Protein AF-A0AAN8FCH7-F1 (afdb_monomer)

InterPro domains:
  IPR003886 NIDO domain [PF06119] (170-314)
  IPR003886 NIDO domain [PS51220] (153-316)
  IPR003886 NIDO domain [SM00539] (154-318)
  IPR005533 AMOP domain [PF03782] (613-785)
  IPR005533 AMOP domain [PS50856] (608-789)
  IPR005533 AMOP domain [SM00723] (608-789)
  IPR051495 Epithelial Barrier and Cell Signaling Protein [PTHR13802] (27-871)
  IPR057018 F54D1.6-like, Ig-like domain [PF24462] (329-423)
  IPR057019 F54D1.6-like, second Ig-like domain [PF24464] (426-584)

Mean predicted aligned error: 13.34 Å

Organism: Trichostrongylus colubriformis (NCBI:txid6319)

Nearest PDB structures (foldseek):
  3n50-assembly4_E-2  TM=7.650E-01  e=3.924E-03  Homo sapiens
  3mqi-assembly2_C-2  TM=7.257E-01  e=2.330E-03  Homo sapiens
  5l5g-assembly2_D  TM=2.288E-01  e=1.720E-04  Mus musculus
  2win-assembly2_C  TM=2.061E-01  e=1.689E-02  Homo sapiens
  5fo9-assembly1_D  TM=2.161E-01  e=2.191E-02  Homo sapiens

pLDDT: mean 80.18, std 15.8, range [25.38, 98.06]

Structure (mmCIF, N/CA/C/O backbone):
data_AF-A0AAN8FCH7-F1
#
_entry.id   AF-A0AAN8FCH7-F1
#
loop_
_atom_site.group_PDB
_atom_site.id
_atom_site.type_symbol
_atom_site.label_atom_id
_atom_site.label_alt_id
_atom_site.label_comp_id
_atom_site.label_asym_id
_atom_site.label_entity_id
_atom_site.label_seq_id
_atom_site.pdbx_PDB_ins_code
_atom_site.Cartn_x
_atom_site.Cartn_y
_atom_site.Cartn_z
_atom_site.occupancy
_atom_site.B_iso_or_equiv
_atom_site.auth_seq_id
_atom_site.auth_comp_id
_atom_site.auth_asym_id
_atom_site.auth_atom_id
_atom_site.pdbx_PDB_model_num
ATOM 1 N N . MET A 1 1 ? 18.959 -12.026 -82.179 1.00 34.94 1 MET A N 1
ATOM 2 C CA . MET A 1 1 ? 17.588 -12.352 -81.732 1.00 34.94 1 MET A CA 1
ATOM 3 C C . MET A 1 1 ? 17.529 -12.105 -80.237 1.00 34.94 1 MET A C 1
ATOM 5 O O . MET A 1 1 ? 18.087 -12.875 -79.470 1.00 34.94 1 MET A O 1
ATOM 9 N N . SER A 1 2 ? 16.967 -10.966 -79.850 1.00 32.56 2 SER A N 1
ATOM 10 C CA . SER A 1 2 ? 16.804 -10.538 -78.462 1.00 32.56 2 SER A CA 1
ATOM 11 C C . SER A 1 2 ? 15.634 -11.283 -77.820 1.00 32.56 2 SER A C 1
ATOM 13 O O . SER A 1 2 ? 14.569 -11.350 -78.431 1.00 32.56 2 SER A O 1
ATOM 15 N N . ARG A 1 3 ? 15.780 -11.763 -76.581 1.00 29.09 3 ARG A N 1
ATOM 16 C CA . ARG A 1 3 ? 14.644 -11.897 -75.661 1.00 29.09 3 ARG A CA 1
ATOM 17 C C . ARG A 1 3 ? 15.037 -11.443 -74.261 1.00 29.09 3 ARG A C 1
ATOM 19 O O . ARG A 1 3 ? 16.025 -11.882 -73.689 1.00 29.09 3 ARG A O 1
ATOM 26 N N . VAL A 1 4 ? 14.231 -10.495 -73.812 1.00 31.45 4 VAL A N 1
ATOM 27 C CA . VAL A 1 4 ? 14.229 -9.758 -72.556 1.00 31.45 4 VAL A CA 1
ATOM 28 C C . VAL A 1 4 ? 13.678 -10.662 -71.453 1.00 31.45 4 VAL A C 1
ATOM 30 O O . VAL A 1 4 ? 12.632 -11.275 -71.654 1.00 31.45 4 VAL A O 1
ATOM 33 N N . PHE A 1 5 ? 14.337 -10.706 -70.295 1.00 32.12 5 PHE A N 1
ATOM 34 C CA . PHE A 1 5 ? 13.723 -11.120 -69.032 1.00 32.12 5 PHE A CA 1
ATOM 35 C C . PHE A 1 5 ? 13.667 -9.898 -68.120 1.00 32.12 5 PHE A C 1
ATOM 37 O O . PHE A 1 5 ? 14.697 -9.317 -67.787 1.00 32.12 5 PHE A O 1
ATOM 44 N N . GLY A 1 6 ? 12.452 -9.492 -67.764 1.00 30.41 6 GLY A N 1
ATOM 45 C CA . GLY A 1 6 ? 12.176 -8.412 -66.832 1.00 30.41 6 GLY A CA 1
ATOM 46 C C . GLY A 1 6 ? 10.967 -8.754 -65.966 1.00 30.41 6 GLY A C 1
ATOM 47 O O . GLY A 1 6 ? 9.974 -9.259 -66.480 1.00 30.41 6 GLY A O 1
ATOM 48 N N . ALA A 1 7 ? 11.111 -8.426 -64.680 1.00 37.47 7 ALA A N 1
ATOM 49 C CA . ALA A 1 7 ? 10.083 -8.127 -63.682 1.00 37.47 7 ALA A CA 1
ATOM 50 C C . ALA A 1 7 ? 9.040 -9.214 -63.339 1.00 37.47 7 ALA A C 1
ATOM 52 O O . ALA A 1 7 ? 7.997 -9.307 -63.976 1.00 37.47 7 ALA A O 1
ATOM 53 N N . ASN A 1 8 ? 9.292 -9.950 -62.248 1.00 32.06 8 ASN A N 1
ATOM 54 C CA . ASN A 1 8 ? 8.280 -10.397 -61.275 1.00 32.06 8 ASN A CA 1
ATOM 55 C C . ASN A 1 8 ? 8.986 -11.065 -60.078 1.00 32.06 8 ASN A C 1
ATOM 57 O O . ASN A 1 8 ? 9.220 -12.266 -60.125 1.00 32.06 8 ASN A O 1
ATOM 61 N N . ASP A 1 9 ? 9.353 -10.306 -59.036 1.00 36.69 9 ASP A N 1
ATOM 62 C CA . ASP A 1 9 ? 9.837 -10.917 -57.776 1.00 36.69 9 ASP A CA 1
ATOM 63 C C . ASP A 1 9 ? 9.663 -10.044 -56.513 1.00 36.69 9 ASP A C 1
ATOM 65 O O . ASP A 1 9 ? 10.358 -10.222 -55.522 1.00 36.69 9 ASP A O 1
ATOM 69 N N . SER A 1 10 ? 8.749 -9.065 -56.519 1.00 35.03 10 SER A N 1
ATOM 70 C CA . SER A 1 10 ? 8.488 -8.230 -55.329 1.00 35.03 10 SER A CA 1
ATOM 71 C C . SER A 1 10 ? 7.351 -8.755 -54.445 1.00 35.03 10 SER A C 1
ATOM 73 O O . SER A 1 10 ? 7.328 -8.492 -53.250 1.00 35.03 10 SER A O 1
ATOM 75 N N . ARG A 1 11 ? 6.405 -9.518 -55.011 1.00 32.41 11 ARG A N 1
ATOM 76 C CA . ARG A 1 11 ? 5.183 -9.958 -54.309 1.00 32.41 11 ARG A CA 1
ATOM 77 C C . ARG A 1 11 ? 5.358 -11.266 -53.527 1.00 32.41 11 ARG A C 1
ATOM 79 O O . ARG A 1 11 ? 4.578 -11.543 -52.629 1.00 32.41 11 ARG A O 1
ATOM 86 N N . THR A 1 12 ? 6.358 -12.064 -53.887 1.00 34.91 12 THR A N 1
ATOM 87 C CA . THR A 1 12 ? 6.785 -13.295 -53.202 1.00 34.91 12 THR A CA 1
ATOM 88 C C . THR A 1 12 ? 7.648 -12.982 -51.975 1.00 34.91 12 THR A C 1
ATOM 90 O O . THR A 1 12 ? 7.465 -13.604 -50.938 1.00 34.91 12 THR A O 1
ATOM 93 N N . GLN A 1 13 ? 8.496 -11.948 -52.045 1.00 39.12 13 GLN A N 1
ATOM 94 C CA . GLN A 1 13 ? 9.365 -11.521 -50.938 1.00 39.12 13 GLN A CA 1
ATOM 95 C C . GLN A 1 13 ? 8.617 -10.864 -49.764 1.00 39.12 13 GLN A C 1
ATOM 97 O O . GLN A 1 13 ? 8.957 -11.131 -48.617 1.00 39.12 13 GLN A O 1
ATOM 102 N N . GLU A 1 14 ? 7.579 -10.055 -50.015 1.00 39.97 14 GLU A N 1
ATOM 103 C CA . GLU A 1 14 ? 6.766 -9.456 -48.934 1.00 39.97 14 GLU A CA 1
ATOM 104 C C . GLU A 1 14 ? 5.997 -10.505 -48.110 1.00 39.97 14 GLU A C 1
ATOM 106 O O . GLU A 1 14 ? 5.741 -10.291 -46.926 1.00 39.97 14 GLU A O 1
ATOM 111 N N . VAL A 1 15 ? 5.633 -11.640 -48.723 1.00 39.34 15 VAL A N 1
ATOM 112 C CA . VAL A 1 15 ? 4.892 -12.723 -48.055 1.00 39.34 15 VAL A CA 1
ATOM 113 C C . VAL A 1 15 ? 5.814 -13.549 -47.155 1.00 39.34 15 VAL A C 1
ATOM 115 O O . VAL A 1 15 ? 5.414 -13.857 -46.039 1.00 39.34 15 VAL A O 1
ATOM 118 N N . ASP A 1 16 ? 7.049 -13.835 -47.581 1.00 47.50 16 ASP A N 1
ATOM 119 C CA . ASP A 1 16 ? 8.041 -14.555 -46.763 1.00 47.50 16 ASP A CA 1
ATOM 120 C C . ASP A 1 16 ? 8.568 -13.704 -45.582 1.00 47.50 16 ASP A C 1
ATOM 122 O O . ASP A 1 16 ? 8.853 -14.238 -44.510 1.00 47.50 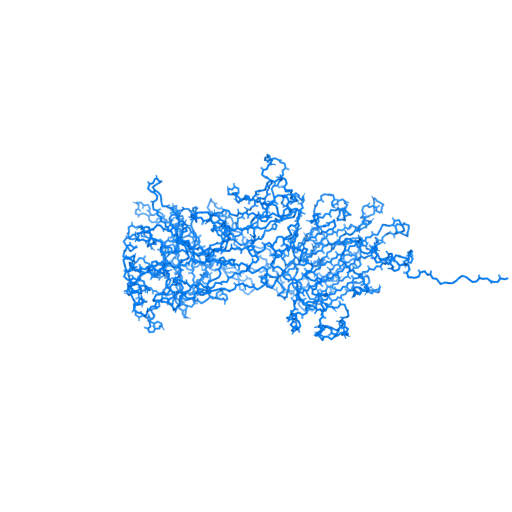16 ASP A O 1
ATOM 126 N N . GLU A 1 17 ? 8.647 -12.376 -45.735 1.00 48.62 17 GLU A N 1
ATOM 127 C CA . GLU A 1 17 ? 9.132 -11.437 -44.706 1.00 48.62 17 GLU A CA 1
ATOM 128 C C . GLU A 1 17 ? 8.105 -11.204 -43.578 1.00 48.62 17 GLU A C 1
ATOM 130 O O . GLU A 1 17 ? 8.461 -11.186 -42.396 1.00 48.62 17 GLU A O 1
ATOM 135 N N . ALA A 1 18 ? 6.815 -11.092 -43.918 1.00 48.56 18 ALA A N 1
ATOM 136 C CA . ALA A 1 18 ? 5.737 -11.048 -42.927 1.00 48.56 18 ALA A CA 1
ATOM 137 C C . ALA A 1 18 ? 5.649 -12.361 -42.127 1.00 48.56 18 ALA A C 1
ATOM 139 O O . ALA A 1 18 ? 5.384 -12.331 -40.925 1.00 48.56 18 ALA A O 1
ATOM 140 N N . ASP A 1 19 ? 5.929 -13.496 -42.775 1.00 44.84 19 ASP A N 1
ATOM 141 C CA . ASP A 1 19 ? 5.983 -14.820 -42.148 1.00 44.84 19 ASP A CA 1
ATOM 142 C C . ASP A 1 19 ? 7.216 -14.982 -41.233 1.00 44.84 19 ASP A C 1
ATOM 144 O O . ASP A 1 19 ? 7.131 -15.645 -40.198 1.00 44.84 19 ASP A O 1
ATOM 148 N N . GLU A 1 20 ? 8.355 -14.351 -41.557 1.00 50.41 20 GLU A 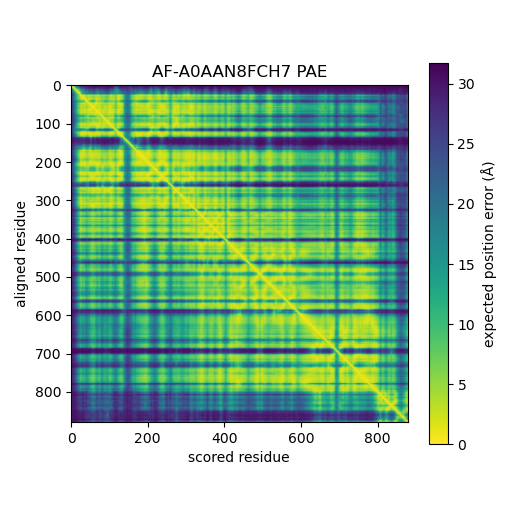N 1
ATOM 149 C CA . GLU A 1 20 ? 9.551 -14.318 -40.700 1.00 50.41 20 GLU A CA 1
ATOM 150 C C . GLU A 1 20 ? 9.326 -13.451 -39.450 1.00 50.41 20 GLU A C 1
ATOM 152 O O . GLU A 1 20 ? 9.590 -13.906 -38.337 1.00 50.41 20 GLU A O 1
ATOM 157 N N . ILE A 1 21 ? 8.759 -12.246 -39.603 1.00 54.09 21 ILE A N 1
ATOM 158 C CA . ILE A 1 21 ? 8.403 -11.354 -38.483 1.00 54.09 21 ILE A CA 1
ATOM 159 C C . ILE A 1 21 ? 7.317 -11.988 -37.598 1.00 54.09 21 ILE A C 1
ATOM 161 O O . ILE A 1 21 ? 7.397 -11.895 -36.373 1.00 54.09 21 ILE A O 1
ATOM 165 N N . ALA A 1 22 ? 6.350 -12.702 -38.185 1.00 49.47 22 ALA A N 1
ATOM 166 C CA . ALA A 1 22 ? 5.318 -13.431 -37.444 1.00 49.47 22 ALA A CA 1
ATOM 167 C C . ALA A 1 22 ? 5.860 -14.629 -36.635 1.00 49.47 22 ALA A C 1
ATOM 169 O O . ALA A 1 22 ? 5.202 -15.079 -35.696 1.00 49.47 22 ALA A O 1
ATOM 170 N N . ARG A 1 23 ? 7.054 -15.146 -36.967 1.00 54.16 23 ARG A N 1
ATOM 171 C CA . ARG A 1 23 ? 7.736 -16.233 -36.234 1.00 54.16 23 ARG A CA 1
ATOM 172 C C . ARG A 1 23 ? 8.682 -15.736 -35.132 1.00 54.16 23 ARG A C 1
ATOM 174 O O . ARG A 1 23 ? 9.183 -16.562 -34.365 1.00 54.16 23 ARG A O 1
ATOM 181 N N . MET A 1 24 ? 8.938 -14.429 -35.038 1.00 66.12 24 MET A N 1
ATOM 182 C CA . MET A 1 24 ? 9.803 -13.835 -34.008 1.00 66.12 24 MET A CA 1
ATOM 183 C C . MET A 1 24 ? 9.066 -13.676 -32.673 1.00 66.12 24 MET A C 1
ATOM 185 O O . MET A 1 24 ? 7.872 -13.397 -32.628 1.00 66.12 24 MET A O 1
ATOM 189 N N . ASN A 1 25 ? 9.790 -13.777 -31.552 1.00 75.19 25 ASN A N 1
ATOM 190 C CA . ASN A 1 25 ? 9.214 -13.624 -30.201 1.00 75.19 25 ASN A CA 1
ATOM 191 C C . ASN A 1 25 ? 8.971 -12.147 -29.798 1.00 75.19 25 ASN A C 1
ATOM 193 O O . ASN A 1 25 ? 9.185 -11.765 -28.644 1.00 75.19 25 ASN A O 1
ATOM 197 N N . LEU A 1 26 ? 8.561 -11.299 -30.744 1.00 89.62 26 LEU A N 1
ATOM 198 C CA . LEU A 1 26 ? 8.424 -9.842 -30.612 1.00 89.62 26 LEU A CA 1
ATOM 199 C C . LEU A 1 26 ? 6.965 -9.421 -30.825 1.00 89.62 26 LEU A C 1
ATOM 201 O O . LEU A 1 26 ? 6.193 -10.161 -31.430 1.00 89.62 26 LEU A O 1
ATOM 205 N N . VAL A 1 27 ? 6.574 -8.226 -30.367 1.00 92.00 27 VAL A N 1
ATOM 206 C CA . VAL A 1 27 ? 5.312 -7.649 -30.860 1.00 92.00 27 VAL A CA 1
ATOM 207 C C . VAL A 1 27 ? 5.482 -7.190 -32.310 1.00 92.00 27 VAL A C 1
ATOM 209 O O . VAL A 1 27 ? 6.580 -6.733 -32.649 1.00 92.00 27 VAL A O 1
ATOM 212 N N . PRO A 1 28 ? 4.421 -7.238 -33.141 1.00 90.62 28 PRO A N 1
ATOM 213 C CA . PRO A 1 28 ? 4.466 -6.731 -34.510 1.00 90.62 28 PRO A CA 1
ATOM 214 C C . PRO A 1 28 ? 4.983 -5.289 -34.558 1.00 90.62 28 PRO A C 1
ATOM 216 O O . PRO A 1 28 ? 4.472 -4.414 -33.846 1.00 90.62 28 PRO A O 1
ATOM 219 N N . PHE A 1 29 ? 5.999 -5.061 -35.385 1.00 90.56 29 PHE A N 1
ATOM 220 C CA . PHE A 1 29 ? 6.732 -3.802 -35.531 1.00 90.56 29 PHE A CA 1
ATOM 221 C C . PHE A 1 29 ? 6.963 -3.505 -37.018 1.00 90.56 29 PHE A C 1
ATOM 223 O O . PHE A 1 29 ? 6.693 -4.361 -37.851 1.00 90.56 29 PHE A O 1
ATOM 230 N N . GLY A 1 30 ? 7.445 -2.309 -37.349 1.00 87.69 30 GLY A N 1
ATOM 231 C CA . GLY A 1 30 ? 7.726 -1.881 -38.725 1.00 87.69 30 GLY A CA 1
ATOM 232 C C . GLY A 1 30 ? 6.704 -0.884 -39.295 1.00 87.69 30 GLY A C 1
ATOM 233 O O . GLY A 1 30 ? 5.676 -0.615 -38.664 1.00 87.69 30 GLY A O 1
ATOM 234 N N . PRO A 1 31 ? 6.977 -0.291 -40.475 1.00 84.31 31 PRO A N 1
ATOM 235 C CA . PRO A 1 31 ? 6.119 0.735 -41.079 1.00 84.31 31 PRO A CA 1
ATOM 236 C C . PRO A 1 31 ? 4.673 0.278 -41.313 1.00 84.31 31 PRO A C 1
ATOM 238 O O . PRO A 1 31 ? 3.738 1.059 -41.142 1.00 84.31 31 PRO A O 1
ATOM 241 N N . GLU A 1 32 ? 4.480 -0.996 -41.652 1.00 84.06 32 GLU A N 1
ATOM 242 C CA . GLU A 1 32 ? 3.177 -1.647 -41.818 1.00 84.06 32 GLU A CA 1
ATOM 243 C C . GLU A 1 32 ? 2.349 -1.672 -40.525 1.00 84.06 32 GLU A C 1
ATOM 245 O O . GLU A 1 32 ? 1.122 -1.634 -40.570 1.00 84.06 32 GLU A O 1
ATOM 250 N N . ASN A 1 33 ? 3.021 -1.655 -39.374 1.00 84.12 33 ASN A N 1
ATOM 251 C CA . ASN A 1 33 ? 2.417 -1.592 -38.050 1.00 84.12 33 ASN A CA 1
ATOM 252 C C . ASN A 1 33 ? 2.398 -0.157 -37.480 1.00 84.12 33 ASN A C 1
ATOM 254 O O . ASN A 1 33 ? 2.095 0.047 -36.304 1.00 84.12 33 ASN A O 1
ATOM 258 N N . GLY A 1 34 ? 2.704 0.846 -38.312 1.00 82.88 34 GLY A N 1
ATOM 259 C CA . GLY A 1 34 ? 2.669 2.259 -37.942 1.00 82.88 34 GLY A CA 1
ATOM 260 C C . GLY A 1 34 ? 3.924 2.797 -37.263 1.00 82.88 34 GLY A C 1
ATOM 261 O O . GLY A 1 34 ? 3.886 3.927 -36.777 1.00 82.88 34 GLY A O 1
ATOM 262 N N . ASP A 1 35 ? 5.012 2.029 -37.230 1.00 89.81 35 ASP A N 1
ATOM 263 C CA . ASP A 1 35 ? 6.254 2.462 -36.598 1.00 89.81 35 ASP A CA 1
ATOM 264 C C . ASP A 1 35 ? 7.025 3.436 -37.494 1.00 89.81 35 ASP A C 1
ATOM 266 O O . ASP A 1 35 ? 7.122 3.262 -38.714 1.00 89.81 35 ASP A O 1
ATOM 270 N N . LEU A 1 36 ? 7.666 4.427 -36.876 1.00 91.12 36 LEU A N 1
ATOM 271 C CA . LEU A 1 36 ? 8.650 5.260 -37.554 1.00 91.12 36 LEU A CA 1
ATOM 272 C C . LEU A 1 36 ? 10.042 4.656 -37.417 1.00 91.12 36 LEU A C 1
ATOM 274 O O . LEU A 1 36 ? 10.416 4.105 -36.382 1.00 91.12 36 LEU A O 1
ATOM 278 N N . LYS A 1 37 ? 10.835 4.790 -38.481 1.00 90.62 37 LYS A N 1
ATOM 279 C CA . LYS A 1 37 ? 12.247 4.413 -38.474 1.00 90.62 37 LYS A CA 1
ATOM 280 C C . LYS A 1 37 ? 13.086 5.588 -37.981 1.00 90.62 37 LYS A C 1
ATOM 282 O O . LYS A 1 37 ? 12.921 6.702 -38.478 1.00 90.62 37 LYS A O 1
ATOM 287 N N . VAL A 1 38 ? 14.015 5.332 -37.060 1.00 88.19 38 VAL A N 1
ATOM 288 C CA . VAL A 1 38 ? 14.958 6.354 -36.587 1.00 88.19 38 VAL A CA 1
ATOM 289 C C . VAL A 1 38 ? 15.746 6.935 -37.762 1.00 88.19 38 VAL A C 1
ATOM 291 O O . VAL A 1 38 ? 16.251 6.191 -38.609 1.00 88.19 38 VAL A O 1
ATOM 294 N N . ASN A 1 39 ? 15.855 8.264 -37.815 1.00 82.38 39 ASN A N 1
ATOM 295 C CA . ASN A 1 39 ? 16.536 8.953 -38.910 1.00 82.38 39 ASN A CA 1
ATOM 296 C C . ASN A 1 39 ? 18.024 8.541 -38.965 1.00 82.38 39 ASN A C 1
ATOM 298 O O . ASN A 1 39 ? 18.713 8.671 -37.949 1.00 82.38 39 ASN A O 1
ATOM 302 N N . PRO A 1 40 ? 18.559 8.115 -40.130 1.00 75.50 40 PRO A N 1
ATOM 303 C CA . PRO A 1 40 ? 19.977 7.794 -40.292 1.00 75.50 40 PRO A CA 1
ATOM 304 C C . PRO A 1 40 ? 20.939 8.873 -39.767 1.00 75.50 40 PRO A C 1
ATOM 306 O O . PRO A 1 40 ? 21.970 8.540 -39.187 1.00 75.50 40 PRO A O 1
ATOM 309 N N . GLY A 1 41 ? 20.589 10.158 -39.909 1.00 72.00 41 GLY A N 1
ATOM 310 C CA . GLY A 1 41 ? 21.399 11.276 -39.404 1.00 72.00 41 GLY A CA 1
ATOM 311 C C . GLY A 1 41 ? 21.417 11.414 -37.876 1.00 72.00 41 GLY A C 1
ATOM 312 O O . GLY A 1 41 ? 22.320 12.042 -37.333 1.00 72.00 41 GLY A O 1
ATOM 313 N N . MET A 1 42 ? 20.456 10.799 -37.184 1.00 76.75 42 MET A N 1
ATOM 314 C CA . MET A 1 42 ? 20.322 10.823 -35.723 1.00 76.75 42 MET A CA 1
ATOM 315 C C . MET A 1 42 ? 20.781 9.519 -35.062 1.00 76.75 42 MET A C 1
ATOM 317 O O . MET A 1 42 ? 20.673 9.383 -33.849 1.00 76.75 42 MET A O 1
ATOM 321 N N . LEU A 1 43 ? 21.331 8.559 -35.817 1.00 72.06 43 LEU A N 1
ATOM 322 C CA . LEU A 1 43 ? 21.786 7.283 -35.249 1.00 72.06 43 LEU A CA 1
ATOM 323 C C . LEU A 1 43 ? 22.891 7.465 -34.204 1.00 72.06 43 LEU A C 1
ATOM 325 O O . LEU A 1 43 ? 22.888 6.766 -33.195 1.00 72.06 43 LEU A O 1
ATOM 329 N N . THR A 1 44 ? 23.799 8.421 -34.420 1.00 68.75 44 THR A N 1
ATOM 330 C CA . THR A 1 44 ? 24.914 8.698 -33.500 1.00 68.75 44 THR A CA 1
ATOM 331 C C . THR A 1 44 ? 24.494 9.580 -32.324 1.00 68.75 44 THR A C 1
ATOM 333 O O . THR A 1 44 ? 24.876 9.303 -31.194 1.00 68.75 44 THR A O 1
ATOM 336 N N . ALA A 1 45 ? 23.707 10.633 -32.574 1.00 72.50 45 ALA A N 1
ATOM 337 C CA . ALA A 1 45 ? 23.276 11.579 -31.536 1.00 72.50 45 ALA A CA 1
ATOM 338 C C . ALA A 1 45 ? 22.098 11.059 -30.686 1.00 72.50 45 ALA A C 1
ATOM 340 O O . ALA A 1 45 ? 21.878 11.542 -29.577 1.00 72.50 45 ALA A O 1
ATOM 341 N N . GLY A 1 46 ? 21.366 10.064 -31.193 1.00 82.50 46 GLY A N 1
ATOM 342 C CA . GLY A 1 46 ? 20.092 9.607 -30.653 1.00 82.50 46 GLY A CA 1
ATOM 343 C C . GLY A 1 46 ? 18.920 10.453 -31.159 1.00 82.50 46 GLY A C 1
ATOM 344 O O . GLY A 1 46 ? 19.053 11.651 -31.408 1.00 82.50 46 GLY A O 1
ATOM 345 N N . GLN A 1 47 ? 17.756 9.826 -31.321 1.00 88.62 47 GLN A N 1
ATOM 346 C CA . GLN A 1 47 ? 16.520 10.518 -31.677 1.00 88.62 47 GLN A CA 1
ATOM 347 C C . GLN A 1 47 ? 15.664 10.730 -30.431 1.00 88.62 47 GLN A C 1
ATOM 349 O O . GLN A 1 47 ? 15.213 9.765 -29.815 1.00 88.62 47 GLN A O 1
ATOM 354 N N . THR A 1 48 ? 15.447 11.992 -30.067 1.00 90.56 48 THR A N 1
ATOM 355 C CA . THR A 1 48 ? 14.565 12.371 -28.958 1.00 90.56 48 THR A CA 1
ATOM 356 C C . THR A 1 48 ? 13.122 12.459 -29.433 1.00 90.56 48 THR A C 1
ATOM 358 O O . THR A 1 48 ? 12.868 13.014 -30.501 1.00 90.56 48 THR A O 1
ATOM 361 N N . ILE A 1 49 ? 12.206 11.902 -28.643 1.00 89.94 49 ILE A N 1
ATOM 362 C CA . ILE A 1 49 ? 10.764 11.915 -28.892 1.00 89.94 49 ILE A CA 1
ATOM 363 C C . ILE A 1 49 ? 10.006 12.334 -27.630 1.00 89.94 49 ILE A C 1
ATOM 365 O O . ILE A 1 49 ? 10.436 12.023 -26.513 1.00 89.94 49 ILE A O 1
ATOM 369 N N . ASP A 1 50 ? 8.860 12.979 -27.822 1.00 89.50 50 ASP A N 1
ATOM 370 C CA . ASP A 1 50 ? 7.914 13.306 -26.759 1.00 89.50 50 ASP A CA 1
ATOM 371 C C . ASP A 1 50 ? 6.964 12.126 -26.491 1.00 89.50 50 ASP A C 1
ATOM 373 O O . ASP A 1 50 ? 6.464 11.474 -27.411 1.00 89.50 50 ASP A O 1
ATOM 377 N N . LEU A 1 51 ? 6.704 11.845 -25.212 1.00 89.12 51 LEU A N 1
ATOM 378 C CA . LEU A 1 51 ? 5.878 10.717 -24.760 1.00 89.12 51 LEU A CA 1
ATOM 379 C C . LEU A 1 51 ? 4.407 11.087 -24.537 1.00 89.12 51 LEU A C 1
ATOM 381 O O . LEU A 1 51 ? 3.582 10.196 -24.358 1.00 89.12 51 LEU A O 1
ATOM 385 N N . HIS A 1 52 ? 4.077 12.384 -24.498 1.00 86.38 52 HIS A N 1
ATOM 386 C CA . HIS A 1 52 ? 2.732 12.948 -24.268 1.00 86.38 52 HIS A CA 1
ATOM 387 C C . HIS A 1 52 ? 1.990 12.477 -22.994 1.00 86.38 52 HIS A C 1
ATOM 389 O O . HIS A 1 52 ? 0.875 12.922 -22.726 1.00 86.38 52 HIS A O 1
ATOM 395 N N . LEU A 1 53 ? 2.625 11.640 -22.177 1.00 86.69 53 LEU A N 1
ATOM 396 C CA . LEU A 1 53 ? 2.225 11.211 -20.845 1.00 86.69 53 LEU A CA 1
ATOM 397 C C . LEU A 1 53 ? 3.494 11.057 -19.996 1.00 86.69 53 LEU A C 1
ATOM 399 O O . LEU A 1 53 ? 4.590 10.881 -20.531 1.00 86.69 53 LEU A O 1
ATOM 403 N N . SER A 1 54 ? 3.355 11.132 -18.675 1.00 89.81 54 SER A N 1
ATOM 404 C CA . SER A 1 54 ? 4.458 10.855 -17.757 1.00 89.81 54 SER A CA 1
ATOM 405 C C . SER A 1 54 ? 4.654 9.350 -17.607 1.00 89.81 54 SER A C 1
ATOM 407 O O . SER A 1 54 ? 3.740 8.644 -17.184 1.00 89.81 54 SER A O 1
ATOM 409 N N . PHE A 1 55 ? 5.860 8.877 -17.898 1.00 93.75 55 PHE A N 1
ATOM 410 C CA . PHE A 1 55 ? 6.293 7.512 -17.645 1.00 93.75 55 PHE A CA 1
ATOM 411 C C . PHE A 1 55 ? 7.204 7.489 -16.407 1.00 93.75 55 PHE A C 1
ATOM 413 O O . PHE A 1 55 ? 8.303 8.057 -16.438 1.00 93.75 55 PHE A O 1
ATOM 420 N N . PRO A 1 56 ? 6.767 6.860 -15.303 1.00 94.25 56 PRO A N 1
ATOM 421 C CA . PRO A 1 56 ? 7.583 6.713 -14.106 1.00 94.25 56 PRO A CA 1
ATOM 422 C C . PRO A 1 56 ? 8.801 5.816 -14.340 1.00 94.25 56 PRO A C 1
ATOM 424 O O . PRO A 1 56 ? 8.678 4.748 -14.948 1.00 94.25 56 PRO A O 1
ATOM 427 N N . PHE A 1 57 ? 9.963 6.223 -13.835 1.00 93.94 57 PHE A N 1
ATOM 428 C CA . PHE A 1 57 ? 11.184 5.416 -13.815 1.00 93.94 57 PHE A CA 1
ATOM 429 C C . PHE A 1 57 ? 12.110 5.857 -12.671 1.00 93.94 57 PHE A C 1
ATOM 431 O O . PHE A 1 57 ? 12.479 7.029 -12.612 1.00 93.94 57 PHE A O 1
ATOM 438 N N . TYR A 1 58 ? 12.492 4.953 -11.756 1.00 88.12 58 TYR A N 1
ATOM 439 C CA . TYR A 1 58 ? 13.340 5.286 -10.590 1.00 88.12 58 TYR A CA 1
ATOM 440 C C . TYR A 1 58 ? 12.813 6.459 -9.737 1.00 88.12 58 TYR A C 1
ATOM 442 O O . TYR A 1 58 ? 13.574 7.281 -9.231 1.00 88.12 58 TYR A O 1
ATOM 450 N N . GLY A 1 59 ? 11.490 6.564 -9.581 1.00 84.88 59 GLY A N 1
ATOM 451 C CA . GLY A 1 59 ? 10.822 7.659 -8.870 1.00 84.88 59 GLY A CA 1
ATOM 452 C C . GLY A 1 59 ? 10.762 8.986 -9.639 1.00 84.88 59 GLY A C 1
ATOM 453 O O . GLY A 1 59 ? 10.088 9.914 -9.194 1.00 84.88 59 GLY A O 1
ATOM 454 N N . GLY A 1 60 ? 11.430 9.088 -10.793 1.00 83.81 60 GLY A N 1
ATOM 455 C CA . GLY A 1 60 ? 11.304 10.206 -11.724 1.00 83.81 60 GLY A CA 1
ATOM 456 C C . GLY A 1 60 ? 10.089 10.050 -12.639 1.00 83.81 60 GLY A C 1
ATOM 457 O O . GLY A 1 60 ? 9.658 8.936 -12.923 1.00 83.81 60 GLY A O 1
ATOM 458 N N . LEU A 1 61 ? 9.544 11.169 -13.121 1.00 87.50 61 LEU A N 1
ATOM 459 C CA . LEU A 1 61 ? 8.461 11.207 -14.107 1.00 87.50 61 LEU A CA 1
ATOM 460 C C . LEU A 1 61 ? 8.998 11.788 -15.415 1.00 87.50 61 LEU A C 1
ATOM 462 O O . LEU A 1 61 ? 9.334 12.972 -15.469 1.00 87.50 61 LEU A O 1
ATOM 466 N N . TYR A 1 62 ? 9.076 10.968 -16.461 1.00 88.75 62 TYR A N 1
ATOM 467 C CA . TYR A 1 62 ? 9.644 11.368 -17.748 1.00 88.75 62 TYR A CA 1
ATOM 468 C C . TYR A 1 62 ? 8.561 11.537 -18.805 1.00 88.75 62 TYR A C 1
ATOM 470 O O . TYR A 1 62 ? 7.716 10.667 -18.986 1.00 88.75 62 TYR A O 1
ATOM 478 N N . ASN A 1 63 ? 8.604 12.652 -19.525 1.00 88.19 63 ASN A N 1
ATOM 479 C CA . ASN A 1 63 ? 7.694 12.971 -20.626 1.00 88.19 63 ASN A CA 1
ATOM 480 C C . ASN A 1 63 ? 8.387 12.950 -22.001 1.00 88.19 63 ASN A C 1
ATOM 482 O O . ASN A 1 63 ? 7.753 13.273 -23.001 1.00 88.19 63 ASN A O 1
ATOM 486 N N . TYR A 1 64 ? 9.664 12.567 -22.052 1.00 92.44 64 TYR A N 1
ATOM 487 C CA . TYR A 1 64 ? 10.455 12.416 -23.272 1.00 92.44 64 TYR A CA 1
ATOM 488 C C . TYR A 1 64 ? 11.433 11.245 -23.130 1.00 92.44 64 TYR A C 1
ATOM 490 O O . TYR A 1 64 ? 11.741 10.806 -22.018 1.00 92.44 64 TYR A O 1
ATOM 498 N N . THR A 1 65 ? 11.963 10.755 -24.248 1.00 93.88 65 THR A N 1
ATOM 499 C CA . THR A 1 65 ? 13.099 9.824 -24.240 1.00 93.88 65 THR A CA 1
ATOM 500 C C . THR A 1 65 ? 13.962 9.968 -25.488 1.00 93.88 65 THR A C 1
ATOM 502 O O . THR A 1 65 ? 13.469 10.335 -26.552 1.00 93.88 65 THR A O 1
ATOM 505 N N . THR A 1 66 ? 15.253 9.661 -25.369 1.00 92.94 66 THR A N 1
ATOM 506 C CA . THR A 1 66 ? 16.199 9.591 -26.486 1.00 92.94 66 THR A CA 1
ATOM 507 C C . THR A 1 66 ? 16.493 8.137 -26.839 1.00 92.94 66 THR A C 1
ATOM 509 O O . THR A 1 66 ? 17.070 7.398 -26.039 1.00 92.94 66 THR A O 1
ATOM 512 N N . ILE A 1 67 ? 16.141 7.742 -28.062 1.00 94.12 67 ILE A N 1
ATOM 513 C CA . ILE A 1 67 ? 16.377 6.410 -28.625 1.00 94.12 67 ILE A CA 1
ATOM 514 C C . ILE A 1 67 ? 17.755 6.382 -29.291 1.00 94.12 67 ILE A C 1
ATOM 516 O O . ILE A 1 67 ? 18.025 7.170 -30.198 1.00 94.12 67 ILE A O 1
ATOM 520 N N . SER A 1 68 ? 18.623 5.457 -28.875 1.00 92.19 68 SER A N 1
ATOM 521 C CA . SER A 1 68 ? 19.993 5.339 -29.394 1.00 92.19 68 SER A CA 1
ATOM 522 C C . SER A 1 68 ? 20.234 4.052 -30.179 1.00 92.19 68 SER A C 1
ATOM 524 O O . SER A 1 68 ? 19.716 2.986 -29.835 1.00 92.19 68 SER A O 1
ATOM 526 N N . VAL A 1 69 ? 21.115 4.117 -31.187 1.00 90.44 69 VAL A N 1
ATOM 527 C CA . VAL A 1 69 ? 21.627 2.923 -31.887 1.00 90.44 69 VAL A CA 1
ATOM 528 C C . VAL A 1 69 ? 22.355 1.968 -30.954 1.00 90.44 69 VAL A C 1
ATOM 530 O O . VAL A 1 69 ? 22.315 0.762 -31.162 1.00 90.44 69 VAL A O 1
ATOM 533 N N . ASN A 1 70 ? 22.930 2.489 -29.872 1.00 89.94 70 ASN A N 1
ATOM 534 C CA . ASN A 1 70 ? 23.692 1.714 -28.902 1.00 89.94 70 ASN A CA 1
ATOM 535 C C . ASN A 1 70 ? 22.813 0.899 -27.927 1.00 89.94 70 ASN A C 1
ATOM 537 O O . ASN A 1 70 ? 23.310 0.414 -26.909 1.00 89.94 70 ASN A O 1
ATOM 541 N N . GLY A 1 71 ? 21.518 0.745 -28.226 1.00 90.94 71 GLY A N 1
ATOM 542 C CA . GLY A 1 71 ? 20.614 -0.168 -27.524 1.00 90.94 71 GLY A CA 1
ATOM 543 C C . GLY A 1 71 ? 20.117 0.330 -26.171 1.00 90.94 71 GLY A C 1
ATOM 544 O O . GLY A 1 71 ? 19.995 -0.464 -25.236 1.00 90.94 71 GLY A O 1
ATOM 545 N N . TYR A 1 72 ? 19.828 1.631 -26.070 1.00 93.50 72 TYR A N 1
ATOM 546 C CA . TYR A 1 72 ? 19.235 2.243 -24.881 1.00 93.50 72 TYR A CA 1
ATOM 547 C C . TYR A 1 72 ? 18.197 3.323 -25.212 1.00 93.50 72 TYR A C 1
ATOM 549 O O . TYR A 1 72 ? 18.220 3.930 -26.287 1.00 93.50 72 TYR A O 1
ATOM 557 N N . LEU A 1 73 ? 17.321 3.558 -24.236 1.00 95.56 73 LEU A N 1
ATOM 558 C CA . LEU A 1 73 ? 16.407 4.686 -24.096 1.00 95.56 73 LEU A CA 1
ATOM 559 C C . LEU A 1 73 ? 16.917 5.541 -22.935 1.00 95.56 73 LEU A C 1
ATOM 561 O O . LEU A 1 73 ? 16.977 5.054 -21.806 1.00 95.56 73 LEU A O 1
ATOM 565 N N . ALA A 1 74 ? 17.331 6.776 -23.198 1.00 91.44 74 ALA A N 1
ATOM 566 C CA . ALA A 1 74 ? 17.886 7.662 -22.175 1.00 91.44 74 ALA A CA 1
ATOM 567 C C . ALA A 1 74 ? 16.954 8.832 -21.862 1.00 91.44 74 ALA A C 1
ATOM 569 O O . ALA A 1 74 ? 16.187 9.281 -22.713 1.00 91.44 74 ALA A O 1
ATOM 570 N N . PHE A 1 75 ? 17.064 9.341 -20.639 1.00 88.56 75 PHE A N 1
ATOM 571 C CA . PHE A 1 75 ? 16.315 10.505 -20.149 1.00 88.56 75 PHE A CA 1
ATOM 572 C C . PHE A 1 75 ? 17.232 11.668 -19.762 1.00 88.56 75 PHE A C 1
ATOM 574 O O . PHE A 1 75 ? 16.853 12.578 -19.029 1.00 88.56 75 PHE A O 1
ATOM 581 N N . ALA A 1 76 ? 18.484 11.576 -20.195 1.00 82.44 76 ALA A N 1
ATOM 582 C CA . ALA A 1 76 ? 19.537 12.550 -20.008 1.00 82.44 76 ALA A CA 1
ATOM 583 C C . ALA A 1 76 ? 20.587 12.340 -21.106 1.00 82.44 76 ALA A C 1
ATOM 585 O O . ALA A 1 76 ? 20.614 11.304 -21.777 1.00 82.44 76 ALA A O 1
ATOM 586 N N . THR A 1 77 ? 21.478 13.312 -21.270 1.00 80.06 77 THR A N 1
ATOM 587 C CA . THR A 1 77 ? 22.602 13.198 -22.200 1.00 80.06 77 THR A CA 1
ATOM 588 C C . THR A 1 77 ? 23.517 12.044 -21.793 1.00 80.06 77 THR A C 1
ATOM 590 O O . THR A 1 77 ? 23.963 11.969 -20.649 1.00 80.06 77 THR A O 1
ATOM 593 N N . VAL A 1 78 ? 23.817 11.148 -22.735 1.00 82.19 78 VAL A N 1
ATOM 594 C CA . VAL A 1 78 ? 24.732 10.022 -22.515 1.00 82.19 78 VAL A CA 1
ATOM 595 C C . VAL A 1 78 ? 26.095 10.351 -23.107 1.00 82.19 78 VAL A C 1
ATOM 597 O O . VAL A 1 78 ? 26.210 10.619 -24.300 1.00 82.19 78 VAL A O 1
ATOM 600 N N . LEU A 1 79 ? 27.136 10.305 -22.275 1.00 78.69 79 LEU A N 1
ATOM 601 C CA . LEU A 1 79 ? 28.518 10.404 -22.735 1.00 78.69 79 LEU A CA 1
ATOM 602 C C . LEU A 1 79 ? 28.954 9.054 -23.299 1.00 78.69 79 LEU A C 1
ATOM 604 O O . LEU A 1 79 ? 29.214 8.105 -22.564 1.00 78.69 79 LEU A O 1
ATOM 608 N N . ASP A 1 80 ? 29.055 8.977 -24.618 1.00 73.62 80 ASP A N 1
ATOM 609 C CA . ASP A 1 80 ? 29.428 7.759 -25.326 1.00 73.62 80 ASP A CA 1
ATOM 610 C C . ASP A 1 80 ? 30.865 7.819 -25.891 1.00 73.62 80 ASP A C 1
ATOM 612 O O . ASP A 1 80 ? 31.260 6.985 -26.711 1.00 73.62 80 ASP A O 1
ATOM 616 N N . GLN A 1 81 ? 31.666 8.788 -25.434 1.00 66.69 81 GLN A N 1
ATOM 617 C CA . GLN A 1 81 ? 33.063 8.970 -25.824 1.00 66.69 81 GLN A CA 1
ATOM 618 C C . GLN A 1 81 ? 33.949 7.917 -25.147 1.00 66.69 81 GLN A C 1
ATOM 620 O O . GLN A 1 81 ? 34.384 8.077 -24.010 1.00 66.69 81 GLN A O 1
ATOM 625 N N . GLY A 1 82 ? 34.213 6.816 -25.849 1.00 70.44 82 GLY A N 1
ATOM 626 C CA . GLY A 1 82 ? 35.094 5.759 -25.366 1.00 70.44 82 GLY A CA 1
ATOM 627 C C . GLY A 1 82 ? 34.777 4.380 -25.948 1.00 70.44 82 GLY A C 1
ATOM 628 O O . GLY A 1 82 ? 33.805 4.211 -26.689 1.00 70.44 82 GLY A O 1
ATOM 629 N N . PRO A 1 83 ? 35.604 3.372 -25.618 1.00 68.50 83 PRO A N 1
ATOM 630 C CA . PRO A 1 83 ? 35.410 1.997 -26.072 1.00 68.50 83 PRO A CA 1
ATOM 631 C C . PRO A 1 83 ? 34.203 1.313 -25.411 1.00 68.50 83 PRO A C 1
ATOM 633 O O . PRO A 1 83 ? 33.695 0.334 -25.951 1.00 68.50 83 PRO A O 1
ATOM 636 N N . THR A 1 84 ? 33.746 1.802 -24.255 1.00 72.81 84 THR A N 1
ATOM 637 C CA . THR A 1 84 ? 32.583 1.309 -23.502 1.00 72.81 84 THR A CA 1
ATOM 638 C C . THR A 1 84 ? 31.712 2.477 -23.054 1.00 72.81 84 THR A C 1
ATOM 640 O O . THR A 1 84 ? 32.223 3.563 -22.792 1.00 72.81 84 THR A O 1
ATOM 643 N N . ILE A 1 85 ? 30.401 2.251 -22.953 1.00 81.19 85 ILE A N 1
ATOM 644 C CA . ILE A 1 85 ? 29.472 3.216 -22.355 1.00 81.19 85 ILE A CA 1
ATOM 645 C C . ILE A 1 85 ? 29.400 2.897 -20.860 1.00 81.19 85 ILE A C 1
ATOM 647 O O . ILE A 1 85 ? 28.940 1.819 -20.483 1.00 81.19 85 ILE A O 1
ATOM 651 N N . ASN A 1 86 ? 29.916 3.801 -20.027 1.00 83.25 86 ASN A N 1
ATOM 652 C CA . ASN A 1 86 ? 29.977 3.619 -18.577 1.00 83.25 86 ASN A CA 1
ATOM 653 C C . ASN A 1 86 ? 28.740 4.242 -17.921 1.00 83.25 86 ASN A C 1
ATOM 655 O O . ASN A 1 86 ? 28.354 5.356 -18.271 1.00 83.25 86 ASN A O 1
ATOM 659 N N . VAL A 1 87 ? 28.123 3.504 -16.998 1.00 86.44 87 VAL A N 1
ATOM 660 C CA . VAL A 1 87 ? 26.877 3.863 -16.310 1.00 86.44 87 VAL A CA 1
ATOM 661 C C . VAL A 1 87 ? 26.882 3.322 -14.882 1.00 86.44 87 VAL A C 1
ATOM 663 O O . VAL A 1 87 ? 27.345 2.203 -14.628 1.00 86.44 87 VAL A O 1
ATOM 666 N N . GLY A 1 88 ? 26.336 4.101 -13.958 1.00 84.06 88 GLY A N 1
ATOM 667 C CA . GLY A 1 88 ? 26.160 3.728 -12.566 1.00 84.06 88 GLY A CA 1
ATOM 668 C C . GLY A 1 88 ? 27.392 3.902 -11.672 1.00 84.06 88 GLY A C 1
ATOM 669 O O . GLY A 1 88 ? 28.517 4.087 -12.146 1.00 84.06 88 GLY A O 1
ATOM 670 N N . PRO A 1 89 ? 27.191 3.749 -10.352 1.00 80.94 89 PRO A N 1
ATOM 671 C CA . PRO A 1 89 ? 28.094 4.245 -9.311 1.00 80.94 89 PRO A CA 1
ATOM 672 C C . PRO A 1 89 ? 29.480 3.593 -9.280 1.00 80.94 89 PRO A C 1
ATOM 674 O O . PRO A 1 89 ? 30.413 4.164 -8.728 1.00 80.94 89 PRO A O 1
ATOM 677 N N . GLU A 1 90 ? 29.631 2.400 -9.857 1.00 81.38 90 GLU A N 1
ATOM 678 C CA . GLU A 1 90 ? 30.921 1.702 -9.921 1.00 81.38 90 GLU A CA 1
ATOM 679 C C . GLU A 1 90 ? 31.793 2.151 -11.101 1.00 81.38 90 GLU A C 1
ATOM 681 O O . GLU A 1 90 ? 32.995 1.891 -11.110 1.00 81.38 90 GLU A O 1
ATOM 686 N N . SER A 1 91 ? 31.198 2.774 -12.126 1.00 81.12 91 SER A N 1
ATOM 687 C CA . SER A 1 91 ? 31.886 3.081 -13.389 1.00 81.12 91 SER A CA 1
ATOM 688 C C . SER A 1 91 ? 31.880 4.560 -13.779 1.00 81.12 91 SER A C 1
ATOM 690 O O . SER A 1 91 ? 32.563 4.932 -14.737 1.00 81.12 91 SER A O 1
ATOM 692 N N . THR A 1 92 ? 31.161 5.396 -13.029 1.00 82.19 92 THR A N 1
ATOM 693 C CA . THR A 1 92 ? 31.126 6.857 -13.167 1.00 82.19 92 THR A CA 1
ATOM 694 C C . THR A 1 92 ? 31.535 7.543 -11.859 1.00 82.19 92 THR A C 1
ATOM 696 O O . THR A 1 92 ? 31.348 6.991 -10.780 1.00 82.19 92 THR A O 1
ATOM 699 N N . ASP A 1 93 ? 32.086 8.756 -11.946 1.00 79.12 93 ASP A N 1
ATOM 700 C CA . ASP A 1 93 ? 32.432 9.606 -10.791 1.00 79.12 93 ASP A CA 1
ATOM 701 C C . ASP A 1 93 ? 31.441 10.780 -10.685 1.00 79.12 93 ASP A C 1
ATOM 703 O O . ASP A 1 93 ? 31.774 11.913 -11.032 1.00 79.12 93 ASP A O 1
ATOM 707 N N . TRP A 1 94 ? 30.183 10.532 -10.302 1.00 70.00 94 TRP A N 1
ATOM 708 C CA . TRP A 1 94 ? 29.190 11.602 -10.132 1.00 70.00 94 TRP A CA 1
ATOM 709 C C . TRP A 1 94 ? 29.525 12.490 -8.917 1.00 70.00 94 TRP A C 1
ATOM 711 O O . TRP A 1 94 ? 29.817 11.963 -7.841 1.00 70.00 94 TRP A O 1
ATOM 721 N N . PRO A 1 95 ? 29.454 13.834 -9.036 1.00 75.94 95 PRO A N 1
ATOM 722 C CA . PRO A 1 95 ? 28.916 14.614 -10.161 1.00 75.94 95 PRO A CA 1
ATOM 723 C C . PRO A 1 95 ? 29.952 15.073 -11.210 1.00 75.94 95 PRO A C 1
ATOM 725 O O . PRO A 1 95 ? 29.608 15.858 -12.092 1.00 75.94 95 PRO A O 1
ATOM 728 N N . ARG A 1 96 ? 31.219 14.639 -11.136 1.00 77.06 96 ARG A N 1
ATOM 729 C CA . ARG A 1 96 ? 32.275 15.030 -12.097 1.00 77.06 96 ARG A CA 1
ATOM 730 C C . ARG A 1 96 ? 32.056 14.425 -13.483 1.00 77.06 96 ARG A C 1
ATOM 732 O O . ARG A 1 96 ? 32.306 15.083 -14.488 1.00 77.06 96 ARG A O 1
ATOM 739 N N . GLN A 1 97 ? 31.587 13.183 -13.525 1.00 75.19 97 GLN A N 1
ATOM 740 C CA . GLN A 1 97 ? 31.132 12.492 -14.721 1.00 75.19 97 GLN A CA 1
ATOM 741 C C . GLN A 1 97 ? 29.618 12.298 -14.638 1.00 75.19 97 GLN A C 1
ATOM 743 O O . GLN A 1 97 ? 29.085 11.911 -13.599 1.00 75.19 97 GLN A O 1
ATOM 748 N N . GLN A 1 98 ? 28.927 12.576 -15.742 1.00 78.19 98 GLN A N 1
ATOM 749 C CA . GLN A 1 98 ? 27.483 12.388 -15.829 1.00 78.19 98 GLN A CA 1
ATOM 750 C C . GLN A 1 98 ? 27.132 10.901 -15.715 1.00 78.19 98 GLN A C 1
ATOM 752 O O . GLN A 1 98 ? 27.751 10.067 -16.374 1.00 78.19 98 GLN A O 1
ATOM 757 N N . ASP A 1 99 ? 26.109 10.601 -14.916 1.00 84.31 99 ASP A N 1
ATOM 758 C CA . ASP A 1 99 ? 25.517 9.272 -14.789 1.00 84.31 99 ASP A CA 1
ATOM 759 C C . ASP A 1 99 ? 24.050 9.341 -15.250 1.00 84.31 99 ASP A C 1
ATOM 761 O O . ASP A 1 99 ? 23.186 9.777 -14.483 1.00 84.31 99 ASP A O 1
ATOM 765 N N . PRO A 1 100 ? 23.759 9.027 -16.523 1.00 88.25 100 PRO A N 1
ATOM 766 C CA . PRO A 1 100 ? 22.443 9.255 -17.111 1.00 88.25 100 PRO A CA 1
ATOM 767 C C . PRO A 1 100 ? 21.434 8.161 -16.750 1.00 88.25 100 PRO A C 1
ATOM 769 O O . PRO A 1 100 ? 21.724 6.967 -16.858 1.00 88.25 100 PRO A O 1
ATOM 772 N N . ALA A 1 101 ? 20.211 8.574 -16.411 1.00 90.75 101 ALA A N 1
ATOM 773 C CA . ALA A 1 101 ? 19.087 7.658 -16.249 1.00 90.75 101 ALA A CA 1
ATOM 774 C C . ALA A 1 101 ? 18.711 7.033 -17.603 1.00 90.75 101 ALA A C 1
ATOM 776 O O . ALA A 1 101 ? 18.527 7.753 -18.593 1.00 90.75 101 ALA A O 1
ATOM 777 N N . MET A 1 102 ? 18.620 5.702 -17.662 1.00 93.44 102 MET A N 1
ATOM 778 C CA . MET A 1 102 ? 18.305 4.988 -18.902 1.00 93.44 102 MET A CA 1
ATOM 779 C C . MET A 1 102 ? 17.724 3.588 -18.687 1.00 93.44 102 MET A C 1
ATOM 781 O O . MET A 1 102 ? 18.057 2.884 -17.730 1.00 93.44 102 MET A O 1
ATOM 785 N N . ILE A 1 103 ? 16.936 3.155 -19.669 1.00 96.81 103 ILE A N 1
ATOM 786 C CA . ILE A 1 103 ? 16.542 1.764 -19.890 1.00 96.81 103 ILE A CA 1
ATOM 787 C C . ILE A 1 103 ? 17.416 1.232 -21.023 1.00 96.81 103 ILE A C 1
ATOM 789 O O . ILE A 1 103 ? 17.326 1.716 -22.149 1.00 96.81 103 ILE A O 1
ATOM 793 N N . ALA A 1 104 ? 18.256 0.238 -20.757 1.00 94.62 104 ALA A N 1
ATOM 794 C CA . ALA A 1 104 ? 19.167 -0.301 -21.755 1.00 94.62 104 ALA A CA 1
ATOM 795 C C . ALA A 1 104 ? 18.913 -1.797 -21.988 1.00 94.62 104 ALA A C 1
ATOM 797 O O . ALA A 1 104 ? 19.532 -2.637 -21.331 1.00 94.62 104 ALA A O 1
ATOM 798 N N . PRO A 1 105 ? 18.022 -2.154 -22.936 1.00 94.50 105 PRO A N 1
ATOM 799 C CA . PRO A 1 105 ? 17.767 -3.547 -23.291 1.00 94.50 105 PRO A CA 1
ATOM 800 C C . PRO A 1 105 ? 19.035 -4.269 -23.742 1.00 94.50 105 PRO A C 1
ATOM 802 O O . PRO A 1 105 ? 19.195 -5.453 -23.462 1.00 94.50 105 PRO A O 1
ATOM 805 N N . TYR A 1 106 ? 19.944 -3.575 -24.429 1.00 91.94 106 TYR A N 1
ATOM 806 C CA . TYR A 1 106 ? 21.225 -4.139 -24.835 1.00 91.94 106 TYR A CA 1
ATOM 807 C C . TYR A 1 106 ? 22.252 -3.024 -25.083 1.00 91.94 106 TYR A C 1
ATOM 809 O O . TYR A 1 106 ? 22.533 -2.648 -26.218 1.00 91.94 106 TYR A O 1
ATOM 817 N N . LEU A 1 107 ? 22.804 -2.471 -24.001 1.00 89.50 107 LEU A N 1
ATOM 818 C CA . LEU A 1 107 ? 23.813 -1.413 -24.011 1.00 89.50 107 LEU A CA 1
ATOM 819 C C . LEU A 1 107 ? 25.103 -1.908 -24.656 1.00 89.50 107 LEU A C 1
ATOM 821 O O . LEU A 1 107 ? 25.888 -2.609 -24.019 1.00 89.50 107 LEU A O 1
ATOM 825 N N . CYS A 1 108 ? 25.345 -1.537 -25.908 1.00 84.75 108 CYS A N 1
ATOM 826 C CA . CYS A 1 108 ? 26.575 -1.883 -26.608 1.00 84.75 108 CYS A CA 1
ATOM 827 C C . CYS A 1 108 ? 26.878 -0.880 -27.717 1.00 84.75 108 CYS A C 1
ATOM 829 O O . CYS A 1 108 ? 25.969 -0.236 -28.231 1.00 84.75 108 CYS A O 1
ATOM 831 N N . LYS A 1 109 ? 28.146 -0.759 -28.128 1.00 85.44 109 LYS A N 1
ATOM 832 C CA . LYS A 1 109 ? 28.489 0.028 -29.319 1.00 85.44 109 LYS A CA 1
ATOM 833 C C . LYS A 1 109 ? 28.043 -0.736 -30.561 1.00 85.44 109 LYS A C 1
ATOM 835 O O . LYS A 1 109 ? 28.614 -1.774 -30.895 1.00 85.44 109 LYS A O 1
ATOM 840 N N . GLN A 1 110 ? 27.007 -0.228 -31.215 1.00 85.75 110 GLN A N 1
ATOM 841 C CA . GLN A 1 110 ? 26.314 -0.905 -32.309 1.00 85.75 110 GLN A CA 1
ATOM 842 C C . GLN A 1 110 ? 26.254 -0.022 -33.554 1.00 85.75 110 GLN A C 1
ATOM 844 O O . GLN A 1 110 ? 26.395 1.197 -33.487 1.00 85.75 110 GLN A O 1
ATOM 849 N N . GLN A 1 111 ? 26.027 -0.656 -34.697 1.00 84.81 111 GLN A N 1
ATOM 850 C CA . GLN A 1 111 ? 25.789 -0.011 -35.979 1.00 84.81 111 GLN A CA 1
ATOM 851 C C . GLN A 1 111 ? 24.594 -0.655 -36.682 1.00 84.81 111 GLN A C 1
ATOM 853 O O . GLN A 1 111 ? 24.275 -1.827 -36.465 1.00 84.81 111 GLN A O 1
ATOM 858 N N . ILE A 1 112 ? 23.952 0.116 -37.557 1.00 86.12 112 ILE A N 1
ATOM 859 C CA . ILE A 1 112 ? 22.950 -0.401 -38.489 1.00 86.12 112 ILE A CA 1
ATOM 860 C C . ILE A 1 112 ? 23.672 -0.710 -39.802 1.00 86.12 112 ILE A C 1
ATOM 862 O O . ILE A 1 112 ? 24.180 0.233 -40.420 1.00 86.12 112 ILE A O 1
ATOM 866 N N . PRO A 1 113 ? 23.735 -1.981 -40.240 1.00 77.38 113 PRO A N 1
ATOM 867 C CA . PRO A 1 113 ? 24.354 -2.349 -41.507 1.00 77.38 113 PRO A CA 1
ATOM 868 C C . PRO A 1 113 ? 23.750 -1.550 -42.670 1.00 77.38 113 PRO A C 1
ATOM 870 O O . PRO A 1 113 ? 22.569 -1.680 -42.975 1.00 77.38 113 PRO A O 1
ATOM 873 N N . GLN A 1 114 ? 24.562 -0.707 -43.315 1.00 69.25 114 GLN A N 1
ATOM 874 C CA . GLN A 1 114 ? 24.159 0.060 -44.507 1.00 69.25 114 GLN A CA 1
ATOM 875 C C . GLN A 1 114 ? 24.516 -0.664 -45.815 1.00 69.25 114 GLN A C 1
ATOM 877 O O . GLN A 1 114 ? 24.007 -0.325 -46.878 1.00 69.25 114 GLN A O 1
ATOM 882 N N . SER A 1 115 ? 25.413 -1.654 -45.749 1.00 56.44 115 SER A N 1
ATOM 883 C CA . SER A 1 115 ? 25.886 -2.420 -46.904 1.00 56.44 115 SER A CA 1
ATOM 884 C C . SER A 1 115 ? 25.868 -3.913 -46.574 1.00 56.44 115 SER A C 1
ATOM 886 O O . SER A 1 115 ? 26.650 -4.382 -45.752 1.00 56.44 115 SER A O 1
ATOM 888 N N . GLY A 1 116 ? 24.933 -4.636 -47.185 1.00 56.16 116 GLY A N 1
ATOM 889 C CA . GLY A 1 116 ? 24.638 -6.053 -46.960 1.00 56.16 116 GLY A CA 1
ATOM 890 C C . GLY A 1 116 ? 23.656 -6.554 -48.022 1.00 56.16 116 GLY A C 1
ATOM 891 O O . GLY A 1 116 ? 23.352 -5.818 -48.963 1.00 56.16 116 GLY A O 1
ATOM 892 N N . ASN A 1 117 ? 23.179 -7.796 -47.908 1.00 56.69 117 ASN A N 1
ATOM 893 C CA . ASN A 1 117 ? 22.147 -8.318 -48.807 1.00 56.69 117 ASN A CA 1
ATOM 894 C C . ASN A 1 117 ? 20.900 -7.399 -48.757 1.00 56.69 117 ASN A C 1
ATOM 896 O O . ASN A 1 117 ? 20.341 -7.244 -47.670 1.00 56.69 117 ASN A O 1
ATOM 900 N N . PRO A 1 118 ? 20.445 -6.789 -49.874 1.00 52.84 118 PRO A N 1
ATOM 901 C CA . PRO A 1 118 ? 19.282 -5.891 -49.887 1.00 52.84 118 PRO A CA 1
ATOM 902 C C . PRO A 1 118 ? 17.974 -6.551 -49.412 1.00 52.84 118 PRO A C 1
ATOM 904 O O . PRO A 1 118 ? 17.008 -5.844 -49.150 1.00 52.84 118 PRO A O 1
ATOM 907 N N . ALA A 1 119 ? 17.960 -7.879 -49.262 1.00 52.56 119 ALA A N 1
ATOM 908 C CA . ALA A 1 119 ? 16.876 -8.646 -48.655 1.00 52.56 119 ALA A CA 1
ATOM 909 C C . ALA A 1 119 ? 16.766 -8.520 -47.117 1.00 52.56 119 ALA A C 1
ATOM 911 O O . ALA A 1 119 ? 15.740 -8.900 -46.571 1.00 52.56 119 ALA A O 1
ATOM 912 N N . MET A 1 120 ? 17.776 -8.012 -46.394 1.00 63.72 120 MET A N 1
ATOM 913 C CA . MET A 1 120 ? 17.700 -7.863 -44.930 1.00 63.72 120 MET A CA 1
ATOM 914 C C . MET A 1 120 ? 17.407 -6.413 -44.534 1.00 63.72 120 MET A C 1
ATOM 916 O O . MET A 1 120 ? 18.297 -5.557 -44.561 1.00 63.72 120 MET A O 1
ATOM 920 N N . ARG A 1 121 ? 16.171 -6.118 -44.108 1.00 73.88 121 ARG A N 1
ATOM 921 C CA . ARG A 1 121 ? 15.852 -4.825 -43.483 1.00 73.88 121 ARG A CA 1
ATOM 922 C C . ARG A 1 121 ? 16.633 -4.689 -42.173 1.00 73.88 121 ARG A C 1
ATOM 924 O O . ARG A 1 121 ? 16.633 -5.588 -41.342 1.00 73.88 121 ARG A O 1
ATOM 931 N N . ALA A 1 122 ? 17.282 -3.547 -41.961 1.00 85.75 122 ALA A N 1
ATOM 932 C CA . ALA A 1 122 ? 17.918 -3.197 -40.690 1.00 85.75 122 ALA A CA 1
ATOM 933 C C . ALA A 1 122 ? 17.490 -1.792 -40.266 1.00 85.75 122 ALA A C 1
ATOM 935 O O . ALA A 1 122 ? 17.345 -0.883 -41.098 1.00 85.75 122 ALA A O 1
ATOM 936 N N . GLY A 1 123 ? 17.233 -1.603 -38.976 1.00 89.62 123 GLY A N 1
ATOM 937 C CA . GLY A 1 123 ? 16.622 -0.370 -38.501 1.00 89.62 123 GLY A CA 1
ATOM 938 C C . GLY A 1 123 ? 16.285 -0.376 -37.023 1.00 89.62 123 GLY A C 1
ATOM 939 O O . GLY A 1 123 ? 16.224 -1.423 -36.386 1.00 89.62 123 GLY A O 1
ATOM 940 N N . ILE A 1 124 ? 16.026 0.820 -36.506 1.00 93.62 124 ILE A N 1
ATOM 941 C CA . ILE A 1 124 ? 15.384 1.005 -35.210 1.00 93.62 124 ILE A CA 1
ATOM 942 C C . ILE A 1 124 ? 14.000 1.557 -35.502 1.00 93.62 124 ILE A C 1
ATOM 944 O O . ILE A 1 124 ? 13.888 2.592 -36.162 1.00 93.62 124 ILE A O 1
ATOM 948 N N . TYR A 1 125 ? 12.979 0.842 -35.054 1.00 94.62 125 TYR A N 1
ATOM 949 C CA . TYR A 1 125 ? 11.578 1.178 -35.269 1.00 94.62 125 TYR A CA 1
ATOM 950 C C . TYR A 1 125 ? 10.942 1.535 -33.937 1.00 94.62 125 TYR A C 1
ATOM 952 O O . TYR A 1 125 ? 11.228 0.881 -32.934 1.00 94.62 125 TYR A O 1
ATOM 960 N N . TYR A 1 126 ? 10.111 2.570 -33.913 1.00 95.50 126 TYR A N 1
ATOM 961 C CA . TYR A 1 126 ? 9.432 2.983 -32.697 1.00 95.50 126 TYR A CA 1
ATOM 962 C C . TYR A 1 126 ? 8.027 3.518 -32.961 1.00 95.50 126 TYR A C 1
ATOM 964 O O . TYR A 1 126 ? 7.753 4.110 -34.008 1.00 95.50 126 TYR A O 1
ATOM 972 N N . ARG A 1 127 ? 7.150 3.341 -31.973 1.00 94.44 127 ARG A N 1
ATOM 973 C CA . ARG A 1 127 ? 5.822 3.960 -31.918 1.00 94.44 127 ARG A CA 1
ATOM 974 C C . ARG A 1 127 ? 5.415 4.243 -30.480 1.00 94.44 127 ARG A C 1
ATOM 976 O O . ARG A 1 127 ? 5.778 3.499 -29.566 1.00 94.44 127 ARG A O 1
ATOM 983 N N . LEU A 1 128 ? 4.619 5.289 -30.304 1.00 93.94 128 LEU A N 1
ATOM 984 C CA . LEU A 1 128 ? 3.944 5.603 -29.053 1.00 93.94 128 LEU A CA 1
ATOM 985 C C . LEU A 1 128 ? 2.468 5.234 -29.193 1.00 93.94 128 LEU A C 1
ATOM 987 O O . LEU A 1 128 ? 1.802 5.624 -30.146 1.00 93.94 128 LEU A O 1
ATOM 991 N N . ILE A 1 129 ? 1.956 4.490 -28.230 1.00 93.44 129 ILE A N 1
ATOM 992 C CA . ILE A 1 129 ? 0.586 3.994 -28.198 1.00 93.44 129 ILE A CA 1
ATOM 993 C C . ILE A 1 129 ? -0.090 4.638 -26.999 1.00 93.44 129 ILE A C 1
ATOM 995 O O . ILE A 1 129 ? 0.414 4.535 -25.885 1.00 93.44 129 ILE A O 1
ATOM 999 N N . LEU A 1 130 ? -1.219 5.295 -27.226 1.00 91.31 130 LEU A N 1
ATOM 1000 C CA . LEU A 1 130 ? -2.021 5.964 -26.209 1.00 91.31 130 LEU A CA 1
ATOM 1001 C C . LEU A 1 130 ? -3.447 5.422 -26.280 1.00 91.31 130 LEU A C 1
ATOM 1003 O O . LEU A 1 130 ? -3.987 5.222 -27.367 1.00 91.31 130 LEU A O 1
ATOM 1007 N N . ARG A 1 131 ? -4.070 5.195 -25.127 1.00 89.44 131 ARG A N 1
ATOM 1008 C CA . ARG A 1 131 ? -5.455 4.729 -25.054 1.00 89.44 131 ARG A CA 1
ATOM 1009 C C . ARG A 1 131 ? -6.437 5.818 -25.481 1.00 89.44 131 ARG A C 1
ATOM 1011 O O . ARG A 1 131 ? -6.278 6.982 -25.110 1.00 89.44 131 ARG A O 1
ATOM 1018 N N . GLN A 1 132 ? -7.504 5.446 -26.190 1.00 84.44 132 GLN A N 1
ATOM 1019 C CA . GLN A 1 132 ? -8.497 6.412 -26.691 1.00 84.44 132 GLN A CA 1
ATOM 1020 C C . GLN A 1 132 ? -9.200 7.197 -25.570 1.00 84.44 132 GLN A C 1
ATOM 1022 O O . GLN A 1 132 ? -9.464 8.394 -25.720 1.00 84.44 132 GLN A O 1
ATOM 1027 N N . SER A 1 133 ? -9.436 6.552 -24.419 1.00 79.69 133 SER A N 1
ATOM 1028 C CA . SER A 1 133 ? -10.108 7.170 -23.267 1.00 79.69 133 SER A CA 1
ATOM 1029 C C . SER A 1 133 ? -9.359 8.368 -22.675 1.00 79.69 133 SER A C 1
ATOM 1031 O O . SER A 1 133 ? -9.974 9.176 -21.984 1.00 79.69 133 SER A O 1
ATOM 1033 N N . LEU A 1 134 ? -8.054 8.517 -22.939 1.00 80.12 134 LEU A N 1
ATOM 1034 C CA . LEU A 1 134 ? -7.265 9.666 -22.474 1.00 80.12 134 LEU A CA 1
ATOM 1035 C C . LEU A 1 134 ? -7.732 10.994 -23.088 1.00 80.12 134 LEU A C 1
ATOM 1037 O O . LEU A 1 134 ? -7.519 12.052 -22.503 1.00 80.12 134 LEU A O 1
ATOM 1041 N N . PHE A 1 135 ? -8.397 10.944 -24.244 1.00 75.19 135 PHE A N 1
ATOM 1042 C CA . PHE A 1 135 ? -8.787 12.124 -25.018 1.00 75.19 135 PHE A CA 1
ATOM 1043 C C . PHE A 1 135 ? -10.288 12.431 -24.943 1.00 75.19 135 PHE A C 1
ATOM 1045 O O . PHE A 1 135 ? -10.828 13.096 -25.828 1.00 75.19 135 PHE A O 1
ATOM 1052 N N . GLY A 1 136 ? -10.987 11.920 -23.921 1.00 57.34 136 GLY A N 1
ATOM 1053 C CA . GLY A 1 136 ? -12.426 12.148 -23.737 1.00 57.34 136 GLY A CA 1
ATOM 1054 C C . GLY A 1 136 ? -13.306 11.513 -24.821 1.00 57.34 136 GLY A C 1
ATOM 1055 O O . GLY A 1 136 ? -14.493 11.816 -24.905 1.00 57.34 136 GLY A O 1
ATOM 1056 N N . ARG A 1 137 ? -12.737 10.639 -25.664 1.00 54.75 137 ARG A N 1
ATOM 1057 C CA . ARG A 1 137 ? -13.497 9.767 -26.559 1.00 54.75 137 ARG A CA 1
ATOM 1058 C C . ARG A 1 137 ? -13.914 8.556 -25.734 1.00 54.75 137 ARG A C 1
ATOM 1060 O O . ARG A 1 137 ? -13.079 7.724 -25.392 1.00 54.75 137 ARG A O 1
ATOM 1067 N N . ASP A 1 138 ? -15.186 8.517 -25.356 1.00 39.84 138 ASP A N 1
ATOM 1068 C CA . ASP A 1 138 ? -15.772 7.429 -24.581 1.00 39.84 138 ASP A CA 1
ATOM 1069 C C . ASP A 1 138 ? -15.456 6.062 -25.214 1.00 39.84 138 ASP A C 1
ATOM 1071 O O . ASP A 1 138 ? -15.954 5.729 -26.290 1.00 39.84 138 ASP A O 1
ATOM 1075 N N . SER A 1 139 ? -14.717 5.214 -24.495 1.00 44.25 139 SER A N 1
ATOM 1076 C CA . SER A 1 139 ? -14.589 3.770 -24.759 1.00 44.25 139 SER A CA 1
ATOM 1077 C C . SER A 1 139 ? -15.900 2.999 -24.478 1.00 44.25 139 SER A C 1
ATOM 1079 O O . SER A 1 139 ? -15.872 1.802 -24.215 1.00 44.25 139 SER A O 1
ATOM 1081 N N . ASN A 1 140 ? -17.055 3.677 -24.519 1.00 37.34 140 ASN A N 1
ATOM 1082 C CA . ASN A 1 140 ? -18.394 3.156 -24.219 1.00 37.34 140 ASN A CA 1
ATOM 1083 C C . ASN A 1 140 ? -19.227 2.883 -25.485 1.00 37.34 140 ASN A C 1
ATOM 1085 O O . ASN A 1 140 ? -20.454 2.980 -25.472 1.00 37.34 140 ASN A O 1
ATOM 1089 N N . SER A 1 141 ? -18.592 2.488 -26.589 1.00 39.06 141 SER A N 1
ATOM 1090 C CA . SER A 1 141 ? -19.325 1.802 -27.656 1.00 39.06 141 SER A CA 1
ATOM 1091 C C . SER A 1 141 ? -19.311 0.300 -27.380 1.00 39.06 141 SER A C 1
ATOM 1093 O O . SER A 1 141 ? -18.387 -0.411 -27.751 1.00 39.06 141 SER A O 1
ATOM 1095 N N . ASN A 1 142 ? -20.344 -0.149 -26.660 1.00 35.81 142 ASN A N 1
ATOM 1096 C CA . ASN A 1 142 ? -20.918 -1.494 -26.702 1.00 35.81 142 ASN A CA 1
ATOM 1097 C C . ASN A 1 142 ? -20.052 -2.563 -27.393 1.00 35.81 142 ASN A C 1
ATOM 1099 O O . ASN A 1 142 ? -20.234 -2.848 -28.580 1.00 35.81 142 ASN A O 1
ATOM 1103 N N . LEU A 1 143 ? -19.227 -3.269 -26.620 1.00 38.66 143 LEU A N 1
ATOM 1104 C CA . LEU A 1 143 ? -18.893 -4.657 -26.936 1.00 38.66 143 LEU A CA 1
ATOM 1105 C C . LEU A 1 143 ? -20.147 -5.510 -26.702 1.00 38.66 143 LEU A C 1
ATOM 1107 O O . LEU A 1 143 ? -20.265 -6.268 -25.744 1.00 38.66 143 LEU A O 1
ATOM 1111 N N . ASN A 1 144 ? -21.111 -5.359 -27.610 1.00 29.59 144 ASN A N 1
ATOM 1112 C CA . ASN A 1 144 ? -22.199 -6.297 -27.822 1.00 29.59 144 ASN A CA 1
ATOM 1113 C C . ASN A 1 144 ? -21.588 -7.544 -28.481 1.00 29.59 144 ASN A C 1
ATOM 1115 O O . ASN A 1 144 ? -21.690 -7.750 -29.691 1.00 29.59 144 ASN A O 1
ATOM 1119 N N . LEU A 1 145 ? -20.894 -8.368 -27.693 1.00 37.22 145 LEU A N 1
ATOM 1120 C CA . LEU A 1 145 ? -20.388 -9.663 -28.143 1.00 37.22 145 LEU A CA 1
ATOM 1121 C C . LEU A 1 145 ? -21.550 -10.669 -28.153 1.00 37.22 145 LEU A C 1
ATOM 1123 O O . LEU A 1 145 ? -21.676 -11.538 -27.297 1.00 37.22 145 LEU A O 1
ATOM 1127 N N . GLY A 1 146 ? -22.450 -10.472 -29.114 1.00 30.89 146 GLY A N 1
ATOM 1128 C CA . GLY A 1 146 ? -23.655 -11.277 -29.313 1.00 30.89 146 GLY A CA 1
ATOM 1129 C C . GLY A 1 146 ? -24.558 -10.815 -30.463 1.00 30.89 146 GLY A C 1
ATOM 1130 O O . GLY A 1 146 ? -25.511 -11.513 -30.795 1.00 30.89 146 GLY A O 1
ATOM 1131 N N . GLY A 1 147 ? -24.273 -9.676 -31.105 1.00 25.38 147 GLY A N 1
ATOM 1132 C CA . GLY A 1 147 ? -25.063 -9.151 -32.220 1.00 25.38 147 GLY A CA 1
ATOM 1133 C C . GLY A 1 147 ? -24.229 -8.987 -33.485 1.00 25.38 147 GLY A C 1
ATOM 1134 O O . GLY A 1 147 ? -23.114 -8.478 -33.447 1.00 25.38 147 GLY A O 1
ATOM 1135 N N . THR A 1 148 ? -24.780 -9.423 -34.613 1.00 26.34 148 THR A N 1
ATOM 1136 C CA . THR A 1 148 ? -24.244 -9.250 -35.969 1.00 26.34 148 THR A CA 1
ATOM 1137 C C . THR A 1 148 ? -23.757 -7.823 -36.241 1.00 26.34 148 THR A C 1
ATOM 1139 O O . THR A 1 148 ? -24.469 -6.868 -35.938 1.00 26.34 148 THR A O 1
ATOM 1142 N N . MET A 1 149 ? -22.578 -7.702 -36.870 1.00 34.00 149 MET A N 1
ATOM 1143 C CA . MET A 1 149 ? -21.997 -6.460 -37.400 1.00 34.00 149 MET A CA 1
ATOM 1144 C C . MET A 1 149 ? -23.047 -5.576 -38.090 1.00 34.00 149 MET A C 1
ATOM 1146 O O . MET A 1 149 ? -23.323 -5.807 -39.262 1.00 34.00 149 MET A O 1
ATOM 1150 N N . GLN A 1 150 ? -23.565 -4.530 -37.443 1.00 28.80 150 GLN A N 1
ATOM 1151 C CA . GLN A 1 150 ? -24.127 -3.377 -38.154 1.00 28.80 150 GLN A CA 1
ATOM 1152 C C . GLN A 1 150 ? -23.920 -2.070 -37.372 1.00 28.80 150 GLN A C 1
ATOM 1154 O O . GLN A 1 150 ? -24.572 -1.803 -36.373 1.00 28.80 150 GLN A O 1
ATOM 1159 N N . GLN A 1 151 ? -23.006 -1.269 -37.931 1.00 36.88 151 GLN A N 1
ATOM 1160 C CA . GLN A 1 151 ? -23.051 0.190 -38.087 1.00 36.88 151 GLN A CA 1
ATOM 1161 C C . GLN A 1 151 ? -23.165 1.095 -36.846 1.00 36.88 151 GLN A C 1
ATOM 1163 O O . GLN A 1 151 ? -24.256 1.419 -36.393 1.00 36.88 151 GLN A O 1
ATOM 1168 N N . SER A 1 152 ? -22.035 1.722 -36.495 1.00 30.08 152 SER A N 1
ATOM 1169 C CA . SER A 1 152 ? -21.998 3.147 -36.124 1.00 30.08 152 SER A CA 1
ATOM 1170 C C . SER A 1 152 ? -20.596 3.755 -36.330 1.00 30.08 152 SER A C 1
ATOM 1172 O O . SER A 1 152 ? -19.676 3.430 -35.590 1.00 30.08 152 SER A O 1
ATOM 1174 N N . SER A 1 153 ? -20.492 4.611 -37.363 1.00 34.97 153 SER A N 1
ATOM 1175 C CA . SER A 1 153 ? -19.605 5.785 -37.568 1.00 34.97 153 SER A CA 1
ATOM 1176 C C . SER A 1 153 ? -18.108 5.654 -37.216 1.00 34.97 153 SER A C 1
ATOM 1178 O O . SER A 1 153 ? -17.761 5.578 -36.053 1.00 34.97 153 SER A O 1
ATOM 1180 N N . PHE A 1 154 ? -17.107 5.766 -38.093 1.00 37.81 154 PHE A N 1
ATOM 1181 C CA . PHE A 1 154 ? -16.987 6.382 -39.416 1.00 37.81 154 PHE A CA 1
ATOM 1182 C C . PHE A 1 154 ? -15.585 5.989 -39.941 1.00 37.81 154 PHE A C 1
ATOM 1184 O O . PHE A 1 154 ? -14.567 6.423 -39.402 1.00 37.81 154 PHE A O 1
ATOM 1191 N N . PHE A 1 155 ? -15.526 5.099 -40.934 1.00 38.97 155 PHE A N 1
ATOM 1192 C CA . PHE A 1 155 ? -14.289 4.595 -41.541 1.00 38.97 155 PHE A CA 1
ATOM 1193 C C . PHE A 1 155 ? -13.456 5.744 -42.149 1.00 38.97 155 PHE A C 1
ATOM 1195 O O . PHE A 1 155 ? -13.954 6.458 -43.016 1.00 38.97 155 PHE A O 1
ATOM 1202 N N . GLY A 1 156 ? -12.182 5.886 -41.749 1.00 44.38 156 GLY A N 1
ATOM 1203 C CA . GLY A 1 156 ? -11.174 6.612 -42.542 1.00 44.38 156 GLY A CA 1
ATOM 1204 C C . GLY A 1 156 ? -10.471 7.833 -41.928 1.00 44.38 156 GLY A C 1
ATOM 1205 O O . GLY A 1 156 ? -9.808 8.551 -42.677 1.00 44.38 156 GLY A O 1
ATOM 1206 N N . GLN A 1 157 ? -10.551 8.107 -40.619 1.00 48.34 157 GLN A N 1
ATOM 1207 C CA . GLN A 1 157 ? -9.632 9.099 -40.031 1.00 48.34 157 GLN A CA 1
ATOM 1208 C C . GLN A 1 157 ? -8.198 8.557 -40.020 1.00 48.34 157 GLN A C 1
ATOM 1210 O O . GLN A 1 157 ? -7.964 7.413 -39.635 1.00 48.34 157 GLN A O 1
ATOM 1215 N N . ARG A 1 158 ? -7.233 9.379 -40.455 1.00 51.62 158 ARG A N 1
ATOM 1216 C CA . ARG A 1 158 ? -5.812 9.022 -40.373 1.00 51.62 158 ARG A CA 1
ATOM 1217 C C . ARG A 1 158 ? -5.409 8.868 -38.899 1.00 51.62 158 ARG A C 1
ATOM 1219 O O . ARG A 1 158 ? -5.877 9.672 -38.091 1.00 51.62 158 ARG A O 1
ATOM 1226 N N . PRO A 1 159 ? -4.533 7.914 -38.541 1.00 49.38 159 PRO A N 1
ATOM 1227 C CA . PRO A 1 159 ? -4.073 7.727 -37.163 1.00 49.38 159 PRO A CA 1
ATOM 1228 C C . PRO A 1 159 ? -3.504 9.005 -36.522 1.00 49.38 159 PRO A C 1
ATOM 1230 O O . PRO A 1 159 ? -3.684 9.215 -35.328 1.00 49.38 159 PRO A O 1
ATOM 1233 N N . GLU A 1 160 ? -2.926 9.912 -37.322 1.00 49.72 160 GLU A N 1
ATOM 1234 C CA . GLU A 1 160 ? -2.416 11.214 -36.857 1.00 49.72 160 GLU A CA 1
ATOM 1235 C C . GLU A 1 160 ? -3.522 12.195 -36.398 1.00 49.72 160 GLU A C 1
ATOM 1237 O O . GLU A 1 160 ? -3.263 13.102 -35.617 1.00 49.72 160 GLU A O 1
ATOM 1242 N N . LEU A 1 161 ? -4.770 12.028 -36.861 1.00 54.31 161 LEU A N 1
ATOM 1243 C CA . LEU A 1 161 ? -5.943 12.822 -36.440 1.00 54.31 161 LEU A CA 1
ATOM 1244 C C . LEU A 1 161 ? -6.693 12.181 -35.260 1.00 54.31 161 LEU A C 1
ATOM 1246 O O . LEU A 1 161 ? -7.607 12.789 -34.689 1.00 54.31 161 LEU A O 1
ATOM 1250 N N . ALA A 1 162 ? -6.349 10.936 -34.915 1.00 56.84 162 ALA A N 1
ATOM 1251 C CA . ALA A 1 162 ? -7.000 10.202 -33.839 1.00 56.84 162 ALA A CA 1
ATOM 1252 C C . ALA A 1 162 ? -6.615 10.747 -32.459 1.00 56.84 162 ALA A C 1
ATOM 1254 O O . ALA A 1 162 ? -7.439 10.652 -31.552 1.00 56.84 162 ALA A O 1
ATOM 1255 N N . CYS A 1 163 ? -5.427 11.358 -32.334 1.00 72.25 163 CYS A N 1
ATOM 1256 C CA . CYS A 1 163 ? -4.862 11.888 -31.091 1.00 72.25 163 CYS A CA 1
ATOM 1257 C C . CYS A 1 163 ? -4.872 13.423 -31.100 1.00 72.25 163 CYS A C 1
ATOM 1259 O O . CYS A 1 163 ? -3.962 14.056 -31.641 1.00 72.25 163 CYS A O 1
ATOM 1261 N N . PRO A 1 164 ? -5.909 14.068 -30.536 1.00 64.62 164 PRO A N 1
ATOM 1262 C CA . PRO A 1 164 ? -5.983 15.520 -30.499 1.00 64.62 164 PRO A CA 1
ATOM 1263 C C . PRO A 1 164 ? -4.809 16.094 -29.696 1.00 64.62 164 PRO A C 1
ATOM 1265 O O . PRO A 1 164 ? -4.631 15.758 -28.529 1.00 64.62 164 PRO A O 1
ATOM 1268 N N . GLY A 1 165 ? -4.022 16.981 -30.311 1.00 63.38 165 GLY A N 1
ATOM 1269 C CA . GLY A 1 165 ? -2.924 17.686 -29.638 1.00 63.38 165 GLY A CA 1
ATOM 1270 C C . GLY A 1 165 ? -1.547 17.019 -29.721 1.00 63.38 165 GLY A C 1
ATOM 1271 O O . GLY A 1 165 ? -0.581 17.622 -29.264 1.00 63.38 165 GLY A O 1
ATOM 1272 N N . THR A 1 166 ? -1.417 15.844 -30.345 1.00 67.62 166 THR A N 1
ATOM 1273 C CA . THR A 1 166 ? -0.111 15.246 -30.669 1.00 67.62 166 THR A CA 1
ATOM 1274 C C . THR A 1 166 ? 0.179 15.479 -32.151 1.00 67.62 166 THR A C 1
ATOM 1276 O O . THR A 1 166 ? -0.451 14.871 -33.012 1.00 67.62 166 THR A O 1
ATOM 1279 N N . ALA A 1 167 ? 1.094 16.392 -32.480 1.00 58.84 167 ALA A N 1
ATOM 1280 C CA . ALA A 1 167 ? 1.406 16.730 -33.875 1.00 58.84 167 ALA A CA 1
ATOM 1281 C C . ALA A 1 167 ? 2.241 15.650 -34.600 1.00 58.84 167 ALA A C 1
ATOM 1283 O O . ALA A 1 167 ? 2.524 15.781 -35.791 1.00 58.84 167 ALA A O 1
ATOM 1284 N N . GLU A 1 168 ? 2.662 14.607 -33.882 1.00 67.81 168 GLU A N 1
ATOM 1285 C CA . GLU A 1 168 ? 3.706 13.677 -34.307 1.00 67.81 168 GLU A CA 1
ATOM 1286 C C . GLU A 1 168 ? 3.133 12.347 -34.817 1.00 67.81 168 GLU A C 1
ATOM 1288 O O . GLU A 1 168 ? 2.287 11.724 -34.179 1.00 67.81 168 GLU A O 1
ATOM 1293 N N . SER A 1 169 ? 3.616 11.876 -35.973 1.00 77.06 169 SER A N 1
ATOM 1294 C CA . SER A 1 169 ? 3.053 10.713 -36.682 1.00 77.06 169 SER A CA 1
ATOM 1295 C C . SER A 1 169 ? 3.364 9.347 -36.054 1.00 77.06 169 SER A C 1
ATOM 1297 O O . SER A 1 169 ? 2.771 8.343 -36.457 1.00 77.06 169 SER A O 1
ATOM 1299 N N . TYR A 1 170 ? 4.263 9.286 -35.063 1.00 85.56 170 TYR A N 1
ATOM 1300 C CA . TYR A 1 170 ? 4.557 8.051 -34.324 1.00 85.56 170 TYR A CA 1
ATOM 1301 C C . TYR A 1 170 ? 3.568 7.767 -33.188 1.00 85.56 170 TYR A C 1
ATOM 1303 O O . TYR A 1 170 ? 3.605 6.668 -32.634 1.00 85.56 170 TYR A O 1
ATOM 1311 N N . ALA A 1 171 ? 2.730 8.735 -32.801 1.00 87.88 171 ALA A N 1
ATOM 1312 C CA . ALA A 1 171 ? 1.724 8.560 -31.759 1.00 87.88 171 ALA A CA 1
ATOM 1313 C C . ALA A 1 171 ? 0.432 7.965 -32.344 1.00 87.88 171 ALA A C 1
ATOM 1315 O O . ALA A 1 171 ? -0.051 8.399 -33.391 1.00 87.88 171 ALA A O 1
ATOM 1316 N N . ARG A 1 172 ? -0.128 6.951 -31.675 1.00 86.62 172 ARG A N 1
ATOM 1317 C CA . ARG A 1 172 ? -1.315 6.208 -32.121 1.00 86.62 172 ARG A CA 1
ATOM 1318 C C . ARG A 1 172 ? -2.318 6.032 -30.992 1.00 86.62 172 ARG A C 1
ATOM 1320 O O . ARG A 1 172 ? -1.973 5.508 -29.936 1.00 86.62 172 ARG A O 1
ATOM 1327 N N . CYS A 1 173 ? -3.576 6.372 -31.244 1.00 85.31 173 CYS A N 1
ATOM 1328 C CA . CYS A 1 173 ? -4.692 6.178 -30.314 1.00 85.31 173 CYS A CA 1
ATOM 1329 C C . CYS A 1 173 ? -5.982 5.818 -31.063 1.00 85.31 173 CYS A C 1
ATOM 1331 O O . CYS A 1 173 ? -7.014 6.492 -30.995 1.00 85.31 173 CYS A O 1
ATOM 1333 N N . ASP A 1 174 ? -5.899 4.744 -31.839 1.00 83.75 174 ASP A N 1
ATOM 1334 C CA . ASP A 1 174 ? -7.040 4.115 -32.496 1.00 83.75 174 ASP A CA 1
ATOM 1335 C C . ASP A 1 174 ? -7.512 2.878 -31.703 1.00 83.75 174 ASP A C 1
ATOM 1337 O O . ASP A 1 174 ? -7.023 2.589 -30.612 1.00 83.75 174 ASP A O 1
ATOM 1341 N N . ALA A 1 175 ? -8.488 2.139 -32.230 1.00 84.38 175 ALA A N 1
ATOM 1342 C CA . ALA A 1 175 ? -8.972 0.920 -31.578 1.00 84.38 175 ALA A CA 1
ATOM 1343 C C . ALA A 1 175 ? -7.903 -0.194 -31.516 1.00 84.38 175 ALA A C 1
ATOM 1345 O O . ALA A 1 175 ? -7.952 -1.056 -30.638 1.00 84.38 175 ALA A O 1
ATOM 1346 N N . GLN A 1 176 ? -6.925 -0.183 -32.430 1.00 86.38 176 GLN A N 1
ATOM 1347 C CA . GLN A 1 176 ? -5.817 -1.138 -32.421 1.00 86.38 176 GLN A CA 1
ATOM 1348 C C . GLN A 1 176 ? -4.838 -0.824 -31.280 1.00 86.38 176 GLN A C 1
ATOM 1350 O O . GLN A 1 176 ? -4.319 -1.756 -30.663 1.00 86.38 176 GLN A O 1
ATOM 1355 N N . SER A 1 177 ? -4.646 0.458 -30.943 1.00 88.62 177 SER A N 1
ATOM 1356 C CA . SER A 1 177 ? -3.928 0.880 -29.733 1.00 88.62 177 SER A CA 1
ATOM 1357 C C . SER A 1 177 ? -4.539 0.283 -28.464 1.00 88.62 177 SER A C 1
ATOM 1359 O O . SER A 1 177 ? -3.813 -0.269 -27.637 1.00 88.62 177 SER A O 1
ATOM 1361 N N . ASP A 1 178 ? -5.864 0.348 -28.317 1.00 89.44 178 ASP A N 1
ATOM 1362 C CA . ASP A 1 178 ? -6.560 -0.179 -27.137 1.00 89.44 178 ASP A CA 1
ATOM 1363 C C . ASP A 1 178 ? -6.391 -1.703 -27.020 1.00 89.44 178 ASP A C 1
ATOM 1365 O O . ASP A 1 178 ? -6.022 -2.195 -25.950 1.00 89.44 178 ASP A O 1
ATOM 1369 N N . TYR A 1 179 ? -6.548 -2.433 -28.133 1.00 90.50 179 TYR A N 1
ATOM 1370 C CA . TYR A 1 179 ? -6.307 -3.880 -28.191 1.00 90.50 179 TYR A CA 1
ATOM 1371 C C . TYR A 1 179 ? -4.860 -4.247 -27.830 1.00 90.50 179 TYR A C 1
ATOM 1373 O O . TYR A 1 179 ? -4.627 -5.181 -27.062 1.00 90.50 179 TYR A O 1
ATOM 1381 N N . PHE A 1 180 ? -3.880 -3.497 -28.345 1.00 92.56 180 PHE A N 1
ATOM 1382 C CA . PHE A 1 180 ? -2.468 -3.718 -28.034 1.00 92.56 180 PHE A CA 1
ATOM 1383 C C . PHE A 1 180 ? -2.185 -3.544 -26.537 1.00 92.56 180 PHE A C 1
ATOM 1385 O O . PHE A 1 180 ? -1.521 -4.380 -25.924 1.00 92.56 180 PHE A O 1
ATOM 1392 N N . LEU A 1 181 ? -2.700 -2.470 -25.929 1.00 93.69 181 LEU A N 1
ATOM 1393 C CA . LEU A 1 181 ? -2.535 -2.217 -24.496 1.00 93.69 181 LEU A CA 1
ATOM 1394 C C . LEU A 1 181 ? -3.195 -3.319 -23.655 1.00 93.69 181 LEU A C 1
ATOM 1396 O O . LEU A 1 181 ? -2.607 -3.766 -22.669 1.00 93.69 181 LEU A O 1
ATOM 1400 N N . ASP A 1 182 ? -4.369 -3.806 -24.065 1.00 90.50 182 ASP A N 1
ATOM 1401 C CA . ASP A 1 182 ? -5.046 -4.935 -23.419 1.00 90.50 182 ASP A CA 1
ATOM 1402 C C . ASP A 1 182 ? -4.235 -6.236 -23.504 1.00 90.50 182 ASP A C 1
ATOM 1404 O O . ASP A 1 182 ? -4.133 -6.973 -22.518 1.00 90.50 182 ASP A O 1
ATOM 1408 N N . GLU A 1 183 ? -3.589 -6.505 -24.639 1.00 91.38 183 GLU A N 1
ATOM 1409 C CA . GLU A 1 183 ? -2.692 -7.652 -24.790 1.00 91.38 183 GLU A CA 1
ATOM 1410 C C . GLU A 1 183 ? -1.458 -7.543 -23.879 1.00 91.38 183 GLU A C 1
ATOM 1412 O O . GLU A 1 183 ? -1.116 -8.505 -23.183 1.00 91.38 183 GLU A O 1
ATOM 1417 N N . MET A 1 184 ? -0.827 -6.366 -23.807 1.00 93.88 184 MET A N 1
ATOM 1418 C CA . MET A 1 184 ? 0.322 -6.139 -22.920 1.00 93.88 184 MET A CA 1
ATOM 1419 C C . MET A 1 184 ? -0.054 -6.295 -21.445 1.00 93.88 184 MET A C 1
ATOM 1421 O O . MET A 1 184 ? 0.710 -6.871 -20.668 1.00 93.88 184 MET A O 1
ATOM 1425 N N . MET A 1 185 ? -1.250 -5.847 -21.054 1.00 91.19 185 MET A N 1
ATOM 1426 C CA . MET A 1 185 ? -1.768 -6.079 -19.706 1.00 91.19 185 MET A CA 1
ATOM 1427 C C . MET A 1 185 ? -1.925 -7.569 -19.406 1.00 91.19 185 MET A C 1
ATOM 1429 O O . MET A 1 185 ? -1.507 -8.013 -18.338 1.00 91.19 185 MET A O 1
ATOM 1433 N N . ARG A 1 186 ? -2.477 -8.359 -20.337 1.00 90.00 186 ARG A N 1
ATOM 1434 C CA . ARG A 1 186 ? -2.586 -9.819 -20.165 1.00 90.00 186 ARG A CA 1
ATOM 1435 C C . ARG A 1 186 ? -1.213 -10.460 -19.985 1.00 90.00 186 ARG A C 1
ATOM 1437 O O . ARG A 1 186 ? -1.051 -11.298 -19.107 1.00 90.00 186 ARG A O 1
ATOM 1444 N N . TRP A 1 187 ? -0.208 -10.036 -20.752 1.00 92.19 187 TRP A N 1
ATOM 1445 C CA . TRP A 1 187 ? 1.157 -10.544 -20.586 1.00 92.19 187 TRP A CA 1
ATOM 1446 C C . TRP A 1 187 ? 1.719 -10.231 -19.199 1.00 92.19 187 TRP A C 1
ATOM 1448 O O . TRP A 1 187 ? 2.264 -11.123 -18.551 1.00 92.19 187 TRP A O 1
ATOM 1458 N N . LEU A 1 188 ? 1.558 -8.993 -18.720 1.00 94.56 188 LEU A N 1
ATOM 1459 C CA . LEU A 1 188 ? 2.000 -8.613 -17.379 1.00 94.56 188 LEU A CA 1
ATOM 1460 C C . LEU A 1 188 ? 1.276 -9.412 -16.289 1.00 94.56 188 LEU A C 1
ATOM 1462 O O . LEU A 1 188 ? 1.912 -9.812 -15.324 1.00 94.56 188 LEU A O 1
ATOM 1466 N N . GLN A 1 189 ? -0.016 -9.701 -16.444 1.00 90.62 189 GLN A N 1
ATOM 1467 C CA . GLN A 1 189 ? -0.791 -10.478 -15.467 1.00 90.62 189 GLN A CA 1
ATOM 1468 C C . GLN A 1 189 ? -0.301 -11.919 -15.305 1.00 90.62 189 GLN A C 1
ATOM 1470 O O . GLN A 1 189 ? -0.364 -12.458 -14.205 1.00 90.62 189 GLN A O 1
ATOM 1475 N N . GLU A 1 190 ? 0.211 -12.532 -16.373 1.00 90.19 190 GLU A N 1
ATOM 1476 C CA . GLU A 1 190 ? 0.784 -13.881 -16.311 1.00 90.19 190 GLU A CA 1
ATOM 1477 C C . GLU A 1 190 ? 2.212 -13.890 -15.740 1.00 90.19 190 GLU A C 1
ATOM 1479 O O . GLU A 1 190 ? 2.668 -14.902 -15.211 1.00 90.19 190 GLU A O 1
ATOM 1484 N N . GLY A 1 191 ? 2.944 -12.776 -15.835 1.00 91.19 191 GLY A N 1
ATOM 1485 C CA . GLY A 1 191 ? 4.349 -12.710 -15.427 1.00 91.19 191 GLY A CA 1
ATOM 1486 C C . GLY A 1 191 ? 4.622 -12.005 -14.103 1.00 91.19 191 GLY A C 1
ATOM 1487 O O . GLY A 1 191 ? 5.628 -12.296 -13.458 1.00 91.19 191 GLY A O 1
ATOM 1488 N N . VAL A 1 192 ? 3.765 -11.076 -13.684 1.00 93.44 192 VAL A N 1
ATOM 1489 C CA . VAL A 1 192 ? 4.064 -10.111 -12.624 1.00 93.44 192 VAL A CA 1
ATOM 1490 C C . VAL A 1 192 ? 3.018 -10.162 -11.513 1.00 93.44 192 VAL A C 1
ATOM 1492 O O . VAL A 1 192 ? 1.840 -9.864 -11.719 1.00 93.44 192 VAL A O 1
ATOM 1495 N N . ALA A 1 193 ? 3.469 -10.465 -10.298 1.00 92.19 193 ALA A N 1
ATOM 1496 C CA . ALA A 1 193 ? 2.670 -10.396 -9.085 1.00 92.19 193 ALA A CA 1
ATOM 1497 C C . ALA A 1 193 ? 2.112 -8.973 -8.910 1.00 92.19 193 ALA A C 1
ATOM 1499 O O . ALA A 1 193 ? 2.856 -7.992 -8.850 1.00 92.19 193 ALA A O 1
ATOM 1500 N N . GLY A 1 194 ? 0.782 -8.862 -8.866 1.00 88.19 194 GLY A N 1
ATOM 1501 C CA . GLY A 1 194 ? 0.070 -7.589 -8.725 1.00 88.19 194 GLY A CA 1
ATOM 1502 C C . GLY A 1 194 ? -0.229 -6.822 -10.011 1.00 88.19 194 GLY A C 1
ATOM 1503 O O . GLY A 1 194 ? -0.944 -5.820 -9.953 1.00 88.19 194 GLY A O 1
ATOM 1504 N N . ALA A 1 195 ? 0.211 -7.294 -11.184 1.00 90.44 195 ALA A N 1
ATOM 1505 C CA . ALA A 1 195 ? -0.146 -6.654 -12.457 1.00 90.44 195 ALA A CA 1
ATOM 1506 C C . ALA A 1 195 ? -1.649 -6.720 -12.782 1.00 90.44 195 ALA A C 1
ATOM 1508 O O . ALA A 1 195 ? -2.124 -6.017 -13.670 1.00 90.44 195 ALA A O 1
ATOM 1509 N N . SER A 1 196 ? -2.433 -7.501 -12.033 1.00 83.50 196 SER A N 1
ATOM 1510 C CA . SER A 1 196 ? -3.894 -7.511 -12.144 1.00 83.50 196 SER A CA 1
ATOM 1511 C C . SER A 1 196 ? -4.553 -6.164 -11.829 1.00 83.50 196 SER A C 1
ATOM 1513 O O . SER A 1 196 ? -5.680 -5.949 -12.280 1.00 83.50 196 SER A O 1
ATOM 1515 N N . MET A 1 197 ? -3.861 -5.278 -11.102 1.00 85.00 197 MET A N 1
ATOM 1516 C CA . MET A 1 197 ? -4.310 -3.918 -10.778 1.00 85.00 197 MET A CA 1
ATOM 1517 C C . MET A 1 197 ? -3.746 -2.851 -11.723 1.00 85.00 197 MET A C 1
ATOM 1519 O O . MET A 1 197 ? -4.132 -1.689 -11.622 1.00 85.00 197 MET A O 1
ATOM 1523 N N . PHE A 1 198 ? -2.832 -3.220 -12.621 1.00 90.06 198 PHE A N 1
ATOM 1524 C CA . PHE A 1 198 ? -2.218 -2.287 -13.555 1.00 90.06 198 PHE A CA 1
ATOM 1525 C C . PHE A 1 198 ? -3.071 -2.149 -14.812 1.00 90.06 198 PHE A C 1
ATOM 1527 O O . PHE A 1 198 ? -3.257 -3.116 -15.552 1.00 90.06 198 PHE A O 1
ATOM 1534 N N . ARG A 1 199 ? -3.550 -0.929 -15.062 1.00 89.88 199 ARG A N 1
ATOM 1535 C CA . ARG A 1 199 ? -4.227 -0.562 -16.301 1.00 89.88 199 ARG A CA 1
ATOM 1536 C C . ARG A 1 199 ? -3.250 0.213 -17.185 1.00 89.88 199 ARG A C 1
ATOM 1538 O O . ARG A 1 199 ? -2.904 1.340 -16.860 1.00 89.88 199 ARG A O 1
ATOM 1545 N N . ALA A 1 200 ? -2.807 -0.388 -18.285 1.00 92.56 200 ALA A N 1
ATOM 1546 C CA . ALA A 1 200 ? -1.947 0.290 -19.248 1.00 92.56 200 ALA A CA 1
ATOM 1547 C C . ALA A 1 200 ? -2.764 1.318 -20.039 1.00 92.56 200 ALA A C 1
ATOM 1549 O O . ALA A 1 200 ? -3.718 0.945 -20.722 1.00 92.56 200 ALA A O 1
ATOM 1550 N N . ASP A 1 201 ? -2.387 2.593 -19.965 1.00 92.50 201 ASP A N 1
ATOM 1551 C CA . ASP A 1 201 ? -3.019 3.670 -20.738 1.00 92.50 201 ASP A CA 1
ATOM 1552 C C . ASP A 1 201 ? -2.072 4.246 -21.801 1.00 92.50 201 ASP A C 1
ATOM 1554 O O . ASP A 1 201 ? -2.529 4.862 -22.765 1.00 92.50 201 ASP A O 1
ATOM 1558 N N . ALA A 1 202 ? -0.767 3.991 -21.678 1.00 94.38 202 ALA A N 1
ATOM 1559 C CA . ALA A 1 202 ? 0.205 4.274 -22.723 1.00 94.38 202 ALA A CA 1
ATOM 1560 C C . ALA A 1 202 ? 1.313 3.218 -22.790 1.00 94.38 202 ALA A C 1
ATOM 1562 O O . ALA A 1 202 ? 1.660 2.591 -21.784 1.00 94.38 202 ALA A O 1
ATOM 1563 N N . ALA A 1 203 ? 1.894 3.061 -23.980 1.00 97.12 203 ALA A N 1
ATOM 1564 C CA . ALA A 1 203 ? 3.068 2.237 -24.220 1.00 97.12 203 ALA A CA 1
ATOM 1565 C C . ALA A 1 203 ? 4.011 2.877 -25.243 1.00 97.12 203 ALA A C 1
ATOM 1567 O O . ALA A 1 203 ? 3.577 3.294 -26.314 1.00 97.12 203 ALA A O 1
ATOM 1568 N N . LEU A 1 204 ? 5.310 2.875 -24.967 1.00 97.12 204 LEU A N 1
ATOM 1569 C CA . LEU A 1 204 ? 6.350 3.100 -25.964 1.00 97.12 204 LEU A CA 1
ATOM 1570 C C . LEU A 1 204 ? 6.912 1.746 -26.401 1.00 97.12 204 LEU A C 1
ATOM 1572 O O . LEU A 1 204 ? 7.403 0.986 -25.568 1.00 97.12 204 LEU A O 1
ATOM 1576 N N . VAL A 1 205 ? 6.883 1.467 -27.702 1.00 97.38 205 VAL A N 1
ATOM 1577 C CA . VAL A 1 205 ? 7.504 0.274 -28.293 1.00 97.38 205 VAL A CA 1
ATOM 1578 C C . VAL A 1 205 ? 8.718 0.710 -29.096 1.00 97.38 205 VAL A C 1
ATOM 1580 O O . VAL A 1 205 ? 8.592 1.571 -29.964 1.00 97.38 205 VAL A O 1
ATOM 1583 N N . VAL A 1 206 ? 9.879 0.110 -28.830 1.00 97.44 206 VAL A N 1
ATOM 1584 C CA . VAL A 1 206 ? 11.113 0.337 -29.594 1.00 97.44 206 VAL A CA 1
ATOM 1585 C C . VAL A 1 206 ? 11.755 -0.997 -29.946 1.00 97.44 206 VAL A C 1
ATOM 1587 O O . VAL A 1 206 ? 12.039 -1.805 -29.064 1.00 97.44 206 VAL A O 1
ATOM 1590 N N . THR A 1 207 ? 12.010 -1.214 -31.233 1.00 96.38 207 THR A N 1
ATOM 1591 C CA . THR A 1 207 ? 12.597 -2.443 -31.773 1.00 96.38 207 THR A CA 1
ATOM 1592 C C . THR A 1 207 ? 13.920 -2.130 -32.456 1.00 96.38 207 THR A C 1
ATOM 1594 O O . THR A 1 207 ? 13.957 -1.358 -33.413 1.00 96.38 207 THR A O 1
ATOM 1597 N N . TRP A 1 208 ? 15.000 -2.763 -32.004 1.00 94.31 208 TRP A N 1
ATOM 1598 C CA . TRP A 1 208 ? 16.288 -2.782 -32.693 1.00 94.31 208 TRP A CA 1
ATOM 1599 C C . TRP A 1 208 ? 16.319 -4.031 -33.561 1.00 94.31 208 TRP A C 1
ATOM 1601 O O . TRP A 1 208 ? 16.369 -5.143 -33.040 1.00 94.31 208 TRP A O 1
ATOM 1611 N N . HIS A 1 209 ? 16.240 -3.853 -34.876 1.00 92.12 209 HIS A N 1
ATOM 1612 C CA . HIS A 1 209 ? 16.145 -4.944 -35.835 1.00 92.12 209 HIS A CA 1
ATOM 1613 C C . HIS A 1 209 ? 17.416 -5.048 -36.676 1.00 92.12 209 HIS A C 1
ATOM 1615 O O . HIS A 1 209 ? 17.838 -4.076 -37.311 1.00 92.12 209 HIS A O 1
ATOM 1621 N N . ASN A 1 210 ? 18.005 -6.245 -36.679 1.00 89.19 210 ASN A N 1
ATOM 1622 C CA . ASN A 1 210 ? 19.245 -6.576 -37.381 1.00 89.19 210 ASN A CA 1
ATOM 1623 C C . ASN A 1 210 ? 20.393 -5.591 -37.104 1.00 89.19 210 ASN A C 1
ATOM 1625 O O . ASN A 1 210 ? 21.106 -5.174 -38.019 1.00 89.19 210 ASN A O 1
ATOM 1629 N N . THR A 1 211 ? 20.584 -5.208 -35.839 1.00 88.56 211 THR A N 1
ATOM 1630 C CA . THR A 1 211 ? 21.744 -4.400 -35.444 1.00 88.56 211 THR A CA 1
ATOM 1631 C C . THR A 1 211 ? 22.998 -5.265 -35.401 1.00 88.56 211 THR A C 1
ATOM 1633 O O . THR A 1 211 ? 22.934 -6.460 -35.120 1.00 88.56 211 THR A O 1
ATOM 1636 N N . ALA A 1 212 ? 24.154 -4.679 -35.690 1.00 85.25 212 ALA A N 1
ATOM 1637 C CA . ALA A 1 212 ? 25.443 -5.358 -35.611 1.00 85.25 212 ALA A CA 1
ATOM 1638 C C . ALA A 1 212 ? 26.363 -4.621 -34.635 1.00 85.25 212 ALA A C 1
ATOM 1640 O O . ALA A 1 212 ? 26.179 -3.435 -34.362 1.00 85.25 212 ALA A O 1
ATOM 1641 N N . SER A 1 213 ? 27.386 -5.302 -34.125 1.00 82.00 213 SER A N 1
ATOM 1642 C CA . SER A 1 213 ? 28.435 -4.638 -33.348 1.00 82.00 213 SER A CA 1
ATOM 1643 C C . SER A 1 213 ? 29.157 -3.587 -34.196 1.00 82.00 213 SER A C 1
ATOM 1645 O O . SER A 1 213 ? 29.386 -3.799 -35.387 1.00 82.00 213 SER A O 1
ATOM 1647 N N . ALA A 1 214 ? 29.566 -2.470 -33.588 1.00 79.25 214 ALA A N 1
ATOM 1648 C CA . ALA A 1 214 ? 30.297 -1.398 -34.272 1.00 79.25 214 ALA A CA 1
ATOM 1649 C C . ALA A 1 214 ? 31.644 -1.850 -34.875 1.00 79.25 214 ALA A C 1
ATOM 1651 O O . ALA A 1 214 ? 32.180 -1.178 -35.751 1.00 79.25 214 ALA A O 1
ATOM 1652 N N . ILE A 1 215 ? 32.189 -2.981 -34.416 1.00 76.12 215 ILE A N 1
ATOM 1653 C CA . ILE A 1 215 ? 33.427 -3.580 -34.941 1.00 76.12 215 ILE A CA 1
ATOM 1654 C C . ILE A 1 215 ? 33.183 -4.762 -35.894 1.00 76.12 215 ILE A C 1
ATOM 1656 O O . ILE A 1 215 ? 34.149 -5.327 -36.402 1.00 76.12 215 ILE A O 1
ATOM 1660 N N . ALA A 1 216 ? 31.923 -5.148 -36.129 1.00 75.69 216 ALA A N 1
ATOM 1661 C CA . ALA A 1 216 ? 31.582 -6.251 -37.024 1.00 75.69 216 ALA A CA 1
ATOM 1662 C C . ALA A 1 216 ? 31.902 -5.894 -38.483 1.00 75.69 216 ALA A C 1
ATOM 1664 O O . ALA A 1 216 ? 31.543 -4.815 -38.967 1.00 75.69 216 ALA A O 1
ATOM 1665 N N . GLY A 1 217 ? 32.569 -6.814 -39.182 1.00 75.88 217 GLY A N 1
ATOM 1666 C CA . GLY A 1 217 ? 32.808 -6.722 -40.619 1.00 75.88 217 GLY A CA 1
ATOM 1667 C C . GLY A 1 217 ? 31.658 -7.312 -41.436 1.00 75.88 217 GLY A C 1
ATOM 1668 O O . GLY A 1 217 ? 30.744 -7.944 -40.909 1.00 75.88 217 GLY A O 1
ATOM 1669 N N . ARG A 1 218 ? 31.724 -7.161 -42.763 1.00 75.25 218 ARG A N 1
ATOM 1670 C CA . ARG A 1 218 ? 30.700 -7.691 -43.681 1.00 75.25 218 ARG A CA 1
ATOM 1671 C C . ARG A 1 218 ? 30.534 -9.212 -43.574 1.00 75.25 218 ARG A C 1
ATOM 1673 O O . ARG A 1 218 ? 29.410 -9.691 -43.576 1.00 75.25 218 ARG A O 1
ATOM 1680 N N . SER A 1 219 ? 31.632 -9.950 -43.403 1.00 76.31 219 SER A N 1
ATOM 1681 C CA . SER A 1 219 ? 31.608 -11.405 -43.200 1.00 76.31 219 SER A CA 1
ATOM 1682 C C . SER A 1 219 ? 30.845 -11.829 -41.945 1.00 76.31 219 SER A C 1
ATOM 1684 O O . SER A 1 219 ? 30.184 -12.860 -41.962 1.00 76.31 219 SER A O 1
ATOM 1686 N N . ASP A 1 220 ? 30.923 -11.042 -40.870 1.00 74.56 220 ASP A N 1
ATOM 1687 C CA . ASP A 1 220 ? 30.259 -11.347 -39.598 1.00 74.56 220 ASP A CA 1
ATOM 1688 C C . ASP A 1 220 ? 28.747 -11.096 -39.708 1.00 74.56 220 ASP A C 1
ATOM 1690 O O . ASP A 1 220 ? 27.931 -11.874 -39.211 1.00 74.56 220 ASP A O 1
ATOM 1694 N N . ILE A 1 221 ? 28.376 -10.030 -40.426 1.00 75.69 221 ILE A N 1
ATOM 1695 C CA . ILE A 1 221 ? 26.986 -9.677 -40.739 1.00 75.69 221 ILE A CA 1
ATOM 1696 C C . ILE A 1 221 ? 26.360 -10.737 -41.657 1.00 75.69 221 ILE A C 1
ATOM 1698 O O . ILE A 1 221 ? 25.273 -11.229 -41.358 1.00 75.69 221 ILE A O 1
ATOM 1702 N N . ASP A 1 222 ? 27.063 -11.145 -42.719 1.00 73.19 222 ASP A N 1
ATOM 1703 C CA . ASP A 1 222 ? 26.611 -12.189 -43.650 1.00 73.19 222 ASP A CA 1
ATOM 1704 C C . ASP A 1 222 ? 26.519 -13.571 -42.965 1.00 73.19 222 ASP A C 1
ATOM 1706 O O . ASP A 1 222 ? 25.685 -14.395 -43.337 1.00 73.19 222 ASP A O 1
ATOM 1710 N N . ALA A 1 223 ? 27.316 -13.814 -41.916 1.00 74.44 223 ALA A N 1
ATOM 1711 C CA . ALA A 1 223 ? 27.229 -15.001 -41.058 1.00 74.44 223 ALA A CA 1
ATOM 1712 C C . ALA A 1 223 ? 26.076 -14.946 -40.031 1.00 74.44 223 ALA A C 1
ATOM 1714 O O . ALA A 1 223 ? 25.941 -15.849 -39.205 1.00 74.44 223 ALA A O 1
ATOM 1715 N N . GLY A 1 224 ? 25.248 -13.896 -40.056 1.00 71.94 224 GLY A N 1
ATOM 1716 C CA . GLY A 1 224 ? 24.075 -13.770 -39.196 1.00 71.94 224 GLY A CA 1
ATOM 1717 C C . GLY A 1 224 ? 24.376 -13.319 -37.765 1.00 71.94 224 GLY A C 1
ATOM 1718 O O . GLY A 1 224 ? 23.514 -13.469 -36.899 1.00 71.94 224 GLY A O 1
ATOM 1719 N N . GLN A 1 225 ? 25.549 -12.731 -37.489 1.00 80.19 225 GLN A N 1
ATOM 1720 C CA . GLN A 1 225 ? 25.891 -12.167 -36.172 1.00 80.19 225 GLN A CA 1
ATOM 1721 C C . GLN A 1 225 ? 25.211 -10.808 -35.926 1.00 80.19 225 GLN A C 1
ATOM 1723 O O . GLN A 1 225 ? 25.853 -9.812 -35.589 1.00 80.19 225 GLN A O 1
ATOM 1728 N N . SER A 1 226 ? 23.891 -10.765 -36.095 1.00 85.81 226 SER A N 1
ATOM 1729 C CA . SER A 1 226 ? 23.054 -9.598 -35.819 1.00 85.81 226 SER A CA 1
ATOM 1730 C C . SER A 1 226 ? 22.211 -9.802 -34.561 1.00 85.81 226 SER A C 1
ATOM 1732 O O . SER A 1 226 ? 21.948 -10.927 -34.131 1.00 85.81 226 SER A O 1
ATOM 1734 N N . ALA A 1 227 ? 21.806 -8.705 -33.935 1.00 88.81 227 ALA A N 1
ATOM 1735 C CA . ALA A 1 227 ? 20.918 -8.694 -32.788 1.00 88.81 227 ALA A CA 1
ATOM 1736 C C . ALA A 1 227 ? 19.539 -8.168 -33.195 1.00 88.81 227 ALA A C 1
ATOM 1738 O O . ALA A 1 227 ? 19.398 -7.283 -34.041 1.00 88.81 227 ALA A O 1
ATOM 1739 N N . THR A 1 228 ? 18.499 -8.759 -32.617 1.00 92.75 228 THR A N 1
ATOM 1740 C CA . THR A 1 228 ? 17.115 -8.320 -32.760 1.00 92.75 228 THR A CA 1
ATOM 1741 C C . THR A 1 228 ? 16.411 -8.448 -31.419 1.00 92.75 228 THR A C 1
ATOM 1743 O O . THR A 1 228 ? 16.292 -9.541 -30.858 1.00 92.75 228 THR A O 1
ATOM 1746 N N . TYR A 1 229 ? 15.990 -7.305 -30.887 1.00 95.19 229 TYR A N 1
ATOM 1747 C CA . TYR A 1 229 ? 15.398 -7.184 -29.561 1.00 95.19 229 TYR A CA 1
ATOM 1748 C C . TYR A 1 229 ? 14.494 -5.953 -29.475 1.00 95.19 229 TYR A C 1
ATOM 1750 O O . TYR A 1 229 ? 14.578 -5.031 -30.289 1.00 95.19 229 TYR A O 1
ATOM 1758 N N . GLN A 1 230 ? 13.622 -5.938 -28.475 1.00 95.94 230 GLN A N 1
ATOM 1759 C CA . GLN A 1 230 ? 12.563 -4.949 -28.333 1.00 95.94 230 GLN A CA 1
ATOM 1760 C C . GLN A 1 230 ? 12.349 -4.569 -26.869 1.00 95.94 230 GLN A C 1
ATOM 1762 O O . GLN A 1 230 ? 12.426 -5.415 -25.977 1.00 95.94 230 GLN A O 1
ATOM 1767 N N . ALA A 1 231 ? 12.046 -3.294 -26.641 1.00 97.69 231 ALA A N 1
ATOM 1768 C CA . ALA A 1 231 ? 11.590 -2.762 -25.367 1.00 97.69 231 ALA A CA 1
ATOM 1769 C C . ALA A 1 231 ? 10.169 -2.227 -25.501 1.00 97.69 231 ALA A C 1
ATOM 1771 O O . ALA A 1 231 ? 9.861 -1.496 -26.441 1.00 97.69 231 ALA A O 1
ATOM 1772 N N . ILE A 1 232 ? 9.324 -2.581 -24.540 1.00 98.06 232 ILE A N 1
ATOM 1773 C CA . ILE A 1 232 ? 7.957 -2.086 -24.412 1.00 98.06 232 ILE A CA 1
ATOM 1774 C C . ILE A 1 232 ? 7.852 -1.467 -23.025 1.00 98.06 232 ILE A C 1
ATOM 1776 O O . ILE A 1 232 ? 7.901 -2.180 -22.024 1.00 98.06 232 ILE A O 1
ATOM 1780 N N . TRP A 1 233 ? 7.754 -0.146 -22.960 1.00 97.88 233 TRP A N 1
ATOM 1781 C CA . TRP A 1 233 ? 7.626 0.600 -21.714 1.00 97.88 233 TRP A CA 1
ATOM 1782 C C . TRP A 1 233 ? 6.181 1.050 -21.554 1.00 97.88 233 TRP A C 1
ATOM 1784 O O . TRP A 1 233 ? 5.653 1.684 -22.456 1.00 97.88 233 TRP A O 1
ATOM 1794 N N . LEU A 1 234 ? 5.532 0.680 -20.454 1.00 97.69 234 LEU A N 1
ATOM 1795 C CA . LEU A 1 234 ? 4.100 0.840 -20.198 1.00 97.69 234 LEU A CA 1
ATOM 1796 C C . LEU A 1 234 ? 3.884 1.724 -18.971 1.00 97.69 234 LEU A C 1
ATOM 1798 O O . LEU A 1 234 ? 4.604 1.572 -17.987 1.00 97.69 234 LEU A O 1
ATOM 1802 N N . THR A 1 235 ? 2.857 2.572 -18.999 1.00 95.75 235 THR A N 1
ATOM 1803 C CA . THR A 1 235 ? 2.457 3.412 -17.858 1.00 95.75 235 THR A CA 1
ATOM 1804 C C . THR A 1 235 ? 0.933 3.516 -17.741 1.00 95.75 235 THR A C 1
ATOM 1806 O O . THR A 1 235 ? 0.203 3.315 -18.721 1.00 95.75 235 THR A O 1
ATOM 1809 N N . ASP A 1 236 ? 0.454 3.812 -16.534 1.00 92.69 236 ASP A N 1
ATOM 1810 C CA . ASP A 1 236 ? -0.945 4.129 -16.245 1.00 92.69 236 ASP A CA 1
ATOM 1811 C C . ASP A 1 236 ? -1.219 5.639 -16.377 1.00 92.69 236 ASP A C 1
ATOM 1813 O O . ASP A 1 236 ? -0.310 6.468 -16.296 1.00 92.69 236 ASP A O 1
ATOM 1817 N N . GLN A 1 237 ? -2.483 6.027 -16.574 1.00 87.94 237 GLN A N 1
ATOM 1818 C CA . GLN A 1 237 ? -2.874 7.437 -16.707 1.00 87.94 237 GLN A CA 1
ATOM 1819 C C . GLN A 1 237 ? -2.409 8.314 -15.523 1.00 87.94 237 GLN A C 1
ATOM 1821 O O . GLN A 1 237 ? -1.955 9.435 -15.769 1.00 87.94 237 GLN A O 1
ATOM 1826 N N . PRO A 1 238 ? -2.498 7.872 -14.250 1.00 85.75 238 PRO A N 1
ATOM 1827 C CA . PRO A 1 238 ? -2.001 8.659 -13.123 1.00 85.75 238 PRO A CA 1
ATOM 1828 C C . PRO A 1 238 ? -0.475 8.818 -13.066 1.00 85.75 238 PRO A C 1
ATOM 1830 O O . PRO A 1 238 ? -0.008 9.625 -12.261 1.00 85.75 238 PRO A O 1
ATOM 1833 N N . GLY A 1 239 ? 0.297 8.048 -13.845 1.00 84.19 239 GLY A N 1
ATOM 1834 C CA . GLY A 1 239 ? 1.757 8.014 -13.761 1.00 84.19 239 GLY A CA 1
ATOM 1835 C C . GLY A 1 239 ? 2.244 7.509 -12.401 1.00 84.19 239 GLY A C 1
ATOM 1836 O O . GLY A 1 239 ? 3.142 8.100 -11.805 1.00 84.19 239 GLY A O 1
ATOM 1837 N N . ARG A 1 240 ? 1.614 6.457 -11.868 1.00 86.56 240 ARG A N 1
ATOM 1838 C CA . ARG A 1 240 ? 1.971 5.827 -10.586 1.00 86.56 240 ARG A CA 1
ATOM 1839 C C . ARG A 1 240 ? 2.676 4.494 -10.772 1.00 86.56 240 ARG A C 1
ATOM 1841 O O . ARG A 1 240 ? 3.562 4.178 -9.985 1.00 86.56 240 ARG A O 1
ATOM 1848 N N . LEU A 1 241 ? 2.265 3.709 -11.763 1.00 91.88 241 LEU A N 1
ATOM 1849 C CA . LEU A 1 241 ? 2.809 2.383 -12.033 1.00 91.88 241 LEU A CA 1
ATOM 1850 C C . LEU A 1 241 ? 3.404 2.338 -13.430 1.00 91.88 241 LEU A C 1
ATOM 1852 O O . LEU A 1 241 ? 2.831 2.851 -14.387 1.00 91.88 241 LEU A O 1
ATOM 1856 N N . SER A 1 242 ? 4.552 1.681 -13.539 1.00 95.44 242 SER A N 1
ATOM 1857 C CA . SER A 1 242 ? 5.310 1.627 -14.779 1.00 95.44 242 SER A CA 1
ATOM 1858 C C . SER A 1 242 ? 5.987 0.277 -14.916 1.00 95.44 242 SER A C 1
ATOM 1860 O O . SER A 1 242 ? 6.607 -0.221 -13.970 1.00 95.44 242 SER A O 1
ATOM 1862 N N . TYR A 1 243 ? 5.872 -0.322 -16.096 1.00 97.31 243 TYR A N 1
ATOM 1863 C CA . TYR A 1 243 ? 6.419 -1.643 -16.382 1.00 97.31 243 TYR A CA 1
ATOM 1864 C C . TYR A 1 243 ? 7.215 -1.638 -17.676 1.00 97.31 243 TYR A C 1
ATOM 1866 O O . TYR A 1 243 ? 6.857 -0.965 -18.637 1.00 97.31 243 TYR A O 1
ATOM 1874 N N . VAL A 1 244 ? 8.281 -2.431 -17.722 1.00 97.62 244 VAL A N 1
ATOM 1875 C CA . VAL A 1 244 ? 9.066 -2.652 -18.938 1.00 97.62 244 VAL A CA 1
ATOM 1876 C C . VAL A 1 244 ? 9.055 -4.132 -19.280 1.00 97.62 244 VAL A C 1
ATOM 1878 O O . VAL A 1 244 ? 9.410 -4.969 -18.449 1.00 97.62 244 VAL A O 1
ATOM 1881 N N . ILE A 1 245 ? 8.675 -4.448 -20.515 1.00 97.25 245 ILE A N 1
ATOM 1882 C CA . ILE A 1 245 ? 8.820 -5.774 -21.113 1.00 97.25 245 ILE A CA 1
ATOM 1883 C C . ILE A 1 245 ? 9.985 -5.711 -22.098 1.00 97.25 245 ILE A C 1
ATOM 1885 O O . ILE A 1 245 ? 9.996 -4.887 -23.012 1.00 97.25 245 ILE A O 1
ATOM 1889 N N . LEU A 1 246 ? 10.966 -6.588 -21.911 1.00 96.62 246 LEU A N 1
ATOM 1890 C CA . LEU A 1 246 ? 12.084 -6.773 -22.828 1.00 96.62 246 LEU A CA 1
ATOM 1891 C C . LEU A 1 246 ? 11.899 -8.100 -23.556 1.00 96.62 246 LEU A C 1
ATOM 1893 O O . LEU A 1 246 ? 11.773 -9.139 -22.907 1.00 96.62 246 LEU A O 1
ATOM 1897 N N . ASN A 1 247 ? 11.890 -8.059 -24.886 1.00 96.06 247 ASN A N 1
ATOM 1898 C CA . ASN A 1 247 ? 11.844 -9.247 -25.731 1.00 96.06 247 ASN A CA 1
ATOM 1899 C C . ASN A 1 247 ? 13.163 -9.376 -26.501 1.00 96.06 247 ASN A C 1
ATOM 1901 O O . ASN A 1 247 ? 13.573 -8.453 -27.203 1.00 96.06 247 ASN A O 1
ATOM 1905 N N . TYR A 1 248 ? 13.806 -10.534 -26.402 1.00 94.06 248 TYR A N 1
ATOM 1906 C CA . TYR A 1 248 ? 15.017 -10.884 -27.135 1.00 94.06 248 TYR A CA 1
ATOM 1907 C C . TYR A 1 248 ? 14.706 -12.031 -28.086 1.00 94.06 248 TYR A C 1
ATOM 1909 O O . TYR A 1 248 ? 14.424 -13.142 -27.644 1.00 94.06 248 TYR A O 1
ATOM 1917 N N . ASP A 1 249 ? 14.776 -11.777 -29.389 1.00 91.62 249 ASP A N 1
ATOM 1918 C CA . ASP A 1 249 ? 14.628 -12.843 -30.378 1.00 91.62 249 ASP A CA 1
ATOM 1919 C C . ASP A 1 249 ? 15.975 -13.522 -30.644 1.00 91.62 249 ASP A C 1
ATOM 1921 O O . ASP A 1 249 ? 16.127 -14.738 -30.496 1.00 91.62 249 ASP A O 1
ATOM 1925 N N . ARG A 1 250 ? 16.989 -12.703 -30.945 1.00 89.06 250 ARG A N 1
ATOM 1926 C CA . ARG A 1 250 ? 18.371 -13.142 -31.127 1.00 89.06 250 ARG A CA 1
ATOM 1927 C C . ARG A 1 250 ? 19.357 -12.075 -30.686 1.00 89.06 250 ARG A C 1
ATOM 1929 O O . ARG A 1 250 ? 19.173 -10.889 -30.937 1.00 89.06 250 ARG A O 1
ATOM 1936 N N . LEU A 1 251 ? 20.450 -12.511 -30.080 1.00 87.62 251 LEU A N 1
ATOM 1937 C CA . LEU A 1 251 ? 21.614 -11.685 -29.790 1.00 87.62 251 LEU A CA 1
ATOM 1938 C C . LEU A 1 251 ? 22.793 -12.379 -30.482 1.00 87.62 251 LEU A C 1
ATOM 1940 O O . LEU A 1 251 ? 23.212 -13.462 -30.083 1.00 87.62 251 LEU A O 1
ATOM 1944 N N . GLY A 1 252 ? 23.238 -11.838 -31.615 1.00 77.00 252 GLY A N 1
ATOM 1945 C CA . GLY A 1 252 ? 24.220 -12.497 -32.486 1.00 77.00 252 GLY A CA 1
ATOM 1946 C C . GLY A 1 252 ? 25.675 -12.258 -32.089 1.00 77.00 252 GLY A C 1
ATOM 1947 O O . GLY A 1 252 ? 26.564 -12.994 -32.514 1.00 77.00 252 GLY A O 1
ATOM 1948 N N . PHE A 1 253 ? 25.940 -11.281 -31.225 1.00 77.06 253 PHE A N 1
ATOM 1949 C CA . PHE A 1 253 ? 27.286 -10.919 -30.792 1.00 77.06 253 PHE A CA 1
ATOM 1950 C C . PHE A 1 253 ? 27.378 -10.663 -29.292 1.00 77.06 253 PHE A C 1
ATOM 1952 O O . PHE A 1 253 ? 26.384 -10.322 -28.678 1.00 77.06 253 PHE A O 1
ATOM 1959 N N . ASP A 1 254 ? 28.570 -10.870 -28.735 1.00 71.56 254 ASP A N 1
ATOM 1960 C CA . ASP A 1 254 ? 28.948 -10.499 -27.375 1.00 71.56 254 ASP A CA 1
ATOM 1961 C C . ASP A 1 254 ? 30.338 -9.869 -27.427 1.00 71.56 254 ASP A C 1
ATOM 1963 O O . ASP A 1 254 ? 31.146 -10.149 -28.314 1.00 71.56 254 ASP A O 1
ATOM 1967 N N . ALA A 1 255 ? 30.648 -9.034 -26.445 1.00 54.34 255 ALA A N 1
ATOM 1968 C CA . ALA A 1 255 ? 31.919 -8.319 -26.384 1.00 54.34 255 ALA A CA 1
ATOM 1969 C C . ALA A 1 255 ? 33.161 -9.218 -26.288 1.00 54.34 255 ALA A C 1
ATOM 1971 O O . ALA A 1 255 ? 34.251 -8.798 -26.670 1.00 54.34 255 ALA A O 1
ATOM 1972 N N . GLN A 1 256 ? 33.016 -10.433 -25.744 1.00 54.88 256 GLN A N 1
ATOM 1973 C CA . GLN A 1 256 ? 34.118 -11.395 -25.635 1.00 54.88 256 GLN A CA 1
ATOM 1974 C C . GLN A 1 256 ? 34.390 -12.146 -26.952 1.00 54.88 256 GLN A C 1
ATOM 1976 O O . GLN A 1 256 ? 35.510 -12.618 -27.147 1.00 54.88 256 GLN A O 1
ATOM 1981 N N . ASP A 1 257 ? 33.421 -12.207 -27.874 1.00 50.62 257 ASP A N 1
ATOM 1982 C CA . ASP A 1 257 ? 33.505 -13.042 -29.083 1.00 50.62 257 ASP A CA 1
ATOM 1983 C C . ASP A 1 257 ? 34.338 -12.411 -30.212 1.00 50.62 257 ASP A C 1
ATOM 1985 O O . ASP A 1 257 ? 34.968 -13.120 -30.996 1.00 50.62 257 ASP A O 1
ATOM 1989 N N . PHE A 1 258 ? 34.422 -11.080 -30.297 1.00 53.03 258 PHE A N 1
ATOM 1990 C CA . PHE A 1 258 ? 35.068 -10.396 -31.427 1.00 53.03 258 PHE A CA 1
ATOM 1991 C C . PHE A 1 258 ? 36.596 -10.250 -31.303 1.00 53.03 258 PHE A C 1
ATOM 1993 O O . PHE A 1 258 ? 37.135 -9.180 -31.565 1.00 53.03 258 PHE A O 1
ATOM 2000 N N . ARG A 1 259 ? 37.311 -11.353 -31.017 1.00 52.66 259 ARG A N 1
ATOM 2001 C CA . ARG A 1 259 ? 38.795 -11.491 -30.964 1.00 52.66 259 ARG A CA 1
ATOM 2002 C C . ARG A 1 259 ? 39.452 -11.389 -29.580 1.00 52.66 259 ARG A C 1
ATOM 2004 O O . ARG A 1 259 ? 40.512 -10.780 -29.483 1.00 52.66 259 ARG A O 1
ATOM 2011 N N . ALA A 1 260 ? 38.881 -11.997 -28.536 1.00 48.81 260 ALA A N 1
ATOM 2012 C CA . ALA A 1 260 ? 39.542 -12.418 -27.277 1.00 48.81 260 ALA A CA 1
ATOM 2013 C C . ALA A 1 260 ? 40.490 -11.432 -26.527 1.00 48.81 260 ALA A C 1
ATOM 2015 O O . ALA A 1 260 ? 41.108 -11.832 -25.548 1.00 48.81 260 ALA A O 1
ATOM 2016 N N . ASN A 1 261 ? 40.637 -10.168 -26.947 1.00 45.50 261 ASN A N 1
ATOM 2017 C CA . ASN A 1 261 ? 41.657 -9.234 -26.450 1.00 45.50 261 ASN A CA 1
ATOM 2018 C C . ASN A 1 261 ? 41.364 -7.742 -26.725 1.00 45.50 261 ASN A C 1
ATOM 2020 O O . ASN A 1 261 ? 42.119 -6.880 -26.273 1.00 45.50 261 ASN A O 1
ATOM 2024 N N . SER A 1 262 ? 40.289 -7.380 -27.430 1.00 47.12 262 SER A N 1
ATOM 2025 C CA . SER A 1 262 ? 39.922 -5.972 -27.632 1.00 47.12 262 SER A CA 1
ATOM 2026 C C . SER A 1 262 ? 39.039 -5.462 -26.490 1.00 47.12 262 SER A C 1
ATOM 2028 O O . SER A 1 262 ? 37.907 -5.899 -26.318 1.00 47.12 262 SER A O 1
ATOM 2030 N N . ARG A 1 263 ? 39.542 -4.478 -25.730 1.00 48.16 263 ARG A N 1
ATOM 2031 C CA . ARG A 1 263 ? 38.846 -3.749 -24.642 1.00 48.16 263 ARG A CA 1
ATOM 2032 C C . ARG A 1 263 ? 37.644 -2.895 -25.111 1.00 48.16 263 ARG A C 1
ATOM 2034 O O . ARG A 1 263 ? 37.202 -2.018 -24.375 1.00 48.16 263 ARG A O 1
ATOM 2041 N N . SER A 1 264 ? 37.133 -3.103 -26.324 1.00 50.78 264 SER A N 1
ATOM 2042 C CA . SER A 1 264 ? 36.024 -2.346 -26.912 1.00 50.78 264 SER A CA 1
ATOM 2043 C C . SER A 1 264 ? 34.686 -3.051 -26.700 1.00 50.78 264 SER A C 1
ATOM 2045 O O . SER A 1 264 ? 34.408 -4.057 -27.344 1.00 50.78 264 SER A O 1
ATOM 2047 N N . GLY A 1 265 ? 33.855 -2.469 -25.832 1.00 56.81 265 GLY A N 1
ATOM 2048 C CA . GLY A 1 265 ? 32.401 -2.615 -25.867 1.00 56.81 265 GLY A CA 1
ATOM 2049 C C . GLY A 1 265 ? 31.823 -3.838 -25.167 1.00 56.81 265 GLY A C 1
ATOM 2050 O O . GLY A 1 265 ? 31.226 -4.664 -25.841 1.00 56.81 265 GLY A O 1
ATOM 2051 N N . ARG A 1 266 ? 31.918 -3.936 -23.828 1.00 69.81 266 ARG A N 1
ATOM 2052 C CA . ARG A 1 266 ? 31.106 -4.890 -23.041 1.00 69.81 266 ARG A CA 1
ATOM 2053 C C . ARG A 1 266 ? 29.614 -4.615 -23.245 1.00 69.81 266 ARG A C 1
ATOM 2055 O O . ARG A 1 266 ? 29.123 -3.615 -22.733 1.00 69.81 266 ARG A O 1
ATOM 2062 N N . CYS A 1 267 ? 28.921 -5.501 -23.963 1.00 80.88 267 CYS A N 1
ATOM 2063 C CA . CYS A 1 267 ? 27.473 -5.429 -24.104 1.00 80.88 267 CYS A CA 1
ATOM 2064 C C . CYS A 1 267 ? 26.798 -5.824 -22.781 1.00 80.88 267 CYS A C 1
ATOM 2066 O O . CYS A 1 267 ? 27.186 -6.823 -22.172 1.00 80.88 267 CYS A O 1
ATOM 2068 N N . ARG A 1 268 ? 25.817 -5.047 -22.313 1.00 85.81 268 ARG A N 1
ATOM 2069 C CA . ARG A 1 268 ? 25.075 -5.315 -21.066 1.00 85.81 268 ARG A CA 1
ATOM 2070 C C . ARG A 1 268 ? 23.612 -4.904 -21.211 1.00 85.81 268 ARG A C 1
ATOM 2072 O O . ARG A 1 268 ? 23.324 -3.852 -21.752 1.00 85.81 268 ARG A O 1
ATOM 2079 N N . ALA A 1 269 ? 22.691 -5.685 -20.680 1.00 90.75 269 ALA A N 1
ATOM 2080 C CA . ALA A 1 269 ? 21.293 -5.332 -20.486 1.00 90.75 269 ALA A CA 1
ATOM 2081 C C . ALA A 1 269 ? 21.046 -4.887 -19.032 1.00 90.75 269 ALA A C 1
ATOM 2083 O O . ALA A 1 269 ? 21.246 -5.659 -18.087 1.00 90.75 269 ALA A O 1
ATOM 2084 N N . LEU A 1 270 ? 20.638 -3.635 -18.834 1.00 92.75 270 LEU A N 1
ATOM 2085 C CA . LEU A 1 270 ? 20.464 -3.055 -17.503 1.00 92.75 270 LEU A CA 1
ATOM 2086 C C . LEU A 1 270 ? 19.481 -1.883 -17.486 1.00 92.75 270 LEU A C 1
ATOM 2088 O O . LEU A 1 270 ? 19.136 -1.303 -18.513 1.00 92.75 270 LEU A O 1
ATOM 2092 N N . PHE A 1 271 ? 19.107 -1.497 -16.277 1.00 94.94 271 PHE A N 1
ATOM 2093 C CA . PHE A 1 271 ? 18.436 -0.253 -15.943 1.00 94.94 271 PHE A CA 1
ATOM 2094 C C . PHE A 1 271 ? 19.373 0.585 -15.076 1.00 94.94 271 PHE A C 1
ATOM 2096 O O . PHE A 1 271 ? 20.011 0.046 -14.170 1.00 94.94 271 PHE A O 1
ATOM 2103 N N . ASN A 1 272 ? 19.457 1.885 -15.340 1.00 93.06 272 ASN A N 1
ATOM 2104 C CA . ASN A 1 272 ? 20.250 2.816 -14.543 1.00 93.06 272 ASN A CA 1
ATOM 2105 C C . ASN A 1 272 ? 19.372 3.974 -14.078 1.00 93.06 272 ASN A C 1
ATOM 2107 O O . ASN A 1 272 ? 18.795 4.658 -14.921 1.00 93.06 272 ASN A O 1
ATOM 2111 N N . GLY A 1 273 ? 19.301 4.217 -12.769 1.00 89.88 273 GLY A N 1
ATOM 2112 C CA . GLY A 1 273 ? 18.524 5.325 -12.203 1.00 89.88 273 GLY A CA 1
ATOM 2113 C C . GLY A 1 273 ? 19.164 6.701 -12.407 1.00 89.88 273 GLY A C 1
ATOM 2114 O O . GLY A 1 273 ? 18.498 7.717 -12.238 1.00 89.88 273 GLY A O 1
ATOM 2115 N N . GLY A 1 274 ? 20.443 6.740 -12.801 1.00 86.81 274 GLY A N 1
ATOM 2116 C CA . GLY A 1 274 ? 21.217 7.968 -12.973 1.00 86.81 274 GLY A CA 1
ATOM 2117 C C . GLY A 1 274 ? 21.587 8.638 -11.648 1.00 86.81 274 GLY A C 1
ATOM 2118 O O . GLY A 1 274 ? 21.056 8.298 -10.593 1.00 86.81 274 GLY A O 1
ATOM 2119 N N . ASN A 1 275 ? 22.516 9.593 -11.682 1.00 83.25 275 ASN A N 1
ATOM 2120 C CA . ASN A 1 275 ? 23.026 10.311 -10.502 1.00 83.25 275 ASN A CA 1
ATOM 2121 C C . ASN A 1 275 ? 23.432 9.396 -9.323 1.00 83.25 275 ASN A C 1
ATOM 2123 O O . ASN A 1 275 ? 23.190 9.730 -8.166 1.00 83.25 275 ASN A O 1
ATOM 2127 N N . HIS A 1 276 ? 24.012 8.225 -9.605 1.00 83.88 276 HIS A N 1
ATOM 2128 C CA . HIS A 1 276 ? 24.368 7.193 -8.623 1.00 83.88 276 HIS A CA 1
ATOM 2129 C C . HIS A 1 276 ? 23.175 6.612 -7.830 1.00 83.88 276 HIS A C 1
ATOM 2131 O O . HIS A 1 276 ? 23.375 5.974 -6.798 1.00 83.88 276 HIS A O 1
ATOM 2137 N N . THR A 1 277 ? 21.941 6.750 -8.332 1.00 82.31 277 THR A N 1
ATOM 2138 C CA . THR A 1 277 ? 20.722 6.187 -7.712 1.00 82.31 277 THR A CA 1
ATOM 2139 C C . THR A 1 277 ? 20.740 4.653 -7.677 1.00 82.31 277 THR A C 1
ATOM 2141 O O . THR A 1 277 ? 20.178 4.041 -6.772 1.00 82.31 277 THR A O 1
ATOM 2144 N N . GLY A 1 278 ? 21.411 4.013 -8.641 1.00 84.50 278 GLY A N 1
ATOM 2145 C CA . GLY A 1 278 ? 21.635 2.567 -8.662 1.00 84.50 278 GLY A CA 1
ATOM 2146 C C . GLY A 1 278 ? 21.442 1.937 -10.040 1.00 84.50 278 GLY A C 1
ATOM 2147 O O . GLY A 1 278 ? 20.850 2.534 -10.937 1.00 84.50 278 GLY A O 1
ATOM 2148 N N . VAL A 1 279 ? 21.937 0.704 -10.186 1.00 87.69 279 VAL A N 1
ATOM 2149 C CA . VAL A 1 279 ? 21.861 -0.094 -11.420 1.00 87.69 279 VAL A CA 1
ATOM 2150 C C . VAL A 1 279 ? 21.213 -1.445 -11.136 1.00 87.69 279 VAL A C 1
ATOM 2152 O O . VAL A 1 279 ? 21.552 -2.109 -10.156 1.00 87.69 279 VAL A O 1
ATOM 2155 N N . VAL A 1 280 ? 20.315 -1.877 -12.021 1.00 89.25 280 VAL A N 1
ATOM 2156 C CA . VAL A 1 280 ? 19.696 -3.208 -11.988 1.00 89.25 280 VAL A CA 1
ATOM 2157 C C . VAL A 1 280 ? 19.974 -3.929 -13.300 1.00 89.25 280 VAL A C 1
ATOM 2159 O O . VAL A 1 280 ? 19.585 -3.466 -14.367 1.00 89.25 280 VAL A O 1
ATOM 2162 N N . GLU A 1 281 ? 20.657 -5.070 -13.237 1.00 87.62 281 GLU A N 1
ATOM 2163 C CA . GLU A 1 281 ? 20.885 -5.911 -14.416 1.00 87.62 281 GLU A CA 1
ATOM 2164 C C . GLU A 1 281 ? 19.629 -6.729 -14.740 1.00 87.62 281 GLU A C 1
ATOM 2166 O O . GLU A 1 281 ? 18.938 -7.210 -13.836 1.00 87.62 281 GLU A O 1
ATOM 2171 N N . VAL A 1 282 ? 19.357 -6.937 -16.033 1.00 88.69 282 VAL A N 1
ATOM 2172 C CA . VAL A 1 282 ? 18.214 -7.752 -16.485 1.00 88.69 282 VAL A CA 1
ATOM 2173 C C . VAL A 1 282 ? 18.309 -9.177 -15.916 1.00 88.69 282 VAL A C 1
ATOM 2175 O O . VAL A 1 282 ? 17.354 -9.698 -15.327 1.00 88.69 282 VAL A O 1
ATOM 2178 N N . ASP A 1 283 ? 19.499 -9.778 -15.987 1.00 83.00 283 ASP A N 1
ATOM 2179 C CA . ASP A 1 283 ? 19.810 -11.087 -15.413 1.00 83.00 283 ASP A CA 1
ATOM 2180 C C . ASP A 1 283 ? 21.186 -11.041 -14.716 1.00 83.00 283 ASP A C 1
ATOM 2182 O O . ASP A 1 283 ? 22.187 -10.955 -15.399 1.00 83.00 283 ASP A O 1
ATOM 2186 N N . PRO A 1 284 ? 21.306 -11.110 -13.379 1.00 71.88 284 PRO A N 1
ATOM 2187 C CA . PRO A 1 284 ? 22.593 -11.053 -12.685 1.00 71.88 284 PRO A CA 1
ATOM 2188 C C . PRO A 1 284 ? 23.326 -12.411 -12.637 1.00 71.88 284 PRO A C 1
ATOM 2190 O O . PRO A 1 284 ? 24.332 -12.540 -11.929 1.00 71.88 284 PRO A O 1
ATOM 2193 N N . THR A 1 285 ? 22.825 -13.459 -13.309 1.00 73.19 285 THR A N 1
ATOM 2194 C CA . THR A 1 285 ? 23.445 -14.792 -13.264 1.00 73.19 285 THR A CA 1
ATOM 2195 C C . THR A 1 285 ? 24.848 -14.797 -13.874 1.00 73.19 285 THR A C 1
ATOM 2197 O O . THR A 1 285 ? 25.174 -14.033 -14.780 1.00 73.19 285 THR A O 1
ATOM 2200 N N . GLN A 1 286 ? 25.704 -15.707 -13.395 1.00 64.81 286 GLN A N 1
ATOM 2201 C CA . GLN A 1 286 ? 27.086 -15.823 -13.884 1.00 64.81 286 GLN A CA 1
ATOM 2202 C C . GLN A 1 286 ? 27.156 -16.074 -15.397 1.00 64.81 286 GLN A C 1
ATOM 2204 O O . GLN A 1 286 ? 27.998 -15.491 -16.070 1.00 64.81 286 GLN A O 1
ATOM 2209 N N . ALA A 1 287 ? 26.232 -16.876 -15.939 1.00 61.97 287 ALA A N 1
ATOM 2210 C CA . ALA A 1 287 ? 26.151 -17.143 -17.376 1.00 61.97 287 ALA A CA 1
ATOM 2211 C C . ALA A 1 287 ? 25.895 -15.869 -18.200 1.00 61.97 287 ALA A C 1
ATOM 2213 O O . ALA A 1 287 ? 26.479 -15.699 -19.265 1.00 61.97 287 ALA A O 1
ATOM 2214 N N . TYR A 1 288 ? 25.065 -14.951 -17.700 1.00 72.31 288 TYR A N 1
ATOM 2215 C CA . TYR A 1 288 ? 24.874 -13.652 -18.338 1.00 72.31 288 TYR A CA 1
ATOM 2216 C C . TYR A 1 288 ? 26.130 -12.772 -18.238 1.00 72.31 288 TYR A C 1
ATOM 2218 O O . TYR A 1 288 ? 26.504 -12.127 -19.215 1.00 72.31 288 TYR A O 1
ATOM 2226 N N . LYS A 1 289 ? 26.829 -12.780 -17.092 1.00 70.12 289 LYS A N 1
ATOM 2227 C CA . LYS A 1 289 ? 28.065 -11.993 -16.907 1.00 70.12 289 LYS A CA 1
ATOM 2228 C C . LYS A 1 289 ? 29.160 -12.364 -17.911 1.00 70.12 289 LYS A C 1
ATOM 2230 O O . LYS A 1 289 ? 29.970 -11.509 -18.271 1.00 70.12 289 LYS A O 1
ATOM 2235 N N . THR A 1 290 ? 29.196 -13.625 -18.341 1.00 70.00 290 THR A N 1
ATOM 2236 C CA . THR A 1 290 ? 30.121 -14.122 -19.367 1.00 70.00 290 THR A CA 1
ATOM 2237 C C . THR A 1 290 ? 29.578 -13.939 -20.783 1.00 70.00 290 THR A C 1
ATOM 2239 O O . THR A 1 290 ? 30.333 -13.568 -21.677 1.00 70.00 290 THR A O 1
ATOM 2242 N N . THR A 1 291 ? 28.281 -14.184 -20.990 1.00 78.62 291 THR A N 1
ATOM 2243 C CA . THR A 1 291 ? 27.662 -14.303 -22.319 1.00 78.62 291 THR A CA 1
ATOM 2244 C C . THR A 1 291 ? 26.244 -13.710 -22.308 1.00 78.62 291 THR A C 1
ATOM 2246 O O . THR A 1 291 ? 25.256 -14.438 -22.140 1.00 78.62 291 THR A O 1
ATOM 2249 N N . PRO A 1 292 ? 26.106 -12.382 -22.485 1.00 79.38 292 PRO A N 1
ATOM 2250 C CA . PRO A 1 292 ? 24.812 -11.702 -22.537 1.00 79.38 292 PRO A CA 1
ATOM 2251 C C . PRO A 1 292 ? 23.814 -12.268 -23.561 1.00 79.38 292 PRO A C 1
ATOM 2253 O O . PRO A 1 292 ? 22.607 -12.122 -23.362 1.00 79.38 292 PRO A O 1
ATOM 2256 N N . LYS A 1 293 ? 24.263 -12.985 -24.605 1.00 82.06 293 LYS A N 1
ATOM 2257 C CA . LYS A 1 293 ? 23.370 -13.673 -25.564 1.00 82.06 293 LYS A CA 1
ATOM 2258 C C . LYS A 1 293 ? 22.384 -14.653 -24.938 1.00 82.06 293 LYS A C 1
ATOM 2260 O O . LYS A 1 293 ? 21.347 -14.939 -25.539 1.00 82.06 293 LYS A O 1
ATOM 2265 N N . VAL A 1 294 ? 22.680 -15.169 -23.741 1.00 85.06 294 VAL A N 1
ATOM 2266 C CA . VAL A 1 294 ? 21.814 -16.130 -23.040 1.00 85.06 294 VAL A CA 1
ATOM 2267 C C . VAL A 1 294 ? 20.404 -15.576 -22.786 1.00 85.06 294 VAL A C 1
ATOM 2269 O O . VAL A 1 294 ? 19.462 -16.355 -22.640 1.00 85.06 294 VAL A O 1
ATOM 2272 N N . LEU A 1 295 ? 20.238 -14.246 -22.805 1.00 88.44 295 LEU A N 1
ATOM 2273 C CA . LEU A 1 295 ? 18.942 -13.581 -22.683 1.00 88.44 295 LEU A CA 1
ATOM 2274 C C . LEU A 1 295 ? 17.949 -13.992 -23.780 1.00 88.44 295 LEU A C 1
ATOM 2276 O O . LEU A 1 295 ? 16.765 -14.078 -23.502 1.00 88.44 295 LEU A O 1
ATOM 2280 N N . ALA A 1 296 ? 18.395 -14.318 -24.997 1.00 89.00 296 ALA A N 1
ATOM 2281 C CA . ALA A 1 296 ? 17.495 -14.807 -26.053 1.00 89.00 296 ALA A CA 1
ATOM 2282 C C . ALA A 1 296 ? 17.084 -16.285 -25.863 1.00 89.00 296 ALA A C 1
ATOM 2284 O O . ALA A 1 296 ? 16.097 -16.754 -26.428 1.00 89.00 296 ALA A O 1
ATOM 2285 N N . GLN A 1 297 ? 17.848 -17.042 -25.069 1.00 86.44 297 GLN A N 1
ATOM 2286 C CA . GLN A 1 297 ? 17.633 -18.477 -24.841 1.00 86.44 297 GLN A CA 1
ATOM 2287 C C . GLN A 1 297 ? 16.810 -18.760 -23.579 1.00 86.44 297 GLN A C 1
ATOM 2289 O O . GLN A 1 297 ? 16.180 -19.811 -23.475 1.00 86.44 297 GLN A O 1
ATOM 2294 N N . ARG A 1 298 ? 16.823 -17.837 -22.613 1.00 87.06 298 ARG A N 1
ATOM 2295 C CA . ARG A 1 298 ? 16.115 -17.931 -21.329 1.00 87.06 298 ARG A CA 1
ATOM 2296 C C . ARG A 1 298 ? 14.935 -16.968 -21.287 1.00 87.06 298 ARG A C 1
ATOM 2298 O O . ARG A 1 298 ? 14.744 -16.170 -22.192 1.00 87.06 298 ARG A O 1
ATOM 2305 N N . SER A 1 299 ? 14.113 -17.057 -20.249 1.00 88.94 299 SER A N 1
ATOM 2306 C CA . SER A 1 299 ? 13.011 -16.122 -20.030 1.00 88.94 299 SER A CA 1
ATOM 2307 C C . SER A 1 299 ? 12.660 -16.031 -18.552 1.00 88.94 299 SER A C 1
ATOM 2309 O O . SER A 1 299 ? 12.820 -17.008 -17.821 1.00 88.94 299 SER A O 1
ATOM 2311 N N . GLY A 1 300 ? 12.146 -14.872 -18.135 1.00 89.44 300 GLY A N 1
ATOM 2312 C CA . GLY A 1 300 ? 11.453 -14.717 -16.857 1.00 89.44 300 GLY A CA 1
ATOM 2313 C C . GLY A 1 300 ? 10.017 -15.259 -16.866 1.00 89.44 300 GLY A C 1
ATOM 2314 O O . GLY A 1 300 ? 9.409 -15.419 -15.817 1.00 89.44 300 GLY A O 1
ATOM 2315 N N . VAL A 1 301 ? 9.453 -15.573 -18.030 1.00 91.25 301 VAL A N 1
ATOM 2316 C CA . VAL A 1 301 ? 8.100 -16.131 -18.193 1.00 91.25 301 VAL A CA 1
ATOM 2317 C C . VAL A 1 301 ? 8.128 -17.347 -19.128 1.00 91.25 301 VAL A C 1
ATOM 2319 O O . VAL A 1 301 ? 7.490 -17.346 -20.181 1.00 91.25 301 VAL A O 1
ATOM 2322 N N . PRO A 1 302 ? 8.844 -18.426 -18.756 1.00 89.56 302 PRO A N 1
ATOM 2323 C CA . PRO A 1 302 ? 9.096 -19.565 -19.645 1.00 89.56 302 PRO A CA 1
ATOM 2324 C C . PRO A 1 302 ? 7.828 -20.319 -20.073 1.00 89.56 302 PRO A C 1
ATOM 2326 O O . PRO A 1 302 ? 7.844 -21.022 -21.076 1.00 89.56 302 PRO A O 1
ATOM 2329 N N . HIS A 1 303 ? 6.727 -20.163 -19.333 1.00 86.88 303 HIS A N 1
ATOM 2330 C CA . HIS A 1 303 ? 5.421 -20.726 -19.678 1.00 86.88 303 HIS A CA 1
ATOM 2331 C C . HIS A 1 303 ? 4.696 -19.950 -20.796 1.00 86.88 303 HIS A C 1
ATOM 2333 O O . HIS A 1 303 ? 3.717 -20.454 -21.339 1.00 86.88 303 HIS A O 1
ATOM 2339 N N . VAL A 1 304 ? 5.154 -18.735 -21.124 1.00 86.38 304 VAL A N 1
ATOM 2340 C CA . VAL A 1 304 ? 4.617 -17.904 -22.212 1.00 86.38 304 VAL A CA 1
ATOM 2341 C C . VAL A 1 304 ? 5.504 -18.021 -23.443 1.00 86.38 304 VAL A C 1
ATOM 2343 O O . VAL A 1 304 ? 5.038 -18.428 -24.503 1.00 86.38 304 VAL A O 1
ATOM 2346 N N . VAL A 1 305 ? 6.777 -17.634 -23.318 1.00 89.44 305 VAL A N 1
ATOM 2347 C CA . VAL A 1 305 ? 7.711 -17.559 -24.448 1.00 89.44 305 VAL A CA 1
ATOM 2348 C C . VAL A 1 305 ? 9.160 -17.496 -23.959 1.00 89.44 305 VAL A C 1
ATOM 2350 O O . VAL A 1 305 ? 9.421 -17.068 -22.837 1.00 89.44 305 VAL A O 1
ATOM 2353 N N . ARG A 1 306 ? 10.125 -17.879 -24.803 1.00 90.56 306 ARG A N 1
ATOM 2354 C CA . ARG A 1 306 ? 11.553 -17.611 -24.556 1.00 90.56 306 ARG A CA 1
ATOM 2355 C C . ARG A 1 306 ? 11.894 -16.134 -24.803 1.00 90.56 306 ARG A C 1
ATOM 2357 O O . ARG A 1 306 ? 11.182 -15.441 -25.519 1.00 90.56 306 ARG A O 1
ATOM 2364 N N . GLY A 1 307 ? 12.996 -15.650 -24.244 1.00 91.00 307 GLY A N 1
ATOM 2365 C CA . GLY A 1 307 ? 13.522 -14.315 -24.523 1.00 91.00 307 GLY A CA 1
ATOM 2366 C C . GLY A 1 307 ? 12.770 -13.155 -23.873 1.00 91.00 307 GLY A C 1
ATOM 2367 O O . GLY A 1 307 ? 13.138 -12.007 -24.097 1.00 91.00 307 GLY A O 1
ATOM 2368 N N . ARG A 1 308 ? 11.723 -13.411 -23.079 1.00 93.25 308 ARG A N 1
ATOM 2369 C CA . ARG A 1 308 ? 10.901 -12.357 -22.465 1.00 93.25 308 ARG A CA 1
ATOM 2370 C C . ARG A 1 308 ? 11.240 -12.133 -20.999 1.00 93.25 308 ARG A C 1
ATOM 2372 O O . ARG A 1 308 ? 11.276 -13.088 -20.222 1.00 93.25 308 ARG A O 1
ATOM 2379 N N . TYR A 1 309 ? 11.423 -10.874 -20.622 1.00 94.12 309 TYR A N 1
ATOM 2380 C CA . TYR A 1 309 ? 11.673 -10.432 -19.251 1.00 94.12 309 TYR A CA 1
ATOM 2381 C C . TYR A 1 309 ? 10.765 -9.254 -18.915 1.00 94.12 309 TYR A C 1
ATOM 2383 O O . TYR A 1 309 ? 10.486 -8.422 -19.776 1.00 94.12 309 TYR A O 1
ATOM 2391 N N . MET A 1 310 ? 10.296 -9.186 -17.673 1.00 94.75 310 MET A N 1
ATOM 2392 C CA . MET A 1 310 ? 9.363 -8.159 -17.213 1.00 94.75 310 MET A CA 1
ATOM 2393 C C . MET A 1 310 ? 9.914 -7.493 -15.959 1.00 94.75 310 MET A C 1
ATOM 2395 O O . MET A 1 310 ? 10.500 -8.157 -15.106 1.00 94.75 310 MET A O 1
ATOM 2399 N N . PHE A 1 311 ? 9.721 -6.185 -15.845 1.00 94.44 311 PHE A N 1
ATOM 2400 C CA . PHE A 1 311 ? 10.223 -5.385 -14.734 1.00 94.44 311 PHE A CA 1
ATOM 2401 C C . PHE A 1 311 ? 9.170 -4.374 -14.312 1.00 94.44 311 PHE A C 1
ATOM 2403 O O . PHE A 1 311 ? 8.542 -3.750 -15.166 1.00 94.44 311 PHE A O 1
ATOM 2410 N N . ARG A 1 312 ? 9.013 -4.183 -13.002 1.00 94.25 312 ARG A N 1
ATOM 2411 C CA . ARG A 1 312 ? 8.363 -2.992 -12.450 1.00 94.25 312 ARG A CA 1
ATOM 2412 C C . ARG A 1 312 ? 9.427 -1.911 -12.291 1.00 94.25 312 ARG A C 1
ATOM 2414 O O . ARG A 1 312 ? 10.485 -2.208 -11.738 1.00 94.25 312 ARG A O 1
ATOM 2421 N N . VAL A 1 313 ? 9.184 -0.706 -12.801 1.00 94.81 313 VAL A N 1
ATOM 2422 C CA . VAL A 1 313 ? 10.230 0.324 -12.927 1.00 94.81 313 VAL A CA 1
ATOM 2423 C C . VAL A 1 313 ? 9.875 1.684 -12.321 1.00 94.81 313 VAL A C 1
ATOM 2425 O O . VAL A 1 313 ? 10.720 2.571 -12.351 1.00 94.81 313 VAL A O 1
ATOM 2428 N N . ASP A 1 314 ? 8.672 1.868 -11.766 1.00 92.31 314 ASP A N 1
ATOM 2429 C CA . ASP A 1 314 ? 8.220 3.151 -11.200 1.00 92.31 314 ASP A CA 1
ATOM 2430 C C . ASP A 1 314 ? 9.060 3.652 -10.017 1.00 92.31 314 ASP A C 1
ATOM 2432 O O . ASP A 1 314 ? 9.267 4.858 -9.894 1.00 92.31 314 ASP A O 1
ATOM 2436 N N . ASP A 1 315 ? 9.585 2.751 -9.188 1.00 87.50 315 ASP A N 1
ATOM 2437 C CA . ASP A 1 315 ? 10.496 3.034 -8.079 1.00 87.50 315 ASP A CA 1
ATOM 2438 C C . ASP A 1 315 ? 11.869 2.374 -8.323 1.00 87.50 315 ASP A C 1
ATOM 2440 O O . ASP A 1 315 ? 12.403 2.427 -9.430 1.00 87.50 315 ASP A O 1
ATOM 2444 N N . VAL A 1 316 ? 12.489 1.759 -7.311 1.00 85.69 316 VAL A N 1
ATOM 2445 C CA . VAL A 1 316 ? 13.670 0.917 -7.547 1.00 85.69 316 VAL A CA 1
ATOM 2446 C C . VAL A 1 316 ? 13.267 -0.248 -8.443 1.00 85.69 316 VAL A C 1
ATOM 2448 O O . VAL A 1 316 ? 12.425 -1.044 -8.045 1.00 85.69 316 VAL A O 1
ATOM 2451 N N . VAL A 1 317 ? 13.904 -0.389 -9.610 1.00 89.81 317 VAL A N 1
ATOM 2452 C CA . VAL A 1 317 ? 13.554 -1.430 -10.586 1.00 89.81 317 VAL A CA 1
ATOM 2453 C C . VAL A 1 317 ? 13.539 -2.818 -9.947 1.00 89.81 317 VAL A C 1
ATOM 2455 O O . VAL A 1 317 ? 14.548 -3.299 -9.425 1.00 89.81 317 VAL A O 1
ATOM 2458 N N . ARG A 1 318 ? 12.386 -3.484 -10.030 1.00 88.69 318 ARG A N 1
ATOM 2459 C CA . ARG A 1 318 ? 12.168 -4.821 -9.475 1.00 88.69 318 ARG A CA 1
ATOM 2460 C C . ARG A 1 318 ? 11.987 -5.823 -10.610 1.00 88.69 318 ARG A C 1
ATOM 2462 O O . ARG A 1 318 ? 11.034 -5.690 -11.388 1.00 88.69 318 ARG A O 1
ATOM 2469 N N . PRO A 1 319 ? 12.874 -6.826 -10.725 1.00 89.31 319 PRO A N 1
ATOM 2470 C CA . PRO A 1 319 ? 12.672 -7.928 -11.651 1.00 89.31 319 PRO A CA 1
ATOM 2471 C C . PRO A 1 319 ? 11.371 -8.663 -11.329 1.00 89.31 319 PRO A C 1
ATOM 2473 O O . PRO A 1 319 ? 11.121 -9.008 -10.176 1.00 89.31 319 PRO A O 1
ATOM 2476 N N . ALA A 1 320 ? 10.567 -8.909 -12.355 1.00 89.94 320 ALA A N 1
ATOM 2477 C CA . ALA A 1 320 ? 9.376 -9.740 -12.285 1.00 89.94 320 ALA A CA 1
ATOM 2478 C C . ALA A 1 320 ? 9.549 -10.990 -13.162 1.00 89.94 320 ALA A C 1
ATOM 2480 O O . ALA A 1 320 ? 10.583 -11.182 -13.812 1.00 89.94 320 ALA A O 1
ATOM 2481 N N . GLY A 1 321 ? 8.543 -11.862 -13.167 1.00 89.25 321 GLY A N 1
ATOM 2482 C CA . GLY A 1 321 ? 8.703 -13.221 -13.669 1.00 89.25 321 GLY A CA 1
ATOM 2483 C C . GLY A 1 321 ? 9.482 -14.096 -12.687 1.00 89.25 321 GLY A C 1
ATOM 2484 O O . GLY A 1 321 ? 9.799 -13.686 -11.571 1.00 89.25 321 GLY A O 1
ATOM 2485 N N . CYS A 1 322 ? 9.813 -15.310 -13.099 1.00 87.31 322 CYS A N 1
ATOM 2486 C CA . CYS A 1 322 ? 10.691 -16.165 -12.327 1.00 87.31 322 CYS A CA 1
ATOM 2487 C C . CYS A 1 322 ? 12.162 -15.989 -12.679 1.00 87.31 322 CYS A C 1
ATOM 2489 O O . CYS A 1 322 ? 12.535 -15.667 -13.809 1.00 87.31 322 CYS A O 1
ATOM 2491 N N . SER A 1 323 ? 13.034 -16.276 -11.717 1.00 78.50 323 SER A N 1
ATOM 2492 C CA . SER A 1 323 ? 14.451 -16.408 -12.007 1.00 78.50 323 SER A CA 1
ATOM 2493 C C . SER A 1 323 ? 15.169 -17.287 -10.995 1.00 78.50 323 SER A C 1
ATOM 2495 O O . SER A 1 323 ? 15.066 -17.063 -9.794 1.00 78.50 323 SER A O 1
ATOM 2497 N N . ASN A 1 324 ? 16.000 -18.215 -11.470 1.00 70.06 324 ASN A N 1
ATOM 2498 C CA . ASN A 1 324 ? 16.862 -19.045 -10.615 1.00 70.06 324 ASN A CA 1
ATOM 2499 C C . ASN A 1 324 ? 18.116 -18.276 -10.139 1.00 70.06 324 ASN A C 1
ATOM 2501 O O . ASN A 1 324 ? 19.213 -18.830 -10.064 1.00 70.06 324 ASN A O 1
ATOM 2505 N N . LYS A 1 325 ? 17.974 -16.970 -9.875 1.00 66.44 325 LYS A N 1
ATOM 2506 C CA . LYS A 1 325 ? 19.026 -16.113 -9.310 1.00 66.44 325 LYS A CA 1
ATOM 2507 C C . LYS A 1 325 ? 19.414 -16.657 -7.933 1.00 66.44 325 LYS A C 1
ATOM 2509 O O . LYS A 1 325 ? 18.592 -17.239 -7.233 1.00 66.44 325 LYS A O 1
ATOM 2514 N N . THR A 1 326 ? 20.657 -16.440 -7.512 1.00 56.38 326 THR A N 1
ATOM 2515 C CA . THR A 1 326 ? 21.046 -16.702 -6.121 1.00 56.38 326 THR A CA 1
ATOM 2516 C C . THR A 1 326 ? 20.190 -15.836 -5.197 1.00 56.38 326 THR A C 1
ATOM 2518 O O . THR A 1 326 ? 20.213 -14.611 -5.339 1.00 56.38 326 THR A O 1
ATOM 2521 N N . GLY A 1 327 ? 19.448 -16.455 -4.272 1.00 55.94 327 GLY A N 1
ATOM 2522 C CA . GLY A 1 327 ? 18.650 -15.739 -3.274 1.00 55.94 327 GLY A CA 1
ATOM 2523 C C . GLY A 1 327 ? 19.468 -14.629 -2.602 1.00 55.94 327 GLY A C 1
ATOM 2524 O O . GLY A 1 327 ? 20.604 -14.865 -2.177 1.00 55.94 327 GLY A O 1
ATOM 2525 N N . GLY A 1 328 ? 18.918 -13.410 -2.574 1.00 57.16 328 GLY A N 1
ATOM 2526 C CA . GLY A 1 328 ? 19.508 -12.244 -1.903 1.00 57.16 328 GLY A CA 1
ATOM 2527 C C . GLY A 1 328 ? 20.041 -11.116 -2.799 1.00 57.16 328 GLY A C 1
ATOM 2528 O O . GLY A 1 328 ? 20.403 -10.076 -2.262 1.00 57.16 328 GLY A O 1
ATOM 2529 N N . THR A 1 329 ? 20.088 -11.257 -4.134 1.00 65.62 329 THR A N 1
ATOM 2530 C CA . THR A 1 329 ? 20.513 -10.135 -5.010 1.00 65.62 329 THR A CA 1
ATOM 2531 C C . THR A 1 329 ? 19.450 -9.038 -5.121 1.00 65.62 329 THR A C 1
ATOM 2533 O O . THR A 1 329 ? 19.780 -7.859 -5.075 1.00 65.62 329 THR A O 1
ATOM 2536 N N . TYR A 1 330 ? 18.180 -9.427 -5.255 1.00 74.50 330 TYR A N 1
ATOM 2537 C CA . TYR A 1 330 ? 17.031 -8.522 -5.285 1.00 74.50 330 TYR A CA 1
ATOM 2538 C C . TYR A 1 330 ? 15.923 -9.103 -4.401 1.00 74.50 330 TYR A C 1
ATOM 2540 O O . TYR A 1 330 ? 15.780 -10.332 -4.371 1.00 74.50 330 TYR A O 1
ATOM 2548 N N . PRO A 1 331 ? 15.150 -8.265 -3.687 1.00 81.75 331 PRO A N 1
ATOM 2549 C CA . PRO A 1 331 ? 13.993 -8.745 -2.948 1.00 81.75 331 PRO A CA 1
ATOM 2550 C C . PRO A 1 331 ? 12.961 -9.330 -3.919 1.00 81.75 331 PRO A C 1
ATOM 2552 O O . PRO A 1 331 ? 12.790 -8.827 -5.032 1.00 81.75 331 PRO A O 1
ATOM 2555 N N . MET A 1 332 ? 12.275 -10.391 -3.498 1.00 86.69 332 MET A N 1
ATOM 2556 C CA . MET A 1 332 ? 11.156 -10.944 -4.261 1.00 86.69 332 MET A CA 1
ATOM 2557 C C . MET A 1 332 ? 10.029 -9.909 -4.400 1.00 86.69 332 MET A C 1
ATOM 2559 O O . MET A 1 332 ? 9.833 -9.053 -3.532 1.00 86.69 332 MET A O 1
ATOM 2563 N N . MET A 1 333 ? 9.261 -10.011 -5.481 1.00 89.50 333 MET A N 1
ATOM 2564 C CA . MET A 1 333 ? 8.065 -9.194 -5.681 1.00 89.50 333 MET A CA 1
ATOM 2565 C C . MET A 1 333 ? 6.874 -9.865 -5.004 1.00 89.50 333 MET A C 1
ATOM 2567 O O . MET A 1 333 ? 6.590 -11.026 -5.288 1.00 89.50 333 MET A O 1
ATOM 2571 N N . ILE A 1 334 ? 6.187 -9.126 -4.130 1.00 92.38 334 ILE A N 1
ATOM 2572 C CA . ILE A 1 334 ? 5.018 -9.598 -3.379 1.00 92.38 334 ILE A CA 1
ATOM 2573 C C . ILE A 1 334 ? 3.873 -8.617 -3.582 1.00 92.38 334 ILE A C 1
ATOM 2575 O O . ILE A 1 334 ? 4.071 -7.401 -3.496 1.00 92.38 334 ILE A O 1
ATOM 2579 N N . TYR A 1 335 ? 2.677 -9.144 -3.827 1.00 91.56 335 TYR A N 1
ATOM 2580 C CA . TYR A 1 335 ? 1.474 -8.341 -3.958 1.00 91.56 335 TYR A CA 1
ATOM 2581 C C . TYR A 1 335 ? 0.234 -9.014 -3.341 1.00 91.56 335 TYR A C 1
ATOM 2583 O O . TYR A 1 335 ? -0.041 -10.160 -3.677 1.00 91.56 335 TYR A O 1
ATOM 2591 N N . PRO A 1 336 ? -0.577 -8.308 -2.536 1.00 91.75 336 PRO A N 1
ATOM 2592 C CA . PRO A 1 336 ? -0.290 -6.997 -1.962 1.00 91.75 336 PRO A CA 1
ATOM 2593 C C . PRO A 1 336 ? 0.901 -7.067 -0.994 1.00 91.75 336 PRO A C 1
ATOM 2595 O O . PRO A 1 336 ? 1.132 -8.073 -0.332 1.00 91.75 336 PRO A O 1
ATOM 2598 N N . ASN A 1 337 ? 1.679 -5.987 -0.924 1.00 89.38 337 ASN A N 1
ATOM 2599 C CA . ASN A 1 337 ? 2.807 -5.856 0.006 1.00 89.38 337 ASN A CA 1
ATOM 2600 C C . ASN A 1 337 ? 2.412 -5.191 1.338 1.00 89.38 337 ASN A C 1
ATOM 2602 O O . ASN A 1 337 ? 3.240 -5.118 2.244 1.00 89.38 337 ASN A O 1
ATOM 2606 N N . ILE A 1 338 ? 1.174 -4.700 1.447 1.00 92.00 338 ILE A N 1
ATOM 2607 C CA . ILE A 1 338 ? 0.548 -4.226 2.685 1.00 92.00 338 ILE A CA 1
ATOM 2608 C C . ILE A 1 338 ? -0.647 -5.134 2.953 1.00 92.00 338 ILE A C 1
ATOM 2610 O O . ILE A 1 338 ? -1.513 -5.275 2.090 1.00 92.00 338 ILE A O 1
ATOM 2614 N N . VAL A 1 339 ? -0.663 -5.762 4.122 1.00 92.00 339 VAL A N 1
ATOM 2615 C CA . VAL A 1 339 ? -1.587 -6.841 4.474 1.00 92.00 339 VAL A CA 1
ATOM 2616 C C . VAL A 1 339 ? -2.169 -6.595 5.859 1.00 92.00 339 VAL A C 1
ATOM 2618 O O . VAL A 1 339 ? -1.489 -6.109 6.756 1.00 92.00 339 VAL A O 1
ATOM 2621 N N . ASN A 1 340 ? -3.426 -6.967 6.065 1.00 91.31 340 ASN A N 1
ATOM 2622 C CA . ASN A 1 340 ? -4.035 -6.958 7.387 1.00 91.31 340 ASN A CA 1
ATOM 2623 C C . ASN A 1 340 ? -3.371 -7.976 8.330 1.00 91.31 340 ASN A C 1
ATOM 2625 O O . ASN A 1 340 ? -3.210 -9.143 7.975 1.00 91.31 340 ASN A O 1
ATOM 2629 N N . MET A 1 341 ? -3.063 -7.573 9.562 1.00 90.25 341 MET A N 1
ATOM 2630 C CA . MET A 1 341 ? -2.498 -8.449 10.600 1.00 90.25 341 MET A CA 1
ATOM 2631 C C . MET A 1 341 ? -3.431 -9.595 11.027 1.00 90.25 341 MET A C 1
ATOM 2633 O O . MET A 1 341 ? -2.959 -10.622 11.520 1.00 90.25 341 MET A O 1
ATOM 2637 N N . LEU A 1 342 ? -4.739 -9.479 10.758 1.00 88.25 342 LEU A N 1
ATOM 2638 C CA . LEU A 1 342 ? -5.687 -10.590 10.889 1.00 88.25 342 LEU A CA 1
ATOM 2639 C C . LEU A 1 342 ? -5.443 -11.724 9.889 1.00 88.25 342 LEU A C 1
ATOM 2641 O O . LEU A 1 342 ? -6.045 -12.783 10.044 1.00 88.25 342 LEU A O 1
ATOM 2645 N N . GLY A 1 343 ? -4.568 -11.531 8.898 1.00 82.62 343 GLY A N 1
ATOM 2646 C CA . GLY A 1 343 ? -4.241 -12.546 7.909 1.00 82.62 343 GLY A CA 1
ATOM 2647 C C . GLY A 1 343 ? -5.472 -13.004 7.138 1.00 82.62 343 GLY A C 1
ATOM 2648 O O . GLY A 1 343 ? -6.339 -12.199 6.800 1.00 82.62 343 GLY A O 1
ATOM 2649 N N . GLU A 1 344 ? -5.528 -14.305 6.839 1.00 83.00 344 GLU A N 1
ATOM 2650 C CA . GLU A 1 344 ? -6.617 -14.922 6.073 1.00 83.00 344 GLU A CA 1
ATOM 2651 C C . GLU A 1 344 ? -6.869 -14.198 4.742 1.00 83.00 344 GLU A C 1
ATOM 2653 O O . GLU A 1 344 ? -7.999 -14.045 4.283 1.00 83.00 344 GLU A O 1
ATOM 2658 N N . MET A 1 345 ? -5.787 -13.773 4.100 1.00 87.50 345 MET A N 1
ATOM 2659 C CA . MET A 1 345 ? -5.783 -13.216 2.755 1.00 87.50 345 MET A CA 1
ATOM 2660 C C . MET A 1 345 ? -4.682 -13.866 1.927 1.00 87.50 345 MET A C 1
ATOM 2662 O O . MET A 1 345 ? -3.803 -14.549 2.459 1.00 87.50 345 MET A O 1
ATOM 2666 N N . THR A 1 346 ? -4.745 -13.682 0.616 1.00 90.12 346 THR A N 1
ATOM 2667 C CA . THR A 1 346 ? -3.786 -14.276 -0.313 1.00 90.12 346 THR A CA 1
ATOM 2668 C C . THR A 1 346 ? -2.793 -13.239 -0.811 1.00 90.12 346 THR A C 1
ATOM 2670 O O . THR A 1 346 ? -3.198 -12.129 -1.152 1.00 90.12 346 THR A O 1
ATOM 2673 N N . VAL A 1 347 ? -1.523 -13.622 -0.926 1.00 92.88 347 VAL A N 1
ATOM 2674 C CA . VAL A 1 347 ? -0.483 -12.822 -1.588 1.00 92.88 347 VAL A CA 1
ATOM 2675 C C . VAL A 1 347 ? 0.117 -13.584 -2.761 1.00 92.88 347 VAL A C 1
ATOM 2677 O O . VAL A 1 347 ? 0.370 -14.783 -2.667 1.00 92.88 347 VAL A O 1
ATOM 2680 N N . ASP A 1 348 ? 0.364 -12.878 -3.854 1.00 92.94 348 ASP A N 1
ATOM 2681 C CA . ASP A 1 348 ? 1.055 -13.370 -5.039 1.00 92.94 348 ASP A CA 1
ATOM 2682 C C . ASP A 1 348 ? 2.541 -13.029 -4.956 1.00 92.94 348 ASP A C 1
ATOM 2684 O O . ASP A 1 348 ? 2.913 -11.919 -4.570 1.00 92.94 348 ASP A O 1
ATOM 2688 N N . VAL A 1 349 ? 3.389 -13.983 -5.338 1.00 93.31 349 VAL A N 1
ATOM 2689 C CA . VAL A 1 349 ? 4.846 -13.888 -5.222 1.00 93.31 349 VAL A CA 1
ATOM 2690 C C . VAL A 1 349 ? 5.510 -14.240 -6.553 1.00 93.31 349 VAL A C 1
ATOM 2692 O O . VAL A 1 349 ? 5.223 -15.289 -7.132 1.00 93.31 349 VAL A O 1
ATOM 2695 N N . ASN A 1 350 ? 6.445 -13.399 -7.008 1.00 91.88 350 ASN A N 1
ATOM 2696 C CA . ASN A 1 350 ? 7.448 -13.774 -8.010 1.00 91.88 350 ASN A CA 1
ATOM 2697 C C . ASN A 1 350 ? 8.795 -14.045 -7.331 1.00 91.88 350 ASN A C 1
ATOM 2699 O O . ASN A 1 350 ? 9.336 -13.167 -6.652 1.00 91.88 350 ASN A O 1
ATOM 2703 N N . ALA A 1 351 ? 9.363 -15.228 -7.559 1.00 88.06 351 ALA A N 1
ATOM 2704 C CA . ALA A 1 351 ? 10.646 -15.637 -6.988 1.00 88.06 351 ALA A CA 1
ATOM 2705 C C . ALA A 1 351 ? 11.424 -16.546 -7.965 1.00 88.06 351 ALA A C 1
ATOM 2707 O O . ALA A 1 351 ? 11.756 -16.126 -9.077 1.00 88.06 351 ALA A O 1
ATOM 2708 N N . LEU A 1 352 ? 11.726 -17.786 -7.567 1.00 87.12 352 LEU A N 1
ATOM 2709 C CA . LEU A 1 352 ? 12.311 -18.795 -8.451 1.00 87.12 352 LEU A CA 1
ATOM 2710 C C . LEU A 1 352 ? 11.323 -19.295 -9.507 1.00 87.12 352 LEU A C 1
ATOM 2712 O O . LEU A 1 352 ? 10.123 -19.036 -9.421 1.00 87.12 352 LEU A O 1
ATOM 2716 N N . CYS A 1 353 ? 11.828 -20.023 -10.505 1.00 87.75 353 CYS A N 1
ATOM 2717 C CA . CYS A 1 353 ? 10.954 -20.683 -11.470 1.00 87.75 353 CYS A CA 1
ATOM 2718 C C . CYS A 1 353 ? 10.267 -21.878 -10.817 1.00 87.75 353 CYS A C 1
ATOM 2720 O O . CYS A 1 353 ? 10.924 -22.759 -10.265 1.00 87.75 353 CYS A O 1
ATOM 2722 N N . LEU A 1 3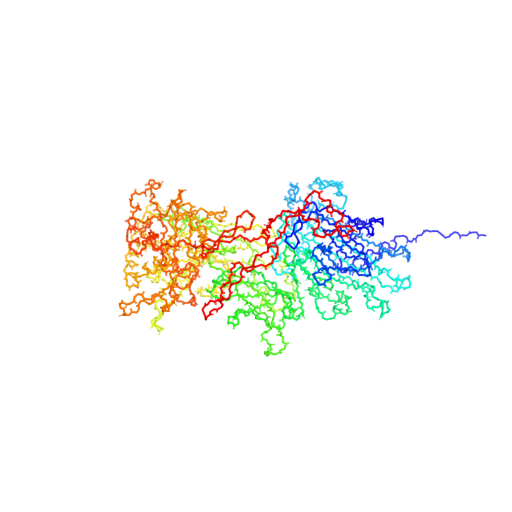54 ? 8.936 -21.852 -10.854 1.00 89.38 354 LEU A N 1
ATOM 2723 C CA . LEU A 1 354 ? 8.073 -22.751 -10.103 1.00 89.38 354 LEU A CA 1
ATOM 2724 C C . LEU A 1 354 ? 7.733 -23.996 -10.913 1.00 89.38 354 LEU A C 1
ATOM 2726 O O . LEU A 1 354 ? 7.477 -23.919 -12.117 1.00 89.38 354 LEU A O 1
ATOM 2730 N N . ASP A 1 355 ? 7.653 -25.124 -10.219 1.00 86.69 355 ASP A N 1
ATOM 2731 C CA . ASP A 1 355 ? 7.169 -26.388 -10.757 1.00 86.69 355 ASP A CA 1
ATOM 2732 C C . ASP A 1 355 ? 5.893 -26.813 -10.022 1.00 86.69 355 ASP A C 1
ATOM 2734 O O . ASP A 1 355 ? 5.857 -26.867 -8.796 1.00 86.69 355 ASP A O 1
ATOM 2738 N N . ARG A 1 356 ? 4.842 -27.160 -10.772 1.00 85.00 356 ARG A N 1
ATOM 2739 C CA . ARG A 1 356 ? 3.571 -27.646 -10.211 1.00 85.00 356 ARG A CA 1
ATOM 2740 C C . ARG A 1 356 ? 3.712 -28.992 -9.490 1.00 85.00 356 ARG A C 1
ATOM 2742 O O . ARG A 1 356 ? 2.831 -29.338 -8.712 1.00 85.00 356 ARG A O 1
ATOM 2749 N N . SER A 1 357 ? 4.784 -29.749 -9.743 1.00 84.94 357 SER A N 1
ATOM 2750 C CA . SER A 1 357 ? 5.060 -31.008 -9.039 1.00 84.94 357 SER A CA 1
ATOM 2751 C C . SER A 1 357 ? 5.565 -30.813 -7.600 1.00 84.94 357 SER A C 1
ATOM 2753 O O . SER A 1 357 ? 5.539 -31.757 -6.810 1.00 84.94 357 SER A O 1
ATOM 2755 N N . GLN A 1 358 ? 6.013 -29.601 -7.250 1.00 84.88 358 GLN A N 1
ATOM 2756 C CA . GLN A 1 358 ? 6.592 -29.272 -5.949 1.00 84.88 358 GLN A CA 1
ATOM 2757 C C . GLN A 1 358 ? 5.647 -28.399 -5.122 1.00 84.88 358 GLN A C 1
ATOM 2759 O O . GLN A 1 358 ? 4.893 -27.581 -5.650 1.00 84.88 358 GLN A O 1
ATOM 2764 N N . THR A 1 359 ? 5.717 -28.541 -3.799 1.00 87.25 359 THR A N 1
ATOM 2765 C CA . THR A 1 359 ? 5.024 -27.651 -2.865 1.00 87.25 359 THR A CA 1
ATOM 2766 C C . THR A 1 359 ? 5.962 -26.549 -2.392 1.00 87.25 359 THR A C 1
ATOM 2768 O O . THR A 1 359 ? 7.152 -26.776 -2.162 1.00 87.25 359 THR A O 1
ATOM 2771 N N . TYR A 1 360 ? 5.419 -25.344 -2.231 1.00 89.62 360 TYR A N 1
ATOM 2772 C CA . TYR A 1 360 ? 6.165 -24.162 -1.811 1.00 89.62 360 TYR A CA 1
ATOM 2773 C C . TYR A 1 360 ? 5.560 -23.576 -0.544 1.00 89.62 360 TYR A C 1
ATOM 2775 O O . TYR A 1 360 ? 4.349 -23.658 -0.316 1.00 89.62 360 TYR A O 1
ATOM 2783 N N . ILE A 1 361 ? 6.417 -22.966 0.266 1.00 91.94 361 ILE A N 1
ATOM 2784 C CA . ILE A 1 361 ? 6.029 -22.307 1.506 1.00 91.94 361 ILE A CA 1
ATOM 2785 C C . ILE A 1 361 ? 6.601 -20.894 1.566 1.00 91.94 361 ILE A C 1
ATOM 2787 O O . ILE A 1 361 ? 7.688 -20.621 1.049 1.00 91.94 361 ILE A O 1
ATOM 2791 N N . LEU A 1 362 ? 5.866 -20.010 2.234 1.00 92.19 362 LEU A N 1
ATOM 2792 C CA . LEU A 1 362 ? 6.314 -18.669 2.585 1.00 92.19 362 LEU A CA 1
ATOM 2793 C C . LEU A 1 362 ? 6.445 -18.587 4.106 1.00 92.19 362 LEU A C 1
ATOM 2795 O O . LEU A 1 362 ? 5.444 -18.600 4.817 1.00 92.19 362 LEU A O 1
ATOM 2799 N N . MET A 1 363 ? 7.674 -18.526 4.606 1.00 90.94 363 MET A N 1
ATOM 2800 C CA . MET A 1 363 ? 7.955 -18.402 6.037 1.00 90.94 363 MET A CA 1
ATOM 2801 C C . MET A 1 363 ? 8.033 -16.928 6.425 1.00 90.94 363 MET A C 1
ATOM 2803 O O . MET A 1 363 ? 8.729 -16.158 5.769 1.00 90.94 363 MET A O 1
ATOM 2807 N N . ILE A 1 364 ? 7.359 -16.535 7.498 1.00 90.12 364 ILE A N 1
ATOM 2808 C CA . ILE A 1 364 ? 7.292 -15.159 8.001 1.00 90.12 364 ILE A CA 1
ATOM 2809 C C . ILE A 1 364 ? 8.109 -15.098 9.292 1.00 90.12 364 ILE A C 1
ATOM 2811 O O . ILE A 1 364 ? 7.824 -15.838 10.234 1.00 90.12 364 ILE A O 1
ATOM 2815 N N . GLU A 1 365 ? 9.158 -14.267 9.314 1.00 85.00 365 GLU A N 1
ATOM 2816 C CA . GLU A 1 365 ? 10.127 -14.164 10.425 1.00 85.00 365 GLU A CA 1
ATOM 2817 C C . GLU A 1 365 ? 10.667 -15.523 10.928 1.00 85.00 365 GLU A C 1
ATOM 2819 O O . GLU A 1 365 ? 10.977 -15.672 12.107 1.00 85.00 365 GLU A O 1
ATOM 2824 N N . GLU A 1 366 ? 10.761 -16.531 10.050 1.00 76.88 366 GLU A N 1
ATOM 2825 C CA . GLU A 1 366 ? 11.198 -17.903 10.391 1.00 76.88 366 GLU A CA 1
ATOM 2826 C C . GLU A 1 366 ? 10.314 -18.612 11.441 1.00 76.88 366 GLU A C 1
ATOM 2828 O O . GLU A 1 366 ? 10.728 -19.608 12.033 1.00 76.88 366 GLU A O 1
ATOM 2833 N N . ARG A 1 367 ? 9.087 -18.122 11.675 1.00 76.94 367 ARG A N 1
ATOM 2834 C CA . ARG A 1 367 ? 8.149 -18.668 12.670 1.00 76.94 367 ARG A CA 1
ATOM 2835 C C . ARG A 1 367 ? 6.892 -19.234 12.033 1.00 76.94 367 ARG A C 1
ATOM 2837 O O . ARG A 1 367 ? 6.636 -20.430 12.130 1.00 76.94 367 ARG A O 1
ATOM 2844 N N . GLU A 1 368 ? 6.120 -18.368 11.388 1.00 85.00 368 GLU A N 1
ATOM 2845 C CA . GLU A 1 368 ? 4.828 -18.724 10.805 1.00 85.00 368 GLU A CA 1
ATOM 2846 C C . GLU A 1 368 ? 5.001 -19.151 9.352 1.00 85.00 368 GLU A C 1
ATOM 2848 O O . GLU A 1 368 ? 5.832 -18.598 8.628 1.00 85.00 368 GLU A O 1
ATOM 2853 N N . VAL A 1 369 ? 4.215 -20.132 8.907 1.00 90.00 369 VAL A N 1
ATOM 2854 C CA . VAL A 1 369 ? 4.338 -20.698 7.558 1.00 90.00 369 VAL A CA 1
ATOM 2855 C C . VAL A 1 369 ? 3.023 -20.567 6.803 1.00 90.00 369 VAL A C 1
ATOM 2857 O O . VAL A 1 369 ? 1.995 -21.110 7.200 1.00 90.00 369 VAL A O 1
ATOM 2860 N N . ALA A 1 370 ? 3.077 -19.874 5.671 1.00 91.69 370 ALA A N 1
ATOM 2861 C CA . ALA A 1 370 ? 1.995 -19.773 4.707 1.00 91.69 370 ALA A CA 1
ATOM 2862 C C . ALA A 1 370 ? 2.124 -20.886 3.656 1.00 91.69 370 ALA A C 1
ATOM 2864 O O . ALA A 1 370 ? 3.196 -21.089 3.076 1.00 91.69 370 ALA A O 1
ATOM 2865 N N . SER A 1 371 ? 1.021 -21.584 3.380 1.00 90.25 371 SER A N 1
ATOM 2866 C CA . SER A 1 371 ? 0.957 -22.563 2.288 1.00 90.25 371 SER A CA 1
ATOM 2867 C C . SER A 1 371 ? 0.783 -21.850 0.948 1.00 90.25 371 SER A C 1
ATOM 2869 O O . SER A 1 371 ? -0.030 -20.928 0.841 1.00 90.25 371 SER A O 1
ATOM 2871 N N . CYS A 1 372 ? 1.537 -22.271 -0.071 1.00 91.00 372 CYS A N 1
ATOM 2872 C CA . CYS A 1 372 ? 1.487 -21.669 -1.400 1.00 91.00 372 CYS A CA 1
ATOM 2873 C C . CYS A 1 372 ? 1.110 -22.686 -2.479 1.00 91.00 372 CYS A C 1
ATOM 2875 O O . CYS A 1 372 ? 1.556 -23.833 -2.454 1.00 91.00 372 CYS A O 1
ATOM 2877 N N . TYR A 1 373 ? 0.334 -22.241 -3.464 1.00 86.88 373 TYR A N 1
ATOM 2878 C CA . TYR A 1 373 ? 0.009 -22.997 -4.669 1.00 86.88 373 TYR A CA 1
ATOM 2879 C C . TYR A 1 373 ? 0.545 -22.290 -5.914 1.00 86.88 373 TYR A C 1
ATOM 2881 O O . TYR A 1 373 ? 0.593 -21.062 -5.995 1.00 86.88 373 TYR A O 1
ATOM 2889 N N . VAL A 1 374 ? 0.985 -23.083 -6.889 1.00 88.94 374 VAL A N 1
ATOM 2890 C CA . VAL A 1 374 ? 1.617 -22.593 -8.118 1.00 88.94 374 VAL A CA 1
ATOM 2891 C C . VAL A 1 374 ? 0.537 -22.250 -9.142 1.00 88.94 374 VAL A C 1
ATOM 2893 O O . VAL A 1 374 ? -0.156 -23.143 -9.628 1.00 88.94 374 VAL A O 1
ATOM 2896 N N . LEU A 1 375 ? 0.414 -20.971 -9.509 1.00 86.00 375 LEU A N 1
ATOM 2897 C CA . LEU A 1 375 ? -0.502 -20.541 -10.571 1.00 86.00 375 LEU A CA 1
ATOM 2898 C C . LEU A 1 375 ? 0.096 -20.881 -11.942 1.00 86.00 375 LEU A C 1
ATOM 2900 O O . LEU A 1 375 ? -0.500 -21.583 -12.762 1.00 86.00 375 LEU A O 1
ATOM 2904 N N . ASN A 1 376 ? 1.331 -20.442 -12.166 1.00 88.25 376 ASN A N 1
ATOM 2905 C CA . ASN A 1 376 ? 2.119 -20.715 -13.363 1.00 88.25 376 ASN A CA 1
ATOM 2906 C C . ASN A 1 376 ? 3.615 -20.764 -12.996 1.00 88.25 376 ASN A C 1
ATOM 2908 O O . ASN A 1 376 ? 3.973 -20.655 -11.827 1.00 88.25 376 ASN A O 1
ATOM 2912 N N . ALA A 1 377 ? 4.506 -20.920 -13.978 1.00 89.44 377 ALA A N 1
ATOM 2913 C CA . ALA A 1 377 ? 5.943 -21.032 -13.706 1.00 89.44 377 ALA A CA 1
ATOM 2914 C C . ALA A 1 377 ? 6.575 -19.767 -13.075 1.00 89.44 377 ALA A C 1
ATOM 2916 O O . ALA A 1 377 ? 7.711 -19.832 -12.611 1.00 89.44 377 ALA A O 1
ATOM 2917 N N . ALA A 1 378 ? 5.875 -18.624 -13.084 1.00 90.50 378 ALA A N 1
ATOM 2918 C CA . ALA A 1 378 ? 6.354 -17.335 -12.587 1.00 90.50 378 ALA A CA 1
ATOM 2919 C C . ALA A 1 378 ? 5.711 -16.872 -11.270 1.00 90.50 378 ALA A C 1
ATOM 2921 O O . ALA A 1 378 ? 6.354 -16.122 -10.532 1.00 90.50 378 ALA A O 1
ATOM 2922 N N . ILE A 1 379 ? 4.466 -17.271 -10.989 1.00 91.69 379 ILE A N 1
ATOM 2923 C CA . ILE A 1 379 ? 3.665 -16.753 -9.874 1.00 91.69 379 ILE A CA 1
ATOM 2924 C C . ILE A 1 379 ? 3.175 -17.901 -8.984 1.00 91.69 379 ILE A C 1
ATOM 2926 O O . ILE A 1 379 ? 2.512 -18.835 -9.448 1.00 91.69 379 ILE A O 1
ATOM 2930 N N . ALA A 1 380 ? 3.456 -17.786 -7.686 1.00 91.88 380 ALA A N 1
ATOM 2931 C CA . ALA A 1 380 ? 2.839 -18.585 -6.632 1.00 91.88 380 ALA A CA 1
ATOM 2932 C C . ALA A 1 380 ? 1.888 -17.708 -5.818 1.00 91.88 380 ALA A C 1
ATOM 2934 O O . ALA A 1 380 ? 2.194 -16.544 -5.563 1.00 91.88 380 ALA A O 1
ATOM 2935 N N . ARG A 1 381 ? 0.771 -18.279 -5.368 1.00 91.19 381 ARG A N 1
ATOM 2936 C CA . ARG A 1 381 ? -0.159 -17.629 -4.446 1.00 91.19 381 ARG A CA 1
ATOM 2937 C C . ARG A 1 381 ? -0.089 -18.290 -3.082 1.00 91.19 381 ARG A C 1
ATOM 2939 O O . ARG A 1 381 ? -0.273 -19.499 -2.975 1.00 91.19 381 ARG A O 1
ATOM 2946 N N . CYS A 1 382 ? 0.163 -17.499 -2.051 1.00 92.50 382 CYS A N 1
ATOM 2947 C CA . CYS A 1 382 ? 0.333 -17.945 -0.677 1.00 92.50 382 CYS A CA 1
ATOM 2948 C C . CYS A 1 382 ? -0.831 -17.475 0.197 1.00 92.50 382 CYS A C 1
ATOM 2950 O O . CYS A 1 382 ? -1.187 -16.297 0.183 1.00 92.50 382 CYS A O 1
ATOM 2952 N N . ASN A 1 383 ? -1.405 -18.390 0.977 1.00 91.06 383 ASN A N 1
ATOM 2953 C CA . ASN A 1 383 ? -2.482 -18.096 1.920 1.00 91.06 383 ASN A CA 1
ATOM 2954 C C . ASN A 1 383 ? -1.872 -17.738 3.276 1.00 91.06 383 ASN A C 1
ATOM 2956 O O . ASN A 1 383 ? -1.309 -18.606 3.947 1.00 91.06 383 ASN A O 1
ATOM 2960 N N . LEU A 1 384 ? -1.966 -16.467 3.670 1.00 91.75 384 LEU A N 1
ATOM 2961 C CA . LEU A 1 384 ? -1.358 -15.979 4.904 1.00 91.75 384 LEU A CA 1
ATOM 2962 C C . LEU A 1 384 ? -2.163 -16.422 6.139 1.00 91.75 384 LEU A C 1
ATOM 2964 O O . LEU A 1 384 ? -3.385 -16.228 6.162 1.00 91.75 384 LEU A O 1
ATOM 2968 N N . PRO A 1 385 ? -1.505 -16.978 7.174 1.00 89.31 385 PRO A N 1
ATOM 2969 C CA . PRO A 1 385 ? -2.147 -17.252 8.455 1.00 89.31 385 PRO A CA 1
ATOM 2970 C C . PRO A 1 385 ? -2.397 -15.947 9.225 1.00 89.31 385 PRO A C 1
ATOM 2972 O O . PRO A 1 385 ? -1.960 -14.870 8.813 1.00 89.31 385 PRO A O 1
ATOM 2975 N N . LYS A 1 386 ? -3.097 -16.036 10.360 1.00 85.69 386 LYS A N 1
ATOM 2976 C CA . LYS A 1 386 ? -3.218 -14.903 11.288 1.00 85.69 386 LYS A CA 1
ATOM 2977 C C . LYS A 1 386 ? -1.866 -14.655 11.942 1.00 85.69 386 LYS A C 1
ATOM 2979 O O . LYS A 1 386 ? -1.296 -15.582 12.506 1.00 85.69 386 LYS A O 1
ATOM 2984 N N . ILE A 1 387 ? -1.376 -13.422 11.868 1.00 83.88 387 ILE A N 1
ATOM 2985 C CA . ILE A 1 387 ? -0.067 -13.048 12.417 1.00 83.88 387 ILE A CA 1
ATOM 2986 C C . ILE A 1 387 ? -0.222 -12.242 13.708 1.00 83.88 387 ILE A C 1
ATOM 2988 O O . ILE A 1 387 ? 0.604 -12.378 14.603 1.00 83.88 387 ILE A O 1
ATOM 2992 N N . TYR A 1 388 ? -1.273 -11.421 13.819 1.00 86.31 388 TYR A N 1
ATOM 2993 C CA . TYR A 1 388 ? -1.552 -10.479 14.919 1.00 86.31 388 TYR A CA 1
ATOM 2994 C C . TYR A 1 388 ? -0.473 -9.418 15.197 1.00 86.31 388 TYR A C 1
ATOM 2996 O O . TYR A 1 388 ? -0.747 -8.428 15.864 1.00 86.31 388 TYR A O 1
ATOM 3004 N N . ASP A 1 389 ? 0.729 -9.591 14.664 1.00 85.88 389 ASP A N 1
ATOM 3005 C CA . ASP A 1 389 ? 1.835 -8.646 14.706 1.00 85.88 389 ASP A CA 1
ATOM 3006 C C . ASP A 1 389 ? 1.701 -7.586 13.597 1.00 85.88 389 ASP A C 1
ATOM 3008 O O . ASP A 1 389 ? 1.120 -7.833 12.535 1.00 85.88 389 ASP A O 1
ATOM 3012 N N . TRP A 1 390 ? 2.258 -6.401 13.830 1.00 87.94 390 TRP A N 1
ATOM 3013 C CA . TRP A 1 390 ? 2.233 -5.275 12.900 1.00 87.94 390 TRP A CA 1
ATOM 3014 C C . TRP A 1 390 ? 3.650 -4.835 12.515 1.00 87.94 390 TRP A C 1
ATOM 3016 O O . TRP A 1 390 ? 4.642 -5.149 13.169 1.00 87.94 390 TRP A O 1
ATOM 3026 N N . GLY A 1 391 ? 3.757 -4.078 11.426 1.00 88.62 391 GLY A N 1
ATOM 3027 C CA . GLY A 1 391 ? 5.026 -3.576 10.912 1.00 88.62 391 GLY A CA 1
ATOM 3028 C C . GLY A 1 391 ? 5.611 -4.431 9.788 1.00 88.62 391 GLY A C 1
ATOM 3029 O O . GLY A 1 391 ? 4.975 -5.341 9.255 1.00 88.62 391 GLY A O 1
ATOM 3030 N N . THR A 1 392 ? 6.833 -4.095 9.376 1.00 91.12 392 THR A N 1
ATOM 3031 C CA . THR A 1 392 ? 7.519 -4.782 8.275 1.00 91.12 392 THR A CA 1
ATOM 3032 C C . THR A 1 392 ? 8.067 -6.120 8.747 1.00 91.12 392 THR A C 1
ATOM 3034 O O . THR A 1 392 ? 8.892 -6.165 9.657 1.00 91.12 392 THR A O 1
ATOM 3037 N N . LYS A 1 393 ? 7.660 -7.198 8.082 1.00 90.00 393 LYS A N 1
ATOM 3038 C CA . LYS A 1 393 ? 8.100 -8.566 8.343 1.00 90.00 393 LYS A CA 1
ATOM 3039 C C . LYS A 1 393 ? 8.896 -9.093 7.162 1.00 90.00 393 LYS A C 1
ATOM 3041 O O . LYS A 1 393 ? 8.475 -8.967 6.009 1.00 90.00 393 LYS A O 1
ATOM 3046 N N . THR A 1 394 ? 10.050 -9.682 7.456 1.00 91.12 394 THR A N 1
ATOM 3047 C CA . THR A 1 394 ? 10.861 -10.382 6.457 1.00 91.12 394 THR A CA 1
ATOM 3048 C C . THR A 1 394 ? 10.234 -11.739 6.175 1.00 91.12 394 THR A C 1
ATOM 3050 O O . THR A 1 394 ? 9.887 -12.472 7.104 1.00 91.12 394 THR A O 1
ATOM 3053 N N . VAL A 1 395 ? 10.097 -12.076 4.896 1.00 91.25 395 VAL A N 1
ATOM 3054 C CA . VAL A 1 395 ? 9.547 -13.356 4.456 1.00 91.25 395 VAL A CA 1
ATOM 3055 C C . VAL A 1 395 ? 10.529 -14.122 3.585 1.00 91.25 395 VAL A C 1
ATOM 3057 O O . VAL A 1 395 ? 11.296 -13.531 2.822 1.00 91.25 395 VAL A O 1
ATOM 3060 N N . TYR A 1 396 ? 10.473 -15.445 3.693 1.00 90.06 396 TYR A N 1
ATOM 3061 C CA . TYR A 1 396 ? 11.359 -16.380 3.019 1.00 90.06 396 TYR A CA 1
ATOM 3062 C C . TYR A 1 396 ? 10.542 -17.365 2.195 1.00 90.06 396 TYR A C 1
ATOM 3064 O O . TYR A 1 396 ? 9.718 -18.099 2.736 1.00 90.06 396 TYR A O 1
ATOM 3072 N N . PHE A 1 397 ? 10.767 -17.387 0.887 1.00 89.62 397 PHE A N 1
ATOM 3073 C CA . PHE A 1 397 ? 10.055 -18.269 -0.033 1.00 89.62 397 PHE A CA 1
ATOM 3074 C C . PHE A 1 397 ? 10.978 -19.388 -0.505 1.00 89.62 397 PHE A C 1
ATOM 3076 O O . PHE A 1 397 ? 12.076 -19.118 -1.006 1.00 89.62 397 PHE A O 1
ATOM 3083 N N . GLN A 1 398 ? 10.533 -20.635 -0.336 1.00 86.81 398 GLN A N 1
ATOM 3084 C CA . GLN A 1 398 ? 11.314 -21.824 -0.678 1.00 86.81 398 GLN A CA 1
ATOM 3085 C C . GLN A 1 398 ? 10.428 -23.053 -0.959 1.00 86.81 398 GLN A C 1
ATOM 3087 O O . GLN A 1 398 ? 9.284 -23.108 -0.490 1.00 86.81 398 GLN A O 1
ATOM 3092 N N . PRO A 1 399 ? 10.940 -24.061 -1.691 1.00 87.56 399 PRO A N 1
ATOM 3093 C CA . PRO A 1 399 ? 10.299 -25.371 -1.778 1.00 87.56 399 PRO A CA 1
ATOM 3094 C C . PRO A 1 399 ? 10.203 -26.034 -0.397 1.00 87.56 399 PRO A C 1
ATOM 3096 O O . PRO A 1 399 ? 11.123 -25.947 0.414 1.00 87.56 399 PRO A O 1
ATOM 3099 N N . GLN A 1 400 ? 9.106 -26.741 -0.130 1.00 83.12 400 GLN A N 1
ATOM 3100 C CA . GLN A 1 400 ? 8.909 -27.477 1.124 1.00 83.12 400 GLN A CA 1
ATOM 3101 C C . GLN A 1 400 ? 9.770 -28.749 1.179 1.00 83.12 400 GLN A C 1
ATOM 3103 O O . GLN A 1 400 ? 10.230 -29.161 2.242 1.00 83.12 400 GLN A O 1
ATOM 3108 N N . SER A 1 401 ? 9.983 -29.390 0.026 1.00 71.75 401 SER A N 1
ATOM 3109 C CA . SER A 1 401 ? 10.745 -30.629 -0.100 1.00 71.75 401 SER A CA 1
ATOM 3110 C C . SER A 1 401 ? 12.190 -30.345 -0.510 1.00 71.75 401 SER A C 1
ATOM 3112 O O . SER A 1 401 ? 12.498 -30.396 -1.700 1.00 71.75 401 SER A O 1
ATOM 3114 N N . LYS A 1 402 ? 13.069 -30.052 0.457 1.00 53.19 402 LYS A N 1
ATOM 3115 C CA . LYS A 1 402 ? 14.514 -30.381 0.455 1.00 53.19 402 LYS A CA 1
ATOM 3116 C C . LYS A 1 402 ? 15.185 -29.830 1.715 1.00 53.19 402 LYS A C 1
ATOM 3118 O O . LYS A 1 402 ? 14.844 -28.758 2.197 1.00 53.19 402 LYS A O 1
ATOM 3123 N N . GLY A 1 403 ? 16.111 -30.620 2.262 1.00 47.22 403 GLY A N 1
ATOM 3124 C CA . GLY A 1 403 ? 16.842 -30.314 3.490 1.00 47.22 403 GLY A CA 1
ATOM 3125 C C . GLY A 1 403 ? 17.620 -28.999 3.417 1.00 47.22 403 GLY A C 1
ATOM 3126 O O . GLY A 1 403 ? 17.976 -28.530 2.340 1.00 47.22 403 GLY A O 1
ATOM 3127 N N . ALA A 1 404 ? 17.891 -28.453 4.598 1.00 44.34 404 ALA A N 1
ATOM 3128 C CA . ALA A 1 404 ? 18.357 -27.103 4.916 1.00 44.34 404 ALA A CA 1
ATOM 3129 C C . ALA A 1 404 ? 19.653 -26.576 4.244 1.00 44.34 404 ALA A C 1
ATOM 3131 O O . ALA A 1 404 ? 20.157 -25.552 4.692 1.00 44.34 404 ALA A O 1
ATOM 3132 N N . ASN A 1 405 ? 20.212 -27.219 3.209 1.00 47.94 405 ASN A N 1
ATOM 3133 C CA . ASN A 1 405 ? 21.585 -26.948 2.766 1.00 47.94 405 ASN A CA 1
ATOM 3134 C C . ASN A 1 405 ? 21.829 -26.574 1.290 1.00 47.94 405 ASN A C 1
ATOM 3136 O O . ASN A 1 405 ? 22.966 -26.207 1.017 1.00 47.94 405 ASN A O 1
ATOM 3140 N N . ASP A 1 406 ? 20.861 -26.577 0.359 1.00 51.66 406 ASP A N 1
ATOM 3141 C CA . ASP A 1 406 ? 21.211 -26.361 -1.071 1.00 51.66 406 ASP A CA 1
ATOM 3142 C C . ASP A 1 406 ? 20.502 -25.215 -1.822 1.00 51.66 406 ASP A C 1
ATOM 3144 O O . ASP A 1 406 ? 21.020 -24.764 -2.844 1.00 51.66 406 ASP A O 1
ATOM 3148 N N . GLU A 1 407 ? 19.398 -24.646 -1.327 1.00 56.31 407 GLU A N 1
ATOM 3149 C CA . GLU A 1 407 ? 18.756 -23.489 -1.974 1.00 56.31 407 GLU A CA 1
ATOM 3150 C C . GLU A 1 407 ? 18.618 -22.328 -0.984 1.00 56.31 407 GLU A C 1
ATOM 3152 O O . GLU A 1 407 ? 17.894 -22.409 0.005 1.00 56.31 407 GLU A O 1
ATOM 3157 N N . LYS A 1 408 ? 19.339 -21.224 -1.233 1.00 63.09 408 LYS A N 1
ATOM 3158 C CA . LYS A 1 408 ? 19.155 -19.980 -0.472 1.00 63.09 408 LYS A CA 1
ATOM 3159 C C . LYS A 1 408 ? 17.719 -19.503 -0.679 1.00 63.09 408 LYS A C 1
ATOM 3161 O O . LYS A 1 408 ? 17.356 -19.188 -1.813 1.00 63.09 408 LYS A O 1
ATOM 3166 N N . ALA A 1 409 ? 16.940 -19.422 0.398 1.00 73.31 409 ALA A N 1
ATOM 3167 C CA . ALA A 1 409 ? 15.583 -18.896 0.346 1.00 73.31 409 ALA A CA 1
ATOM 3168 C C . ALA A 1 409 ? 15.564 -17.501 -0.298 1.00 73.31 409 ALA A C 1
ATOM 3170 O O . ALA A 1 409 ? 16.449 -16.668 -0.066 1.00 73.31 409 ALA A O 1
ATOM 3171 N N . PHE A 1 410 ? 14.549 -17.241 -1.120 1.00 85.06 410 PHE A N 1
ATOM 3172 C CA . PHE A 1 410 ? 14.316 -15.896 -1.635 1.00 85.06 410 PHE A CA 1
ATOM 3173 C C . PHE A 1 410 ? 13.783 -15.042 -0.491 1.00 85.06 410 PHE A C 1
ATOM 3175 O O . PHE A 1 410 ? 12.972 -15.525 0.294 1.00 85.06 410 PHE A O 1
ATOM 3182 N N . VAL A 1 411 ? 14.225 -13.788 -0.401 1.00 88.19 411 VAL A N 1
ATOM 3183 C CA . VAL A 1 411 ? 13.876 -12.877 0.699 1.00 88.19 411 VAL A CA 1
ATOM 3184 C C . VAL A 1 411 ? 12.978 -11.761 0.180 1.00 88.19 411 VAL A C 1
ATOM 3186 O O . VAL A 1 411 ? 13.214 -11.225 -0.903 1.00 88.19 411 VAL A O 1
ATOM 3189 N N . GLY A 1 412 ? 11.948 -11.411 0.943 1.00 89.38 412 GLY A N 1
ATOM 3190 C CA . GLY A 1 412 ? 11.012 -10.329 0.653 1.00 89.38 412 GLY A CA 1
ATOM 3191 C C . GLY A 1 412 ? 10.521 -9.658 1.923 1.00 89.38 412 GLY A C 1
ATOM 3192 O O . GLY A 1 412 ? 10.884 -10.062 3.027 1.00 89.38 412 GLY A O 1
ATOM 3193 N N . TYR A 1 413 ? 9.672 -8.645 1.761 1.00 91.25 413 TYR A N 1
ATOM 3194 C CA . TYR A 1 413 ? 9.129 -7.871 2.874 1.00 91.25 413 TYR A CA 1
ATOM 3195 C C . TYR A 1 413 ? 7.627 -7.657 2.694 1.00 91.25 413 TYR A C 1
ATOM 3197 O O . TYR A 1 413 ? 7.185 -7.249 1.619 1.00 91.25 413 TYR A O 1
ATOM 3205 N N . ILE A 1 414 ? 6.860 -7.903 3.755 1.00 92.69 414 ILE A N 1
ATOM 3206 C CA . ILE A 1 414 ? 5.421 -7.620 3.830 1.00 92.69 414 ILE A CA 1
ATOM 3207 C C . ILE A 1 414 ? 5.188 -6.674 5.004 1.00 92.69 414 ILE A C 1
ATOM 3209 O O . ILE A 1 414 ? 5.743 -6.877 6.080 1.00 92.69 414 ILE A O 1
ATOM 3213 N N . TYR A 1 415 ? 4.380 -5.637 4.807 1.00 93.25 415 TYR A N 1
ATOM 3214 C CA . TYR A 1 415 ? 3.990 -4.713 5.866 1.00 93.25 415 TYR A CA 1
ATOM 3215 C C . TYR A 1 415 ? 2.622 -5.103 6.427 1.00 93.25 415 TYR A C 1
ATOM 3217 O O . TYR A 1 415 ? 1.610 -4.977 5.736 1.00 93.25 415 TYR A O 1
ATOM 3225 N N . PHE A 1 416 ? 2.584 -5.583 7.668 1.00 91.94 416 PHE A N 1
ATOM 3226 C CA . PHE A 1 416 ? 1.340 -5.936 8.343 1.00 91.94 416 PHE A CA 1
ATOM 3227 C C . PHE A 1 416 ? 0.751 -4.719 9.059 1.00 91.94 416 PHE A C 1
ATOM 3229 O O . PHE A 1 416 ? 1.450 -4.019 9.793 1.00 91.94 416 PHE A O 1
ATOM 3236 N N . VAL A 1 417 ? -0.540 -4.462 8.857 1.00 91.94 417 VAL A N 1
ATOM 3237 C CA . VAL A 1 417 ? -1.252 -3.320 9.443 1.00 91.94 417 VAL A CA 1
ATOM 3238 C C . VAL A 1 417 ? -2.485 -3.761 10.226 1.00 91.94 417 VAL A C 1
ATOM 3240 O O . VAL A 1 417 ? -3.117 -4.758 9.871 1.00 91.94 417 VAL A O 1
ATOM 3243 N N . PRO A 1 418 ? -2.880 -3.024 11.278 1.00 90.75 418 PRO A N 1
ATOM 3244 C CA . PRO A 1 418 ? -4.162 -3.251 11.931 1.00 90.75 418 PRO A CA 1
ATOM 3245 C C . PRO A 1 418 ? -5.340 -3.044 10.959 1.00 90.75 418 PRO A C 1
ATOM 3247 O O . PRO A 1 418 ? -5.234 -2.226 10.040 1.00 90.75 418 PRO A O 1
ATOM 3250 N N . PRO A 1 419 ? -6.507 -3.670 11.203 1.00 89.00 419 PRO A N 1
ATOM 3251 C CA . PRO A 1 419 ? -7.692 -3.528 10.350 1.00 89.00 419 PRO A CA 1
ATOM 3252 C C . PRO A 1 419 ? -8.180 -2.091 10.147 1.00 89.00 419 PRO A C 1
ATOM 3254 O O . PRO A 1 419 ? -8.856 -1.782 9.169 1.00 89.00 419 PRO A O 1
ATOM 3257 N N . THR A 1 420 ? -7.836 -1.188 11.062 1.00 82.81 420 THR A N 1
ATOM 3258 C CA . THR A 1 420 ? -8.166 0.236 10.966 1.00 82.81 420 THR A CA 1
ATOM 3259 C C . THR A 1 420 ? -7.379 0.967 9.874 1.00 82.81 420 THR A C 1
ATOM 3261 O O . THR A 1 420 ? -7.884 1.952 9.332 1.00 82.81 420 THR A O 1
ATOM 3264 N N . LEU A 1 421 ? -6.179 0.486 9.527 1.00 86.44 421 LEU A N 1
ATOM 3265 C CA . LEU A 1 421 ? -5.253 1.109 8.571 1.00 86.44 421 LEU A CA 1
ATOM 3266 C C . LEU A 1 421 ? -5.089 0.324 7.267 1.00 86.44 421 LEU A C 1
ATOM 3268 O O . LEU A 1 421 ? -4.319 0.737 6.405 1.00 86.44 421 LEU A O 1
ATOM 3272 N N . ASP A 1 422 ? -5.794 -0.794 7.120 1.00 88.62 422 ASP A N 1
ATOM 3273 C CA . ASP A 1 422 ? -5.727 -1.636 5.932 1.00 88.62 422 ASP A CA 1
ATOM 3274 C C . ASP A 1 422 ? -6.273 -0.901 4.687 1.00 88.62 422 ASP A C 1
ATOM 3276 O O . ASP A 1 422 ? -7.466 -0.576 4.646 1.00 88.62 422 ASP A O 1
ATOM 3280 N N . PRO A 1 423 ? -5.434 -0.623 3.665 1.00 85.81 423 PRO A N 1
ATOM 3281 C CA . PRO A 1 423 ? -5.870 0.029 2.431 1.00 85.81 423 PRO A CA 1
ATOM 3282 C C . PRO A 1 423 ? -6.618 -0.921 1.485 1.00 85.81 423 PRO A C 1
ATOM 3284 O O . PRO A 1 423 ? -7.279 -0.456 0.560 1.00 85.81 423 PRO A O 1
ATOM 3287 N N . GLN A 1 424 ? -6.501 -2.238 1.688 1.00 85.31 424 GLN A N 1
ATOM 3288 C CA . GLN A 1 424 ? -7.169 -3.289 0.911 1.00 85.31 424 GLN A CA 1
ATOM 3289 C C . GLN A 1 424 ? -8.463 -3.766 1.593 1.00 85.31 424 GLN A C 1
ATOM 3291 O O . GLN A 1 424 ? -9.069 -4.742 1.150 1.00 85.31 424 GLN A O 1
ATOM 3296 N N . ARG A 1 425 ? -8.895 -3.095 2.670 1.00 90.69 425 ARG A N 1
ATOM 3297 C CA . ARG A 1 425 ? -10.088 -3.470 3.433 1.00 90.69 425 ARG A CA 1
ATOM 3298 C C . ARG A 1 425 ? -11.353 -3.470 2.581 1.00 90.69 425 ARG A C 1
ATOM 3300 O O . ARG A 1 425 ? -11.482 -2.724 1.612 1.00 90.69 425 ARG A O 1
ATOM 3307 N N . LEU A 1 426 ? -12.328 -4.251 3.027 1.00 93.81 426 LEU A N 1
ATOM 3308 C CA . LEU A 1 426 ? -13.696 -4.154 2.541 1.00 93.81 426 LEU A CA 1
ATOM 3309 C C . LEU A 1 426 ? -14.278 -2.791 2.939 1.00 93.81 426 LEU A C 1
ATOM 3311 O O . LEU A 1 426 ? -14.281 -2.442 4.124 1.00 93.81 426 LEU A O 1
ATOM 3315 N N . ASP A 1 427 ? -14.745 -2.020 1.960 1.00 92.75 427 ASP A N 1
ATOM 3316 C CA . ASP A 1 427 ? -15.305 -0.695 2.205 1.00 92.75 427 ASP A CA 1
ATOM 3317 C C . ASP A 1 427 ? -16.799 -0.797 2.534 1.00 92.75 427 ASP A C 1
ATOM 3319 O O . ASP A 1 427 ? -17.551 -1.538 1.902 1.00 92.75 427 ASP A O 1
ATOM 3323 N N . ILE A 1 428 ? -17.203 -0.067 3.570 1.00 91.88 428 ILE A N 1
ATOM 3324 C CA . ILE A 1 428 ? -18.542 -0.077 4.178 1.00 91.88 428 ILE A CA 1
ATOM 3325 C C . ILE A 1 428 ? -19.109 1.341 4.321 1.00 91.88 428 ILE A C 1
ATOM 3327 O O . ILE A 1 428 ? -19.959 1.608 5.178 1.00 91.88 428 ILE A O 1
ATOM 3331 N N . GLY A 1 429 ? -18.575 2.277 3.531 1.00 88.62 429 GLY A N 1
ATOM 3332 C CA . GLY A 1 429 ? -18.903 3.690 3.610 1.00 88.62 429 GLY A CA 1
ATOM 3333 C C . GLY A 1 429 ? -18.388 4.332 4.899 1.00 88.62 429 GLY A C 1
ATOM 3334 O O . GLY A 1 429 ? -17.290 4.053 5.386 1.00 88.62 429 GLY A O 1
ATOM 3335 N N . SER A 1 430 ? -19.184 5.237 5.469 1.00 86.00 430 SER A N 1
ATOM 3336 C CA . SER A 1 430 ? -18.789 5.974 6.668 1.00 86.00 430 SER A CA 1
ATOM 3337 C C . SER A 1 430 ? -18.787 5.071 7.901 1.00 86.00 430 SER A C 1
ATOM 3339 O O . SER A 1 430 ? -19.836 4.761 8.467 1.00 86.00 430 SER A O 1
ATOM 3341 N N . ILE A 1 431 ? -17.592 4.721 8.389 1.00 85.62 431 ILE A N 1
ATOM 3342 C CA . ILE A 1 431 ? -17.422 3.936 9.622 1.00 85.62 431 ILE A CA 1
ATOM 3343 C C . ILE A 1 431 ? -18.159 4.554 10.820 1.00 85.62 431 ILE A C 1
ATOM 3345 O O . ILE A 1 431 ? -18.625 3.834 11.692 1.00 85.62 431 ILE A O 1
ATOM 3349 N N . TYR A 1 432 ? -18.317 5.880 10.860 1.00 83.31 432 TYR A N 1
ATOM 3350 C CA . TYR A 1 432 ? -18.987 6.579 11.957 1.00 83.31 432 TYR A CA 1
ATOM 3351 C C . TYR A 1 432 ? -20.474 6.218 12.085 1.00 83.31 432 TYR A C 1
ATOM 3353 O O . TYR A 1 432 ? -21.008 6.204 13.193 1.00 83.31 432 TYR A O 1
ATOM 3361 N N . GLU A 1 433 ? -21.150 5.898 10.979 1.00 87.44 433 GLU A N 1
ATOM 3362 C CA . GLU A 1 433 ? -22.567 5.518 11.005 1.00 87.44 433 GLU A CA 1
ATOM 3363 C C . GLU A 1 433 ? -22.798 4.205 11.757 1.00 87.44 433 GLU A C 1
ATOM 3365 O O . GLU A 1 433 ? -23.791 4.082 12.470 1.00 87.44 433 GLU A O 1
ATOM 3370 N N . TRP A 1 434 ? -21.819 3.297 11.721 1.00 90.19 434 TRP A N 1
ATOM 3371 C CA . TRP A 1 434 ? -21.821 2.028 12.456 1.00 90.19 434 TRP A CA 1
ATOM 3372 C C . TRP A 1 434 ? -21.687 2.188 13.978 1.00 90.19 434 TRP A C 1
ATOM 3374 O O . TRP A 1 434 ? -21.770 1.203 14.708 1.00 90.19 434 TRP A O 1
ATOM 3384 N N . TYR A 1 435 ? -21.469 3.409 14.473 1.00 89.19 435 TYR A N 1
ATOM 3385 C CA . TYR A 1 435 ? -21.332 3.735 15.896 1.00 89.19 435 TYR A CA 1
ATOM 3386 C C . TYR A 1 435 ? -22.395 4.732 16.390 1.00 89.19 435 TYR A C 1
ATOM 3388 O O . TYR A 1 435 ? -22.250 5.297 17.476 1.00 89.19 435 TYR A O 1
ATOM 3396 N N . LYS A 1 436 ? -23.458 4.981 15.614 1.00 87.19 436 LYS A N 1
ATOM 3397 C CA . LYS A 1 436 ? -24.591 5.825 16.026 1.00 87.19 436 LYS A CA 1
ATOM 3398 C C . LYS A 1 436 ? -25.736 4.984 16.582 1.00 87.19 436 LYS A C 1
ATOM 3400 O O . LYS A 1 436 ? -26.076 3.963 16.004 1.00 87.19 436 LYS A O 1
ATOM 3405 N N . ASN A 1 437 ? -26.376 5.476 17.640 1.00 85.81 437 ASN A N 1
ATOM 3406 C CA . ASN A 1 437 ? -27.633 4.940 18.156 1.00 85.81 437 ASN A CA 1
ATOM 3407 C C . ASN A 1 437 ? -28.635 6.100 18.357 1.00 85.81 437 ASN A C 1
ATOM 3409 O O . ASN A 1 437 ? -28.280 7.041 19.071 1.00 85.81 437 ASN A O 1
ATOM 3413 N N . PRO A 1 438 ? -29.839 6.072 17.751 1.00 84.06 438 PRO A N 1
ATOM 3414 C CA . PRO A 1 438 ? -30.283 5.103 16.745 1.00 84.06 438 PRO A CA 1
ATOM 3415 C C . PRO A 1 438 ? -29.430 5.173 15.470 1.00 84.06 438 PRO A C 1
ATOM 3417 O O . PRO A 1 438 ? -28.855 6.218 15.146 1.00 84.06 438 PRO A O 1
ATOM 3420 N N . MET A 1 439 ? -29.335 4.059 14.739 1.00 83.00 439 MET A N 1
ATOM 3421 C CA . MET A 1 439 ? -28.641 4.060 13.450 1.00 83.00 439 MET A CA 1
ATOM 3422 C C . MET A 1 439 ? -29.395 4.943 12.443 1.00 83.00 439 MET A C 1
ATOM 3424 O O . MET A 1 439 ? -30.621 4.847 12.348 1.00 83.00 439 MET A O 1
ATOM 3428 N N . PRO A 1 440 ? -28.693 5.792 11.667 1.00 80.19 440 PRO A N 1
ATOM 3429 C CA . PRO A 1 440 ? -29.334 6.694 10.710 1.00 80.19 440 PRO A CA 1
ATOM 3430 C C . PRO A 1 440 ? -29.980 5.937 9.544 1.00 80.19 440 PRO A C 1
ATOM 3432 O O . PRO A 1 440 ? -30.997 6.374 9.008 1.00 80.19 440 PRO A O 1
ATOM 3435 N N . ASN A 1 441 ? -29.393 4.805 9.155 1.00 82.56 441 ASN A N 1
ATOM 3436 C CA . ASN A 1 441 ? -29.878 3.936 8.098 1.00 82.56 441 ASN A CA 1
ATOM 3437 C C . ASN A 1 441 ? -29.548 2.473 8.439 1.00 82.56 441 ASN A C 1
ATOM 3439 O O . ASN A 1 441 ? -28.556 2.196 9.106 1.00 82.56 441 ASN A O 1
ATOM 3443 N N . TYR A 1 442 ? -30.383 1.545 7.971 1.00 83.31 442 TYR A N 1
ATOM 3444 C CA . TYR A 1 442 ? -30.148 0.095 8.051 1.00 83.31 442 TYR A CA 1
ATOM 3445 C C . TYR A 1 442 ? -29.738 -0.500 6.697 1.00 83.31 442 TYR A C 1
ATOM 3447 O O . TYR A 1 442 ? -29.403 -1.680 6.618 1.00 83.31 442 TYR A O 1
ATOM 3455 N N . LEU A 1 443 ? -29.784 0.314 5.640 1.00 89.44 443 LEU A N 1
ATOM 3456 C CA . LEU A 1 443 ? -29.263 0.013 4.316 1.00 89.44 443 LEU A CA 1
ATOM 3457 C C . LEU A 1 443 ? -27.850 0.584 4.214 1.00 89.44 443 LEU A C 1
ATOM 3459 O O . LEU A 1 443 ? -27.678 1.780 3.982 1.00 89.44 443 LEU A O 1
ATOM 3463 N N . MET A 1 444 ? -26.853 -0.269 4.421 1.00 91.06 444 MET A N 1
ATOM 3464 C CA . MET A 1 444 ? -25.450 0.140 4.432 1.00 91.06 444 MET A CA 1
ATOM 3465 C C . MET A 1 444 ? -24.786 -0.200 3.096 1.00 91.06 444 MET A C 1
ATOM 3467 O O . MET A 1 444 ? -24.948 -1.328 2.621 1.00 91.06 444 MET A O 1
ATOM 3471 N N . PRO A 1 445 ? -24.045 0.734 2.475 1.00 93.75 445 PRO A N 1
ATOM 3472 C CA . PRO A 1 445 ? -23.293 0.436 1.266 1.00 93.75 445 PRO A CA 1
ATOM 3473 C C . PRO A 1 445 ? -22.106 -0.475 1.588 1.00 93.75 445 PRO A C 1
ATOM 3475 O O . PRO A 1 445 ? -21.498 -0.377 2.654 1.00 93.75 445 PRO A O 1
ATOM 3478 N N . ILE A 1 446 ? -21.762 -1.340 0.643 1.00 94.81 446 ILE A N 1
ATOM 3479 C CA . ILE A 1 446 ? -20.561 -2.170 0.667 1.00 94.81 446 ILE A CA 1
ATOM 3480 C C . ILE A 1 446 ? -19.926 -2.145 -0.717 1.00 94.81 446 ILE A C 1
ATOM 3482 O O . ILE A 1 446 ? -20.620 -2.287 -1.726 1.00 94.81 446 ILE A O 1
ATOM 3486 N N . THR A 1 447 ? -18.609 -1.959 -0.777 1.00 94.94 447 THR A N 1
ATOM 3487 C CA . THR A 1 447 ? -17.889 -1.909 -2.050 1.00 94.94 447 THR A CA 1
ATOM 3488 C C . THR A 1 447 ? -16.614 -2.746 -2.000 1.00 94.94 447 THR A C 1
ATOM 3490 O O . THR A 1 447 ? -15.907 -2.810 -0.990 1.00 94.94 447 THR A O 1
ATOM 3493 N N . TRP A 1 448 ? -16.334 -3.451 -3.095 1.00 93.75 448 TRP A N 1
ATOM 3494 C CA . TRP A 1 448 ? -15.105 -4.225 -3.266 1.00 93.75 448 TRP A CA 1
ATOM 3495 C C . TRP A 1 448 ? -14.713 -4.292 -4.736 1.00 93.75 448 TRP A C 1
ATOM 3497 O O . TRP A 1 448 ? -15.520 -4.040 -5.624 1.00 93.75 448 TRP A O 1
ATOM 3507 N N . TYR A 1 449 ? -13.472 -4.684 -5.013 1.00 91.75 449 TYR A N 1
ATOM 3508 C CA . TYR A 1 449 ? -13.039 -4.981 -6.374 1.00 91.75 449 TYR A CA 1
ATOM 3509 C C . TYR A 1 449 ? -13.131 -6.485 -6.653 1.00 91.75 449 TYR A C 1
ATOM 3511 O O . TYR A 1 449 ? -12.409 -7.256 -6.014 1.00 91.75 449 TYR A O 1
ATOM 3519 N N . PRO A 1 450 ? -13.949 -6.924 -7.627 1.00 90.81 450 PRO A N 1
ATOM 3520 C CA . PRO A 1 450 ? -14.090 -8.334 -7.991 1.00 90.81 450 PRO A CA 1
ATOM 3521 C C . PRO A 1 450 ? -12.787 -9.086 -8.265 1.00 90.81 450 PRO A C 1
ATOM 3523 O O . PRO A 1 450 ? -12.679 -10.260 -7.917 1.00 90.81 450 PRO A O 1
ATOM 3526 N N . ARG A 1 451 ? -11.764 -8.407 -8.799 1.00 86.31 451 ARG A N 1
ATOM 3527 C CA . ARG A 1 451 ? -10.433 -8.989 -9.060 1.00 86.31 451 ARG A CA 1
ATOM 3528 C C . ARG A 1 451 ? -9.714 -9.537 -7.816 1.00 86.31 451 ARG A C 1
ATOM 3530 O O . ARG A 1 451 ? -8.774 -10.311 -7.967 1.00 86.31 451 ARG A O 1
ATOM 3537 N N . ASN A 1 452 ? -10.124 -9.136 -6.609 1.00 88.81 452 ASN A N 1
ATOM 3538 C CA . ASN A 1 452 ? -9.516 -9.596 -5.356 1.00 88.81 452 ASN A CA 1
ATOM 3539 C C . ASN A 1 452 ? -9.967 -11.014 -4.961 1.00 88.81 452 ASN A C 1
ATOM 3541 O O . ASN A 1 452 ? -9.407 -11.592 -4.033 1.00 88.81 452 ASN A O 1
ATOM 3545 N N . PHE A 1 453 ? -10.951 -11.587 -5.660 1.00 89.00 453 PHE A N 1
ATOM 3546 C CA . PHE A 1 453 ? -11.490 -12.912 -5.374 1.00 89.00 453 PHE A CA 1
ATOM 3547 C C . PHE A 1 453 ? -11.340 -13.825 -6.585 1.00 89.00 453 PHE A C 1
ATOM 3549 O O . PHE A 1 453 ? -11.864 -13.542 -7.658 1.00 89.00 453 PHE A O 1
ATOM 3556 N N . THR A 1 454 ? -10.659 -14.952 -6.403 1.00 84.88 454 THR A N 1
ATOM 3557 C CA . THR A 1 454 ? -10.520 -15.985 -7.437 1.00 84.88 454 THR A CA 1
ATOM 3558 C C . THR A 1 454 ? -11.141 -17.291 -6.985 1.00 84.88 454 THR A C 1
ATOM 3560 O O . THR A 1 454 ? -11.090 -17.614 -5.798 1.00 84.88 454 THR A O 1
ATOM 3563 N N . ASN A 1 455 ? -11.679 -18.062 -7.926 1.00 82.75 455 ASN A N 1
ATOM 3564 C CA . ASN A 1 455 ? -12.302 -19.342 -7.627 1.00 82.75 455 ASN A CA 1
ATOM 3565 C C . ASN A 1 455 ? -11.237 -20.374 -7.200 1.00 82.75 455 ASN A C 1
ATOM 3567 O O . ASN A 1 455 ? -10.407 -20.759 -8.027 1.00 82.75 455 ASN A O 1
ATOM 3571 N N . PRO A 1 456 ? -11.248 -20.850 -5.940 1.00 72.06 456 PRO A N 1
ATOM 3572 C CA . PRO A 1 456 ? -10.259 -21.813 -5.464 1.00 72.06 456 PRO A CA 1
ATOM 3573 C C . PRO A 1 456 ? -10.393 -23.192 -6.133 1.00 72.06 456 PRO A C 1
ATOM 3575 O O . PRO A 1 456 ? -9.403 -23.911 -6.250 1.00 72.06 456 PRO A O 1
ATOM 3578 N N . GLU A 1 457 ? -11.582 -23.572 -6.613 1.00 72.50 457 GLU A N 1
ATOM 3579 C CA . GLU A 1 457 ? -11.810 -24.881 -7.242 1.00 72.50 457 GLU A CA 1
ATOM 3580 C C . GLU A 1 457 ? -11.107 -25.008 -8.599 1.00 72.50 457 GLU A C 1
ATOM 3582 O O . GLU A 1 457 ? -10.644 -26.091 -8.961 1.00 72.50 457 GLU A O 1
ATOM 3587 N N . LEU A 1 458 ? -10.953 -23.893 -9.321 1.00 72.94 458 LEU A N 1
ATOM 3588 C CA . LEU A 1 458 ? -10.258 -23.865 -10.611 1.00 72.94 458 LEU A CA 1
ATOM 3589 C C . LEU A 1 458 ? -8.757 -24.156 -10.485 1.00 72.94 458 LEU A C 1
ATOM 3591 O O . LEU A 1 458 ? -8.145 -24.597 -11.455 1.00 72.94 458 LEU A O 1
ATOM 3595 N N . PHE A 1 459 ? -8.171 -23.958 -9.302 1.00 64.56 459 PHE A N 1
ATOM 3596 C CA . PHE A 1 459 ? -6.759 -24.247 -9.044 1.00 64.56 459 PHE A CA 1
ATOM 3597 C C . PHE A 1 459 ? -6.513 -25.657 -8.501 1.00 64.56 459 PHE A C 1
ATOM 3599 O O . PHE A 1 459 ? -5.423 -26.196 -8.678 1.00 64.56 459 PHE A O 1
ATOM 3606 N N . ASN A 1 460 ? -7.519 -26.277 -7.876 1.00 57.69 460 ASN A N 1
ATOM 3607 C CA . ASN A 1 460 ? -7.405 -27.622 -7.302 1.00 57.69 460 ASN A CA 1
ATOM 3608 C C . ASN A 1 460 ? -7.510 -28.738 -8.352 1.00 57.69 460 ASN A C 1
ATOM 3610 O O . ASN A 1 460 ? -7.056 -29.860 -8.119 1.00 57.69 460 ASN A O 1
ATOM 3614 N N . ASN A 1 461 ? -8.075 -28.446 -9.525 1.00 57.50 461 ASN A N 1
ATOM 3615 C CA . ASN A 1 461 ? -8.132 -29.394 -10.631 1.00 57.50 461 ASN A CA 1
ATOM 3616 C C . ASN A 1 461 ? -6.769 -29.479 -11.337 1.00 57.50 461 ASN A C 1
ATOM 3618 O O . ASN A 1 461 ? -6.549 -28.874 -12.385 1.00 57.50 461 ASN A O 1
ATOM 3622 N N . LEU A 1 462 ? -5.880 -30.303 -10.768 1.00 47.03 462 LEU A N 1
ATOM 3623 C CA . LEU A 1 462 ? -4.515 -30.635 -11.222 1.00 47.03 462 LEU A CA 1
ATOM 3624 C C . LEU A 1 462 ? -4.365 -30.953 -12.727 1.00 47.03 462 LEU A C 1
ATOM 3626 O O . LEU A 1 462 ? -3.257 -30.897 -13.253 1.00 47.03 462 LEU A O 1
ATOM 3630 N N . ASN A 1 463 ? -5.462 -31.253 -13.428 1.00 46.22 463 ASN A N 1
ATOM 3631 C CA . ASN A 1 463 ? -5.464 -31.694 -14.823 1.00 46.22 463 ASN A CA 1
ATOM 3632 C C . ASN A 1 463 ? -5.909 -30.627 -15.840 1.00 46.22 463 ASN A C 1
ATOM 3634 O O . ASN A 1 463 ? -5.853 -30.893 -17.040 1.00 46.22 463 ASN A O 1
ATOM 3638 N N . GLN A 1 464 ? -6.335 -29.427 -15.420 1.00 51.16 464 GLN A N 1
ATOM 3639 C CA . GLN A 1 464 ? -6.633 -28.349 -16.370 1.00 51.16 464 GLN A CA 1
ATOM 3640 C C . GLN A 1 464 ? -5.381 -27.514 -16.660 1.00 51.16 464 GLN A C 1
ATOM 3642 O O . GLN A 1 464 ? -5.088 -26.484 -16.055 1.00 51.16 464 GLN A O 1
ATOM 3647 N N . VAL A 1 465 ? -4.628 -27.983 -17.651 1.00 48.03 465 VAL A N 1
ATOM 3648 C CA . VAL A 1 465 ? -3.728 -27.150 -18.451 1.00 48.03 465 VAL A CA 1
ATOM 3649 C C . VAL A 1 465 ? -4.614 -26.167 -19.225 1.00 48.03 465 VAL A C 1
ATOM 3651 O O . VAL A 1 465 ? -5.112 -26.508 -20.292 1.00 48.03 465 VAL A O 1
ATOM 3654 N N . GLY A 1 466 ? -4.905 -24.983 -18.678 1.00 52.78 466 GLY A N 1
ATOM 3655 C CA . GLY A 1 466 ? -5.714 -24.019 -19.433 1.00 52.78 466 GLY A CA 1
ATOM 3656 C C . GLY A 1 466 ? -6.141 -22.738 -18.732 1.00 52.78 466 GLY A C 1
ATOM 3657 O O . GLY A 1 466 ? -6.263 -21.735 -19.422 1.00 52.78 466 GLY A O 1
ATOM 3658 N N . THR A 1 467 ? -6.340 -22.729 -17.412 1.00 61.94 467 THR A N 1
ATOM 3659 C CA . THR A 1 467 ? -6.839 -21.533 -16.714 1.00 61.94 467 THR A CA 1
ATOM 3660 C C . THR A 1 467 ? -5.728 -20.500 -16.556 1.00 61.94 467 THR A C 1
ATOM 3662 O O . THR A 1 467 ? -4.792 -20.692 -15.775 1.00 61.94 467 THR A O 1
ATOM 3665 N N . ARG A 1 468 ? -5.812 -19.419 -17.331 1.00 74.69 468 ARG A N 1
ATOM 3666 C CA . ARG A 1 468 ? -4.898 -18.276 -17.265 1.00 74.69 468 ARG A CA 1
ATOM 3667 C C . ARG A 1 468 ? -5.363 -17.307 -16.180 1.00 74.69 468 ARG A C 1
ATOM 3669 O O . ARG A 1 468 ? -6.557 -17.194 -15.912 1.00 74.69 468 ARG A O 1
ATOM 3676 N N . ILE A 1 469 ? -4.436 -16.578 -15.560 1.00 79.50 469 ILE A N 1
ATOM 3677 C CA . ILE A 1 469 ? -4.780 -15.524 -14.582 1.00 79.50 469 ILE A CA 1
ATOM 3678 C C . ILE A 1 469 ? -5.580 -14.408 -15.270 1.00 79.50 469 ILE A C 1
ATOM 3680 O O . ILE A 1 469 ? -6.411 -13.742 -14.658 1.00 79.50 469 ILE A O 1
ATOM 3684 N N . SER A 1 470 ? -5.335 -14.225 -16.564 1.00 77.81 470 SER A N 1
ATOM 3685 C CA . SER A 1 470 ? -6.049 -13.296 -17.432 1.00 77.81 470 SER A CA 1
ATOM 3686 C C . SER A 1 470 ? -7.481 -13.714 -17.807 1.00 77.81 470 SER A C 1
ATOM 3688 O O . SER A 1 470 ? -8.184 -12.884 -18.383 1.00 77.81 470 SER A O 1
ATOM 3690 N N . ASP A 1 471 ? -7.934 -14.933 -17.485 1.00 82.69 471 ASP A N 1
ATOM 3691 C CA . ASP A 1 471 ? -9.273 -15.410 -17.855 1.00 82.69 471 ASP A CA 1
ATOM 3692 C C . ASP A 1 471 ? -10.364 -14.903 -16.896 1.00 82.69 471 ASP A C 1
ATOM 3694 O O . ASP A 1 471 ? -10.340 -15.161 -15.692 1.00 82.69 471 ASP A O 1
ATOM 3698 N N . ASP A 1 472 ? -11.403 -14.274 -17.445 1.00 81.25 472 ASP A N 1
ATOM 3699 C CA . ASP A 1 472 ? -12.5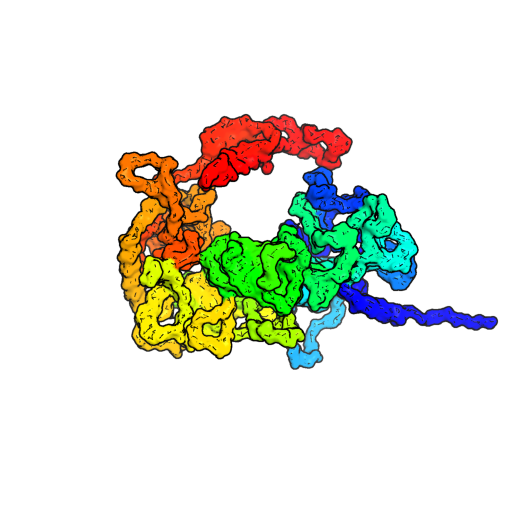35 -13.719 -16.684 1.00 81.25 472 ASP A CA 1
ATOM 3700 C C . ASP A 1 472 ? -13.308 -14.782 -15.874 1.00 81.25 472 ASP A C 1
ATOM 3702 O O . ASP A 1 472 ? -13.857 -14.503 -14.806 1.00 81.25 472 ASP A O 1
ATOM 3706 N N . ALA A 1 473 ? -13.333 -16.039 -16.332 1.00 82.75 473 ALA A N 1
ATOM 3707 C CA . ALA A 1 473 ? -13.979 -17.142 -15.614 1.00 82.75 473 ALA A CA 1
ATOM 3708 C C . ALA A 1 473 ? -13.372 -17.376 -14.218 1.00 82.75 473 ALA A C 1
ATOM 3710 O O . ALA A 1 473 ? -14.079 -17.806 -13.305 1.00 82.75 473 ALA A O 1
ATOM 3711 N N . LEU A 1 474 ? -12.091 -17.036 -14.029 1.00 83.81 474 LEU A N 1
ATOM 3712 C CA . LEU A 1 474 ? -11.390 -17.198 -12.760 1.00 83.81 474 LEU A CA 1
ATOM 3713 C C . LEU A 1 474 ? -12.003 -16.364 -11.628 1.00 83.81 474 LEU A C 1
ATOM 3715 O O . LEU A 1 474 ? -11.965 -16.764 -10.463 1.00 83.81 474 LEU A O 1
ATOM 3719 N N . TYR A 1 475 ? -12.577 -15.215 -11.976 1.00 87.00 475 TYR A N 1
ATOM 3720 C CA . TYR A 1 475 ? -13.144 -14.256 -11.033 1.00 87.00 475 TYR A CA 1
ATOM 3721 C C . TYR A 1 475 ? -14.639 -14.493 -10.768 1.00 87.00 475 TYR A C 1
ATOM 3723 O O . TYR A 1 475 ? -15.230 -13.816 -9.927 1.00 87.00 475 TYR A O 1
ATOM 3731 N N . GLY A 1 476 ? -15.261 -15.470 -11.439 1.00 88.31 476 GLY A N 1
ATOM 3732 C CA . GLY A 1 476 ? -16.639 -15.890 -11.181 1.00 88.31 476 GLY A CA 1
ATOM 3733 C C . GLY A 1 476 ? -16.740 -16.709 -9.893 1.00 88.31 476 GLY A C 1
ATOM 3734 O O . GLY A 1 476 ? -16.528 -17.921 -9.906 1.00 88.31 476 GLY A O 1
ATOM 3735 N N . VAL A 1 477 ? -17.054 -16.049 -8.774 1.00 89.94 477 VAL A N 1
ATOM 3736 C CA . VAL A 1 477 ? -17.099 -16.656 -7.431 1.00 89.94 477 VAL A CA 1
ATOM 3737 C C . VAL A 1 477 ? -18.357 -16.218 -6.681 1.00 89.94 477 VAL A C 1
ATOM 3739 O O . VAL A 1 477 ? -18.780 -15.066 -6.787 1.00 89.94 477 VAL A O 1
ATOM 3742 N N . GLN A 1 478 ? -18.948 -17.123 -5.895 1.00 92.19 478 GLN A N 1
ATOM 3743 C CA . GLN A 1 478 ? -19.967 -16.764 -4.906 1.00 92.19 478 GLN A CA 1
ATOM 3744 C C . GLN A 1 478 ? -19.309 -16.351 -3.589 1.00 92.19 478 GLN A C 1
ATOM 3746 O O . GLN A 1 478 ? -18.491 -17.085 -3.032 1.00 92.19 478 GLN A O 1
ATOM 3751 N N . LEU A 1 479 ? -19.680 -15.177 -3.091 1.00 93.81 479 LEU A N 1
ATOM 3752 C CA . LEU A 1 479 ? -19.109 -14.557 -1.903 1.00 93.81 479 LEU A CA 1
ATOM 3753 C C . LEU A 1 479 ? -20.146 -14.506 -0.783 1.00 93.81 479 LEU A C 1
ATOM 3755 O O . LEU A 1 479 ? -21.296 -14.137 -1.010 1.00 93.81 479 LEU A O 1
ATOM 3759 N N . GLY A 1 480 ? -19.734 -14.845 0.433 1.00 93.62 480 GLY A N 1
ATOM 3760 C CA . GLY A 1 480 ? -20.525 -14.709 1.648 1.00 93.62 480 GLY A CA 1
ATOM 3761 C C . GLY A 1 480 ? -20.025 -13.527 2.462 1.00 93.62 480 GLY A C 1
ATOM 3762 O O . GLY A 1 480 ? -18.816 -13.355 2.628 1.00 93.62 480 GLY A O 1
ATOM 3763 N N . LEU A 1 481 ? -20.953 -12.717 2.968 1.00 95.38 481 LEU A N 1
ATOM 3764 C CA . LEU A 1 481 ? -20.650 -11.640 3.903 1.00 95.38 481 LEU A CA 1
ATOM 3765 C C . LEU A 1 481 ? -20.917 -12.107 5.335 1.00 95.38 481 LEU A C 1
ATOM 3767 O O . LEU A 1 481 ? -22.070 -12.278 5.738 1.00 95.38 481 LEU A O 1
ATOM 3771 N N . TYR A 1 482 ? -19.850 -12.294 6.099 1.00 94.69 482 TYR A N 1
ATOM 3772 C CA . TYR A 1 482 ? -19.870 -12.848 7.447 1.00 94.69 482 TYR A CA 1
ATOM 3773 C C . TYR A 1 482 ? -19.644 -11.760 8.497 1.00 94.69 482 TYR A C 1
ATOM 3775 O O . TYR A 1 482 ? -18.831 -10.860 8.296 1.00 94.69 482 TYR A O 1
ATOM 3783 N N . VAL A 1 483 ? -20.323 -11.871 9.637 1.00 95.19 483 VAL A N 1
ATOM 3784 C CA . VAL A 1 483 ? -20.064 -11.066 10.836 1.00 95.19 483 VAL A CA 1
ATOM 3785 C C . VAL A 1 483 ? -19.157 -11.856 11.764 1.00 95.19 483 VAL A C 1
ATOM 3787 O O . VAL A 1 483 ? -19.523 -12.949 12.201 1.00 95.19 483 VAL A O 1
ATOM 3790 N N . ILE A 1 484 ? -18.000 -11.291 12.100 1.00 94.50 484 ILE A N 1
ATOM 3791 C CA . ILE A 1 484 ? -17.046 -11.888 13.031 1.00 94.50 484 ILE A CA 1
ATOM 3792 C C . ILE A 1 484 ? -17.027 -11.054 14.310 1.00 94.50 484 ILE A C 1
ATOM 3794 O O . ILE A 1 484 ? -16.681 -9.874 14.289 1.00 94.50 484 ILE A O 1
ATOM 3798 N N . GLY A 1 485 ? -17.414 -11.668 15.426 1.00 94.62 485 GLY A N 1
ATOM 3799 C CA . GLY A 1 485 ? -17.342 -11.074 16.756 1.00 94.62 485 GLY A CA 1
ATOM 3800 C C . GLY A 1 485 ? -15.943 -11.191 17.345 1.00 94.62 485 GLY A C 1
ATOM 3801 O O . GLY A 1 485 ? -15.295 -12.228 17.196 1.00 94.62 485 GLY A O 1
ATOM 3802 N N . TYR A 1 486 ? -15.498 -10.135 18.029 1.00 94.31 486 TYR A N 1
ATOM 3803 C CA . TYR A 1 486 ? -14.248 -10.108 18.784 1.00 94.31 486 TYR A CA 1
ATOM 3804 C C . TYR A 1 486 ? -14.507 -9.885 20.276 1.00 94.31 486 TYR A C 1
ATOM 3806 O O . TYR A 1 486 ? -15.267 -8.990 20.662 1.00 94.31 486 TYR A O 1
ATOM 3814 N N . ARG A 1 487 ? -13.852 -10.682 21.122 1.00 91.62 487 ARG A N 1
ATOM 3815 C CA . ARG A 1 487 ? -13.809 -10.476 22.576 1.00 91.62 487 ARG A CA 1
ATOM 3816 C C . ARG A 1 487 ? -12.498 -10.993 23.161 1.00 91.62 487 ARG A C 1
ATOM 3818 O O . ARG A 1 487 ? -11.860 -11.859 22.571 1.00 91.62 487 ARG A O 1
ATOM 3825 N N . GLU A 1 488 ? -12.137 -10.500 24.338 1.00 90.38 488 GLU A N 1
ATOM 3826 C CA . GLU A 1 488 ? -11.022 -11.018 25.135 1.00 90.38 488 GLU A CA 1
ATOM 3827 C C . GLU A 1 488 ? -11.599 -11.696 26.378 1.00 90.38 488 GLU A C 1
ATOM 3829 O O . GLU A 1 488 ? -12.260 -11.051 27.189 1.00 90.38 488 GLU A O 1
ATOM 3834 N N . TYR A 1 489 ? -11.393 -13.006 26.519 1.00 82.88 489 TYR A N 1
ATOM 3835 C CA . TYR A 1 489 ? -11.966 -13.781 27.622 1.00 82.88 489 TYR A CA 1
ATOM 3836 C C . TYR A 1 489 ? -10.896 -14.581 28.360 1.00 82.88 489 TYR A C 1
ATOM 3838 O O . TYR A 1 489 ? -9.887 -14.982 27.778 1.00 82.88 489 TYR A O 1
ATOM 3846 N N . LYS A 1 490 ? -11.117 -14.800 29.659 1.00 81.88 490 LYS A N 1
ATOM 3847 C CA . LYS A 1 490 ? -10.241 -15.604 30.506 1.00 81.88 490 LYS A CA 1
ATOM 3848 C C . LYS A 1 490 ? -10.443 -17.083 30.195 1.00 81.88 490 LYS A C 1
ATOM 3850 O O . LYS A 1 490 ? -11.435 -17.677 30.587 1.00 81.88 490 LYS A O 1
ATOM 3855 N N . ASP A 1 491 ? -9.455 -17.687 29.562 1.00 79.38 491 ASP A N 1
ATOM 3856 C CA . ASP A 1 491 ? -9.383 -19.130 29.417 1.00 79.38 491 ASP A CA 1
ATOM 3857 C C . ASP A 1 491 ? -9.066 -19.750 30.788 1.00 79.38 491 ASP A C 1
ATOM 3859 O O . ASP A 1 491 ? -7.979 -19.539 31.338 1.00 79.38 491 ASP A O 1
ATOM 3863 N N . ASP A 1 492 ? -10.029 -20.458 31.381 1.00 80.31 492 ASP A N 1
ATOM 3864 C CA . ASP A 1 492 ? -9.878 -21.066 32.707 1.00 80.31 492 ASP A CA 1
ATOM 3865 C C . ASP A 1 492 ? -8.910 -22.259 32.716 1.00 80.31 492 ASP A C 1
ATOM 3867 O O . ASP A 1 492 ? -8.314 -22.541 33.760 1.00 80.31 492 ASP A O 1
ATOM 3871 N N . GLU A 1 493 ? -8.688 -22.911 31.571 1.00 83.69 493 GLU A N 1
ATOM 3872 C CA . GLU A 1 493 ? -7.743 -24.024 31.452 1.00 83.69 493 GLU A CA 1
ATOM 3873 C C . GLU A 1 493 ? -6.300 -23.514 31.499 1.00 83.69 493 GLU A C 1
ATOM 3875 O O . GLU A 1 493 ? -5.473 -24.024 32.260 1.00 83.69 493 GLU A O 1
ATOM 3880 N N . ILE A 1 494 ? -5.997 -22.455 30.740 1.00 77.00 494 ILE A N 1
ATOM 3881 C CA . ILE A 1 494 ? -4.655 -21.848 30.719 1.00 77.00 494 ILE A CA 1
ATOM 3882 C C . ILE A 1 494 ? -4.489 -20.749 31.784 1.00 77.00 494 ILE A C 1
ATOM 3884 O O . ILE A 1 494 ? -3.371 -20.293 32.044 1.00 77.00 494 ILE A O 1
ATOM 3888 N N . LYS A 1 495 ? -5.576 -20.341 32.450 1.00 76.62 495 LYS A N 1
ATOM 3889 C CA . LYS A 1 495 ? -5.633 -19.210 33.395 1.00 76.62 495 LYS A CA 1
ATOM 3890 C C . LYS A 1 495 ? -5.084 -17.911 32.793 1.00 76.62 495 LYS A C 1
ATOM 3892 O O . LYS A 1 495 ? -4.479 -17.104 33.499 1.00 76.62 495 LYS A O 1
ATOM 3897 N N . LYS A 1 496 ? -5.275 -17.712 31.487 1.00 79.56 496 LYS A N 1
ATOM 3898 C CA . LYS A 1 496 ? -4.835 -16.521 30.746 1.00 79.56 496 LYS A CA 1
ATOM 3899 C C . LYS A 1 496 ? -5.968 -15.993 29.885 1.00 79.56 496 LYS A C 1
ATOM 3901 O O . LYS A 1 496 ? -6.777 -16.759 29.381 1.00 79.56 496 LYS A O 1
ATOM 3906 N N . PHE A 1 497 ? -5.998 -14.684 29.692 1.00 82.31 497 PHE A N 1
ATOM 3907 C CA . PHE A 1 497 ? -6.894 -14.079 28.719 1.00 82.31 497 PHE A CA 1
ATOM 3908 C C . PHE A 1 497 ? -6.419 -14.366 27.299 1.00 82.31 497 PHE A C 1
ATOM 3910 O O . PHE A 1 497 ? -5.214 -14.342 27.035 1.00 82.31 497 PHE A O 1
ATOM 3917 N N . ARG A 1 498 ? -7.367 -14.640 26.404 1.00 84.44 498 ARG A N 1
ATOM 3918 C CA . ARG A 1 498 ? -7.108 -14.902 24.991 1.00 84.44 498 ARG A CA 1
ATOM 3919 C C . ARG A 1 498 ? -8.081 -14.119 24.108 1.00 84.44 498 ARG A C 1
ATOM 3921 O O . ARG A 1 498 ? -9.263 -14.026 24.458 1.00 84.44 498 ARG A O 1
ATOM 3928 N N . PRO A 1 499 ? -7.608 -13.579 22.975 1.00 88.81 499 PRO A N 1
ATOM 3929 C CA . PRO A 1 499 ? -8.478 -13.021 21.956 1.00 88.81 499 PRO A CA 1
ATOM 3930 C C . PRO A 1 499 ? -9.263 -14.141 21.269 1.00 88.81 499 PRO A C 1
ATOM 3932 O O . PRO A 1 499 ? -8.703 -15.155 20.853 1.00 88.81 499 PRO A O 1
ATOM 3935 N N . GLU A 1 500 ? -10.570 -13.949 21.133 1.00 88.88 500 GLU A N 1
ATOM 3936 C CA . GLU A 1 500 ? -11.472 -14.878 20.464 1.00 88.88 500 GLU A CA 1
ATOM 3937 C C . GLU A 1 500 ? -12.131 -14.191 19.267 1.00 88.88 500 GLU A C 1
ATOM 3939 O O . GLU A 1 500 ? -12.734 -13.122 19.395 1.00 88.88 500 GLU A O 1
ATOM 3944 N N . HIS A 1 501 ? -12.041 -14.840 18.106 1.00 90.62 501 HIS A N 1
ATOM 3945 C CA . HIS A 1 501 ? -12.710 -14.433 16.876 1.00 90.62 501 HIS A CA 1
ATOM 3946 C C . HIS A 1 501 ? -13.736 -15.496 16.508 1.00 90.62 501 HIS A C 1
ATOM 3948 O O . HIS A 1 501 ? -13.358 -16.635 16.231 1.00 90.62 501 HIS A O 1
ATOM 3954 N N . ARG A 1 502 ? -15.019 -15.134 16.481 1.00 91.44 502 ARG A N 1
ATOM 3955 C CA . ARG A 1 502 ? -16.099 -16.086 16.206 1.00 91.44 502 ARG A CA 1
ATOM 3956 C C . ARG A 1 502 ? -17.013 -15.588 15.099 1.00 91.44 502 ARG A C 1
ATOM 3958 O O . ARG A 1 502 ? -17.525 -14.474 15.174 1.00 91.44 502 ARG A O 1
ATOM 3965 N N . THR A 1 503 ? -17.268 -16.428 14.102 1.00 93.12 503 THR A N 1
ATOM 3966 C CA . THR A 1 503 ? -18.303 -16.177 13.093 1.00 93.12 503 THR A CA 1
ATOM 3967 C C . THR A 1 503 ? -19.679 -16.248 13.756 1.00 93.12 503 THR A C 1
ATOM 3969 O O . THR A 1 503 ? -20.064 -17.289 14.284 1.00 93.12 503 THR A O 1
ATOM 3972 N N . LEU A 1 504 ? -20.416 -15.137 13.760 1.00 92.62 504 LEU A N 1
ATOM 3973 C CA . LEU A 1 504 ? -21.722 -15.033 14.421 1.00 92.62 504 LEU A CA 1
ATOM 3974 C C . LEU A 1 504 ? -22.870 -15.324 13.444 1.00 92.62 504 LEU A C 1
ATOM 3976 O O . LEU A 1 504 ? -23.822 -16.035 13.774 1.00 92.62 504 LEU A O 1
ATOM 3980 N N . ALA A 1 505 ? -22.779 -14.771 12.233 1.00 91.81 505 ALA A N 1
ATOM 3981 C CA . ALA A 1 505 ? -23.826 -14.841 11.218 1.00 91.81 505 ALA A CA 1
ATOM 3982 C C . ALA A 1 505 ? -23.278 -14.581 9.805 1.00 91.81 505 ALA A C 1
ATOM 3984 O O . ALA A 1 505 ? -22.244 -13.931 9.649 1.00 91.81 505 ALA A O 1
ATOM 3985 N N . ARG A 1 506 ? -24.010 -15.027 8.777 1.00 92.88 506 ARG A N 1
ATOM 3986 C CA . ARG A 1 506 ? -23.876 -14.582 7.383 1.00 92.88 506 ARG A CA 1
ATOM 3987 C C . ARG A 1 506 ? -25.054 -13.673 7.038 1.00 92.88 506 ARG A C 1
ATOM 3989 O O . ARG A 1 506 ? -26.208 -14.081 7.166 1.00 92.88 506 ARG A O 1
ATOM 3996 N N . LEU A 1 507 ? -24.761 -12.450 6.604 1.00 92.56 507 LEU A N 1
ATOM 3997 C CA . LEU A 1 507 ? -25.772 -11.439 6.283 1.00 92.56 507 LEU A CA 1
ATOM 3998 C C . LEU A 1 507 ? -26.370 -11.652 4.898 1.00 92.56 507 LEU A C 1
ATOM 4000 O O . LEU A 1 507 ? -27.586 -11.659 4.748 1.00 92.56 507 LEU A O 1
ATOM 4004 N N . ALA A 1 508 ? -25.514 -11.854 3.899 1.00 92.31 508 ALA A N 1
ATOM 4005 C CA . ALA A 1 508 ? -25.917 -11.981 2.508 1.00 92.31 508 ALA A CA 1
ATOM 4006 C C . ALA A 1 508 ? -24.918 -12.829 1.713 1.00 92.31 508 ALA A C 1
ATOM 4008 O O . ALA A 1 508 ? -23.774 -13.041 2.128 1.00 92.31 508 ALA A O 1
ATOM 4009 N N . THR A 1 509 ? -25.374 -13.292 0.550 1.00 93.50 509 THR A N 1
ATOM 4010 C CA . THR A 1 509 ? -24.552 -13.942 -0.472 1.00 93.50 509 THR A CA 1
ATOM 4011 C C . THR A 1 509 ? -24.578 -13.092 -1.735 1.00 93.50 509 THR A C 1
ATOM 4013 O O . THR A 1 509 ? -25.650 -12.687 -2.180 1.00 93.50 509 THR A O 1
ATOM 4016 N N . TYR A 1 510 ? -23.411 -12.855 -2.323 1.00 94.19 510 TYR A N 1
ATOM 4017 C CA . TYR A 1 510 ? -23.232 -12.073 -3.539 1.00 94.19 510 TYR A CA 1
ATOM 4018 C C . TYR A 1 510 ? -22.588 -12.921 -4.631 1.00 94.19 510 TYR A C 1
ATOM 4020 O O . TYR A 1 510 ? -21.827 -13.848 -4.358 1.00 94.19 510 TYR A O 1
ATOM 4028 N N . THR A 1 511 ? -22.878 -12.586 -5.886 1.00 92.81 511 THR A N 1
ATOM 4029 C CA . THR A 1 511 ? -22.160 -13.144 -7.036 1.00 92.81 511 THR A CA 1
ATOM 4030 C C . THR A 1 511 ? -21.183 -12.099 -7.544 1.00 92.81 511 THR A C 1
ATOM 4032 O O . THR A 1 511 ? -21.570 -10.956 -7.803 1.00 92.81 511 THR A O 1
ATOM 4035 N N . ASN A 1 512 ? -19.917 -12.487 -7.656 1.00 90.62 512 ASN A N 1
ATOM 4036 C CA . ASN A 1 512 ? -18.867 -11.605 -8.134 1.00 90.62 512 ASN A CA 1
ATOM 4037 C C . ASN A 1 512 ? -19.068 -11.315 -9.629 1.00 90.62 512 ASN A C 1
ATOM 4039 O O . ASN A 1 512 ? -19.190 -12.246 -10.431 1.00 90.62 512 ASN A O 1
ATOM 4043 N N . ARG A 1 513 ? -19.111 -10.035 -10.013 1.00 89.31 513 ARG A N 1
ATOM 4044 C CA . ARG A 1 513 ? -19.228 -9.641 -11.424 1.00 89.31 513 ARG A CA 1
ATOM 4045 C C . ARG A 1 513 ? -17.876 -9.814 -12.102 1.00 89.31 513 ARG A C 1
ATOM 4047 O O . ARG A 1 513 ? -16.937 -9.075 -11.827 1.00 89.31 513 ARG A O 1
ATOM 4054 N N . ASN A 1 514 ? -17.781 -10.802 -12.983 1.00 83.62 514 ASN A N 1
ATOM 4055 C CA . ASN A 1 514 ? -16.519 -11.228 -13.578 1.00 83.62 514 ASN A CA 1
ATOM 4056 C C . ASN A 1 514 ? -16.246 -10.649 -14.975 1.00 83.62 514 ASN A C 1
ATOM 4058 O O . ASN A 1 514 ? -15.292 -11.062 -15.621 1.00 83.62 514 ASN A O 1
ATOM 4062 N N . SER A 1 515 ? -17.060 -9.707 -15.460 1.00 83.38 515 SER A N 1
ATOM 4063 C CA . SER A 1 515 ? -16.803 -9.042 -16.738 1.00 83.38 515 SER A CA 1
ATOM 4064 C C . SER A 1 515 ? -15.628 -8.065 -16.641 1.00 83.38 515 SER A C 1
ATOM 4066 O O . SER A 1 515 ? -15.432 -7.419 -15.609 1.00 83.38 515 SER A O 1
ATOM 4068 N N . TYR A 1 516 ? -14.916 -7.874 -17.754 1.00 76.38 516 TYR A N 1
ATOM 4069 C CA . TYR A 1 516 ? -13.742 -6.997 -17.862 1.00 76.38 516 TYR A CA 1
ATOM 4070 C C . TYR A 1 516 ? -13.896 -5.605 -17.216 1.00 76.38 516 TYR A C 1
ATOM 4072 O O . TYR A 1 516 ? -12.971 -5.113 -16.575 1.00 76.38 516 TYR A O 1
ATOM 4080 N N . GLU A 1 517 ? -15.064 -4.966 -17.324 1.00 79.62 517 GLU A N 1
ATOM 4081 C CA . GLU A 1 517 ? -15.317 -3.645 -16.728 1.00 79.62 517 GLU A CA 1
ATOM 4082 C C . GLU A 1 517 ? -15.142 -3.623 -15.194 1.00 79.62 517 GLU A C 1
ATOM 4084 O O . GLU A 1 517 ? -14.498 -2.723 -14.645 1.00 79.62 517 GLU A O 1
ATOM 4089 N N . TYR A 1 518 ? -15.648 -4.647 -14.501 1.00 82.12 518 TYR A N 1
ATOM 4090 C CA . TYR A 1 518 ? -15.591 -4.773 -13.038 1.00 82.12 518 TYR A CA 1
ATOM 4091 C C . TYR A 1 518 ? -14.218 -5.223 -12.525 1.00 82.12 518 TYR A C 1
ATOM 4093 O O . TYR A 1 518 ? -13.980 -5.326 -11.322 1.00 82.12 518 TYR A O 1
ATOM 4101 N N . ARG A 1 519 ? -13.256 -5.424 -13.428 1.00 79.75 519 ARG A N 1
ATOM 4102 C CA . ARG A 1 519 ? -11.848 -5.500 -13.051 1.00 79.75 519 ARG A CA 1
ATOM 4103 C C . ARG A 1 519 ? -11.329 -4.156 -12.556 1.00 79.75 519 ARG A C 1
ATOM 4105 O O . ARG A 1 519 ? -10.503 -4.121 -11.645 1.00 79.75 519 ARG A O 1
ATOM 4112 N N . TRP A 1 520 ? -11.800 -3.068 -13.159 1.00 81.75 520 TRP A N 1
ATOM 4113 C CA . TRP A 1 520 ? -11.310 -1.709 -12.918 1.00 81.75 520 TRP A CA 1
ATOM 4114 C C . TRP A 1 520 ? -12.294 -0.871 -12.112 1.00 81.75 520 TRP A C 1
ATOM 4116 O O . TRP A 1 520 ? -11.874 0.041 -11.405 1.00 81.75 520 TRP A O 1
ATOM 4126 N N . LYS A 1 521 ? -13.587 -1.197 -12.188 1.00 87.19 521 LYS A N 1
ATOM 4127 C CA . LYS A 1 521 ? -14.629 -0.576 -11.373 1.00 87.19 521 LYS A CA 1
ATOM 4128 C C . LYS A 1 521 ? -14.933 -1.427 -10.139 1.00 87.19 521 LYS A C 1
ATOM 4130 O O . LYS A 1 521 ? -14.999 -2.651 -10.262 1.00 87.19 521 LYS A O 1
ATOM 4135 N N . PRO A 1 522 ? -15.121 -0.812 -8.962 1.00 91.56 522 PRO A N 1
ATOM 4136 C CA . PRO A 1 522 ? -15.614 -1.544 -7.808 1.00 91.56 522 PRO A CA 1
ATOM 4137 C C . PRO A 1 522 ? -17.043 -2.040 -8.074 1.00 91.56 522 PRO A C 1
ATOM 4139 O O . PRO A 1 522 ? -17.826 -1.401 -8.778 1.00 91.56 522 PRO A O 1
ATOM 4142 N N . GLN A 1 523 ? -17.372 -3.202 -7.521 1.00 93.50 523 GLN A N 1
ATOM 4143 C CA . GLN A 1 523 ? -18.745 -3.656 -7.379 1.00 93.50 523 GLN A CA 1
ATOM 4144 C C . GLN A 1 523 ? -19.316 -3.024 -6.109 1.00 93.50 523 GLN A C 1
ATOM 4146 O O . GLN A 1 523 ? -18.730 -3.145 -5.033 1.00 93.50 523 GLN A O 1
ATOM 4151 N N . GLU A 1 524 ? -20.448 -2.346 -6.260 1.00 94.19 524 GLU A N 1
ATOM 4152 C CA . GLU A 1 524 ? -21.162 -1.678 -5.177 1.00 94.19 524 GLU A CA 1
ATOM 4153 C C . GLU A 1 524 ? -22.475 -2.419 -4.933 1.00 94.19 524 GLU A C 1
ATOM 4155 O O . GLU A 1 524 ? -23.253 -2.644 -5.862 1.00 94.19 524 GLU A O 1
ATOM 4160 N N . GLU A 1 525 ? -22.712 -2.811 -3.688 1.00 94.12 525 GLU A N 1
ATOM 4161 C CA . GLU A 1 525 ? -23.953 -3.442 -3.253 1.00 94.12 525 GLU A CA 1
ATOM 4162 C C . GLU A 1 525 ? -24.455 -2.757 -1.973 1.00 94.12 525 GLU A C 1
ATOM 4164 O O . GLU A 1 525 ? -23.758 -1.957 -1.343 1.00 94.12 525 GLU A O 1
ATOM 4169 N N . VAL A 1 526 ? -25.688 -3.065 -1.576 1.00 92.50 526 VAL A N 1
ATOM 4170 C CA . VAL A 1 526 ? -26.294 -2.553 -0.342 1.00 92.50 526 VAL A CA 1
ATOM 4171 C C . VAL A 1 526 ? -26.693 -3.727 0.542 1.00 92.50 526 VAL A C 1
ATOM 4173 O O . VAL A 1 526 ? -27.307 -4.690 0.082 1.00 92.50 526 VAL A O 1
ATOM 4176 N N . ILE A 1 527 ? -26.343 -3.650 1.823 1.00 90.81 527 ILE A N 1
ATOM 4177 C CA . ILE A 1 527 ? -26.680 -4.650 2.836 1.00 90.81 527 ILE A CA 1
ATOM 4178 C C . ILE A 1 527 ? -27.851 -4.131 3.658 1.00 90.81 527 ILE A C 1
ATOM 4180 O O . ILE A 1 527 ? -27.807 -3.014 4.170 1.00 90.81 527 ILE A O 1
ATOM 4184 N N . ASN A 1 528 ? -28.871 -4.966 3.842 1.00 89.25 528 ASN A N 1
ATOM 4185 C CA . ASN A 1 528 ? -29.937 -4.703 4.800 1.00 89.25 528 ASN A CA 1
ATOM 4186 C C . ASN A 1 528 ? -29.596 -5.342 6.153 1.00 89.25 528 ASN A C 1
ATOM 4188 O O . ASN A 1 528 ? -29.696 -6.557 6.310 1.00 89.25 528 ASN A O 1
ATOM 4192 N N . LEU A 1 529 ? -29.235 -4.524 7.143 1.00 86.38 529 LEU A N 1
ATOM 4193 C CA . LEU A 1 529 ? -28.851 -4.982 8.486 1.00 86.38 529 LEU A CA 1
ATOM 4194 C C . LEU A 1 529 ? -30.005 -5.594 9.297 1.00 86.38 529 LEU A C 1
ATOM 4196 O O . LEU A 1 529 ? -29.774 -6.187 10.349 1.00 86.38 529 LEU A O 1
ATOM 4200 N N . ASN A 1 530 ? -31.245 -5.475 8.819 1.00 82.06 530 ASN A N 1
ATOM 4201 C CA . ASN A 1 530 ? -32.412 -6.095 9.451 1.00 82.06 530 ASN A CA 1
ATOM 4202 C C . ASN A 1 530 ? -32.605 -7.557 9.033 1.00 82.06 530 ASN A C 1
ATOM 4204 O O . ASN A 1 530 ? -33.479 -8.241 9.565 1.00 82.06 530 ASN A O 1
ATOM 4208 N N . GLN A 1 531 ? -31.794 -8.040 8.091 1.00 83.81 531 GLN A N 1
ATOM 4209 C CA . GLN A 1 531 ? -31.876 -9.389 7.563 1.00 83.81 531 GLN A CA 1
ATOM 4210 C C . GLN A 1 531 ? -30.598 -10.159 7.859 1.00 83.81 531 GLN A C 1
ATOM 4212 O O . GLN A 1 531 ? -29.490 -9.707 7.575 1.00 83.81 531 GLN A O 1
ATOM 4217 N N . VAL A 1 532 ? -30.771 -11.358 8.404 1.00 88.12 532 VAL A N 1
ATOM 4218 C CA . VAL A 1 532 ? -29.682 -12.315 8.575 1.00 88.12 532 VAL A CA 1
ATOM 4219 C C . VAL A 1 532 ? -30.024 -13.561 7.779 1.00 88.12 532 VAL A C 1
ATOM 4221 O O . VAL A 1 532 ? -30.993 -14.252 8.087 1.00 88.12 532 VAL A O 1
ATOM 4224 N N . GLN A 1 533 ? -29.224 -13.849 6.754 1.00 88.69 533 GLN A N 1
ATOM 4225 C CA . GLN A 1 533 ? -29.425 -15.017 5.902 1.00 88.69 533 GLN A CA 1
ATOM 4226 C C . GLN A 1 533 ? -29.212 -16.327 6.673 1.00 88.69 533 GLN A C 1
ATOM 4228 O O . GLN A 1 533 ? -29.962 -17.280 6.480 1.00 88.69 533 GLN A O 1
ATOM 4233 N N . GLN A 1 534 ? -28.182 -16.393 7.520 1.00 88.94 534 GLN A N 1
ATOM 4234 C CA . GLN A 1 534 ? -27.866 -17.587 8.304 1.00 88.94 534 GLN A CA 1
ATOM 4235 C C . GLN A 1 534 ? -27.203 -17.211 9.630 1.00 88.94 534 GLN A C 1
ATOM 4237 O O . GLN A 1 534 ? -26.254 -16.431 9.660 1.00 88.94 534 GLN A O 1
ATOM 4242 N N . TRP A 1 535 ? -27.676 -17.802 10.726 1.00 88.56 535 TRP A N 1
ATOM 4243 C CA . TRP A 1 535 ? -27.038 -17.707 12.038 1.00 88.56 535 TRP A CA 1
ATOM 4244 C C . TRP A 1 535 ? -26.112 -18.901 12.269 1.00 88.56 535 TRP A C 1
ATOM 4246 O O . TRP A 1 535 ? -26.476 -20.029 11.943 1.00 88.56 535 TRP A O 1
ATOM 4256 N N . TYR A 1 536 ? -24.942 -18.651 12.861 1.00 90.19 536 TYR A N 1
ATOM 4257 C CA . TYR A 1 536 ? -24.011 -19.693 13.324 1.00 90.19 536 TYR A CA 1
ATOM 4258 C C . TYR A 1 536 ? -24.003 -19.838 14.854 1.00 90.19 536 TYR A C 1
ATOM 4260 O O . TYR A 1 536 ? -23.310 -20.690 15.407 1.00 90.19 536 TYR A O 1
ATOM 4268 N N . LEU A 1 537 ? -24.779 -19.001 15.545 1.00 87.44 537 LEU A N 1
ATOM 4269 C CA . LEU A 1 537 ? -25.060 -19.118 16.970 1.00 87.44 537 LEU A CA 1
ATOM 4270 C C . LEU A 1 537 ? -26.341 -19.922 17.183 1.00 87.44 537 LEU A C 1
ATOM 4272 O O . LEU A 1 537 ? -27.336 -19.711 16.485 1.00 87.44 537 LEU A O 1
ATOM 4276 N N . THR A 1 538 ? -26.334 -20.788 18.192 1.00 88.31 538 THR A N 1
ATOM 4277 C CA . THR A 1 538 ? -27.562 -21.420 18.691 1.00 88.31 538 THR A CA 1
ATOM 4278 C C . THR A 1 538 ? -28.495 -20.379 19.315 1.00 88.31 538 THR A C 1
ATOM 4280 O O . THR A 1 538 ? -28.060 -19.295 19.705 1.00 88.31 538 THR A O 1
ATOM 4283 N N . ASP A 1 539 ? -29.781 -20.701 19.468 1.00 83.94 539 ASP A N 1
ATOM 4284 C CA . ASP A 1 539 ? -30.752 -19.790 20.090 1.00 83.94 539 ASP A CA 1
ATOM 4285 C C . ASP A 1 539 ? -30.291 -19.316 21.470 1.00 83.94 539 ASP A C 1
ATOM 4287 O O . ASP A 1 539 ? -30.293 -18.120 21.745 1.00 83.94 539 ASP A O 1
ATOM 4291 N N . TRP A 1 540 ? -29.797 -20.229 22.308 1.00 86.44 540 TRP A N 1
ATOM 4292 C CA . TRP A 1 540 ? -29.284 -19.888 23.634 1.00 86.44 540 TRP A CA 1
ATOM 4293 C C . TRP A 1 540 ? -28.075 -18.941 23.581 1.00 86.44 540 TRP A C 1
ATOM 4295 O O . TRP A 1 540 ? -27.995 -17.996 24.368 1.00 86.44 540 TRP A O 1
ATOM 4305 N N . GLU A 1 541 ? -27.149 -19.156 22.644 1.00 88.56 541 GLU A N 1
ATOM 4306 C CA . GLU A 1 541 ? -25.978 -18.289 22.474 1.00 88.56 541 GLU A CA 1
ATOM 4307 C C . GLU A 1 541 ? -26.360 -16.905 21.951 1.00 88.56 541 GLU A C 1
ATOM 4309 O O . GLU A 1 541 ? -25.742 -15.915 22.340 1.00 88.56 541 GLU A O 1
ATOM 4314 N N . ARG A 1 542 ? -27.401 -16.802 21.118 1.00 85.56 542 ARG A N 1
ATOM 4315 C CA . ARG A 1 542 ? -27.945 -15.501 20.706 1.00 85.56 542 ARG A CA 1
ATOM 4316 C C . ARG A 1 542 ? -28.475 -14.715 21.906 1.00 85.56 542 ARG A C 1
ATOM 4318 O O . ARG A 1 542 ? -28.239 -13.514 21.981 1.00 85.56 542 ARG A O 1
ATOM 4325 N N . TRP A 1 543 ? -29.094 -15.392 22.873 1.00 79.50 543 TRP A N 1
ATOM 4326 C CA . TRP A 1 543 ? -29.630 -14.758 24.083 1.00 79.50 543 TRP A CA 1
ATOM 4327 C C . TRP A 1 543 ? -28.578 -14.398 25.134 1.00 79.50 543 TRP A C 1
ATOM 4329 O O . TRP A 1 543 ? -28.745 -13.412 25.845 1.00 79.50 543 TRP A O 1
ATOM 4339 N N . ASN A 1 544 ? -27.503 -15.175 25.260 1.00 83.56 544 ASN A N 1
ATOM 4340 C CA . ASN A 1 544 ? -26.570 -15.025 26.386 1.00 83.56 544 ASN A CA 1
ATOM 4341 C C . ASN A 1 544 ? -25.161 -14.615 25.954 1.00 83.56 544 ASN A C 1
ATOM 4343 O O . ASN A 1 544 ? -24.484 -13.861 26.646 1.00 83.56 544 ASN A O 1
ATOM 4347 N N . THR A 1 545 ? -24.702 -15.105 24.806 1.00 85.81 545 THR A N 1
ATOM 4348 C CA . THR A 1 545 ? -23.313 -14.952 24.362 1.00 85.81 545 THR A CA 1
ATOM 4349 C C . THR A 1 545 ? -23.140 -13.787 23.394 1.00 85.81 545 THR A C 1
ATOM 4351 O O . THR A 1 545 ? -22.120 -13.104 23.462 1.00 85.81 545 THR A O 1
ATOM 4354 N N . LEU A 1 546 ? -24.121 -13.503 22.530 1.00 87.94 546 LEU A N 1
ATOM 4355 C CA . LEU A 1 546 ? -24.036 -12.437 21.520 1.00 87.94 546 LEU A CA 1
ATOM 4356 C C . LEU A 1 546 ? -23.663 -11.078 22.128 1.00 87.94 546 LEU A C 1
ATOM 4358 O O . LEU A 1 546 ? -22.790 -10.386 21.613 1.00 87.94 546 LEU A O 1
ATOM 4362 N N . TYR A 1 547 ? -24.263 -10.735 23.268 1.00 85.69 547 TYR A N 1
ATOM 4363 C CA . TYR A 1 547 ? -24.030 -9.471 23.970 1.00 85.69 547 TYR A CA 1
ATOM 4364 C C . TYR A 1 547 ? -22.615 -9.339 24.560 1.00 85.69 547 TYR A C 1
ATOM 4366 O O . TYR A 1 547 ? -22.189 -8.235 24.891 1.00 85.69 547 TYR A O 1
ATOM 4374 N N . THR A 1 548 ? -21.856 -10.436 24.657 1.00 87.44 548 THR A N 1
ATOM 4375 C CA . THR A 1 548 ? -20.440 -10.386 25.065 1.00 87.44 548 THR A CA 1
ATOM 4376 C C . THR A 1 548 ? -19.532 -9.871 23.943 1.00 87.44 548 THR A C 1
ATOM 4378 O O . THR A 1 548 ? -18.466 -9.319 24.216 1.00 87.44 548 THR A O 1
ATOM 4381 N N . TYR A 1 549 ? -19.964 -9.972 22.680 1.00 91.38 549 TYR A N 1
ATOM 4382 C CA . TYR A 1 549 ? -19.254 -9.415 21.531 1.00 91.38 549 TYR A CA 1
ATOM 4383 C C . TYR A 1 549 ? -19.699 -7.966 21.300 1.00 91.38 549 TYR A C 1
ATOM 4385 O O . TYR A 1 549 ? -20.649 -7.679 20.574 1.00 91.38 549 TYR A O 1
ATOM 4393 N N . ARG A 1 550 ? -19.001 -7.028 21.949 1.00 90.81 550 ARG A N 1
ATOM 4394 C CA . ARG A 1 550 ? -19.298 -5.585 21.855 1.00 90.81 550 ARG A CA 1
ATOM 4395 C C . ARG A 1 550 ? -18.829 -4.979 20.520 1.00 90.81 550 ARG A C 1
ATOM 4397 O O . ARG A 1 550 ? -19.439 -4.040 20.006 1.00 90.81 550 ARG A O 1
ATOM 4404 N N . VAL A 1 551 ? -17.756 -5.535 19.957 1.00 94.00 551 VAL A N 1
ATOM 4405 C CA . VAL A 1 551 ? -17.122 -5.113 18.702 1.00 94.00 551 VAL A CA 1
ATOM 4406 C C . VAL A 1 551 ? -16.872 -6.330 17.810 1.00 94.00 551 VAL A C 1
ATOM 4408 O O . VAL A 1 551 ? -16.716 -7.454 18.289 1.00 94.00 551 VAL A O 1
ATOM 4411 N N . GLY A 1 552 ? -16.841 -6.108 16.504 1.00 95.00 552 GLY A N 1
ATOM 4412 C CA . GLY A 1 552 ? -16.523 -7.120 15.508 1.00 95.00 552 GLY A CA 1
ATOM 4413 C C . GLY A 1 552 ? -16.075 -6.483 14.203 1.00 95.00 552 GLY A C 1
ATOM 4414 O O . GLY A 1 552 ? -15.760 -5.299 14.155 1.00 95.00 552 GLY A O 1
ATOM 4415 N N . TYR A 1 553 ? -16.049 -7.263 13.137 1.00 95.12 553 TYR A N 1
ATOM 4416 C CA . TYR A 1 553 ? -15.790 -6.791 11.778 1.00 95.12 553 TYR A CA 1
ATOM 4417 C C . TYR A 1 553 ? -16.539 -7.676 10.785 1.00 95.12 553 TYR A C 1
ATOM 4419 O O . TYR A 1 553 ? -16.949 -8.793 11.118 1.00 95.12 553 TYR A O 1
ATOM 4427 N N . LEU A 1 554 ? -16.748 -7.176 9.569 1.00 95.44 554 LEU A N 1
ATOM 4428 C CA . LEU A 1 554 ? -17.292 -7.992 8.491 1.00 95.44 554 LEU A CA 1
ATOM 4429 C C . LEU A 1 554 ? -16.152 -8.636 7.708 1.00 95.44 554 LEU A C 1
ATOM 4431 O O . LEU A 1 554 ? -15.084 -8.041 7.549 1.00 95.44 554 LEU A O 1
ATOM 4435 N N . LYS A 1 555 ? -16.395 -9.839 7.196 1.00 94.75 555 LYS A N 1
ATOM 4436 C CA . LYS A 1 555 ? -15.501 -10.547 6.280 1.00 94.75 555 LYS A CA 1
ATOM 4437 C C . LYS A 1 555 ? -16.273 -10.951 5.033 1.00 94.75 555 LYS A C 1
ATOM 4439 O O . LYS A 1 555 ? -17.272 -11.658 5.136 1.00 94.75 555 LYS A O 1
ATOM 4444 N N . LEU A 1 556 ? -15.803 -10.523 3.866 1.00 94.81 556 LEU A N 1
ATOM 4445 C CA . LEU A 1 556 ? -16.292 -10.990 2.572 1.00 94.81 556 LEU A CA 1
ATOM 4446 C C . LEU A 1 556 ? -15.338 -12.067 2.061 1.00 94.81 556 LEU A C 1
ATOM 4448 O O . LEU A 1 556 ? -14.157 -11.788 1.850 1.00 94.81 556 LEU A O 1
ATOM 4452 N N . ALA A 1 557 ? -15.830 -13.291 1.888 1.00 93.25 557 ALA A N 1
ATOM 4453 C CA . ALA A 1 557 ? -15.008 -14.430 1.483 1.00 93.25 557 ALA A CA 1
ATOM 4454 C C . ALA A 1 557 ? -15.766 -15.384 0.547 1.00 93.25 557 ALA A C 1
ATOM 4456 O O . ALA A 1 557 ? -16.996 -15.446 0.618 1.00 93.25 557 ALA A O 1
ATOM 4457 N N . PRO A 1 558 ? -15.066 -16.153 -0.309 1.00 91.62 558 PRO A N 1
ATOM 4458 C CA . PRO A 1 558 ? -15.683 -17.208 -1.107 1.00 91.62 558 PRO A CA 1
ATOM 4459 C C . PRO A 1 558 ? -16.416 -18.243 -0.243 1.00 91.62 558 PRO A C 1
ATOM 4461 O O . PRO A 1 558 ? -15.903 -18.667 0.795 1.00 91.62 558 PRO A O 1
ATOM 4464 N N . ILE A 1 559 ? -17.600 -18.669 -0.688 1.00 88.88 559 ILE A N 1
ATOM 4465 C CA . ILE A 1 559 ? -18.408 -19.686 -0.001 1.00 88.88 559 ILE A CA 1
ATOM 4466 C C . ILE A 1 559 ? -17.924 -21.078 -0.408 1.00 88.88 559 ILE A C 1
ATOM 4468 O O . ILE A 1 559 ? -17.784 -21.374 -1.594 1.00 88.88 559 ILE A O 1
ATOM 4472 N N . ARG A 1 560 ? -17.708 -21.960 0.574 1.00 82.12 560 ARG A N 1
ATOM 4473 C CA . ARG A 1 560 ? -17.504 -23.391 0.308 1.00 82.12 560 ARG A CA 1
ATOM 4474 C C . ARG A 1 560 ? -18.867 -24.067 0.085 1.00 82.12 560 ARG A C 1
ATOM 4476 O O . ARG A 1 560 ? -19.789 -23.778 0.848 1.00 82.12 560 ARG A O 1
ATOM 4483 N N . PRO A 1 561 ? -18.994 -25.032 -0.846 1.00 68.38 561 PRO A N 1
ATOM 4484 C CA . PRO A 1 561 ? -20.255 -25.743 -1.097 1.00 68.38 561 PRO A CA 1
ATOM 4485 C C . PRO A 1 561 ? -20.904 -26.384 0.150 1.00 68.38 561 PRO A C 1
ATOM 4487 O O . PRO A 1 561 ? -22.118 -26.547 0.181 1.00 68.38 561 PRO A O 1
ATOM 4490 N N . ASN A 1 562 ? -20.114 -26.693 1.192 1.00 66.44 562 ASN A N 1
ATOM 4491 C CA . ASN A 1 562 ? -20.553 -27.326 2.447 1.00 66.44 562 ASN A CA 1
ATOM 4492 C C . ASN A 1 562 ? -20.312 -26.457 3.703 1.00 66.44 562 ASN A C 1
ATOM 4494 O O . ASN A 1 562 ? -20.041 -26.990 4.780 1.00 66.44 562 ASN A O 1
ATOM 4498 N N . ASP A 1 563 ? -20.366 -25.127 3.593 1.00 66.88 563 ASP A N 1
ATOM 4499 C CA . ASP A 1 563 ? -20.156 -24.215 4.732 1.00 66.88 563 ASP A CA 1
ATOM 4500 C C . ASP A 1 563 ? -21.355 -24.174 5.708 1.00 66.88 563 ASP A C 1
ATOM 4502 O O . ASP A 1 563 ? -22.097 -23.192 5.797 1.00 66.88 563 ASP A O 1
ATOM 4506 N N . LEU A 1 564 ? -21.582 -25.278 6.428 1.00 63.88 564 LEU A N 1
ATOM 4507 C CA . LEU A 1 564 ? -22.667 -25.404 7.409 1.00 63.88 564 LEU A CA 1
ATOM 4508 C C . LEU A 1 564 ? -22.315 -24.776 8.765 1.00 63.88 564 LEU A C 1
ATOM 4510 O O . LEU A 1 564 ? -23.193 -24.214 9.415 1.00 63.88 564 LEU A O 1
ATOM 4514 N N . ASN A 1 565 ? -21.040 -24.831 9.169 1.00 67.19 565 ASN A N 1
ATOM 4515 C CA . ASN A 1 565 ? -20.618 -24.470 10.527 1.00 67.19 565 ASN A CA 1
ATOM 4516 C C . ASN A 1 565 ? -19.913 -23.105 10.628 1.00 67.19 565 ASN A C 1
ATOM 4518 O O . ASN A 1 565 ? -19.764 -22.606 11.739 1.00 67.19 565 ASN A O 1
ATOM 4522 N N . GLY A 1 566 ? -19.472 -22.491 9.518 1.00 67.75 566 GLY A N 1
ATOM 4523 C CA . GLY A 1 566 ? -18.870 -21.148 9.526 1.00 67.75 566 GLY A CA 1
ATOM 4524 C C . GLY A 1 566 ? -17.554 -21.022 10.309 1.00 67.75 566 GLY A C 1
ATOM 4525 O O . GLY A 1 566 ? -17.131 -19.906 10.613 1.00 67.75 566 GLY A O 1
ATOM 4526 N N . THR A 1 567 ? -16.915 -22.141 10.670 1.00 71.31 567 THR A N 1
ATOM 4527 C CA . THR A 1 567 ? -15.732 -22.175 11.549 1.00 71.31 567 THR A CA 1
ATOM 4528 C C . THR A 1 567 ? -14.424 -21.876 10.821 1.00 71.31 567 THR A C 1
ATOM 4530 O O . THR A 1 567 ? -13.525 -21.292 11.413 1.00 71.31 567 THR A O 1
ATOM 4533 N N . GLU A 1 568 ? -14.313 -22.242 9.541 1.00 78.00 568 GLU A N 1
ATOM 4534 C CA . GLU A 1 568 ? -13.121 -22.009 8.716 1.00 78.00 568 GLU A CA 1
ATOM 4535 C C . GLU A 1 568 ? -13.494 -21.300 7.415 1.00 78.00 568 GLU A C 1
ATOM 4537 O O . GLU A 1 568 ? -13.757 -21.918 6.378 1.00 78.00 568 GLU A O 1
ATOM 4542 N N . LEU A 1 569 ? -13.516 -19.972 7.482 1.00 87.19 569 LEU A N 1
ATOM 4543 C CA . LEU A 1 569 ? -13.786 -19.128 6.328 1.00 87.19 569 LEU A CA 1
ATOM 4544 C C . LEU A 1 569 ? -12.561 -19.072 5.409 1.00 87.19 569 LEU A C 1
ATOM 4546 O O . LEU A 1 569 ? -11.429 -18.937 5.874 1.00 87.19 569 LEU A O 1
ATOM 4550 N N . LEU A 1 570 ? -12.793 -19.113 4.095 1.00 88.81 570 LEU A N 1
ATOM 4551 C CA . LEU A 1 570 ? -11.735 -18.929 3.100 1.00 88.81 570 LEU A CA 1
ATOM 4552 C C . LEU A 1 570 ? -11.103 -17.535 3.188 1.00 88.81 570 LEU A C 1
ATOM 4554 O O . LEU A 1 570 ? -11.614 -16.629 3.857 1.00 88.81 570 LEU A O 1
ATOM 4558 N N . SER A 1 571 ? -9.969 -17.374 2.508 1.00 89.44 571 SER A N 1
ATOM 4559 C CA . SER A 1 571 ? -9.291 -16.089 2.429 1.00 89.44 571 SER A CA 1
ATOM 4560 C C . SER A 1 571 ? -10.186 -15.023 1.795 1.00 89.44 571 SER A C 1
ATOM 4562 O O . SER A 1 571 ? -10.907 -15.303 0.836 1.00 89.44 571 SER A O 1
ATOM 4564 N N . GLY A 1 572 ? -10.151 -13.805 2.329 1.00 90.88 572 GLY A N 1
ATOM 4565 C CA . GLY A 1 572 ? -11.048 -12.740 1.894 1.00 90.88 572 GLY A CA 1
ATOM 4566 C C . GLY A 1 572 ? -10.655 -11.360 2.401 1.00 90.88 572 GLY A C 1
ATOM 4567 O O . GLY A 1 572 ? -9.566 -11.167 2.936 1.00 90.88 572 GLY A O 1
ATOM 4568 N N . LEU A 1 573 ? -11.559 -10.400 2.219 1.00 92.94 573 LEU A N 1
ATOM 4569 C CA . LEU A 1 573 ? -11.373 -9.018 2.662 1.00 92.94 573 LEU A CA 1
ATOM 4570 C C . LEU A 1 573 ? -12.126 -8.788 3.969 1.00 92.94 573 LEU A C 1
ATOM 4572 O O . LEU A 1 573 ? -13.250 -9.266 4.135 1.00 92.94 573 LEU A O 1
ATOM 4576 N N . VAL A 1 574 ? -11.525 -8.029 4.880 1.00 93.38 574 VAL A N 1
ATOM 4577 C CA . VAL A 1 574 ? -12.120 -7.674 6.175 1.00 93.38 574 VAL A CA 1
ATOM 4578 C C . VAL A 1 574 ? -12.335 -6.170 6.276 1.00 93.38 574 VAL A C 1
ATOM 4580 O O . VAL A 1 574 ? -11.640 -5.397 5.621 1.00 93.38 574 VAL A O 1
ATOM 4583 N N . THR A 1 575 ? -13.302 -5.743 7.082 1.00 93.31 575 THR A N 1
ATOM 4584 C CA . THR A 1 575 ? -13.545 -4.321 7.358 1.00 93.31 575 THR A CA 1
ATOM 4585 C C . THR A 1 575 ? -12.688 -3.822 8.517 1.00 93.31 575 THR A C 1
ATOM 4587 O O . THR A 1 575 ? -12.134 -4.598 9.297 1.00 93.31 575 THR A O 1
ATOM 4590 N N . ALA A 1 576 ? -12.667 -2.502 8.706 1.00 90.94 576 ALA A N 1
ATOM 4591 C CA . ALA A 1 576 ? -12.300 -1.935 9.999 1.00 90.94 576 ALA A CA 1
ATOM 4592 C C . ALA A 1 576 ? -13.275 -2.411 11.107 1.00 90.94 576 ALA A C 1
ATOM 4594 O O . ALA A 1 576 ? -14.399 -2.826 10.791 1.00 90.94 576 ALA A O 1
ATOM 4595 N N . PRO A 1 577 ? -12.886 -2.348 12.395 1.00 92.88 577 PRO A N 1
ATOM 4596 C CA . PRO A 1 577 ? -13.746 -2.784 13.488 1.00 92.88 577 PRO A CA 1
ATOM 4597 C C . PRO A 1 577 ? -15.017 -1.930 13.583 1.00 92.88 577 PRO A C 1
ATOM 4599 O O . PRO A 1 577 ? -14.961 -0.696 13.572 1.00 92.88 577 PRO A O 1
ATOM 4602 N N . ILE A 1 578 ? -16.164 -2.586 13.720 1.00 93.56 578 ILE A N 1
ATOM 4603 C CA . ILE A 1 578 ? -17.492 -1.981 13.845 1.00 93.56 578 ILE A CA 1
ATOM 4604 C C . ILE A 1 578 ? -18.163 -2.400 15.151 1.00 93.56 578 ILE A C 1
ATOM 4606 O O . ILE A 1 578 ? -17.923 -3.486 15.687 1.00 93.56 578 ILE A O 1
ATOM 4610 N N . SER A 1 579 ? -19.052 -1.547 15.652 1.00 93.56 579 SER A N 1
ATOM 4611 C CA . SER A 1 579 ? -19.922 -1.917 16.762 1.00 93.56 579 SER A CA 1
ATOM 4612 C C . SER A 1 579 ? -20.935 -2.971 16.315 1.00 93.56 579 SER A C 1
ATOM 4614 O O . SER A 1 579 ? -21.480 -2.894 15.214 1.00 93.56 579 SER A O 1
ATOM 4616 N N . LEU A 1 580 ? -21.224 -3.934 17.191 1.00 93.25 580 LEU A N 1
ATOM 4617 C CA . LEU A 1 580 ? -22.234 -4.968 16.943 1.00 93.25 580 LEU A CA 1
ATOM 4618 C C . LEU A 1 580 ? -23.594 -4.644 17.579 1.00 93.25 580 LEU A C 1
ATOM 4620 O O . LEU A 1 580 ? -24.465 -5.508 17.635 1.00 93.25 580 LEU A O 1
ATOM 4624 N N . HIS A 1 581 ? -23.807 -3.404 18.033 1.00 90.81 581 HIS A N 1
ATOM 4625 C CA . HIS A 1 581 ? -25.041 -3.011 18.722 1.00 90.81 581 HIS A CA 1
ATOM 4626 C C . HIS A 1 581 ? -26.311 -3.162 17.874 1.00 90.81 581 HIS A C 1
ATOM 4628 O O . HIS A 1 581 ? -27.392 -3.395 18.403 1.00 90.81 581 HIS A O 1
ATOM 4634 N N . TRP A 1 582 ? -26.185 -3.091 16.551 1.00 88.69 582 TRP A N 1
ATOM 4635 C CA . TRP A 1 582 ? -27.286 -3.316 15.616 1.00 88.69 582 TRP A CA 1
ATOM 4636 C C . TRP A 1 582 ? -27.765 -4.777 15.573 1.00 88.69 582 TRP A C 1
ATOM 4638 O O . TRP A 1 582 ? -28.870 -5.029 15.098 1.00 88.69 582 TRP A O 1
ATOM 4648 N N . LEU A 1 583 ? -26.986 -5.733 16.097 1.00 87.94 583 LEU A N 1
ATOM 4649 C CA . LEU A 1 583 ? -27.421 -7.118 16.311 1.00 87.94 583 LEU A CA 1
ATOM 4650 C C . LEU A 1 583 ? -28.148 -7.315 17.646 1.00 87.94 583 LEU A C 1
ATOM 4652 O O . LEU A 1 583 ? -28.742 -8.368 17.863 1.00 87.94 583 LEU A O 1
ATOM 4656 N N . TRP A 1 584 ? -28.112 -6.337 18.553 1.00 85.31 584 TRP A N 1
ATOM 4657 C CA . TRP A 1 584 ? -28.799 -6.437 19.836 1.00 85.31 584 TRP A CA 1
ATOM 4658 C C . TRP A 1 584 ? -30.291 -6.180 19.630 1.00 85.31 584 TRP A C 1
ATOM 4660 O O . TRP A 1 584 ? -30.712 -5.064 19.322 1.00 85.31 584 TRP A O 1
ATOM 4670 N N . SER A 1 585 ? -31.097 -7.224 19.793 1.00 74.88 585 SER A N 1
ATOM 4671 C CA . SER A 1 585 ? -32.553 -7.154 19.675 1.00 74.88 585 SER A CA 1
ATOM 4672 C C . SER A 1 585 ? -33.248 -7.613 20.963 1.00 74.88 585 SER A C 1
ATOM 4674 O O . SER A 1 585 ? -32.666 -8.395 21.724 1.00 74.88 585 SER A O 1
ATOM 4676 N N . PRO A 1 586 ? -34.478 -7.126 21.220 1.00 73.88 586 PRO A N 1
ATOM 4677 C CA . PRO A 1 586 ? -35.367 -7.677 22.240 1.00 73.88 586 PRO A CA 1
ATOM 4678 C C . PRO A 1 586 ? -35.910 -9.064 21.840 1.00 73.88 586 PRO A C 1
ATOM 4680 O O . PRO A 1 586 ? -35.672 -9.539 20.728 1.00 73.88 586 PRO A O 1
ATOM 4683 N N . GLU A 1 587 ? -36.635 -9.707 22.763 1.00 61.19 587 GLU A N 1
ATOM 4684 C CA . GLU A 1 587 ? -36.990 -11.138 22.731 1.00 61.19 587 GLU A CA 1
ATOM 4685 C C . GLU A 1 587 ? -37.749 -11.635 21.482 1.00 61.19 587 GLU A C 1
ATOM 4687 O O . GLU A 1 587 ? -37.682 -12.819 21.156 1.00 61.19 587 GLU A O 1
ATOM 4692 N N . ASP A 1 588 ? -38.410 -10.738 20.748 1.00 56.88 588 ASP A N 1
ATOM 4693 C CA . ASP A 1 588 ? -39.393 -11.099 19.717 1.00 56.88 588 ASP A CA 1
ATOM 4694 C C . ASP A 1 588 ? -38.973 -10.755 18.275 1.00 56.88 588 ASP A C 1
ATOM 4696 O O . ASP A 1 588 ? -39.704 -11.028 17.318 1.00 56.88 588 ASP A O 1
ATOM 4700 N N . ASP A 1 589 ? -37.784 -10.173 18.082 1.00 56.59 589 ASP A N 1
ATOM 4701 C CA . ASP A 1 589 ? -37.417 -9.610 16.783 1.00 56.59 589 ASP A CA 1
ATOM 4702 C C . ASP A 1 589 ? -36.729 -10.642 15.880 1.00 56.59 589 ASP A C 1
ATOM 4704 O O . ASP A 1 589 ? -35.527 -10.924 15.953 1.00 56.59 589 ASP A O 1
ATOM 4708 N N . ARG A 1 590 ? -37.521 -11.255 14.998 1.00 59.22 590 ARG A N 1
ATOM 4709 C CA . ARG A 1 590 ? -36.996 -12.128 13.947 1.00 59.22 590 ARG A CA 1
ATOM 4710 C C . ARG A 1 590 ? -36.331 -11.233 12.899 1.00 59.22 590 ARG A C 1
ATOM 4712 O O . ARG A 1 590 ? -37.033 -10.498 12.211 1.00 59.22 590 ARG A O 1
ATOM 4719 N N . PHE A 1 591 ? -35.014 -11.362 12.705 1.00 61.19 591 PHE A N 1
ATOM 4720 C CA . PHE A 1 591 ? -34.222 -10.790 11.590 1.00 61.19 591 PHE A CA 1
ATOM 4721 C C . PHE A 1 591 ? -34.650 -11.306 10.185 1.00 61.19 591 PHE A C 1
ATOM 4723 O O . PHE A 1 591 ? -33.825 -11.611 9.326 1.00 61.19 591 PHE A O 1
ATOM 4730 N N . GLY A 1 592 ? -35.955 -11.467 9.957 1.00 53.50 592 GLY A N 1
ATOM 4731 C CA . GLY A 1 592 ? -36.602 -11.904 8.723 1.00 53.50 592 GLY A CA 1
ATOM 4732 C C . GLY A 1 592 ? -37.643 -10.910 8.194 1.00 53.50 592 GLY A C 1
ATOM 4733 O O . GLY A 1 592 ? -38.270 -11.199 7.179 1.00 53.50 592 GLY A O 1
ATOM 4734 N N . GLN A 1 593 ? -37.837 -9.752 8.841 1.00 57.59 593 GLN A N 1
ATOM 4735 C CA . GLN A 1 593 ? -38.703 -8.680 8.338 1.00 57.59 593 GLN A CA 1
ATOM 4736 C C . GLN A 1 593 ? -37.888 -7.632 7.559 1.00 57.59 593 GLN A C 1
ATOM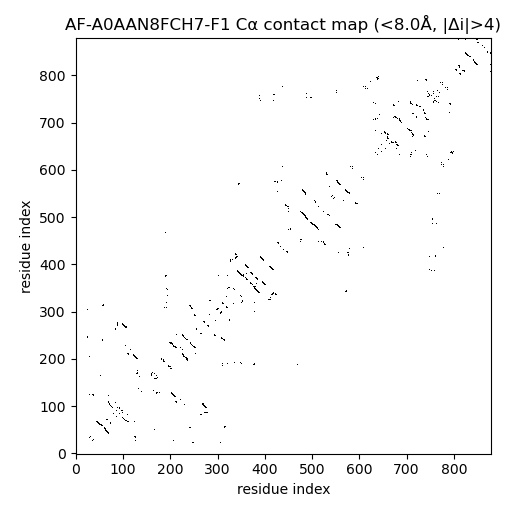 4738 O O . GLN A 1 593 ? -36.799 -7.236 7.963 1.00 57.59 593 GLN A O 1
ATOM 4743 N N . THR A 1 594 ? -38.403 -7.172 6.414 1.00 56.88 594 THR A N 1
ATOM 4744 C CA . THR A 1 594 ? -37.738 -6.172 5.552 1.00 56.88 594 THR A CA 1
ATOM 4745 C C . THR A 1 594 ? -37.820 -4.749 6.104 1.00 56.88 594 THR A C 1
ATOM 4747 O O . THR A 1 594 ? -36.994 -3.907 5.752 1.00 56.88 594 THR A O 1
ATOM 4750 N N . THR A 1 595 ? -38.819 -4.466 6.944 1.00 62.28 595 THR A N 1
ATOM 4751 C CA . THR A 1 595 ? -39.170 -3.119 7.407 1.00 62.28 595 THR A CA 1
ATOM 4752 C C . THR A 1 595 ? -39.712 -3.159 8.829 1.00 62.28 595 THR A C 1
ATOM 4754 O O . THR A 1 595 ? -40.786 -3.706 9.046 1.00 62.28 595 THR A O 1
ATOM 4757 N N . PHE A 1 596 ? -39.010 -2.512 9.760 1.00 67.38 596 PHE A N 1
ATOM 4758 C CA . PHE A 1 596 ? -39.514 -2.254 11.110 1.00 67.38 596 PHE A CA 1
ATOM 4759 C C . PHE A 1 596 ? -40.440 -1.037 11.132 1.00 67.38 596 PHE A C 1
ATOM 4761 O O . PHE A 1 596 ? -40.106 0.006 10.543 1.00 67.38 596 PHE A O 1
ATOM 4768 N N . SER A 1 597 ? -41.563 -1.164 11.838 1.00 74.81 597 SER A N 1
ATOM 4769 C CA . SER A 1 597 ? -42.443 -0.059 12.224 1.00 74.81 597 SER A CA 1
ATOM 4770 C C . SER A 1 597 ? -41.691 0.959 13.092 1.00 74.81 597 SER A C 1
ATOM 4772 O O . SER A 1 597 ? -40.657 0.657 13.688 1.00 74.81 597 SER A O 1
ATOM 4774 N N . GLN A 1 598 ? -42.189 2.196 13.168 1.00 78.12 598 GLN A N 1
ATOM 4775 C CA . GLN A 1 598 ? -41.555 3.235 13.990 1.00 78.12 598 GLN A CA 1
ATOM 4776 C C . GLN A 1 598 ? -41.485 2.825 15.472 1.00 78.12 598 GLN A C 1
ATOM 4778 O O . GLN A 1 598 ? -40.457 3.012 16.110 1.00 78.12 598 GLN A O 1
ATOM 4783 N N . GLN A 1 599 ? -42.531 2.163 15.972 1.00 80.56 599 GLN A N 1
ATOM 4784 C CA . GLN A 1 599 ? -42.602 1.684 17.349 1.00 80.56 599 GLN A CA 1
ATOM 4785 C C . GLN A 1 599 ? -41.551 0.602 17.658 1.00 80.56 599 GLN A C 1
ATOM 4787 O O . GLN A 1 599 ? -40.925 0.649 18.712 1.00 80.56 599 GLN A O 1
ATOM 4792 N N . GLU A 1 600 ? -41.304 -0.338 16.740 1.00 78.19 600 GLU A N 1
ATOM 4793 C CA . GLU A 1 600 ? -40.247 -1.354 16.899 1.00 78.19 600 GLU A CA 1
ATOM 4794 C C . GLU A 1 600 ? -38.848 -0.724 16.890 1.00 78.19 600 GLU A C 1
ATOM 4796 O O . GLU A 1 600 ? -37.977 -1.119 17.664 1.00 78.19 600 GLU A O 1
ATOM 4801 N N . ARG A 1 601 ? -38.622 0.303 16.059 1.00 78.31 601 ARG A N 1
ATOM 4802 C CA . ARG A 1 601 ? -37.345 1.040 16.048 1.00 78.31 601 ARG A CA 1
ATOM 4803 C C . ARG A 1 601 ? -37.096 1.756 17.370 1.00 78.31 601 ARG A C 1
ATOM 4805 O O . ARG A 1 601 ? -35.978 1.698 17.886 1.00 78.31 601 ARG A O 1
ATOM 4812 N N . ASP A 1 602 ? -38.125 2.388 17.924 1.00 83.06 602 ASP A N 1
ATOM 4813 C CA . ASP A 1 602 ? -38.037 3.076 19.212 1.00 83.06 602 ASP A CA 1
ATOM 4814 C C . ASP A 1 602 ? -37.756 2.071 20.343 1.00 83.06 602 ASP A C 1
ATOM 4816 O O . ASP A 1 602 ? -36.837 2.278 21.136 1.00 83.06 602 ASP A O 1
ATOM 4820 N N . GLN A 1 603 ? -38.439 0.919 20.345 1.00 84.88 603 GLN A N 1
ATOM 4821 C CA . GLN A 1 603 ? -38.187 -0.172 21.296 1.00 84.88 603 GLN A CA 1
ATOM 4822 C C . GLN A 1 603 ? -36.760 -0.723 21.204 1.00 84.88 603 GLN A C 1
ATOM 4824 O O . GLN A 1 603 ? -36.115 -0.944 22.229 1.00 84.88 603 GLN A O 1
ATOM 4829 N N . ARG A 1 604 ? -36.230 -0.932 19.992 1.00 83.06 604 ARG A N 1
ATOM 4830 C CA . ARG A 1 604 ? -34.834 -1.361 19.806 1.00 83.06 604 ARG A CA 1
ATOM 4831 C C . ARG A 1 604 ? -33.853 -0.310 20.309 1.00 83.06 604 ARG A C 1
ATOM 4833 O O . ARG A 1 604 ? -32.877 -0.661 20.964 1.00 83.06 604 ARG A O 1
ATOM 4840 N N . THR A 1 605 ? -34.120 0.963 20.038 1.00 86.06 605 THR A N 1
ATOM 4841 C CA . THR A 1 605 ? -33.272 2.076 20.490 1.00 86.06 605 THR A CA 1
ATOM 4842 C C . THR A 1 605 ? -33.221 2.135 22.017 1.00 86.06 605 THR A C 1
ATOM 4844 O O . THR A 1 605 ? -32.134 2.201 22.597 1.00 86.06 605 THR A O 1
ATOM 4847 N N . GLU A 1 606 ? -34.376 2.027 22.677 1.00 88.50 606 GLU A N 1
ATOM 4848 C CA . GLU A 1 606 ? -34.478 1.973 24.137 1.00 88.50 606 GLU A CA 1
ATOM 4849 C C . GLU A 1 606 ? -33.793 0.721 24.707 1.00 88.50 606 GLU A C 1
ATOM 4851 O O . GLU A 1 606 ? -33.054 0.798 25.692 1.00 88.50 606 GLU A O 1
ATOM 4856 N N . PHE A 1 607 ? -33.961 -0.432 24.053 1.00 88.62 607 PHE A N 1
ATOM 4857 C CA . PHE A 1 607 ? -33.302 -1.678 24.440 1.00 88.62 607 PHE A CA 1
ATOM 4858 C C . PHE A 1 607 ? -31.775 -1.565 24.375 1.00 88.62 607 PHE A C 1
ATOM 4860 O O . PHE A 1 607 ? -31.098 -1.936 25.337 1.00 88.62 607 PHE A O 1
ATOM 4867 N N . VAL A 1 608 ? -31.230 -1.020 23.281 1.00 89.44 608 VAL A N 1
ATOM 4868 C CA . VAL A 1 608 ? -29.790 -0.768 23.126 1.00 89.44 608 VAL A CA 1
ATOM 4869 C C . VAL A 1 608 ? -29.303 0.207 24.195 1.00 89.44 608 VAL A C 1
ATOM 4871 O O . VAL A 1 608 ? -28.272 -0.060 24.806 1.00 89.44 608 VAL A O 1
ATOM 4874 N N . SER A 1 609 ? -30.045 1.283 24.481 1.00 90.19 609 SER A N 1
ATOM 4875 C CA . SER A 1 609 ? -29.687 2.246 25.535 1.00 90.19 609 SER A CA 1
ATOM 4876 C C . SER A 1 609 ? -29.615 1.580 26.915 1.00 90.19 609 SER A C 1
ATOM 4878 O O . SER A 1 609 ? -28.605 1.686 27.621 1.00 90.19 609 SER A O 1
ATOM 4880 N N . ARG A 1 610 ? -30.627 0.779 27.276 1.00 90.44 610 ARG A N 1
ATOM 4881 C CA . ARG A 1 610 ? -30.644 0.022 28.537 1.00 90.44 610 ARG A CA 1
ATOM 4882 C C . ARG A 1 610 ? -29.503 -0.992 28.620 1.00 90.44 610 ARG A C 1
ATOM 4884 O O . ARG A 1 610 ? -28.819 -1.052 29.641 1.00 90.44 610 ARG A O 1
ATOM 4891 N N . LYS A 1 611 ? -29.269 -1.769 27.561 1.00 89.81 611 LYS A N 1
ATOM 4892 C CA . LYS A 1 611 ? -28.186 -2.763 27.526 1.00 89.81 611 LYS A CA 1
ATOM 4893 C C . LYS A 1 611 ? -26.807 -2.117 27.566 1.00 89.81 611 LYS A C 1
ATOM 4895 O O . LYS A 1 611 ? -25.940 -2.584 28.296 1.00 89.81 611 LYS A O 1
ATOM 4900 N N . ALA A 1 612 ? -26.615 -1.007 26.860 1.00 91.88 612 ALA A N 1
ATOM 4901 C CA . ALA A 1 612 ? -25.374 -0.250 26.912 1.00 91.88 612 ALA A CA 1
ATOM 4902 C C . ALA A 1 612 ? -25.101 0.309 28.314 1.00 91.88 612 ALA A C 1
ATOM 4904 O O . ALA A 1 612 ? -23.951 0.335 28.749 1.00 91.88 612 ALA A O 1
ATOM 4905 N N . LYS A 1 613 ? -26.148 0.709 29.045 1.00 91.06 613 LYS A N 1
ATOM 4906 C CA . LYS A 1 613 ? -26.039 1.144 30.441 1.00 91.06 613 LYS A CA 1
ATOM 4907 C C . LYS A 1 613 ? -25.564 0.016 31.358 1.00 91.06 613 LYS A C 1
ATOM 4909 O O . LYS A 1 613 ? -24.681 0.265 32.172 1.00 91.06 613 LYS A O 1
ATOM 4914 N N . GLU A 1 614 ? -26.121 -1.187 31.216 1.00 91.25 614 GLU A N 1
ATOM 4915 C CA . GLU A 1 614 ? -25.669 -2.391 31.937 1.00 91.25 614 GLU A CA 1
ATOM 4916 C C . GLU A 1 614 ? -24.180 -2.660 31.635 1.00 91.25 614 GLU A C 1
ATOM 4918 O O . GLU A 1 614 ? -23.355 -2.641 32.542 1.00 91.25 614 GLU A O 1
ATOM 4923 N N . MET A 1 615 ? -23.803 -2.735 30.355 1.00 91.56 615 MET A N 1
ATOM 4924 C CA . MET A 1 615 ? -22.414 -2.995 29.943 1.00 91.56 615 MET A CA 1
ATOM 4925 C C . MET A 1 615 ? -21.419 -1.901 30.359 1.00 91.56 615 MET A C 1
ATOM 4927 O O . MET A 1 615 ? -20.255 -2.195 30.617 1.00 91.56 615 MET A O 1
ATOM 4931 N N . CYS A 1 616 ? -21.844 -0.634 30.394 1.00 92.31 616 CYS A N 1
ATOM 4932 C CA . CYS A 1 616 ? -21.017 0.474 30.874 1.00 92.31 616 CYS A CA 1
ATOM 4933 C C . CYS A 1 616 ? -20.717 0.337 32.374 1.00 92.31 616 CYS A C 1
ATOM 4935 O O . CYS A 1 616 ? -19.600 0.626 32.801 1.00 92.31 616 CYS A O 1
ATOM 4937 N N . HIS A 1 617 ? -21.702 -0.103 33.166 1.00 92.06 617 HIS A N 1
ATOM 4938 C CA . HIS A 1 617 ? -21.500 -0.391 34.584 1.00 92.06 617 HIS A CA 1
ATOM 4939 C C . HIS A 1 617 ? -20.534 -1.560 34.778 1.00 92.06 617 HIS A C 1
ATOM 4941 O O . HIS A 1 617 ? -19.554 -1.398 35.501 1.00 92.06 617 HIS A O 1
ATOM 4947 N N . ASP A 1 618 ? -20.744 -2.666 34.061 1.00 91.56 618 ASP A N 1
ATOM 4948 C CA . ASP A 1 618 ? -19.863 -3.835 34.136 1.00 91.56 618 ASP A CA 1
ATOM 4949 C C . ASP A 1 618 ? -18.418 -3.466 33.769 1.00 91.56 618 ASP A C 1
ATOM 4951 O O . ASP A 1 618 ? -17.489 -3.764 34.515 1.00 91.56 618 ASP A O 1
ATOM 4955 N N . TRP A 1 619 ? -18.217 -2.720 32.674 1.00 92.50 619 TRP A N 1
ATOM 4956 C CA . TRP A 1 619 ? -16.889 -2.233 32.285 1.00 92.50 619 TRP A CA 1
ATOM 4957 C C . TRP A 1 619 ? -16.255 -1.323 33.347 1.00 92.50 619 TRP A C 1
ATOM 4959 O O . TRP A 1 619 ? -15.054 -1.409 33.592 1.00 92.50 619 TRP A O 1
ATOM 4969 N N . TYR A 1 620 ? -17.031 -0.435 33.975 1.00 92.75 620 TYR A N 1
ATOM 4970 C CA . TYR A 1 620 ? -16.510 0.481 34.993 1.00 92.75 620 TYR A CA 1
ATOM 4971 C C . TYR A 1 620 ? -15.986 -0.264 36.232 1.00 92.75 620 TYR A C 1
ATOM 4973 O O . TYR A 1 620 ? -14.997 0.170 36.844 1.00 92.75 620 TYR A O 1
ATOM 4981 N N . ASP A 1 621 ? -16.643 -1.368 36.592 1.00 92.50 621 ASP A N 1
ATOM 4982 C CA . ASP A 1 621 ? -16.249 -2.243 37.694 1.00 92.50 621 ASP A CA 1
ATOM 4983 C C . ASP A 1 621 ? -15.056 -3.130 37.295 1.00 92.50 621 ASP A C 1
ATOM 4985 O O . ASP A 1 621 ? -14.073 -3.199 38.038 1.00 92.50 621 ASP A O 1
ATOM 4989 N N . GLU A 1 622 ? -15.082 -3.716 36.092 1.00 89.56 622 GLU A N 1
ATOM 4990 C CA . GLU A 1 622 ? -13.980 -4.496 35.507 1.00 89.56 622 GLU A CA 1
ATOM 4991 C C . GLU A 1 622 ? -12.684 -3.674 35.422 1.00 89.56 622 GLU A C 1
ATOM 4993 O O . GLU A 1 622 ? -11.648 -4.082 35.949 1.00 89.56 622 GLU A O 1
ATOM 4998 N N . ASP A 1 623 ? -12.732 -2.484 34.814 1.00 91.56 623 ASP A N 1
ATOM 4999 C CA . ASP A 1 623 ? -11.570 -1.599 34.664 1.00 91.56 623 ASP A CA 1
ATOM 5000 C C . ASP A 1 623 ? -11.058 -1.095 36.020 1.00 91.56 623 ASP A C 1
ATOM 5002 O O . ASP A 1 623 ? -9.860 -0.866 36.200 1.00 91.56 623 ASP A O 1
ATOM 5006 N N . GLY A 1 624 ? -11.962 -0.965 36.994 1.00 90.81 624 GLY A N 1
ATOM 5007 C CA . GLY A 1 624 ? -11.650 -0.573 38.361 1.00 90.81 624 GLY A CA 1
ATOM 5008 C C . GLY A 1 624 ? -10.924 -1.618 39.191 1.00 90.81 624 GLY A C 1
ATOM 5009 O O . GLY A 1 624 ? -10.223 -1.246 40.132 1.00 90.81 624 GLY A O 1
ATOM 5010 N N . ALA A 1 625 ? -11.081 -2.896 38.852 1.00 90.25 625 ALA A N 1
ATOM 5011 C CA . ALA A 1 625 ? -10.355 -3.991 39.485 1.00 90.25 625 ALA A CA 1
ATOM 5012 C C . ALA A 1 625 ? -8.905 -4.109 38.974 1.00 90.25 625 ALA A C 1
ATOM 5014 O O . ALA A 1 625 ? -8.074 -4.761 39.610 1.00 90.25 625 ALA A O 1
ATOM 5015 N N . LEU A 1 626 ? -8.589 -3.485 37.835 1.00 89.31 626 LEU A N 1
ATOM 5016 C CA . LEU A 1 626 ? -7.256 -3.486 37.237 1.00 89.31 626 LEU A CA 1
ATOM 5017 C C . LEU A 1 626 ? -6.354 -2.401 37.840 1.00 89.31 626 LEU A C 1
ATOM 5019 O O . LEU A 1 626 ? -6.798 -1.456 38.491 1.00 89.31 626 LEU A O 1
ATOM 5023 N N . PHE A 1 627 ? -5.048 -2.509 37.582 1.00 86.62 627 PHE A N 1
ATOM 5024 C CA . PHE A 1 627 ? -4.086 -1.500 38.017 1.00 86.62 627 PHE A CA 1
ATOM 5025 C C . PHE A 1 627 ? -4.401 -0.124 37.408 1.00 86.62 627 PHE A C 1
ATOM 5027 O O . PHE A 1 627 ? -4.745 -0.009 36.222 1.00 86.62 627 PHE A O 1
ATOM 5034 N N . ASN A 1 628 ? -4.254 0.924 38.224 1.00 87.31 628 ASN A N 1
ATOM 5035 C CA . ASN A 1 628 ? -4.434 2.300 37.785 1.00 87.31 628 ASN A CA 1
ATOM 5036 C C . ASN A 1 628 ? -3.242 2.747 36.927 1.00 87.31 628 ASN A C 1
ATOM 5038 O O . ASN A 1 628 ? -2.179 3.088 37.441 1.00 87.31 628 ASN A O 1
ATOM 5042 N N . PHE A 1 629 ? -3.459 2.775 35.617 1.00 90.81 629 PHE A N 1
ATOM 5043 C CA . PHE A 1 629 ? -2.444 3.100 34.621 1.00 90.81 629 PHE A CA 1
ATOM 5044 C C . PHE A 1 629 ? -2.280 4.599 34.345 1.00 90.81 629 PHE A C 1
ATOM 5046 O O . PHE A 1 629 ? -1.298 5.004 33.727 1.00 90.81 629 PHE A O 1
ATOM 5053 N N . ILE A 1 630 ? -3.203 5.430 34.843 1.00 90.62 630 ILE A N 1
ATOM 5054 C CA . ILE A 1 630 ? -3.214 6.876 34.587 1.00 90.62 630 ILE A CA 1
ATOM 5055 C C . ILE A 1 630 ? -1.943 7.545 35.110 1.00 90.62 630 ILE A C 1
ATOM 5057 O O . ILE A 1 630 ? -1.396 8.447 34.474 1.00 90.62 630 ILE A O 1
ATOM 5061 N N . ARG A 1 631 ? -1.433 7.067 36.252 1.00 85.81 631 ARG A N 1
ATOM 5062 C CA . ARG A 1 631 ? -0.172 7.554 36.817 1.00 85.81 631 ARG A CA 1
ATOM 5063 C C . ARG A 1 631 ? 0.974 7.370 35.827 1.00 85.81 631 ARG A C 1
ATOM 5065 O O . ARG A 1 631 ? 1.732 8.307 35.608 1.00 85.81 631 ARG A O 1
ATOM 5072 N N . ASP A 1 632 ? 1.090 6.190 35.229 1.00 87.31 632 ASP A N 1
ATOM 5073 C CA . ASP A 1 632 ? 2.191 5.876 34.320 1.00 87.31 632 ASP A CA 1
ATOM 5074 C C . ASP A 1 632 ? 2.031 6.648 32.999 1.00 87.31 632 ASP A C 1
ATOM 5076 O O . ASP A 1 632 ? 3.012 7.166 32.469 1.00 87.31 632 ASP A O 1
ATOM 5080 N N . THR A 1 633 ? 0.797 6.813 32.501 1.00 91.19 633 THR A N 1
ATOM 5081 C CA . THR A 1 633 ? 0.543 7.605 31.287 1.00 91.19 633 THR A CA 1
ATOM 5082 C C . THR A 1 633 ? 0.841 9.088 31.465 1.00 91.19 633 THR A C 1
ATOM 5084 O O . THR A 1 633 ? 1.384 9.698 30.550 1.00 91.19 633 THR A O 1
ATOM 5087 N N . GLU A 1 634 ? 0.514 9.674 32.621 1.00 90.38 634 GLU A N 1
ATOM 5088 C CA . GLU A 1 634 ? 0.767 11.097 32.867 1.00 90.38 634 GLU A CA 1
ATOM 5089 C C . GLU A 1 634 ? 2.240 11.353 33.187 1.00 90.38 634 GLU A C 1
ATOM 5091 O O . GLU A 1 634 ? 2.835 12.250 32.612 1.00 90.38 634 GLU A O 1
ATOM 5096 N N . THR A 1 635 ? 2.866 10.542 34.041 1.00 85.44 635 THR A N 1
ATOM 5097 C CA . THR A 1 635 ? 4.266 10.771 34.447 1.00 85.44 635 THR A CA 1
ATOM 5098 C C . THR A 1 635 ? 5.274 10.477 33.338 1.00 85.44 635 THR A C 1
ATOM 5100 O O . THR A 1 635 ? 6.254 11.203 33.198 1.00 85.44 635 THR A O 1
ATOM 5103 N N . ASN A 1 636 ? 5.046 9.438 32.525 1.00 86.19 636 ASN A N 1
ATOM 5104 C CA . ASN A 1 636 ? 6.022 9.013 31.516 1.00 86.19 636 ASN A CA 1
ATOM 5105 C C . ASN A 1 636 ? 5.686 9.489 30.095 1.00 86.19 636 ASN A C 1
ATOM 5107 O O . ASN A 1 636 ? 6.560 9.460 29.228 1.00 86.19 636 ASN A O 1
ATOM 5111 N N . SER A 1 637 ? 4.444 9.909 29.834 1.00 90.56 637 SER A N 1
ATOM 5112 C CA . SER A 1 637 ? 3.994 10.369 28.515 1.00 90.56 637 SER A CA 1
ATOM 5113 C C . SER A 1 637 ? 2.904 11.448 28.617 1.00 90.56 637 SER A C 1
ATOM 5115 O O . SER A 1 637 ? 1.896 11.378 27.908 1.00 90.56 637 SER A O 1
ATOM 5117 N N . SER A 1 638 ? 3.094 12.443 29.495 1.00 93.88 638 SER A N 1
ATOM 5118 C CA . SER A 1 638 ? 2.203 13.612 29.595 1.00 93.88 638 SER A CA 1
ATOM 5119 C C . SER A 1 638 ? 2.031 14.285 28.233 1.00 93.88 638 SER A C 1
ATOM 5121 O O . SER A 1 638 ? 2.998 14.448 27.483 1.00 93.88 638 SER A O 1
ATOM 5123 N N . CYS A 1 639 ? 0.803 14.675 27.900 1.00 95.69 639 CYS A N 1
ATOM 5124 C CA . CYS A 1 639 ? 0.524 15.339 26.637 1.00 95.69 639 CYS A CA 1
ATOM 5125 C C . CYS A 1 639 ? 1.208 16.708 26.562 1.00 95.69 639 CYS A C 1
ATOM 5127 O O . CYS A 1 639 ? 1.151 17.461 27.532 1.00 95.69 639 CYS A O 1
ATOM 5129 N N . PRO A 1 640 ? 1.755 17.102 25.401 1.00 95.88 640 PRO A N 1
ATOM 5130 C CA . PRO A 1 640 ? 2.203 18.471 25.181 1.00 95.88 640 PRO A CA 1
ATOM 5131 C C . PRO A 1 640 ? 1.061 19.467 25.422 1.00 95.88 640 PRO A C 1
ATOM 5133 O O . PRO A 1 640 ? -0.078 19.209 25.026 1.00 95.88 640 PRO A O 1
ATOM 5136 N N . CYS A 1 641 ? 1.344 20.610 26.048 1.00 94.81 641 CYS A N 1
ATOM 5137 C CA . CYS A 1 641 ? 0.303 21.581 26.409 1.00 94.81 641 CYS A CA 1
ATOM 5138 C C . CYS A 1 641 ? -0.323 22.272 25.185 1.00 94.81 641 CYS A C 1
ATOM 5140 O O . CYS A 1 641 ? -1.493 22.658 25.224 1.00 94.81 641 CYS A O 1
ATOM 5142 N N . VAL A 1 642 ? 0.447 22.435 24.102 1.00 95.06 642 VAL A N 1
ATOM 5143 C CA . VAL A 1 642 ? -0.013 23.047 22.845 1.00 95.06 642 VAL A CA 1
ATOM 5144 C C . VAL A 1 642 ? 0.354 22.201 21.628 1.00 95.06 642 VAL A C 1
ATOM 5146 O O . VAL A 1 642 ? 1.362 21.493 21.620 1.00 95.06 642 VAL A O 1
ATOM 5149 N N . GLU A 1 643 ? -0.437 22.314 20.565 1.00 93.38 643 GLU A N 1
ATOM 5150 C CA . GLU A 1 643 ? -0.300 21.505 19.348 1.00 93.38 643 GLU A CA 1
ATOM 5151 C C . GLU A 1 643 ? 1.083 21.653 18.690 1.00 93.38 643 GLU A C 1
ATOM 5153 O O . GLU A 1 643 ? 1.662 20.689 18.189 1.00 93.38 643 GLU A O 1
ATOM 5158 N N . THR A 1 644 ? 1.656 22.859 18.719 1.00 92.50 644 THR A N 1
ATOM 5159 C CA . THR A 1 644 ? 2.983 23.128 18.147 1.00 92.50 644 THR A CA 1
ATOM 5160 C C . THR A 1 644 ? 4.088 22.341 18.844 1.00 92.50 644 THR A C 1
ATOM 5162 O O . THR A 1 644 ? 5.037 21.928 18.182 1.00 92.50 644 THR A O 1
ATOM 5165 N N . GLN A 1 645 ? 3.955 22.078 20.148 1.00 93.06 645 GLN A N 1
ATOM 5166 C CA . GLN A 1 645 ? 4.885 21.221 20.883 1.00 93.06 645 GLN A CA 1
ATOM 5167 C C . GLN A 1 645 ? 4.745 19.765 20.431 1.00 93.06 645 GLN A C 1
ATOM 5169 O O . GLN A 1 645 ? 5.753 19.135 20.133 1.00 93.06 645 GLN A O 1
ATOM 5174 N N . ALA A 1 646 ? 3.514 19.260 20.294 1.00 92.19 646 ALA A N 1
ATOM 5175 C CA . ALA A 1 646 ? 3.265 17.902 19.803 1.00 92.19 646 ALA A CA 1
ATOM 5176 C C . ALA A 1 646 ? 3.804 17.680 18.384 1.00 92.19 646 ALA A C 1
ATOM 5178 O O . ALA A 1 646 ? 4.369 16.632 18.086 1.00 92.19 646 ALA A O 1
ATOM 5179 N N . ARG A 1 647 ? 3.689 18.694 17.520 1.00 90.62 647 ARG A N 1
ATOM 5180 C CA . ARG A 1 647 ? 4.227 18.656 16.156 1.00 90.62 647 ARG A CA 1
ATOM 5181 C C . ARG A 1 647 ? 5.758 18.597 16.111 1.00 90.62 647 ARG A C 1
ATOM 5183 O O . ARG A 1 647 ? 6.304 18.052 15.155 1.00 90.62 647 ARG A O 1
ATOM 5190 N N . LEU A 1 648 ? 6.441 19.192 17.091 1.00 89.06 648 LEU A N 1
ATOM 5191 C CA . LEU A 1 648 ? 7.905 19.186 17.184 1.00 89.06 648 LEU A CA 1
ATOM 5192 C C . LEU A 1 648 ? 8.443 17.939 17.900 1.00 89.06 648 LEU A C 1
ATOM 5194 O O . LEU A 1 648 ? 9.551 17.503 17.599 1.00 89.06 648 LEU A O 1
ATOM 5198 N N . ASP A 1 649 ? 7.666 17.347 18.807 1.00 89.94 649 ASP A N 1
ATOM 5199 C CA . ASP A 1 649 ? 8.034 16.166 19.599 1.00 89.94 649 ASP A CA 1
ATOM 5200 C C . ASP A 1 649 ? 7.769 14.838 18.864 1.00 89.94 649 ASP A C 1
ATOM 5202 O O . ASP A 1 649 ? 7.084 13.924 19.343 1.00 89.94 649 ASP A O 1
ATOM 5206 N N . LEU A 1 650 ? 8.311 14.751 17.648 1.00 82.38 650 LEU A N 1
ATOM 5207 C CA . LEU A 1 650 ? 8.225 13.562 16.808 1.00 82.38 650 LEU A CA 1
ATOM 5208 C C . LEU A 1 650 ? 9.069 12.429 17.402 1.00 82.38 650 LEU A C 1
ATOM 5210 O O . LEU A 1 650 ? 10.234 12.609 17.750 1.00 82.38 650 LEU A O 1
ATOM 5214 N N . GLY A 1 651 ? 8.480 11.238 17.486 1.00 84.38 651 GLY A N 1
ATOM 5215 C CA . GLY A 1 651 ? 9.132 10.032 18.006 1.00 84.38 651 GLY A CA 1
ATOM 5216 C C . GLY A 1 651 ? 8.673 9.650 19.412 1.00 84.38 651 GLY A C 1
ATOM 5217 O O . GLY A 1 651 ? 8.601 8.460 19.706 1.00 84.38 651 GLY A O 1
ATOM 5218 N N . ARG A 1 652 ? 8.273 10.616 20.253 1.00 89.62 652 ARG A N 1
ATOM 5219 C CA . ARG A 1 652 ? 7.444 10.335 21.444 1.00 89.62 652 ARG A CA 1
ATOM 5220 C C . ARG A 1 652 ? 5.967 10.376 21.095 1.00 89.62 652 ARG A C 1
ATOM 5222 O O . ARG A 1 652 ? 5.222 9.487 21.506 1.00 89.62 652 ARG A O 1
ATOM 5229 N N . PHE A 1 653 ? 5.579 11.354 20.282 1.00 93.69 653 PHE A N 1
ATOM 5230 C CA . PHE A 1 653 ? 4.238 11.480 19.740 1.00 93.69 653 PHE A CA 1
ATOM 5231 C C . PHE A 1 653 ? 4.247 11.336 18.220 1.00 93.69 653 PHE A C 1
ATOM 5233 O O . PHE A 1 653 ? 5.236 11.614 17.537 1.00 93.69 653 PHE A O 1
ATOM 5240 N N . MET A 1 654 ? 3.120 10.881 17.689 1.00 93.56 654 MET A N 1
ATOM 5241 C CA . MET A 1 654 ? 2.846 10.813 16.260 1.00 93.56 654 MET A CA 1
ATOM 5242 C C . MET A 1 654 ? 1.425 11.313 15.975 1.00 93.56 654 MET A C 1
ATOM 5244 O O . MET A 1 654 ? 0.558 11.200 16.847 1.00 93.56 654 MET A O 1
ATOM 5248 N N . PRO A 1 655 ? 1.159 11.853 14.774 1.00 92.56 655 PRO A N 1
ATOM 5249 C CA . PRO A 1 655 ? -0.192 12.194 14.338 1.00 92.56 655 PRO A CA 1
ATOM 5250 C C . PRO A 1 655 ? -1.164 11.021 14.519 1.00 92.56 655 PRO A C 1
ATOM 5252 O O . PRO A 1 655 ? -0.881 9.904 14.086 1.00 92.56 655 PRO A O 1
ATOM 5255 N N . HIS A 1 656 ? -2.319 11.259 15.144 1.00 90.62 656 HIS A N 1
ATOM 5256 C CA . HIS A 1 656 ? -3.307 10.207 15.366 1.00 90.62 656 HIS A CA 1
ATOM 5257 C C . HIS A 1 656 ? -3.945 9.793 14.026 1.00 90.62 656 HIS A C 1
ATOM 5259 O O . HIS A 1 656 ? -4.511 10.647 13.332 1.00 90.62 656 HIS A O 1
ATOM 5265 N N . PRO A 1 657 ? -3.955 8.496 13.664 1.00 84.25 657 PRO A N 1
ATOM 5266 C CA . PRO A 1 657 ? -4.328 8.058 12.320 1.00 84.25 657 PRO A CA 1
ATOM 5267 C C . PRO A 1 657 ? -5.805 8.269 11.973 1.00 84.25 657 PRO A C 1
ATOM 5269 O O . PRO A 1 657 ? -6.166 8.171 10.813 1.00 84.25 657 PRO A O 1
ATOM 5272 N N . ARG A 1 658 ? -6.677 8.539 12.953 1.00 81.50 658 ARG A N 1
ATOM 5273 C CA . ARG A 1 658 ? -8.118 8.810 12.736 1.00 81.50 658 ARG A CA 1
ATOM 5274 C C . ARG A 1 658 ? -8.545 10.250 13.021 1.00 81.50 658 ARG A C 1
ATOM 5276 O O . ARG A 1 658 ? -9.723 10.568 12.915 1.00 81.50 658 ARG A O 1
ATOM 5283 N N . CYS A 1 659 ? -7.618 11.109 13.431 1.00 86.44 659 CYS A N 1
ATOM 5284 C CA . CYS A 1 659 ? -7.927 12.502 13.735 1.00 86.44 659 CYS A CA 1
ATOM 5285 C C . CYS A 1 659 ? -6.646 13.331 13.660 1.00 86.44 659 CYS A C 1
ATOM 5287 O O . CYS A 1 659 ? -6.087 13.738 14.675 1.00 86.44 659 CYS A O 1
ATOM 5289 N N . SER A 1 660 ? -6.147 13.535 12.441 1.00 87.94 660 SER A N 1
ATOM 5290 C CA . SER A 1 660 ? -5.043 14.456 12.217 1.00 87.94 660 SER A CA 1
ATOM 5291 C C . SER A 1 660 ? -5.040 15.049 10.817 1.00 87.94 660 SER A C 1
ATOM 5293 O O . SER A 1 660 ? -5.242 14.340 9.836 1.00 87.94 660 SER A O 1
ATOM 5295 N N . GLN A 1 661 ? -4.729 16.344 10.734 1.00 83.12 661 GLN A N 1
ATOM 5296 C CA . GLN A 1 661 ? -4.624 17.083 9.472 1.00 83.12 661 GLN A CA 1
ATOM 5297 C C . GLN A 1 661 ? -3.392 16.701 8.644 1.00 83.12 661 GLN A C 1
ATOM 5299 O O . GLN A 1 661 ? -3.307 17.051 7.468 1.00 83.12 661 GLN A O 1
ATOM 5304 N N . THR A 1 662 ? -2.426 15.988 9.234 1.00 81.56 662 THR A N 1
ATOM 5305 C CA . THR A 1 662 ? -1.286 15.438 8.488 1.00 81.56 662 THR A CA 1
ATOM 5306 C C . THR A 1 662 ? -1.747 14.435 7.426 1.00 81.56 662 THR A C 1
ATOM 5308 O O . THR A 1 662 ? -1.098 14.295 6.389 1.00 81.56 662 THR A O 1
ATOM 5311 N N . PHE A 1 663 ? -2.890 13.783 7.643 1.00 77.81 663 PHE A N 1
ATOM 5312 C CA . PHE A 1 663 ? -3.510 12.877 6.686 1.00 77.81 663 PHE A CA 1
ATOM 5313 C C . PHE A 1 663 ? -4.611 13.629 5.913 1.00 77.81 663 PHE A C 1
ATOM 5315 O O . PHE A 1 663 ? -5.542 14.159 6.515 1.00 77.81 663 PHE A O 1
ATOM 5322 N N . ARG A 1 664 ? -4.491 13.704 4.575 1.00 50.91 664 ARG A N 1
ATOM 5323 C CA . ARG A 1 664 ? -5.284 14.604 3.701 1.00 50.91 664 ARG A CA 1
ATOM 5324 C C . ARG A 1 664 ? -6.811 14.408 3.741 1.00 50.91 664 ARG A C 1
ATOM 5326 O O . ARG A 1 664 ? -7.513 15.351 3.394 1.00 50.91 664 ARG A O 1
ATOM 5333 N N . ASP A 1 665 ? -7.309 13.263 4.215 1.00 54.09 665 ASP A N 1
ATOM 5334 C CA . ASP A 1 665 ? -8.726 12.870 4.100 1.00 54.09 665 ASP A CA 1
ATOM 5335 C C . ASP A 1 665 ? -9.408 12.560 5.448 1.00 54.09 665 ASP A C 1
ATOM 5337 O O . ASP A 1 665 ? -10.385 11.813 5.505 1.00 54.09 665 ASP A O 1
ATOM 5341 N N . ILE A 1 666 ? -8.893 13.087 6.567 1.00 63.94 666 ILE A N 1
ATOM 5342 C CA . ILE A 1 666 ? -9.340 12.667 7.903 1.00 63.94 666 ILE A CA 1
ATOM 5343 C C . ILE A 1 666 ? -9.975 13.815 8.682 1.00 63.94 666 ILE A C 1
ATOM 5345 O O . ILE A 1 666 ? -9.304 14.692 9.221 1.00 63.94 666 ILE A O 1
ATOM 5349 N N . THR A 1 667 ? -11.299 13.763 8.808 1.00 66.56 667 THR A N 1
ATOM 5350 C CA . THR A 1 667 ? -12.056 14.593 9.751 1.00 66.56 667 THR A CA 1
ATOM 5351 C C . THR A 1 667 ? -12.151 13.901 11.108 1.00 66.56 667 THR A C 1
ATOM 5353 O O . THR A 1 667 ? -12.488 12.719 11.173 1.00 66.56 667 THR A O 1
ATOM 5356 N N . CYS A 1 668 ? -11.924 14.644 12.192 1.00 75.06 668 CYS A N 1
ATOM 5357 C CA . CYS A 1 668 ? -12.016 14.192 13.585 1.00 75.06 668 CYS A CA 1
ATOM 5358 C C . CYS A 1 668 ? -13.457 13.886 14.044 1.00 75.06 668 CYS A C 1
ATOM 5360 O O . CYS A 1 668 ? -13.968 14.475 14.993 1.00 75.06 668 CYS A O 1
ATOM 5362 N N . THR A 1 669 ? -14.143 12.964 13.373 1.00 70.06 669 THR A N 1
ATOM 5363 C CA . THR A 1 669 ? -15.573 12.678 13.587 1.00 70.06 669 THR A CA 1
ATOM 5364 C C . THR A 1 669 ? -15.870 12.098 14.967 1.00 70.06 669 THR A C 1
ATOM 5366 O O . THR A 1 669 ? -16.918 12.380 15.545 1.00 70.06 669 THR A O 1
ATOM 5369 N N . THR A 1 670 ? -14.949 11.309 15.526 1.00 70.44 670 THR A N 1
ATOM 5370 C CA . THR A 1 670 ? -15.110 10.700 16.855 1.00 70.44 670 THR A CA 1
ATOM 5371 C C . THR A 1 670 ? -14.646 11.611 17.989 1.00 70.44 670 THR A C 1
ATOM 5373 O O . THR A 1 670 ? -15.123 11.472 19.115 1.00 70.44 670 THR A O 1
ATOM 5376 N N . VAL A 1 671 ? -13.741 12.552 17.709 1.00 81.00 671 VAL A N 1
ATOM 5377 C CA . VAL A 1 671 ? -13.164 13.484 18.687 1.00 81.00 671 VAL A CA 1
ATOM 5378 C C . VAL A 1 671 ? -13.756 14.876 18.452 1.00 81.00 671 VAL A C 1
ATOM 5380 O O . VAL A 1 671 ? -13.173 15.762 17.832 1.00 81.00 671 VAL A O 1
ATOM 5383 N N . ILE A 1 672 ? -14.998 15.042 18.898 1.00 82.50 672 ILE A N 1
ATOM 5384 C CA . ILE A 1 672 ? -15.783 16.251 18.645 1.00 82.50 672 ILE A CA 1
ATOM 5385 C C . ILE A 1 672 ? -15.102 17.465 19.292 1.00 82.50 672 ILE A C 1
ATOM 5387 O O . ILE A 1 672 ? -14.840 17.466 20.491 1.00 82.50 672 ILE A O 1
ATOM 5391 N N . GLY A 1 673 ? -14.878 18.521 18.509 1.00 82.81 673 GLY A N 1
ATOM 5392 C CA . GLY A 1 673 ? -14.250 19.763 18.970 1.00 82.81 673 GLY A CA 1
ATOM 5393 C C . GLY A 1 673 ? -12.729 19.804 18.818 1.00 82.81 673 GLY A C 1
ATOM 5394 O O . GLY A 1 673 ? -12.155 20.875 18.981 1.00 82.81 673 GLY A O 1
ATOM 5395 N N . SER A 1 674 ? -12.083 18.687 18.463 1.00 88.44 674 SER A N 1
ATOM 5396 C CA . SER A 1 674 ? -10.656 18.694 18.136 1.00 88.44 674 SER A CA 1
ATOM 5397 C C . SER A 1 674 ? -10.414 19.070 16.681 1.00 88.44 674 SER A C 1
ATOM 5399 O O . SER A 1 674 ? -11.134 18.617 15.786 1.00 88.44 674 SER A O 1
ATOM 5401 N N . LYS A 1 675 ? -9.353 19.837 16.450 1.00 87.50 675 LYS A N 1
ATOM 5402 C CA . LYS A 1 675 ? -8.822 20.130 15.119 1.00 87.50 675 LYS A CA 1
ATOM 5403 C C . LYS A 1 675 ? -7.745 19.129 14.709 1.00 87.50 675 LYS A C 1
ATOM 5405 O O . LYS A 1 675 ? -7.666 18.759 13.538 1.00 87.50 675 LYS A O 1
ATOM 5410 N N . ASN A 1 676 ? -6.920 18.709 15.667 1.00 91.25 676 ASN A N 1
ATOM 5411 C CA . ASN A 1 676 ? -5.811 17.792 15.444 1.00 91.25 676 ASN A CA 1
ATOM 5412 C C . ASN A 1 676 ? -5.534 16.973 16.714 1.00 91.25 676 ASN A C 1
ATOM 5414 O O . ASN A 1 676 ? -5.565 17.516 17.820 1.00 91.25 676 ASN A O 1
ATOM 5418 N N . CYS A 1 677 ? -5.234 15.685 16.561 1.00 93.25 677 CYS A N 1
ATOM 5419 C CA . CYS A 1 677 ? -4.809 14.815 17.650 1.00 93.25 677 CYS A CA 1
ATOM 5420 C C . CYS A 1 677 ? -3.481 14.132 17.334 1.00 93.25 677 CYS A C 1
ATOM 5422 O O . CYS A 1 677 ? -3.151 13.813 16.191 1.00 93.25 677 CYS A O 1
ATOM 5424 N N . TYR A 1 678 ? -2.758 13.841 18.402 1.00 94.50 678 TYR A N 1
ATOM 5425 C CA . TYR A 1 678 ? -1.519 13.091 18.426 1.00 94.50 678 TYR A CA 1
ATOM 5426 C C . TYR A 1 678 ? -1.673 11.951 19.424 1.00 94.50 678 TYR A C 1
ATOM 5428 O O . TYR A 1 678 ? -2.503 12.005 20.329 1.00 94.50 678 TYR A O 1
ATOM 5436 N N . MET A 1 679 ? -0.883 10.906 19.267 1.00 93.69 679 MET A N 1
ATOM 5437 C CA . MET A 1 679 ? -0.838 9.800 20.211 1.00 93.69 679 MET A CA 1
ATOM 5438 C C . MET A 1 679 ? 0.594 9.366 20.468 1.00 93.69 679 MET A C 1
ATOM 5440 O O . MET A 1 679 ? 1.488 9.719 19.699 1.00 93.69 679 MET A O 1
ATOM 5444 N N . SER A 1 680 ? 0.820 8.608 21.538 1.00 94.50 680 SER A N 1
ATOM 5445 C CA . SER A 1 680 ? 2.139 8.045 21.814 1.00 94.50 680 SER A CA 1
ATOM 5446 C C . SER A 1 680 ? 2.607 7.186 20.630 1.00 94.50 680 SER A C 1
ATOM 5448 O O . SER A 1 680 ? 1.863 6.360 20.100 1.00 94.50 680 SER A O 1
ATOM 5450 N N . ALA A 1 681 ? 3.845 7.386 20.183 1.00 92.44 681 ALA A N 1
ATOM 5451 C CA . ALA A 1 681 ? 4.414 6.676 19.033 1.00 92.44 681 ALA A CA 1
ATOM 5452 C C . ALA A 1 681 ? 4.788 5.215 19.347 1.00 92.44 681 ALA A C 1
ATOM 5454 O O . ALA A 1 681 ? 5.078 4.434 18.447 1.00 92.44 681 ALA A O 1
ATOM 5455 N N . GLN A 1 682 ? 4.778 4.856 20.630 1.00 90.62 682 GLN A N 1
ATOM 5456 C CA . GLN A 1 682 ? 5.018 3.515 21.140 1.00 90.62 682 GLN A CA 1
ATOM 5457 C C . GLN A 1 682 ? 4.224 3.300 22.433 1.00 90.62 682 GLN A C 1
ATOM 5459 O O . GLN A 1 682 ? 3.675 4.248 23.010 1.00 90.62 682 GLN A O 1
ATOM 5464 N N . ASN A 1 683 ? 4.213 2.055 22.904 1.00 92.50 683 ASN A N 1
ATOM 5465 C CA . ASN A 1 683 ? 3.787 1.701 24.250 1.00 92.50 683 ASN A CA 1
ATOM 5466 C C . ASN A 1 683 ? 4.497 2.559 25.300 1.00 92.50 683 ASN A C 1
ATOM 5468 O O . ASN A 1 683 ? 5.716 2.750 25.260 1.00 92.50 683 ASN A O 1
ATOM 5472 N N . ILE A 1 684 ? 3.738 3.044 26.277 1.00 92.00 684 ILE A N 1
ATOM 5473 C CA . ILE A 1 684 ? 4.305 3.815 27.381 1.00 92.00 684 ILE A CA 1
ATOM 5474 C C . ILE A 1 684 ? 5.129 2.868 28.254 1.00 92.00 684 ILE A C 1
ATOM 5476 O O . ILE A 1 684 ? 4.707 1.756 28.576 1.00 92.00 684 ILE A O 1
ATOM 5480 N N . TYR A 1 685 ? 6.327 3.292 28.640 1.00 86.12 685 TYR A N 1
ATOM 5481 C CA . TYR A 1 685 ? 7.164 2.518 29.548 1.00 86.12 685 TYR A CA 1
ATOM 5482 C C . TYR A 1 685 ? 6.789 2.845 30.988 1.00 86.12 685 TYR A C 1
ATOM 5484 O O . TYR A 1 685 ? 6.682 4.013 31.339 1.00 86.12 685 TYR A O 1
ATOM 5492 N N . GLY A 1 686 ? 6.606 1.824 31.818 1.00 80.75 686 GLY A N 1
ATOM 5493 C CA . GLY A 1 686 ? 6.442 1.950 33.261 1.00 80.75 686 GLY A CA 1
ATOM 5494 C C . GLY A 1 686 ? 7.795 1.879 33.966 1.00 80.75 686 GLY A C 1
ATOM 5495 O O . GLY A 1 686 ? 8.751 1.301 33.442 1.00 80.75 686 GLY A O 1
ATOM 5496 N N . SER A 1 687 ? 7.883 2.445 35.166 1.00 67.56 687 SER A N 1
ATOM 5497 C CA . SER A 1 687 ? 9.045 2.341 36.055 1.00 67.56 687 SER A CA 1
ATOM 5498 C C . SER A 1 687 ? 8.614 1.736 37.393 1.00 67.56 687 SER A C 1
ATOM 5500 O O . SER A 1 687 ? 7.601 2.122 37.978 1.00 67.56 687 SER A O 1
ATOM 5502 N N . TYR A 1 688 ? 9.367 0.748 37.888 1.00 57.66 688 TYR A N 1
ATOM 5503 C CA . TYR A 1 688 ? 9.144 0.219 39.234 1.00 57.66 688 TYR A CA 1
ATOM 5504 C C . TYR A 1 688 ? 9.647 1.238 40.259 1.00 57.66 688 TYR A C 1
ATOM 5506 O O . TYR A 1 688 ? 10.852 1.400 40.433 1.00 57.66 688 TYR A O 1
ATOM 5514 N N . ALA A 1 689 ? 8.734 1.874 40.990 1.00 49.44 689 ALA A N 1
ATOM 5515 C CA . ALA A 1 689 ? 9.078 2.448 42.283 1.00 49.44 689 ALA A CA 1
ATOM 5516 C C . ALA A 1 689 ? 9.284 1.275 43.257 1.00 49.44 689 ALA A C 1
ATOM 5518 O O . ALA A 1 689 ? 8.328 0.592 43.631 1.00 49.44 689 ALA A O 1
ATOM 5519 N N . GLY A 1 690 ? 10.534 0.964 43.607 1.00 44.31 690 GLY A N 1
ATOM 5520 C CA . GLY A 1 690 ? 10.824 -0.010 44.662 1.00 44.31 690 GLY A CA 1
ATOM 5521 C C . GLY A 1 690 ? 10.164 0.389 45.992 1.00 44.31 690 GLY A C 1
ATOM 5522 O O . GLY A 1 690 ? 9.768 1.533 46.186 1.00 44.31 690 GLY A O 1
ATOM 5523 N N . LYS A 1 691 ? 10.076 -0.539 46.955 1.00 42.38 691 LYS A N 1
ATOM 5524 C CA . LYS A 1 691 ? 9.541 -0.296 48.317 1.00 42.38 691 LYS A CA 1
ATOM 5525 C C . LYS A 1 691 ? 10.412 0.645 49.190 1.00 42.38 691 LYS A C 1
ATOM 5527 O O . LYS A 1 691 ? 10.308 0.602 50.412 1.00 42.38 691 LYS A O 1
ATOM 5532 N N . GLY A 1 692 ? 11.304 1.440 48.599 1.00 45.72 692 GLY A N 1
ATOM 5533 C CA . GLY A 1 692 ? 12.238 2.322 49.301 1.00 45.72 692 GLY A CA 1
ATOM 5534 C C . GLY A 1 692 ? 11.898 3.794 49.086 1.00 45.72 692 GLY A C 1
ATOM 5535 O O . GLY A 1 692 ? 11.569 4.199 47.979 1.00 45.72 692 GLY A O 1
ATOM 5536 N N . ASN A 1 693 ? 12.023 4.602 50.140 1.00 45.97 693 ASN A N 1
ATOM 5537 C CA . ASN A 1 693 ? 11.764 6.050 50.147 1.00 45.97 693 ASN A CA 1
ATOM 5538 C C . ASN A 1 693 ? 12.829 6.892 49.399 1.00 45.97 693 ASN A C 1
ATOM 5540 O O . ASN A 1 693 ? 12.971 8.082 49.671 1.00 45.97 693 ASN A O 1
ATOM 5544 N N . THR A 1 694 ? 13.604 6.302 48.489 1.00 47.06 694 THR A N 1
ATOM 5545 C CA . THR A 1 694 ? 14.677 6.979 47.744 1.00 47.06 694 THR A CA 1
ATOM 5546 C C . THR A 1 694 ? 14.301 7.072 46.267 1.00 47.06 694 THR A C 1
ATOM 5548 O O . THR A 1 694 ? 14.309 6.072 45.552 1.00 47.06 694 THR A O 1
ATOM 5551 N N . PHE A 1 695 ? 13.948 8.282 45.827 1.00 44.91 695 PHE A N 1
ATOM 5552 C CA . PHE A 1 695 ? 13.573 8.646 44.454 1.00 44.91 695 PHE A CA 1
ATOM 5553 C C . PHE A 1 695 ? 14.800 8.798 43.532 1.00 44.91 695 PHE A C 1
ATOM 5555 O O . PHE A 1 695 ? 14.937 9.801 42.837 1.00 44.91 695 PHE A O 1
ATOM 5562 N N . ASP A 1 696 ? 15.700 7.815 43.488 1.00 45.16 696 ASP A N 1
ATOM 5563 C CA . ASP A 1 696 ? 16.772 7.824 42.484 1.00 45.16 696 ASP A CA 1
ATOM 5564 C C . ASP A 1 696 ? 16.288 7.119 41.210 1.00 45.16 696 ASP A C 1
ATOM 5566 O O . ASP A 1 696 ? 16.399 5.909 41.020 1.00 45.16 696 ASP A O 1
ATOM 5570 N N . ASN A 1 697 ? 15.697 7.925 40.322 1.00 46.94 697 ASN A N 1
ATOM 5571 C CA . ASN A 1 697 ? 15.074 7.528 39.053 1.00 46.94 697 ASN A CA 1
ATOM 5572 C C . ASN A 1 697 ? 16.044 6.904 38.024 1.00 46.94 697 ASN A C 1
ATOM 5574 O O . ASN A 1 697 ? 15.594 6.432 36.979 1.00 46.94 697 ASN A O 1
ATOM 5578 N N . MET A 1 698 ? 17.358 6.909 38.282 1.00 46.47 698 MET A N 1
ATOM 5579 C CA . MET A 1 698 ? 18.370 6.481 37.307 1.00 46.47 698 MET A CA 1
ATOM 5580 C C . MET A 1 698 ? 18.579 4.958 37.235 1.00 46.47 698 MET A C 1
ATOM 5582 O O . MET A 1 698 ? 19.001 4.478 36.188 1.00 46.47 698 MET A O 1
ATOM 5586 N N . ASP A 1 699 ? 18.215 4.197 38.278 1.00 46.59 699 ASP A N 1
ATOM 5587 C CA . ASP A 1 699 ? 18.457 2.739 38.359 1.00 46.59 699 ASP A CA 1
ATOM 5588 C C . ASP A 1 699 ? 17.184 1.870 38.281 1.00 46.59 699 ASP A C 1
ATOM 5590 O O . ASP A 1 699 ? 17.233 0.645 38.424 1.00 46.59 699 ASP A O 1
ATOM 5594 N N . THR A 1 700 ? 16.013 2.462 38.018 1.00 56.22 700 THR A N 1
ATOM 5595 C CA . THR A 1 700 ? 14.772 1.679 37.896 1.00 56.22 700 THR A CA 1
ATOM 5596 C C . THR A 1 700 ? 14.664 1.036 36.513 1.00 56.22 700 THR A C 1
ATOM 5598 O O . THR A 1 700 ? 14.692 1.695 35.471 1.00 56.22 700 THR A O 1
ATOM 5601 N N . SER A 1 701 ? 14.528 -0.292 36.470 1.00 59.50 701 SER A N 1
ATOM 5602 C CA . SER A 1 701 ? 14.304 -1.005 35.214 1.00 59.50 701 SER A CA 1
ATOM 5603 C C . SER A 1 701 ? 12.956 -0.589 34.620 1.00 59.50 701 SER A C 1
ATOM 5605 O O . SER A 1 701 ? 11.903 -0.984 35.124 1.00 59.50 701 SER A O 1
ATOM 5607 N N . ARG A 1 702 ? 12.992 0.192 33.536 1.00 72.38 702 ARG A N 1
ATOM 5608 C CA . ARG A 1 702 ? 11.805 0.468 32.722 1.00 72.38 702 ARG A CA 1
ATOM 5609 C C . ARG A 1 702 ? 11.306 -0.818 32.068 1.00 72.38 702 ARG A C 1
ATOM 5611 O O . ARG A 1 702 ? 12.121 -1.592 31.559 1.00 72.38 702 ARG A O 1
ATOM 5618 N N . PHE A 1 703 ? 9.994 -1.022 32.068 1.00 80.00 703 PHE A N 1
ATOM 5619 C CA . PHE A 1 703 ? 9.326 -2.130 31.386 1.00 80.00 703 PHE A CA 1
ATOM 5620 C C . PHE A 1 703 ? 8.239 -1.589 30.458 1.00 80.00 703 PHE A C 1
ATOM 5622 O O . PHE A 1 703 ? 7.658 -0.537 30.714 1.00 80.00 703 PHE A O 1
ATOM 5629 N N . MET A 1 704 ? 7.994 -2.285 29.354 1.00 84.38 704 MET A N 1
ATOM 5630 C CA . MET A 1 704 ? 6.952 -1.908 28.404 1.00 84.38 704 MET A CA 1
ATOM 5631 C C . MET A 1 704 ? 5.578 -2.228 29.003 1.00 84.38 704 MET A C 1
ATOM 5633 O O . MET A 1 704 ? 5.370 -3.335 29.496 1.00 84.38 704 MET A O 1
ATOM 5637 N N . THR A 1 705 ? 4.659 -1.264 28.983 1.00 91.38 705 THR A N 1
ATOM 5638 C CA . THR A 1 705 ? 3.257 -1.478 29.380 1.00 91.38 705 THR A CA 1
ATOM 5639 C C . THR A 1 705 ? 2.379 -1.692 28.149 1.00 91.38 705 THR A C 1
ATOM 5641 O O . THR A 1 705 ? 2.852 -1.587 27.019 1.00 91.38 705 THR A O 1
ATOM 5644 N N . HIS A 1 706 ? 1.083 -1.928 28.348 1.00 93.19 706 HIS A N 1
ATOM 5645 C CA . HIS A 1 706 ? 0.101 -1.962 27.260 1.00 93.19 706 HIS A CA 1
ATOM 5646 C C . HIS A 1 706 ? -0.490 -0.584 26.937 1.00 93.19 706 HIS A C 1
ATOM 5648 O O . HIS A 1 706 ? -1.325 -0.475 26.049 1.00 93.19 706 HIS A O 1
ATOM 5654 N N . TYR A 1 707 ? -0.083 0.466 27.653 1.00 94.75 707 TYR A N 1
ATOM 5655 C CA . TYR A 1 707 ? -0.786 1.742 27.653 1.00 94.75 707 TYR A CA 1
ATOM 5656 C C . TYR A 1 707 ? -0.389 2.630 26.472 1.00 94.75 707 TYR A 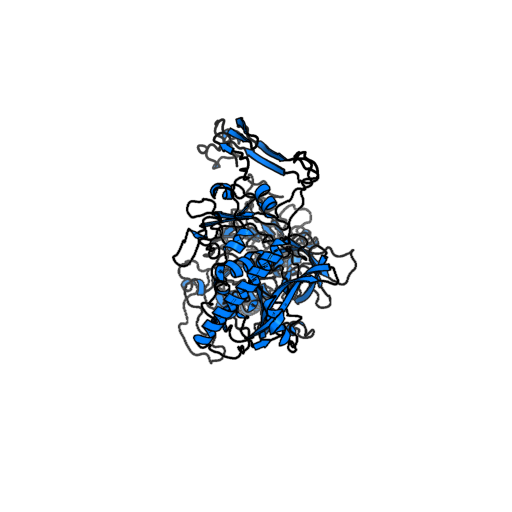C 1
ATOM 5658 O O . TYR A 1 707 ? 0.766 2.646 26.036 1.00 94.75 707 TYR A O 1
ATOM 5666 N N . GLY A 1 708 ? -1.350 3.426 26.011 1.00 95.00 708 GLY A N 1
ATOM 5667 C CA . GLY A 1 708 ? -1.157 4.511 25.055 1.00 95.00 708 GLY A CA 1
ATOM 5668 C C . GLY A 1 708 ? -1.625 5.849 25.619 1.00 95.00 708 GLY A C 1
ATOM 5669 O O . GLY A 1 708 ? -2.393 5.900 26.578 1.00 95.00 708 GLY A O 1
ATOM 5670 N N . GLN A 1 709 ? -1.187 6.943 25.003 1.00 94.69 709 GLN A N 1
ATOM 5671 C CA . GLN A 1 709 ? -1.685 8.287 25.303 1.00 94.69 709 GLN A CA 1
ATOM 5672 C C . GLN A 1 709 ? -2.271 8.909 24.040 1.00 94.69 709 GLN A C 1
ATOM 5674 O O . GLN A 1 709 ? -1.669 8.775 22.977 1.00 94.69 709 GLN A O 1
ATOM 5679 N N . VAL A 1 710 ? -3.397 9.618 24.155 1.00 95.31 710 VAL A N 1
ATOM 5680 C CA . VAL A 1 710 ? -3.977 10.410 23.060 1.00 95.31 710 VAL A CA 1
ATOM 5681 C C . VAL A 1 710 ? -4.167 11.854 23.512 1.00 95.31 710 VAL A C 1
ATOM 5683 O O . VAL A 1 710 ? -4.859 12.135 24.487 1.00 95.31 710 VAL A O 1
ATOM 5686 N N . CYS A 1 711 ? -3.574 12.773 22.760 1.00 95.12 711 CYS A N 1
ATOM 5687 C CA . CYS A 1 711 ? -3.538 14.206 23.014 1.00 95.12 711 CYS A CA 1
ATOM 5688 C C . CYS A 1 711 ? -4.281 14.926 21.894 1.00 95.12 711 CYS A C 1
ATOM 5690 O O . CYS A 1 711 ? -3.864 14.866 20.740 1.00 95.12 711 CYS A O 1
ATOM 5692 N N . CYS A 1 712 ? -5.375 15.606 22.218 1.00 94.38 712 CYS A N 1
ATOM 5693 C CA . CYS A 1 712 ? -6.203 16.289 21.229 1.00 94.38 712 CYS A CA 1
ATOM 5694 C C . CYS A 1 712 ? -6.273 17.778 21.510 1.00 94.38 712 CYS A C 1
ATOM 5696 O O . CYS A 1 712 ? -6.433 18.185 22.661 1.00 94.38 712 CYS A O 1
ATOM 5698 N N . TYR A 1 713 ? -6.170 18.565 20.446 1.00 93.69 713 TYR A N 1
ATOM 5699 C CA . TYR A 1 713 ? -6.079 20.013 20.506 1.00 93.69 713 TYR A CA 1
ATOM 5700 C C . TYR A 1 713 ? -7.287 20.653 19.830 1.00 93.69 713 TYR A C 1
ATOM 5702 O O . TYR A 1 713 ? -7.767 20.167 18.798 1.00 93.69 713 TYR A O 1
ATOM 5710 N N . ASP A 1 714 ? -7.782 21.732 20.429 1.00 90.56 714 ASP A N 1
ATOM 5711 C CA . ASP A 1 714 ? -8.879 22.526 19.881 1.00 90.56 714 ASP A CA 1
ATOM 5712 C C . ASP A 1 714 ? -8.436 23.354 18.657 1.00 90.56 714 ASP A C 1
ATOM 5714 O O . ASP A 1 714 ? -7.311 23.246 18.165 1.00 90.56 714 ASP A O 1
ATOM 5718 N N . GLU A 1 715 ? -9.333 24.187 18.125 1.00 87.94 715 GLU A N 1
ATOM 5719 C CA . GLU A 1 715 ? -9.029 25.032 16.965 1.00 87.94 715 GLU A CA 1
ATOM 5720 C C . GLU A 1 715 ? -7.885 26.030 17.210 1.00 87.94 715 GLU A C 1
ATOM 5722 O O . GLU A 1 715 ? -7.137 26.346 16.276 1.00 87.94 715 GLU A O 1
ATOM 5727 N N . ALA A 1 716 ? -7.734 26.486 18.457 1.00 92.06 716 ALA A N 1
ATOM 5728 C CA . ALA A 1 716 ? -6.689 27.403 18.894 1.00 92.06 716 ALA A CA 1
ATOM 5729 C C . ALA A 1 716 ? -5.361 26.688 19.219 1.00 92.06 716 ALA A C 1
ATOM 5731 O O . ALA A 1 716 ? -4.351 27.352 19.454 1.00 92.06 716 ALA A O 1
ATOM 5732 N N . GLY A 1 717 ? -5.338 25.353 19.182 1.00 93.00 717 GLY A N 1
ATOM 5733 C CA . GLY A 1 717 ? -4.153 24.539 19.425 1.00 93.00 717 GLY A CA 1
ATOM 5734 C C . GLY A 1 717 ? -3.886 24.255 20.905 1.00 93.00 717 GLY A C 1
ATOM 5735 O O . GLY A 1 717 ? -2.766 23.865 21.241 1.00 93.00 717 GLY A O 1
ATOM 5736 N N . TYR A 1 718 ? -4.870 24.436 21.791 1.00 93.62 718 TYR A N 1
ATOM 5737 C CA . TYR A 1 718 ? -4.752 24.119 23.217 1.00 93.62 718 TYR A CA 1
ATOM 5738 C C . TYR A 1 718 ? -5.230 22.705 23.528 1.00 93.62 718 TYR A C 1
ATOM 5740 O O . TYR A 1 718 ? -6.183 22.207 22.924 1.00 93.62 718 TYR A O 1
ATOM 5748 N N . LEU A 1 719 ? -4.559 22.053 24.482 1.00 94.06 719 LEU A N 1
ATOM 5749 C CA . LEU A 1 719 ? -4.907 20.703 24.914 1.00 94.06 719 LEU A CA 1
ATOM 5750 C C . LEU A 1 719 ? -6.327 20.668 25.495 1.00 94.06 719 LEU A C 1
ATOM 5752 O O . LEU A 1 719 ? -6.646 21.344 26.476 1.00 94.06 719 LEU A O 1
ATOM 5756 N N . MET A 1 720 ? -7.175 19.836 24.901 1.00 91.56 720 MET A N 1
ATOM 5757 C CA . MET A 1 720 ? -8.548 19.634 25.343 1.00 91.56 720 MET A CA 1
ATOM 5758 C C . MET A 1 720 ? -8.569 18.760 26.597 1.00 91.56 720 MET A C 1
ATOM 5760 O O . MET A 1 720 ? -7.937 17.705 26.627 1.00 91.56 720 MET A O 1
ATOM 5764 N N . GLN A 1 721 ? -9.344 19.153 27.610 1.00 89.25 721 GLN A N 1
ATOM 5765 C CA . GLN A 1 721 ? -9.403 18.422 28.881 1.00 89.25 721 GLN A CA 1
ATOM 5766 C C . GLN A 1 721 ? -10.769 17.804 29.160 1.00 89.25 721 GLN A C 1
ATOM 5768 O O . GLN A 1 721 ? -11.762 18.246 28.619 1.00 89.25 721 GLN A O 1
ATOM 5773 N N . THR A 1 722 ? -10.860 16.794 30.014 1.00 86.19 722 THR A N 1
ATOM 5774 C CA . THR A 1 722 ? -12.117 16.135 30.425 1.00 86.19 722 THR A CA 1
ATOM 5775 C C . THR A 1 722 ? -13.035 16.958 31.336 1.00 86.19 722 THR A C 1
ATOM 5777 O O . THR A 1 722 ? -14.250 16.834 31.168 1.00 86.19 722 THR A O 1
ATOM 5780 N N . PRO A 1 723 ? -12.553 17.844 32.234 1.00 83.44 723 PRO A N 1
ATOM 5781 C CA . PRO A 1 723 ? -13.435 18.559 33.158 1.00 83.44 723 PRO A CA 1
ATOM 5782 C C . PRO A 1 723 ? -14.422 19.530 32.506 1.00 83.44 723 PRO A C 1
ATOM 5784 O O . PRO A 1 723 ? -15.494 19.741 33.068 1.00 83.44 723 PRO A O 1
ATOM 5787 N N . TYR A 1 724 ? -14.122 20.114 31.338 1.00 78.38 724 TYR A N 1
ATOM 5788 C CA . TYR A 1 724 ? -15.095 21.001 30.686 1.00 78.38 724 TYR A CA 1
ATOM 5789 C C . TYR A 1 724 ? -16.181 20.237 29.923 1.00 78.38 724 TYR A C 1
ATOM 5791 O O . TYR A 1 724 ? -17.150 20.868 29.499 1.00 78.38 724 TYR A O 1
ATOM 5799 N N . GLN A 1 725 ? -16.067 18.911 29.749 1.00 76.44 725 GLN A N 1
ATOM 5800 C CA . GLN A 1 725 ? -16.973 18.119 28.912 1.00 76.44 725 GLN A CA 1
ATOM 5801 C C . GLN A 1 725 ? -18.452 18.315 29.274 1.00 76.44 725 GLN A C 1
ATOM 5803 O O . GLN A 1 725 ? -19.247 18.445 28.350 1.00 76.44 725 GLN A O 1
ATOM 5808 N N . PRO A 1 726 ? -18.857 18.418 30.554 1.00 71.12 726 PRO A N 1
ATOM 5809 C CA . PRO A 1 726 ? -20.253 18.675 30.912 1.00 71.12 726 PRO A CA 1
ATOM 5810 C C . PRO A 1 726 ? -20.741 20.094 30.574 1.00 71.12 726 PRO A C 1
ATOM 5812 O O . PRO A 1 726 ? -21.946 20.337 30.546 1.00 71.12 726 PRO A O 1
ATOM 5815 N N . VAL A 1 727 ? -19.821 21.039 30.367 1.00 69.94 727 VAL A N 1
ATOM 5816 C CA . VAL A 1 727 ? -20.096 22.482 30.275 1.00 69.94 727 VAL A CA 1
ATOM 5817 C C . VAL A 1 727 ? -20.052 22.970 28.831 1.00 69.94 727 VAL A C 1
ATOM 5819 O O . VAL A 1 727 ? -20.914 23.741 28.412 1.00 69.94 727 VAL A O 1
ATOM 5822 N N . ILE A 1 728 ? -19.066 22.521 28.052 1.00 70.62 728 ILE A N 1
ATOM 5823 C CA . ILE A 1 728 ? -18.864 22.998 26.685 1.00 70.62 728 ILE A CA 1
ATOM 5824 C C . ILE A 1 728 ? -19.575 22.058 25.710 1.00 70.62 728 ILE A C 1
ATOM 5826 O O . ILE A 1 728 ? -19.271 20.870 25.577 1.00 70.62 728 ILE A O 1
ATOM 5830 N N . LYS A 1 729 ? -20.525 22.631 24.982 1.00 66.25 729 LYS A N 1
ATOM 5831 C CA . LYS A 1 729 ? -21.216 21.993 23.868 1.00 66.25 729 LYS A CA 1
ATOM 5832 C C . LYS A 1 729 ? -20.751 22.654 22.582 1.00 66.25 729 LYS A C 1
ATOM 5834 O O . LYS A 1 729 ? -20.971 23.847 22.402 1.00 66.25 729 LYS A O 1
ATOM 5839 N N . THR A 1 730 ? -20.103 21.897 21.702 1.00 63.31 730 THR A N 1
ATOM 5840 C CA . THR A 1 730 ? -19.727 22.395 20.366 1.00 63.31 730 THR A CA 1
ATOM 5841 C C . THR A 1 730 ? -20.954 22.518 19.468 1.00 63.31 730 THR A C 1
ATOM 5843 O O . THR A 1 730 ? -21.015 23.391 18.611 1.00 63.31 730 THR A O 1
ATOM 5846 N N . GLN A 1 731 ? -21.955 21.664 19.690 1.00 62.53 731 GLN A N 1
ATOM 5847 C CA . GLN A 1 731 ? -23.272 21.712 19.063 1.00 62.53 731 GLN A CA 1
ATOM 5848 C C . GLN A 1 731 ? -24.340 21.457 20.129 1.00 62.53 731 GLN A C 1
ATOM 5850 O O . GLN A 1 731 ? -24.061 20.830 21.149 1.00 62.53 731 GLN A O 1
ATOM 5855 N N . LYS A 1 732 ? -25.581 21.904 19.902 1.00 55.28 732 LYS A N 1
ATOM 5856 C CA . LYS A 1 732 ? -26.681 21.791 20.882 1.00 55.28 732 LYS A CA 1
ATOM 5857 C C . LYS A 1 732 ? -26.867 20.359 21.419 1.00 55.28 732 LYS A C 1
ATOM 5859 O O . LYS A 1 732 ? -27.191 20.190 22.598 1.00 55.28 732 LYS A O 1
ATOM 5864 N N . GLU A 1 733 ? -26.601 19.365 20.571 1.00 57.66 733 GLU A N 1
ATOM 5865 C CA . GLU A 1 733 ? -26.709 17.931 20.858 1.00 57.66 733 GLU A CA 1
ATOM 5866 C C . GLU A 1 733 ? -25.409 17.271 21.354 1.00 57.66 733 GLU A C 1
ATOM 5868 O O . GLU A 1 733 ? -25.474 16.217 21.983 1.00 57.66 733 GLU A O 1
ATOM 5873 N N . TYR A 1 734 ? -24.230 17.865 21.122 1.00 65.38 734 TYR A N 1
ATOM 5874 C CA . TYR A 1 734 ? -22.947 17.191 21.350 1.00 65.38 734 TYR A CA 1
ATOM 5875 C C . TYR A 1 734 ? -21.994 17.998 22.231 1.00 65.38 734 TYR A C 1
ATOM 5877 O O . TYR A 1 734 ? -21.604 19.127 21.923 1.00 65.38 734 TYR A O 1
ATOM 5885 N N . PHE A 1 735 ? -21.563 17.364 23.318 1.00 70.19 735 PHE A N 1
ATOM 5886 C CA . PHE A 1 735 ? -20.418 17.815 24.098 1.00 70.19 735 PHE A CA 1
ATOM 5887 C C . PHE A 1 735 ? -19.122 17.559 23.335 1.00 70.19 735 PHE A C 1
ATOM 5889 O O . PHE A 1 735 ? -19.027 16.586 22.576 1.00 70.19 735 PHE A O 1
ATOM 5896 N N . TYR A 1 736 ? -18.118 18.404 23.563 1.00 78.06 736 TYR A N 1
ATOM 5897 C CA . TYR A 1 736 ? -16.790 18.125 23.025 1.00 78.06 736 TYR A CA 1
ATOM 5898 C C . TYR A 1 736 ? -16.191 16.869 23.684 1.00 78.06 736 TYR A C 1
ATOM 5900 O O . TYR A 1 736 ? -16.561 16.478 24.794 1.00 78.06 736 TYR A O 1
ATOM 5908 N N . ASN A 1 737 ? -15.277 16.215 22.975 1.00 83.69 737 ASN A N 1
ATOM 5909 C CA . ASN A 1 737 ? -14.622 14.979 23.378 1.00 83.69 737 ASN A CA 1
ATOM 5910 C C . ASN A 1 737 ? -13.101 15.202 23.359 1.00 83.69 737 ASN A C 1
ATOM 5912 O O . ASN A 1 737 ? -12.552 15.339 22.269 1.00 83.69 737 ASN A O 1
ATOM 5916 N N . PRO A 1 738 ? -12.420 15.304 24.510 1.00 88.75 738 PRO A N 1
ATOM 5917 C CA . PRO A 1 738 ? -10.965 15.415 24.558 1.00 88.75 738 PRO A CA 1
ATOM 5918 C C . PRO A 1 738 ? -10.275 14.077 24.257 1.00 88.75 738 PRO A C 1
ATOM 5920 O O . PRO A 1 738 ? -10.889 13.011 24.287 1.00 88.75 738 PRO A O 1
ATOM 5923 N N . GLY A 1 739 ? -8.965 14.136 24.021 1.00 90.56 739 GLY A N 1
ATOM 5924 C CA . GLY A 1 739 ? -8.118 12.944 24.016 1.00 90.56 739 GLY A CA 1
ATOM 5925 C C . GLY A 1 739 ? -8.022 12.340 25.420 1.00 90.56 739 GLY A C 1
ATOM 5926 O O . GLY A 1 739 ? -8.097 13.059 26.420 1.00 90.56 739 GLY A O 1
ATOM 5927 N N . TYR A 1 740 ? -7.879 11.020 25.492 1.00 92.88 740 TYR A N 1
ATOM 5928 C CA . TYR A 1 740 ? -7.771 10.276 26.744 1.00 92.88 740 TYR A CA 1
ATOM 5929 C C . TYR A 1 740 ? -6.726 9.157 26.636 1.00 92.88 740 TYR A C 1
ATOM 5931 O O . TYR A 1 740 ? -6.465 8.664 25.533 1.00 92.88 740 TYR A O 1
ATOM 5939 N N . PRO A 1 741 ? -6.125 8.739 27.763 1.00 94.75 741 PRO A N 1
ATOM 5940 C CA . PRO A 1 741 ? -5.177 7.637 27.786 1.00 94.75 741 PRO A CA 1
ATOM 5941 C C . PRO A 1 741 ? -5.882 6.324 27.451 1.00 94.75 741 PRO A C 1
ATOM 5943 O O . PRO A 1 741 ? -7.054 6.133 27.768 1.00 94.75 741 PRO A O 1
ATOM 5946 N N . LEU A 1 742 ? -5.163 5.409 26.814 1.00 94.81 742 LEU A N 1
ATOM 5947 C CA . LEU A 1 742 ? -5.674 4.119 26.362 1.00 94.81 742 LEU A CA 1
ATOM 5948 C C . LEU A 1 742 ? -5.051 3.015 27.205 1.00 94.81 742 LEU A C 1
ATOM 5950 O O . LEU A 1 742 ? -3.832 3.002 27.397 1.00 94.81 742 LEU A O 1
ATOM 5954 N N . ARG A 1 743 ? -5.865 2.079 27.699 1.00 94.06 743 ARG A N 1
ATOM 5955 C CA . ARG A 1 743 ? -5.342 0.908 28.410 1.00 94.06 743 ARG A CA 1
ATOM 5956 C C . ARG A 1 743 ? -4.669 -0.063 27.445 1.00 94.06 743 ARG A C 1
ATOM 5958 O O . ARG A 1 743 ? -3.682 -0.683 27.826 1.00 94.06 743 ARG A O 1
ATOM 5965 N N . ALA A 1 744 ? -5.189 -0.178 26.226 1.00 94.38 744 ALA A N 1
ATOM 5966 C CA . ALA A 1 744 ? -4.562 -0.924 25.148 1.00 94.38 744 ALA A CA 1
ATOM 5967 C C . ALA A 1 744 ? -4.038 0.035 24.075 1.00 94.38 744 ALA A C 1
ATOM 5969 O O . ALA A 1 744 ? -4.768 0.871 23.545 1.00 94.38 744 ALA A O 1
ATOM 5970 N N . TYR A 1 745 ? -2.760 -0.088 23.744 1.00 94.06 745 TYR A N 1
ATOM 5971 C CA . TYR A 1 745 ? -2.120 0.715 22.717 1.00 94.06 745 TYR A CA 1
ATOM 5972 C C . TYR A 1 745 ? -2.728 0.420 21.334 1.00 94.06 745 TYR A C 1
ATOM 5974 O O . TYR A 1 745 ? -2.979 -0.738 21.003 1.00 94.06 745 TYR A O 1
ATOM 5982 N N . GLU A 1 746 ? -2.946 1.452 20.507 1.00 90.62 746 GLU A N 1
ATOM 5983 C CA . GLU A 1 746 ? -3.618 1.324 19.196 1.00 90.62 746 GLU A CA 1
ATOM 5984 C C . GLU A 1 746 ? -2.939 0.288 18.292 1.00 90.62 746 GLU A C 1
ATOM 5986 O O . GLU A 1 746 ? -3.618 -0.476 17.611 1.00 90.62 746 GLU A O 1
ATOM 5991 N N . PHE A 1 747 ? -1.606 0.220 18.313 1.00 91.12 747 PHE A N 1
ATOM 5992 C CA . PHE A 1 747 ? -0.839 -0.743 17.520 1.00 91.12 747 PHE A CA 1
ATOM 5993 C C . PHE A 1 747 ? -0.487 -2.025 18.277 1.00 91.12 747 PHE A C 1
ATOM 5995 O O . PHE A 1 747 ? 0.315 -2.819 17.804 1.00 91.12 747 PHE A O 1
ATOM 6002 N N . GLY A 1 748 ? -1.125 -2.269 19.419 1.00 91.56 748 GLY A N 1
ATOM 6003 C CA . GLY A 1 748 ? -0.948 -3.489 20.194 1.00 91.56 748 GLY A CA 1
ATOM 6004 C C . GLY A 1 748 ? 0.405 -3.568 20.893 1.00 91.56 748 GLY A C 1
ATOM 6005 O O . GLY A 1 748 ? 1.258 -2.694 20.771 1.00 91.56 748 GLY A O 1
ATOM 6006 N N . THR A 1 749 ? 0.597 -4.631 21.662 1.00 91.19 749 THR A N 1
ATOM 6007 C CA . THR A 1 749 ? 1.803 -4.829 22.472 1.00 91.19 749 THR A CA 1
ATOM 6008 C C . THR A 1 749 ? 2.347 -6.229 22.224 1.00 91.19 749 THR A C 1
ATOM 6010 O O . THR A 1 749 ? 1.574 -7.178 22.357 1.00 91.19 749 THR A O 1
ATOM 6013 N N . PRO A 1 750 ? 3.646 -6.404 21.924 1.00 87.44 750 PRO A N 1
ATOM 6014 C CA . PRO A 1 750 ? 4.242 -7.733 21.837 1.00 87.44 750 PRO A CA 1
ATOM 6015 C C . PRO A 1 750 ? 3.984 -8.538 23.123 1.00 87.44 750 PRO A C 1
ATOM 6017 O O . PRO A 1 750 ? 4.216 -7.995 24.208 1.00 87.44 750 PRO A O 1
ATOM 6020 N N . PRO A 1 751 ? 3.558 -9.816 23.040 1.00 88.31 751 PRO A N 1
ATOM 6021 C CA . PRO A 1 751 ? 3.528 -10.701 21.865 1.00 88.31 751 PRO A CA 1
ATOM 6022 C C . PRO A 1 751 ? 2.197 -10.764 21.074 1.00 88.31 751 PRO A C 1
ATOM 6024 O O . PRO A 1 751 ? 2.018 -11.711 20.313 1.00 88.31 751 PRO A O 1
ATOM 6027 N N . TYR A 1 752 ? 1.287 -9.794 21.217 1.00 88.19 752 TYR A N 1
ATOM 6028 C CA . TYR A 1 752 ? 0.061 -9.645 20.403 1.00 88.19 752 TYR A CA 1
ATOM 6029 C C . TYR A 1 752 ? -0.983 -10.770 20.531 1.00 88.19 752 TYR A C 1
ATOM 6031 O O . TYR A 1 752 ? -1.830 -10.933 19.654 1.00 88.19 752 TYR A O 1
ATOM 6039 N N . MET A 1 753 ? -0.946 -11.558 21.610 1.00 83.06 753 MET A N 1
ATOM 6040 C CA . MET A 1 753 ? -1.779 -12.766 21.762 1.00 83.06 753 MET A CA 1
ATOM 6041 C C . MET A 1 753 ? -2.580 -12.814 23.070 1.00 83.06 753 MET A C 1
ATOM 6043 O O . MET A 1 753 ? -3.303 -13.781 23.316 1.00 83.06 753 MET A O 1
ATOM 6047 N N . GLY A 1 754 ? -2.442 -11.805 23.925 1.00 86.44 754 GLY A N 1
ATOM 6048 C CA . GLY A 1 754 ? -3.110 -11.694 25.214 1.00 86.44 754 GLY A CA 1
ATOM 6049 C C . GLY A 1 754 ? -4.103 -10.537 25.305 1.00 86.44 754 GLY A C 1
ATOM 6050 O O . GLY A 1 754 ? -4.461 -9.886 24.323 1.00 86.44 754 GLY A O 1
ATOM 6051 N N . GL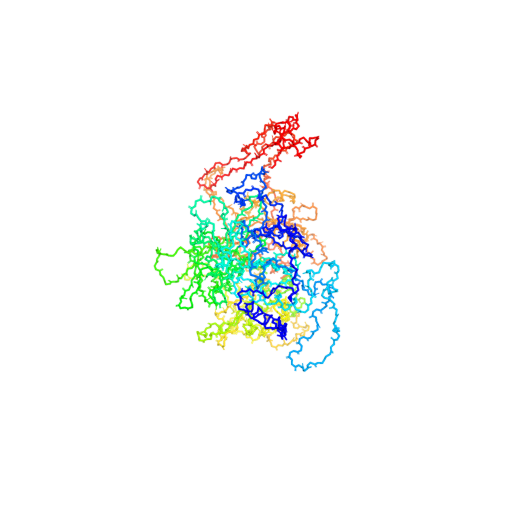N A 1 755 ? -4.551 -10.284 26.533 1.00 89.69 755 GLN A N 1
ATOM 6052 C CA . GLN A 1 755 ? -5.402 -9.141 26.858 1.00 89.69 755 GLN A CA 1
ATOM 6053 C C . GLN A 1 755 ? -4.656 -7.830 26.620 1.00 89.69 755 GLN A C 1
ATOM 6055 O O . GLN A 1 755 ? -3.503 -7.715 27.023 1.00 89.69 755 GLN A O 1
ATOM 6060 N N . PHE A 1 756 ? -5.320 -6.832 26.038 1.00 92.44 756 PHE A N 1
ATOM 6061 C CA . PHE A 1 756 ? -4.729 -5.518 25.719 1.00 92.44 756 PHE A CA 1
ATOM 6062 C C . PHE A 1 756 ? -3.609 -5.529 24.660 1.00 92.44 756 PHE A C 1
ATOM 6064 O O . PHE A 1 756 ? -2.997 -4.490 24.399 1.00 92.44 756 PHE A O 1
ATOM 6071 N N . GLU A 1 757 ? -3.317 -6.676 24.050 1.00 92.19 757 GLU A N 1
ATOM 6072 C CA . GLU A 1 757 ? -2.147 -6.843 23.187 1.00 92.19 757 GLU A CA 1
ATOM 6073 C C . GLU A 1 757 ? -2.467 -6.777 21.690 1.00 92.19 757 GLU A C 1
ATOM 6075 O O . GLU A 1 757 ? -1.580 -6.427 20.915 1.00 92.19 757 GLU A O 1
ATOM 6080 N N . VAL A 1 758 ? -3.696 -7.080 21.262 1.00 92.25 758 VAL A N 1
ATOM 6081 C CA . VAL A 1 758 ? -4.047 -7.223 19.840 1.00 92.25 758 VAL A CA 1
ATOM 6082 C C . VAL A 1 758 ? -4.166 -5.849 19.161 1.00 92.25 758 VAL A C 1
ATOM 6084 O O . VAL A 1 758 ? -5.030 -5.050 19.548 1.00 92.25 758 VAL A O 1
ATOM 6087 N N . PRO A 1 759 ? -3.370 -5.559 18.111 1.00 92.12 759 PRO A N 1
ATOM 6088 C CA . PRO A 1 759 ? -3.385 -4.268 17.428 1.00 92.12 759 PRO A CA 1
ATOM 6089 C C . PRO A 1 759 ? -4.769 -3.912 16.889 1.00 92.12 759 PRO A C 1
ATOM 6091 O O . PRO A 1 759 ? -5.444 -4.729 16.271 1.00 92.12 759 PRO A O 1
ATOM 6094 N N . GLY A 1 760 ? -5.226 -2.685 17.108 1.00 90.19 760 GLY A N 1
ATOM 6095 C CA . GLY A 1 760 ? -6.531 -2.197 16.668 1.00 90.19 760 GLY A CA 1
ATOM 6096 C C . GLY A 1 760 ? -7.735 -2.850 17.359 1.00 90.19 760 GLY A C 1
ATOM 6097 O O . GLY A 1 760 ? -8.686 -2.156 17.667 1.00 90.19 760 GLY A O 1
ATOM 6098 N N . LEU A 1 761 ? -7.754 -4.146 17.662 1.00 92.38 761 LEU A N 1
ATOM 6099 C CA . LEU A 1 761 ? -8.930 -4.787 18.262 1.00 92.38 761 LEU A CA 1
ATOM 6100 C C . LEU A 1 761 ? -8.993 -4.616 19.781 1.00 92.38 761 LEU A C 1
ATOM 6102 O O . LEU A 1 761 ? -10.066 -4.316 20.308 1.00 92.38 761 LEU A O 1
ATOM 6106 N N . SER A 1 762 ? -7.861 -4.719 20.483 1.00 93.81 762 SER A N 1
ATOM 6107 C CA . SER A 1 762 ? -7.833 -4.564 21.940 1.00 93.81 762 SER A CA 1
ATOM 6108 C C . SER A 1 762 ? -8.213 -3.160 22.395 1.00 93.81 762 SER A C 1
ATOM 6110 O O . SER A 1 762 ? -8.963 -3.017 23.361 1.00 93.81 762 SER A O 1
ATOM 6112 N N . VAL A 1 763 ? -7.757 -2.123 21.685 1.00 93.12 763 VAL A N 1
ATOM 6113 C CA . VAL A 1 763 ? -8.130 -0.727 21.976 1.00 93.12 763 VAL A CA 1
ATOM 6114 C C . VAL A 1 763 ? -9.615 -0.474 21.707 1.00 93.12 763 VAL A C 1
ATOM 6116 O O . VAL A 1 763 ? -10.287 0.212 22.478 1.00 93.12 763 VAL A O 1
ATOM 6119 N N . PHE A 1 764 ? -10.186 -1.093 20.667 1.00 93.00 764 PHE A N 1
ATOM 6120 C CA . PHE A 1 764 ? -11.623 -0.997 20.430 1.00 93.00 764 PHE A CA 1
ATOM 6121 C C . PHE A 1 764 ? -12.419 -1.704 21.526 1.00 93.00 764 PHE A C 1
ATOM 6123 O O . PHE A 1 764 ? -13.423 -1.161 21.977 1.00 93.00 764 PHE A O 1
ATOM 6130 N N . HIS A 1 765 ? -11.970 -2.871 21.987 1.00 93.50 765 HIS A N 1
ATOM 6131 C CA . HIS A 1 765 ? -12.643 -3.624 23.043 1.00 93.50 765 HIS A CA 1
ATOM 6132 C C . HIS A 1 765 ? -12.588 -2.922 24.411 1.00 93.50 765 HIS A C 1
ATOM 6134 O O . HIS A 1 765 ? -13.613 -2.834 25.089 1.00 93.50 765 HIS A O 1
ATOM 6140 N N . ASN A 1 766 ? -11.419 -2.401 24.801 1.00 93.31 766 ASN A N 1
ATOM 6141 C CA . ASN A 1 766 ? -11.154 -1.928 26.164 1.00 93.31 766 ASN A CA 1
ATOM 6142 C C . ASN A 1 766 ? -11.284 -0.409 26.359 1.00 93.31 766 ASN A C 1
ATOM 6144 O O . ASN A 1 766 ? -11.453 0.034 27.497 1.00 93.31 766 ASN A O 1
ATOM 6148 N N . ASP A 1 767 ? -11.220 0.389 25.286 1.00 93.31 767 ASP A N 1
ATOM 6149 C CA . ASP A 1 767 ? -11.203 1.854 25.378 1.00 93.31 767 ASP A CA 1
ATOM 6150 C C . ASP A 1 767 ? -12.280 2.519 24.501 1.00 93.31 767 ASP A C 1
ATOM 6152 O O . ASP A 1 767 ? -13.137 3.235 25.027 1.00 93.31 767 ASP A O 1
ATOM 6156 N N . TYR A 1 768 ? -12.329 2.254 23.187 1.00 91.50 768 TYR A N 1
ATOM 6157 C CA . TYR A 1 768 ? -13.299 2.943 22.316 1.00 91.50 768 TYR A CA 1
ATOM 6158 C C . TYR A 1 768 ? -14.736 2.468 22.488 1.00 91.50 768 TYR A C 1
ATOM 6160 O O . TYR A 1 768 ? -15.641 3.294 22.587 1.00 91.50 768 TYR A O 1
ATOM 6168 N N . MET A 1 769 ? -14.986 1.161 22.520 1.00 92.44 769 MET A N 1
ATOM 6169 C CA . MET A 1 769 ? -16.349 0.658 22.673 1.00 92.44 769 MET A CA 1
ATOM 6170 C C . MET A 1 769 ? -16.962 1.062 24.026 1.00 92.44 769 MET A C 1
ATOM 6172 O O . MET A 1 769 ? -18.101 1.528 24.022 1.00 92.44 769 MET A O 1
ATOM 6176 N N . PRO A 1 770 ? -16.236 1.019 25.162 1.00 92.69 770 PRO A N 1
ATOM 6177 C CA . PRO A 1 770 ? -16.712 1.593 26.420 1.00 92.69 770 PRO A CA 1
ATOM 6178 C C . PRO A 1 770 ? -17.062 3.082 26.348 1.00 92.69 770 PRO A C 1
ATOM 6180 O O . PRO A 1 770 ? -18.075 3.489 26.920 1.00 92.69 770 PRO A O 1
ATOM 6183 N N . TYR A 1 771 ? -16.306 3.887 25.590 1.00 90.50 771 TYR A N 1
ATOM 6184 C CA . TYR A 1 771 ? -16.701 5.269 25.313 1.00 90.50 771 TYR A CA 1
ATOM 6185 C C . TYR A 1 771 ? -18.078 5.315 24.639 1.00 90.50 771 TYR A C 1
ATOM 6187 O O . TYR A 1 771 ? -18.966 6.015 25.118 1.00 90.50 771 TYR A O 1
ATOM 6195 N N . PHE A 1 772 ? -18.316 4.545 23.574 1.00 89.94 772 PHE A N 1
ATOM 6196 C CA . PHE A 1 772 ? -19.627 4.537 22.910 1.00 89.94 772 PHE A CA 1
ATOM 6197 C C . PHE A 1 772 ? -20.749 4.042 23.828 1.00 89.94 772 PHE A C 1
ATOM 6199 O O . PHE A 1 772 ? -21.792 4.692 23.906 1.00 89.94 772 PHE A O 1
ATOM 6206 N N . LEU A 1 773 ? -20.515 2.968 24.584 1.00 91.19 773 LEU A N 1
ATOM 6207 C CA . LEU A 1 773 ? -21.471 2.429 25.553 1.00 91.19 773 LEU A CA 1
ATOM 6208 C C . LEU A 1 773 ? -21.876 3.486 26.589 1.00 91.19 773 LEU A C 1
ATOM 6210 O O . LEU A 1 773 ? -23.061 3.766 26.747 1.00 91.19 773 LEU A O 1
ATOM 6214 N N . CYS A 1 774 ? -20.903 4.122 27.246 1.00 89.81 774 CYS A N 1
ATOM 6215 C CA . CYS A 1 774 ? -21.152 5.056 28.343 1.00 89.81 774 CYS A CA 1
ATOM 6216 C C . CYS A 1 774 ? -21.586 6.460 27.889 1.00 89.81 774 CYS A C 1
ATOM 6218 O O . CYS A 1 774 ? -22.403 7.102 28.554 1.00 89.81 774 CYS A O 1
ATOM 6220 N N . CYS A 1 775 ? -21.018 6.969 26.791 1.00 85.06 775 CYS A N 1
ATOM 6221 C CA . CYS A 1 775 ? -21.209 8.354 26.353 1.00 85.06 775 CYS A CA 1
ATOM 6222 C C . CYS A 1 775 ? -22.246 8.549 25.256 1.00 85.06 775 CYS A C 1
ATOM 6224 O O . CYS A 1 775 ? -22.823 9.633 25.171 1.00 85.06 775 CYS A O 1
ATOM 6226 N N . LYS A 1 776 ? -22.416 7.566 24.368 1.00 85.00 776 LYS A N 1
ATOM 6227 C CA . LYS A 1 776 ? -23.246 7.719 23.167 1.00 85.00 776 LYS A CA 1
ATOM 6228 C C . LYS A 1 776 ? -24.523 6.898 23.245 1.00 85.00 776 LYS A C 1
ATOM 6230 O O . LYS A 1 776 ? -25.556 7.391 22.824 1.00 85.00 776 LYS A O 1
ATOM 6235 N N . PHE A 1 777 ? -24.459 5.680 23.779 1.00 89.25 777 PHE A N 1
ATOM 6236 C CA . PHE A 1 777 ? -25.595 4.760 23.764 1.00 89.25 777 PHE A CA 1
ATOM 6237 C C . PHE A 1 777 ? -26.448 4.834 25.035 1.00 89.25 777 PHE A C 1
ATOM 6239 O O . PHE A 1 777 ? -27.662 4.781 24.919 1.00 89.25 777 PHE A O 1
ATOM 6246 N N . ALA A 1 778 ? -25.845 4.978 26.221 1.00 83.75 778 ALA A N 1
ATOM 6247 C CA . ALA A 1 778 ? -26.532 4.866 27.517 1.00 83.75 778 ALA A CA 1
ATOM 6248 C C . ALA A 1 778 ? -27.117 6.175 28.106 1.00 83.75 778 ALA A C 1
ATOM 6250 O O . ALA A 1 778 ? -27.307 6.239 29.320 1.00 83.75 778 ALA A O 1
ATOM 6251 N N . ASP A 1 779 ? -27.350 7.215 27.294 1.00 70.44 779 ASP A N 1
ATOM 6252 C CA . ASP A 1 779 ? -27.875 8.537 27.698 1.00 70.44 779 ASP A CA 1
ATOM 6253 C C . ASP A 1 779 ? -27.228 9.147 28.971 1.00 70.44 779 ASP A C 1
ATOM 6255 O O . ASP A 1 779 ? -27.681 8.969 30.101 1.00 70.44 779 ASP A O 1
ATOM 6259 N N . PHE A 1 780 ? -26.183 9.966 28.775 1.00 65.88 780 PHE A N 1
ATOM 6260 C CA . PHE A 1 780 ? -25.556 10.837 29.794 1.00 65.88 780 PHE A CA 1
ATOM 6261 C C . PHE A 1 780 ? -24.810 10.150 30.966 1.00 65.88 780 PHE A C 1
ATOM 6263 O O . PHE A 1 780 ? -24.755 10.692 32.071 1.00 65.88 780 PHE A O 1
ATOM 6270 N N . ARG A 1 781 ? -24.110 9.027 30.731 1.00 74.19 781 ARG A N 1
ATOM 6271 C CA . ARG A 1 781 ? -23.146 8.438 31.698 1.00 74.19 781 ARG A CA 1
ATOM 6272 C C . ARG A 1 781 ? -21.663 8.670 31.372 1.00 74.19 781 ARG A C 1
ATOM 6274 O O . ARG A 1 781 ? -20.796 8.016 31.951 1.00 74.19 781 ARG A O 1
ATOM 6281 N N . CYS A 1 782 ? -21.341 9.661 30.537 1.00 82.31 782 CYS A N 1
ATOM 6282 C CA . CYS A 1 782 ? -19.955 10.008 30.186 1.00 82.31 782 CYS A CA 1
ATOM 6283 C C . CYS A 1 782 ? -19.010 10.216 31.375 1.00 82.31 782 CYS A C 1
ATOM 6285 O O . CYS A 1 782 ? -17.820 9.932 31.273 1.00 82.31 782 CYS A O 1
ATOM 6287 N N . GLN A 1 783 ? -19.528 10.714 32.499 1.00 83.44 783 GLN A N 1
ATOM 6288 C CA . GLN A 1 783 ? -18.727 10.976 33.695 1.00 83.44 783 GLN A CA 1
ATOM 6289 C C . GLN A 1 783 ? -18.043 9.704 34.216 1.00 83.44 783 GLN A C 1
ATOM 6291 O O . GLN A 1 783 ? -16.879 9.766 34.598 1.00 83.44 783 GLN A O 1
ATOM 6296 N N . MET A 1 784 ? -18.721 8.549 34.149 1.00 85.69 784 MET A N 1
ATOM 6297 C CA . MET A 1 784 ? -18.146 7.259 34.557 1.00 85.69 784 MET A CA 1
ATOM 6298 C C . MET A 1 784 ? -16.949 6.876 33.686 1.00 85.69 784 MET A C 1
ATOM 6300 O O . MET A 1 784 ? -15.932 6.413 34.197 1.00 85.69 784 MET A O 1
ATOM 6304 N N . PHE A 1 785 ? -17.046 7.120 32.377 1.00 90.06 785 PHE A N 1
ATOM 6305 C CA . PHE A 1 785 ? -15.945 6.862 31.455 1.00 90.06 785 PHE A CA 1
ATOM 6306 C C . PHE A 1 785 ? -14.741 7.755 31.767 1.00 90.06 785 PHE A C 1
ATOM 6308 O O . PHE A 1 785 ? -13.650 7.246 32.008 1.00 90.06 785 PHE A O 1
ATOM 6315 N N . TYR A 1 786 ? -14.934 9.075 31.852 1.00 89.88 786 TYR A N 1
ATOM 6316 C CA . TYR A 1 786 ? -13.825 10.003 32.104 1.00 89.88 786 TYR A CA 1
ATOM 6317 C C . TYR A 1 786 ? -13.240 9.914 33.515 1.00 89.88 786 TYR A C 1
ATOM 6319 O O . TYR A 1 786 ? -12.096 10.306 33.713 1.00 89.88 786 TYR A O 1
ATOM 6327 N N . TRP A 1 787 ? -13.960 9.348 34.486 1.00 88.94 787 TRP A N 1
ATOM 6328 C CA . TRP A 1 787 ? -13.372 8.980 35.778 1.00 88.94 787 TRP A CA 1
ATOM 6329 C C . TRP A 1 787 ? -12.297 7.897 35.645 1.00 88.94 787 TRP A C 1
ATOM 6331 O O . TRP A 1 787 ? -11.290 7.942 36.347 1.00 88.94 787 TRP A O 1
ATOM 6341 N N . ARG A 1 788 ? -12.486 6.936 34.734 1.00 91.81 788 ARG A N 1
ATOM 6342 C CA . ARG A 1 788 ? -11.499 5.888 34.426 1.00 91.81 788 ARG A CA 1
ATOM 6343 C C . ARG A 1 788 ? -10.510 6.294 33.332 1.00 91.81 788 ARG A C 1
ATOM 6345 O O . ARG A 1 788 ? -9.465 5.661 33.198 1.00 91.81 788 ARG A O 1
ATOM 6352 N N . ARG A 1 789 ? -10.852 7.301 32.526 1.00 92.62 789 ARG A N 1
ATOM 6353 C CA . ARG A 1 789 ? -10.093 7.784 31.361 1.00 92.62 789 ARG A CA 1
ATOM 6354 C C . ARG A 1 789 ? -9.961 9.317 31.363 1.00 92.62 789 ARG A C 1
ATOM 6356 O O . ARG A 1 789 ? -10.430 9.967 30.426 1.00 92.62 789 ARG A O 1
ATOM 6363 N N . PRO A 1 790 ? -9.373 9.928 32.407 1.00 92.06 790 PRO A N 1
ATOM 6364 C CA . PRO A 1 790 ? -9.166 11.371 32.434 1.00 92.06 790 PRO A CA 1
ATOM 6365 C C . PRO A 1 790 ? -8.122 11.782 31.387 1.00 92.06 790 PRO A C 1
ATOM 6367 O O . PRO A 1 790 ? -7.092 11.130 31.245 1.00 92.06 790 PRO A O 1
ATOM 6370 N N . SER A 1 791 ? -8.371 12.876 30.666 1.00 92.19 791 SER A N 1
ATOM 6371 C CA . SER A 1 791 ? -7.383 13.500 29.769 1.00 92.19 791 SER A CA 1
ATOM 6372 C C . SER A 1 791 ? -6.108 13.878 30.519 1.00 92.19 791 SER A C 1
ATOM 6374 O O . SER A 1 791 ? -6.180 14.286 31.680 1.00 92.19 791 SER A O 1
ATOM 6376 N N . SER A 1 792 ? -4.976 13.887 29.818 1.00 93.31 792 SER A N 1
ATOM 6377 C CA . SER A 1 792 ? -3.734 14.451 30.350 1.00 93.31 792 SER A CA 1
ATOM 6378 C C . SER A 1 792 ? -3.865 15.940 30.691 1.00 93.31 792 SER A C 1
ATOM 6380 O O . SER A 1 792 ? -4.585 16.683 30.017 1.00 93.31 792 SER A O 1
ATOM 6382 N N . ALA A 1 793 ? -3.149 16.376 31.728 1.00 90.12 793 ALA A N 1
ATOM 6383 C CA . ALA A 1 793 ? -3.145 17.762 32.191 1.00 90.12 793 ALA A CA 1
ATOM 6384 C C . ALA A 1 793 ? -1.912 18.560 31.727 1.00 90.12 793 ALA A C 1
ATOM 6386 O O . ALA A 1 793 ? -1.808 19.735 32.070 1.00 90.12 793 ALA A O 1
ATOM 6387 N N . CYS A 1 794 ? -0.998 17.934 30.975 1.00 93.50 794 CYS A N 1
ATOM 6388 C CA . CYS A 1 794 ? 0.290 18.477 30.521 1.00 93.50 794 CYS A CA 1
ATOM 6389 C C . CYS A 1 794 ? 1.273 18.910 31.626 1.00 93.50 794 CYS A C 1
ATOM 6391 O O . CYS A 1 794 ? 2.296 19.529 31.339 1.00 93.50 794 CYS A O 1
ATOM 6393 N N . GLN A 1 795 ? 0.988 18.590 32.892 1.00 89.75 795 GLN A N 1
ATOM 6394 C CA . GLN A 1 795 ? 1.747 19.093 34.044 1.00 89.75 795 GLN A CA 1
ATOM 6395 C C . GLN A 1 795 ? 3.161 18.508 34.123 1.00 89.75 795 GLN A C 1
ATOM 6397 O O . GLN A 1 795 ? 4.084 19.198 34.544 1.00 89.75 795 GLN A O 1
ATOM 6402 N N . GLU A 1 796 ? 3.328 17.262 33.680 1.00 90.44 796 GLU A N 1
ATOM 6403 C CA . GLU A 1 796 ? 4.613 16.552 33.658 1.00 90.44 796 GLU A CA 1
ATOM 6404 C C . GLU A 1 796 ? 5.285 16.604 32.272 1.00 90.44 796 GLU A C 1
ATOM 6406 O O . GLU A 1 796 ? 6.322 15.977 32.044 1.00 90.44 796 GLU A O 1
ATOM 6411 N N . TYR A 1 797 ? 4.711 17.340 31.310 1.00 92.44 797 TYR A N 1
ATOM 6412 C CA . TYR A 1 797 ? 5.284 17.427 29.972 1.00 92.44 797 TYR A CA 1
ATOM 6413 C C . TYR A 1 797 ? 6.574 18.250 29.978 1.00 92.44 797 TYR A C 1
ATOM 6415 O O . TYR A 1 797 ? 6.581 19.448 30.267 1.00 92.44 797 TYR A O 1
ATOM 6423 N N . GLN A 1 798 ? 7.668 17.608 29.568 1.00 88.88 798 GLN A N 1
ATOM 6424 C CA . GLN A 1 798 ? 8.955 18.259 29.356 1.00 88.88 798 GLN A CA 1
ATOM 6425 C C . GLN A 1 798 ? 9.242 18.372 27.851 1.00 88.88 798 GLN A C 1
ATOM 6427 O O . GLN A 1 798 ? 9.391 17.341 27.174 1.00 88.88 798 GLN A O 1
ATOM 6432 N N . PRO A 1 799 ? 9.330 19.601 27.300 1.00 85.69 799 PRO A N 1
ATOM 6433 C CA . PRO A 1 799 ? 9.612 19.787 25.884 1.00 85.69 799 PRO A CA 1
ATOM 6434 C C . PRO A 1 799 ? 10.983 19.197 25.527 1.00 85.69 799 PRO A C 1
ATOM 6436 O O . PRO A 1 799 ? 11.913 19.284 26.334 1.00 85.69 799 PRO A O 1
ATOM 6439 N N . PRO A 1 800 ? 11.129 18.585 24.338 1.00 80.94 800 PRO A N 1
ATOM 6440 C CA . PRO A 1 800 ? 12.420 18.073 23.908 1.00 80.94 800 PRO A CA 1
ATOM 6441 C C . PRO A 1 800 ? 13.409 19.233 23.756 1.00 80.94 800 PRO A C 1
ATOM 6443 O O . PRO A 1 800 ? 13.047 20.320 23.299 1.00 80.94 800 PRO A O 1
ATOM 6446 N N . ALA A 1 801 ? 14.666 18.998 24.125 1.00 79.31 801 ALA A N 1
ATOM 6447 C CA . ALA A 1 801 ? 15.723 19.964 23.880 1.00 79.31 801 ALA A CA 1
ATOM 6448 C C . ALA A 1 801 ? 15.975 20.082 22.366 1.00 79.31 801 ALA A C 1
ATOM 6450 O O . ALA A 1 801 ? 16.079 19.080 21.656 1.00 79.31 801 ALA A O 1
ATOM 6451 N N . THR A 1 802 ? 16.040 21.311 21.857 1.00 76.50 802 THR A N 1
ATOM 6452 C CA . THR A 1 802 ? 16.179 2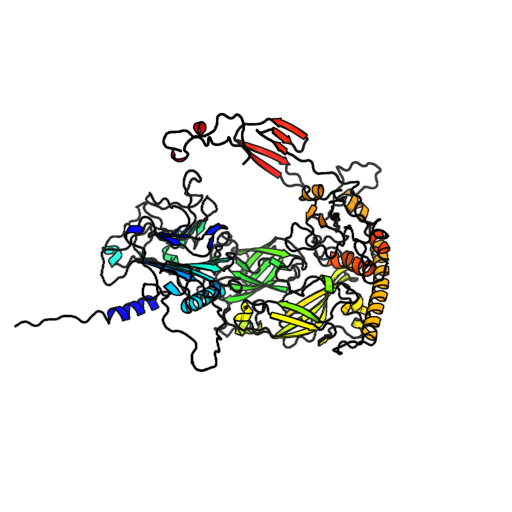1.586 20.423 1.00 76.50 802 THR A CA 1
ATOM 6453 C C . THR A 1 802 ? 17.569 22.114 20.106 1.00 76.50 802 THR A C 1
ATOM 6455 O O . THR A 1 802 ? 17.982 23.124 20.673 1.00 76.50 802 THR A O 1
ATOM 6458 N N . GLY A 1 803 ? 18.251 21.490 19.145 1.00 79.44 803 GLY A N 1
ATOM 6459 C CA . GLY A 1 803 ? 19.426 22.074 18.503 1.00 79.44 803 GLY A CA 1
ATOM 6460 C C . GLY A 1 803 ? 19.020 22.967 17.329 1.00 79.44 803 GLY A C 1
ATOM 6461 O O . GLY A 1 803 ? 18.080 22.648 16.601 1.00 79.44 803 GLY A O 1
ATOM 6462 N N . GLN A 1 804 ? 19.722 24.079 17.122 1.00 80.44 804 GLN A N 1
ATOM 6463 C CA . GLN A 1 804 ? 19.464 25.004 16.017 1.00 80.44 804 GLN A CA 1
ATOM 6464 C C . GLN A 1 804 ? 20.763 25.379 15.313 1.00 80.44 804 GLN A C 1
ATOM 6466 O O . GLN A 1 804 ? 21.767 25.651 15.965 1.00 80.44 804 GLN A O 1
ATOM 6471 N N . VAL A 1 805 ? 20.712 25.493 13.984 1.00 80.12 805 VAL A N 1
ATOM 6472 C CA . VAL A 1 805 ? 21.754 26.178 13.215 1.00 80.12 805 VAL A CA 1
ATOM 6473 C C . VAL A 1 805 ? 21.173 27.418 12.559 1.00 80.12 805 VAL A C 1
ATOM 6475 O O . VAL A 1 805 ? 20.090 27.371 11.977 1.00 80.12 805 VAL A O 1
ATOM 6478 N N . SER A 1 806 ? 21.868 28.545 12.685 1.00 79.19 806 SER A N 1
ATOM 6479 C CA 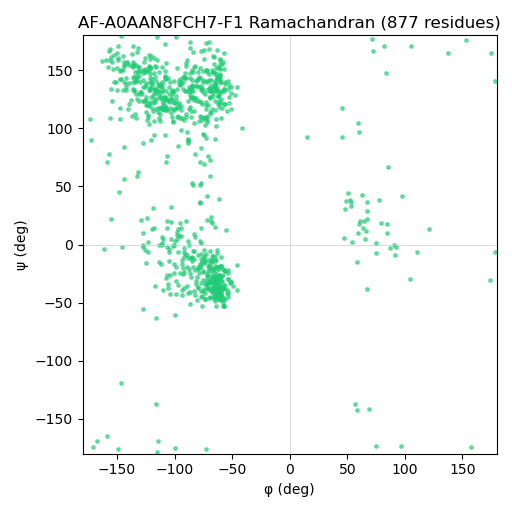. SER A 1 806 ? 21.417 29.830 12.152 1.00 79.19 806 SER A CA 1
ATOM 6480 C C . SER A 1 806 ? 22.545 30.587 11.454 1.00 79.19 806 SER A C 1
ATOM 6482 O O . SER A 1 806 ? 23.686 30.616 11.916 1.00 79.19 806 SER A O 1
ATOM 6484 N N . GLY A 1 807 ? 22.210 31.219 10.325 1.00 71.19 807 GLY A N 1
ATOM 6485 C CA . GLY A 1 807 ? 23.140 32.046 9.558 1.00 71.19 807 GLY A CA 1
ATOM 6486 C C . GLY A 1 807 ? 24.408 31.302 9.122 1.00 71.19 807 GLY A C 1
ATOM 6487 O O . GLY A 1 807 ? 24.349 30.166 8.662 1.00 71.19 807 GLY A O 1
ATOM 6488 N N . ALA A 1 808 ? 25.554 31.972 9.259 1.00 68.06 808 ALA A N 1
ATOM 6489 C CA . ALA A 1 808 ? 26.879 31.442 8.946 1.00 68.06 808 ALA A CA 1
ATOM 6490 C C . ALA A 1 808 ? 27.417 30.586 10.106 1.00 68.06 808 ALA A C 1
ATOM 6492 O O . ALA A 1 808 ? 28.216 31.069 10.916 1.00 68.06 808 ALA A O 1
ATOM 6493 N N . GLY A 1 809 ? 26.931 29.346 10.215 1.00 71.94 809 GLY A N 1
ATOM 6494 C CA . GLY A 1 809 ? 27.539 28.336 11.084 1.00 71.94 809 GLY A CA 1
ATOM 6495 C C . GLY A 1 809 ? 27.433 28.617 12.587 1.00 71.94 809 GLY A C 1
ATOM 6496 O O . GLY A 1 809 ? 28.317 28.230 13.349 1.00 71.94 809 GLY A O 1
ATOM 6497 N N . VAL A 1 810 ? 26.387 29.320 13.039 1.00 84.81 810 VAL A N 1
ATOM 6498 C CA . VAL A 1 810 ? 26.094 29.445 14.475 1.00 84.81 810 VAL A CA 1
ATOM 6499 C C . VAL A 1 810 ? 25.256 28.249 14.895 1.00 84.81 810 VAL A C 1
ATOM 6501 O O . VAL A 1 810 ? 24.085 28.157 14.525 1.00 84.81 810 VAL A O 1
ATOM 6504 N N . PHE A 1 811 ? 25.856 27.359 15.674 1.00 84.38 811 PHE A N 1
ATOM 6505 C CA . PHE A 1 811 ? 25.226 26.165 16.212 1.00 84.38 811 PHE A CA 1
ATOM 6506 C C . PHE A 1 811 ? 24.863 26.386 17.676 1.00 84.38 811 PHE A C 1
ATOM 6508 O O . PHE A 1 811 ? 25.706 26.777 18.481 1.00 84.38 811 PHE A O 1
ATOM 6515 N N . ASN A 1 812 ? 23.614 26.092 18.010 1.00 86.94 812 ASN A N 1
ATOM 6516 C CA . ASN A 1 812 ? 23.153 25.857 19.368 1.00 86.94 812 ASN A CA 1
ATOM 6517 C C . ASN A 1 812 ? 22.896 24.349 19.482 1.00 86.94 812 ASN A C 1
ATOM 6519 O O . ASN A 1 812 ? 22.074 23.814 18.732 1.00 86.94 812 ASN A O 1
ATOM 6523 N N . THR A 1 813 ? 23.624 23.650 20.349 1.00 82.81 813 THR A N 1
ATOM 6524 C CA . THR A 1 813 ? 23.449 22.207 20.557 1.00 82.81 813 THR A CA 1
ATOM 6525 C C . THR A 1 813 ? 22.228 21.907 21.413 1.00 82.81 813 THR A C 1
ATOM 6527 O O . THR A 1 813 ? 21.662 22.781 22.067 1.00 82.81 813 THR A O 1
ATOM 6530 N N . ILE A 1 814 ? 21.841 20.632 21.422 1.00 82.00 814 ILE A N 1
ATOM 6531 C CA . ILE A 1 814 ? 20.782 20.097 22.285 1.00 82.00 814 ILE A CA 1
ATOM 6532 C C . ILE A 1 814 ? 21.154 20.263 23.773 1.00 82.00 814 ILE A C 1
ATOM 6534 O O . ILE A 1 814 ? 20.273 20.489 24.597 1.00 82.00 814 ILE A O 1
ATOM 6538 N N . ASP A 1 815 ? 22.451 20.263 24.098 1.00 83.62 815 ASP A N 1
ATOM 6539 C CA . ASP A 1 815 ? 22.979 20.494 25.452 1.00 83.62 815 ASP A CA 1
ATOM 6540 C C . ASP A 1 815 ? 23.104 21.990 25.806 1.00 83.62 815 ASP A C 1
ATOM 6542 O O . ASP A 1 815 ? 23.658 22.347 26.844 1.00 83.62 815 ASP A O 1
ATOM 6546 N N . ASN A 1 816 ? 22.555 22.871 24.959 1.00 81.44 816 ASN A N 1
ATOM 6547 C CA . ASN A 1 816 ? 22.549 24.325 25.117 1.00 81.44 816 ASN A CA 1
ATOM 6548 C C . ASN A 1 816 ? 23.938 24.991 25.015 1.00 81.44 816 ASN A C 1
ATOM 6550 O O . ASN A 1 816 ? 24.121 26.127 25.460 1.00 81.44 816 ASN A O 1
ATOM 6554 N N . ASP A 1 817 ? 24.902 24.324 24.374 1.00 85.38 817 ASP A N 1
ATOM 6555 C CA . ASP A 1 817 ? 26.186 24.925 24.024 1.00 85.38 817 ASP A CA 1
ATOM 6556 C C . ASP A 1 817 ? 26.074 25.699 22.716 1.00 85.38 817 ASP A C 1
ATOM 6558 O O . ASP A 1 817 ? 25.515 25.232 21.721 1.00 85.38 817 ASP A O 1
ATOM 6562 N N . LYS A 1 818 ? 26.663 26.892 22.701 1.00 87.00 818 LYS A N 1
ATOM 6563 C CA . LYS A 1 818 ? 26.710 27.742 21.518 1.00 87.00 818 LYS A CA 1
ATOM 6564 C C . LYS A 1 818 ? 28.118 27.776 20.954 1.00 87.00 818 LYS A C 1
ATOM 6566 O O . LYS A 1 818 ? 29.029 28.292 21.600 1.00 87.00 818 LYS A O 1
ATOM 6571 N N . PHE A 1 819 ? 28.284 27.319 19.719 1.00 85.06 819 PHE A N 1
ATOM 6572 C CA . PHE A 1 819 ? 29.542 27.450 18.997 1.00 85.06 819 PHE A CA 1
ATOM 6573 C C . PHE A 1 819 ? 29.346 28.084 17.625 1.00 85.06 819 PHE A C 1
ATOM 6575 O O . PHE A 1 819 ? 28.321 27.932 16.964 1.00 85.06 819 PHE A O 1
ATOM 6582 N N . ILE A 1 820 ? 30.359 28.837 17.207 1.00 83.50 820 ILE A N 1
ATOM 6583 C CA . ILE A 1 820 ? 30.440 29.404 15.865 1.00 83.50 820 ILE A CA 1
ATOM 6584 C C . ILE A 1 820 ? 31.485 28.588 15.131 1.00 83.50 820 ILE A C 1
ATOM 6586 O O . ILE A 1 820 ? 32.655 28.577 15.512 1.00 83.50 820 ILE A O 1
ATOM 6590 N N . PHE A 1 821 ? 31.049 27.886 14.099 1.00 79.62 821 PHE A N 1
ATOM 6591 C CA . PHE A 1 821 ? 31.885 26.979 13.346 1.00 79.62 821 PHE A CA 1
ATOM 6592 C C . PHE A 1 821 ? 31.561 27.113 11.864 1.00 79.62 821 PHE A C 1
ATOM 6594 O O . PHE A 1 821 ? 30.423 26.926 11.460 1.00 79.62 821 PHE A O 1
ATOM 6601 N N . ASN A 1 822 ? 32.555 27.477 11.056 1.00 77.50 822 ASN A N 1
ATOM 6602 C CA . ASN A 1 822 ? 32.350 27.844 9.653 1.00 77.50 822 ASN A CA 1
ATOM 6603 C C . ASN A 1 822 ? 33.248 27.078 8.680 1.00 77.50 822 ASN A C 1
ATOM 6605 O O . ASN A 1 822 ? 33.290 27.411 7.494 1.00 77.50 822 ASN A O 1
ATOM 6609 N N . GLU A 1 823 ? 33.955 26.049 9.144 1.00 77.62 823 GLU A N 1
ATOM 6610 C CA . GLU A 1 823 ? 34.833 25.282 8.267 1.00 77.62 823 GLU A CA 1
ATOM 6611 C C . GLU A 1 823 ? 34.048 24.267 7.421 1.00 77.62 823 GLU A C 1
ATOM 6613 O O . GLU A 1 823 ? 33.072 23.680 7.895 1.00 77.62 823 GLU A O 1
ATOM 6618 N N . PRO A 1 824 ? 34.437 24.066 6.149 1.00 74.56 824 PRO A N 1
ATOM 6619 C CA . PRO A 1 824 ? 33.827 23.061 5.296 1.00 74.56 824 PRO A CA 1
ATOM 6620 C C . PRO A 1 824 ? 34.304 21.658 5.686 1.00 74.56 824 PRO A C 1
ATOM 6622 O O . PRO A 1 824 ? 35.483 21.440 5.962 1.00 74.56 824 PRO A O 1
ATOM 6625 N N . GLY A 1 825 ? 33.403 20.682 5.637 1.00 79.56 825 GLY A N 1
ATOM 6626 C CA . GLY A 1 825 ? 33.704 19.306 6.018 1.00 79.56 825 GLY A CA 1
ATOM 6627 C C . GLY A 1 825 ? 32.464 18.515 6.411 1.00 79.56 825 GLY A C 1
ATOM 6628 O O . GLY A 1 825 ? 31.336 18.988 6.285 1.00 79.56 825 GLY A O 1
ATOM 6629 N N . VAL A 1 826 ? 32.681 17.288 6.880 1.00 82.25 826 VAL A N 1
ATOM 6630 C CA . VAL A 1 826 ? 31.636 16.441 7.465 1.00 82.25 826 VAL A CA 1
ATOM 6631 C C . VAL A 1 826 ? 31.909 16.326 8.957 1.00 82.25 826 VAL A C 1
ATOM 6633 O O . VAL A 1 826 ? 32.978 15.865 9.357 1.00 82.25 826 VAL A O 1
ATOM 6636 N N . TYR A 1 827 ? 30.942 16.734 9.771 1.00 82.25 827 TYR A N 1
ATOM 6637 C CA . TYR A 1 827 ? 31.065 16.814 11.224 1.00 82.25 827 TYR A CA 1
ATOM 6638 C C . TYR A 1 827 ? 29.984 15.978 11.903 1.00 82.25 827 TYR A C 1
ATOM 6640 O O . TYR A 1 827 ? 28.891 15.805 11.367 1.00 82.25 827 TYR A O 1
ATOM 6648 N N . ASN A 1 828 ? 30.278 15.455 13.093 1.00 83.19 828 ASN A N 1
ATOM 6649 C CA . ASN A 1 828 ? 29.274 14.789 13.919 1.00 83.19 828 ASN A CA 1
ATOM 6650 C C . ASN A 1 828 ? 28.501 15.859 14.694 1.00 83.19 828 ASN A C 1
ATOM 6652 O O . ASN A 1 828 ? 29.084 16.549 15.525 1.00 83.19 828 ASN A O 1
ATOM 6656 N N . PHE A 1 829 ? 27.209 15.996 14.409 1.00 76.94 829 PHE A N 1
ATOM 6657 C CA . PHE A 1 829 ? 26.333 16.962 15.070 1.00 76.94 829 PHE A CA 1
ATOM 6658 C C . PHE A 1 829 ? 25.679 16.378 16.329 1.00 76.94 829 PHE A C 1
ATOM 6660 O O . PHE A 1 829 ? 25.533 17.073 17.327 1.00 76.94 829 PHE A O 1
ATOM 6667 N N . LEU A 1 830 ? 25.340 15.085 16.303 1.00 82.38 830 LEU A N 1
ATOM 6668 C CA . LEU A 1 830 ? 24.865 14.335 17.465 1.00 82.38 830 LEU A CA 1
ATOM 6669 C C . LEU A 1 830 ? 25.574 12.983 17.507 1.00 82.38 830 LEU A C 1
ATOM 6671 O O . LEU A 1 830 ? 25.625 12.277 16.496 1.00 82.38 830 LEU A O 1
ATOM 6675 N N . TYR A 1 831 ? 26.096 12.622 18.675 1.00 85.12 831 TYR A N 1
ATOM 6676 C CA . TYR A 1 831 ? 26.680 11.312 18.929 1.00 85.12 831 TYR A CA 1
ATOM 6677 C C . TYR A 1 831 ? 26.174 10.773 20.263 1.00 85.12 831 TYR A C 1
ATOM 6679 O O . TYR A 1 831 ? 26.503 11.302 21.322 1.00 85.12 831 TYR A O 1
ATOM 6687 N N . ILE A 1 832 ? 25.378 9.711 20.197 1.00 82.94 832 ILE A N 1
ATOM 6688 C CA . ILE A 1 832 ? 24.909 8.966 21.361 1.00 82.94 832 ILE A CA 1
ATOM 6689 C C . ILE A 1 832 ? 25.596 7.600 21.318 1.00 82.94 832 ILE A C 1
ATOM 6691 O O . ILE A 1 832 ? 25.371 6.846 20.364 1.00 82.94 832 ILE A O 1
ATOM 6695 N N . PRO A 1 833 ? 26.437 7.262 22.311 1.00 84.69 833 PRO A N 1
ATOM 6696 C CA . PRO A 1 833 ? 27.142 5.991 22.323 1.00 84.69 833 PRO A CA 1
ATOM 6697 C C . PRO A 1 833 ? 26.169 4.824 22.510 1.00 84.69 833 PRO A C 1
ATOM 6699 O O . PRO A 1 833 ? 25.145 4.936 23.191 1.00 84.69 833 PRO A O 1
ATOM 6702 N N . LYS A 1 834 ? 26.525 3.668 21.944 1.00 85.00 834 LYS A N 1
ATOM 6703 C CA . LYS A 1 834 ? 25.797 2.420 22.181 1.00 85.00 834 LYS A CA 1
ATOM 6704 C C . LYS A 1 834 ? 25.814 2.074 23.670 1.00 85.00 834 LYS A C 1
ATOM 6706 O O . LYS A 1 834 ? 26.879 2.022 24.283 1.00 85.00 834 LYS A O 1
ATOM 6711 N N . THR A 1 835 ? 24.653 1.748 24.227 1.00 79.62 835 THR A N 1
ATOM 6712 C CA . THR A 1 835 ? 24.535 1.152 25.564 1.00 79.62 835 THR A CA 1
ATOM 6713 C C . THR A 1 835 ? 23.971 -0.266 25.463 1.00 79.62 835 THR A C 1
ATOM 6715 O O . THR A 1 835 ? 23.687 -0.767 24.375 1.00 79.62 835 THR A O 1
ATOM 6718 N N . VAL A 1 836 ? 23.780 -0.934 26.604 1.00 73.56 836 VAL A N 1
ATOM 6719 C CA . VAL A 1 836 ? 23.096 -2.238 26.657 1.00 73.56 836 VAL A CA 1
ATOM 6720 C C . VAL A 1 836 ? 21.647 -2.135 26.152 1.00 73.56 836 VAL A C 1
ATOM 6722 O O . VAL A 1 836 ? 21.114 -3.113 25.637 1.00 73.56 836 VAL A O 1
ATOM 6725 N N . ARG A 1 837 ? 21.007 -0.961 26.287 1.00 57.81 837 ARG A N 1
ATOM 6726 C CA . ARG A 1 837 ? 19.580 -0.750 25.980 1.00 57.81 837 ARG A CA 1
ATOM 6727 C C . ARG A 1 837 ? 19.315 0.187 24.799 1.00 57.81 837 ARG A C 1
ATOM 6729 O O . ARG A 1 837 ? 18.194 0.206 24.307 1.00 57.81 837 ARG A O 1
ATOM 6736 N N . THR A 1 838 ? 20.302 0.962 24.352 1.00 64.31 838 THR A N 1
ATOM 6737 C CA . THR A 1 838 ? 20.145 1.948 23.271 1.00 64.31 838 THR A CA 1
ATOM 6738 C C . THR A 1 838 ? 21.176 1.719 22.165 1.00 64.31 838 THR A C 1
ATOM 6740 O O . THR A 1 838 ? 22.352 1.488 22.469 1.00 64.31 838 THR A O 1
ATOM 6743 N N . PRO A 1 839 ? 20.773 1.775 20.882 1.00 76.56 839 PRO A N 1
ATOM 6744 C CA . PRO A 1 839 ? 21.716 1.704 19.772 1.00 76.56 839 PRO A CA 1
ATOM 6745 C C . PRO A 1 839 ? 22.616 2.948 19.734 1.00 76.56 839 PRO A C 1
ATOM 6747 O O . PRO A 1 839 ? 22.301 3.976 20.331 1.00 76.56 839 PRO A O 1
ATOM 6750 N N . GLU A 1 840 ? 23.737 2.847 19.017 1.00 86.44 840 GLU A N 1
ATOM 6751 C CA . GLU A 1 840 ? 24.539 4.022 18.666 1.00 86.44 840 GLU A CA 1
ATOM 6752 C C . GLU A 1 840 ? 23.736 4.906 17.708 1.00 86.44 840 GLU A C 1
ATOM 6754 O O . GLU A 1 840 ? 23.215 4.414 16.705 1.00 86.44 840 GLU A O 1
ATOM 6759 N N . VAL A 1 841 ? 23.650 6.203 17.997 1.00 83.75 841 VAL A N 1
ATOM 6760 C CA . VAL A 1 841 ? 23.042 7.183 17.090 1.00 83.75 841 VAL A CA 1
ATOM 6761 C C . VAL A 1 841 ? 24.098 8.209 16.719 1.00 83.75 841 VAL A C 1
ATOM 6763 O O . VAL A 1 841 ? 24.594 8.934 17.580 1.00 83.75 841 VAL A O 1
ATOM 6766 N N . ARG A 1 842 ? 24.430 8.288 15.427 1.00 86.38 842 ARG A N 1
ATOM 6767 C CA . ARG A 1 842 ? 25.359 9.281 14.884 1.00 86.38 842 ARG A CA 1
ATOM 6768 C C . ARG A 1 842 ? 24.680 10.082 13.782 1.00 86.38 842 ARG A C 1
ATOM 6770 O O . ARG A 1 842 ? 24.427 9.555 12.703 1.00 86.38 842 ARG A O 1
ATOM 6777 N N . VAL A 1 843 ? 24.420 11.361 14.041 1.00 84.12 843 VAL A N 1
ATOM 6778 C CA . VAL A 1 843 ? 23.925 12.307 13.031 1.00 84.12 843 VAL A CA 1
ATOM 6779 C C . VAL A 1 843 ? 25.101 13.139 12.548 1.00 84.12 843 VAL A C 1
ATOM 6781 O O . VAL A 1 843 ? 25.772 13.797 13.346 1.00 84.12 843 VAL A O 1
ATOM 6784 N N . GLN A 1 844 ? 25.360 13.098 11.243 1.00 85.06 844 GLN A N 1
ATOM 6785 C CA . GLN A 1 844 ? 26.429 13.867 10.614 1.00 85.06 844 GLN A CA 1
ATOM 6786 C C . GLN A 1 844 ? 25.851 15.015 9.799 1.00 85.06 844 GLN A C 1
ATOM 6788 O O . GLN A 1 844 ? 24.819 14.865 9.153 1.00 85.06 844 GLN A O 1
ATOM 6793 N N . VAL A 1 845 ? 26.542 16.148 9.821 1.00 77.94 845 VAL A N 1
ATOM 6794 C CA . VAL A 1 845 ? 26.212 17.331 9.032 1.00 77.94 845 VAL A CA 1
ATOM 6795 C C . VAL A 1 845 ? 27.362 17.609 8.081 1.00 77.94 845 VAL A C 1
ATOM 6797 O O . VAL A 1 845 ? 28.529 17.595 8.480 1.00 77.94 845 VAL A O 1
ATOM 6800 N N . ARG A 1 846 ? 27.026 17.865 6.816 1.00 79.19 846 ARG A N 1
ATOM 6801 C CA . ARG A 1 846 ? 27.975 18.324 5.808 1.00 79.19 846 ARG A CA 1
ATOM 6802 C C . ARG A 1 846 ? 27.861 19.837 5.665 1.00 79.19 846 ARG A C 1
ATOM 6804 O O . ARG A 1 846 ? 26.774 20.371 5.471 1.00 79.19 846 ARG A O 1
ATOM 6811 N N . MET A 1 847 ? 29.001 20.508 5.763 1.00 77.75 847 MET A N 1
ATOM 6812 C CA . MET A 1 847 ? 29.131 21.946 5.575 1.00 77.75 847 MET A CA 1
ATOM 6813 C C . MET A 1 847 ? 29.958 22.229 4.328 1.00 77.75 847 MET A C 1
ATOM 6815 O O . MET A 1 847 ? 31.063 21.704 4.171 1.00 77.75 847 MET A O 1
ATOM 6819 N N . GLU A 1 848 ? 29.447 23.086 3.452 1.00 72.19 848 GLU A N 1
ATOM 6820 C CA . GLU A 1 848 ? 30.133 23.507 2.232 1.00 72.19 848 GLU A CA 1
ATOM 6821 C C . GLU A 1 848 ? 30.032 25.015 2.014 1.00 72.19 848 GLU A C 1
ATOM 6823 O O . GLU A 1 848 ? 29.144 25.685 2.528 1.00 72.19 848 GLU A O 1
ATOM 6828 N N . ARG A 1 849 ? 30.988 25.599 1.293 1.00 72.25 849 ARG A N 1
ATOM 6829 C CA . ARG A 1 849 ? 31.003 27.047 1.051 1.00 72.25 849 ARG A CA 1
ATOM 6830 C C . ARG A 1 849 ? 30.160 27.399 -0.176 1.00 72.25 849 ARG A C 1
ATOM 6832 O O . ARG A 1 849 ? 30.115 26.635 -1.137 1.00 72.25 849 ARG A O 1
ATOM 6839 N N . TYR A 1 850 ? 29.534 28.579 -0.160 1.00 62.78 850 TYR A N 1
ATOM 6840 C CA . TYR A 1 850 ? 28.615 28.991 -1.224 1.00 62.78 850 TYR A CA 1
ATOM 6841 C C . TYR A 1 850 ? 29.320 29.094 -2.593 1.00 62.78 850 TYR A C 1
ATOM 6843 O O . TYR A 1 850 ? 30.354 29.770 -2.697 1.00 62.78 850 TYR A O 1
ATOM 6851 N N . PRO A 1 851 ? 28.753 28.505 -3.664 1.00 60.62 851 PRO A N 1
ATOM 6852 C CA . PRO A 1 851 ? 29.291 28.652 -5.012 1.00 60.62 851 PRO A CA 1
ATOM 6853 C C . PRO A 1 851 ? 29.241 30.118 -5.471 1.00 60.62 851 PRO A C 1
ATOM 6855 O O . PRO A 1 851 ? 28.216 30.794 -5.338 1.00 60.62 851 PRO A O 1
ATOM 6858 N N . ASN A 1 852 ? 30.321 30.631 -6.057 1.00 61.09 852 ASN A N 1
ATOM 6859 C CA . ASN A 1 852 ? 30.358 31.971 -6.627 1.00 61.09 852 ASN A CA 1
ATOM 6860 C C . ASN A 1 852 ? 29.556 32.028 -7.936 1.00 61.09 852 ASN A C 1
ATOM 6862 O O . ASN A 1 852 ? 30.093 31.832 -9.021 1.00 61.09 852 ASN A O 1
ATOM 6866 N N . ARG A 1 853 ? 28.265 32.370 -7.838 1.00 55.50 853 ARG A N 1
ATOM 6867 C CA . ARG A 1 853 ? 27.340 32.479 -8.986 1.00 55.50 853 ARG A CA 1
ATOM 6868 C C . ARG A 1 853 ? 27.684 33.560 -10.021 1.00 55.50 853 ARG A C 1
ATOM 6870 O O . ARG A 1 853 ? 26.994 33.660 -11.027 1.00 55.50 853 ARG A O 1
ATOM 6877 N N . LYS A 1 854 ? 28.717 34.377 -9.784 1.00 57.69 854 LYS A N 1
ATOM 6878 C CA . LYS A 1 854 ? 29.240 35.344 -10.766 1.00 57.69 854 LYS A CA 1
ATOM 6879 C C . LYS A 1 854 ? 30.257 34.725 -11.730 1.00 57.69 854 LYS A C 1
ATOM 6881 O O . LYS A 1 854 ? 30.645 35.386 -12.687 1.00 57.69 854 LYS A O 1
ATOM 6886 N N . VAL A 1 855 ? 30.708 33.500 -11.461 1.00 59.22 855 VAL A N 1
ATOM 6887 C CA . VAL A 1 855 ? 31.623 32.749 -12.323 1.00 59.22 855 VAL A CA 1
ATOM 6888 C C . VAL A 1 855 ? 30.796 31.791 -13.174 1.00 59.22 855 VAL A C 1
ATOM 6890 O O . VAL A 1 855 ? 29.894 31.126 -12.665 1.00 59.22 855 VAL A O 1
ATOM 6893 N N . ASP A 1 856 ? 31.080 31.748 -14.473 1.00 56.28 856 ASP A N 1
ATOM 6894 C CA . ASP A 1 856 ? 30.414 30.838 -15.401 1.00 56.28 856 ASP A CA 1
ATOM 6895 C C . ASP A 1 856 ? 30.813 29.383 -15.097 1.00 56.28 856 ASP A C 1
ATOM 6897 O O . ASP A 1 856 ? 31.966 28.978 -15.278 1.00 56.28 856 ASP A O 1
ATOM 6901 N N . PHE A 1 857 ? 29.844 28.589 -14.635 1.00 56.72 857 PHE A N 1
ATOM 6902 C CA . PHE A 1 857 ? 30.023 27.170 -14.319 1.00 56.72 857 PHE A CA 1
ATOM 6903 C C . PHE A 1 857 ? 30.348 26.319 -15.558 1.00 56.72 857 PHE A C 1
ATOM 6905 O O . PHE A 1 857 ? 30.834 25.201 -15.403 1.00 56.72 857 PHE A O 1
ATOM 6912 N N . GLY A 1 858 ? 30.155 26.838 -16.777 1.00 55.41 858 GLY A N 1
ATOM 6913 C CA . GLY A 1 858 ? 30.538 26.173 -18.026 1.00 55.41 858 GLY A CA 1
ATOM 6914 C C . GLY A 1 858 ? 32.052 26.022 -18.235 1.00 55.41 858 GLY A C 1
ATOM 6915 O O . GLY A 1 858 ? 32.479 25.252 -19.094 1.00 55.41 858 GLY A O 1
ATOM 6916 N N . LEU A 1 859 ? 32.877 26.718 -17.441 1.00 53.53 859 LEU A N 1
ATOM 6917 C CA . LEU A 1 859 ? 34.346 26.657 -17.499 1.00 53.53 859 LEU A CA 1
ATOM 6918 C C . LEU A 1 859 ? 34.972 25.750 -16.420 1.00 53.53 859 LEU A C 1
ATOM 6920 O O . LEU A 1 859 ? 36.204 25.642 -16.336 1.00 53.53 859 LEU A O 1
ATOM 6924 N N . LEU A 1 860 ? 34.140 25.085 -15.608 1.00 46.78 860 LEU A N 1
ATOM 6925 C CA . LEU A 1 860 ? 34.556 24.196 -14.523 1.00 46.78 860 LEU A CA 1
ATOM 6926 C C . LEU A 1 860 ? 35.430 23.050 -15.067 1.00 46.78 860 LEU A C 1
ATOM 6928 O O . LEU A 1 860 ? 34.990 22.254 -15.893 1.00 46.78 860 LEU A O 1
ATOM 6932 N N . GLY A 1 861 ? 36.689 22.981 -14.618 1.00 50.31 861 GLY A N 1
ATOM 6933 C CA . GLY A 1 861 ? 37.638 21.929 -15.007 1.00 50.31 861 GLY A CA 1
ATOM 6934 C C . GLY A 1 861 ? 38.514 22.210 -16.238 1.00 50.31 861 GLY A C 1
ATOM 6935 O O . GLY A 1 861 ? 39.352 21.370 -16.558 1.00 50.31 861 GLY A O 1
ATOM 6936 N N . ARG A 1 862 ? 38.387 23.370 -16.910 1.00 52.59 862 ARG A N 1
ATOM 6937 C CA . ARG A 1 862 ? 39.300 23.770 -18.010 1.00 52.59 862 ARG A CA 1
ATOM 6938 C C . ARG A 1 862 ? 40.409 24.747 -17.596 1.00 52.59 862 ARG A C 1
ATOM 6940 O O . ARG A 1 862 ? 41.538 24.560 -18.035 1.00 52.59 862 ARG A O 1
ATOM 6947 N N . TYR A 1 863 ? 40.107 25.765 -16.780 1.00 50.06 863 TYR A N 1
ATOM 6948 C CA . TYR A 1 863 ? 41.073 26.825 -16.411 1.00 50.06 863 TYR A CA 1
ATOM 6949 C C . TYR A 1 863 ? 40.934 27.385 -14.984 1.00 50.06 863 TYR A C 1
ATOM 6951 O O . TYR A 1 863 ? 41.716 28.251 -14.607 1.00 50.06 863 TYR A O 1
ATOM 6959 N N . ILE A 1 864 ? 39.954 26.930 -14.195 1.00 54.88 864 ILE A N 1
ATOM 6960 C CA . ILE A 1 864 ? 39.656 27.481 -12.863 1.00 54.88 864 ILE A CA 1
ATOM 6961 C C . ILE A 1 864 ? 39.577 26.332 -11.857 1.00 54.88 864 ILE A C 1
ATOM 6963 O O . ILE A 1 864 ? 38.922 25.316 -12.114 1.00 54.88 864 ILE A O 1
ATOM 6967 N N . SER A 1 865 ? 40.262 26.482 -10.724 1.00 55.69 865 SER A N 1
ATOM 6968 C CA . SER A 1 865 ? 40.268 25.496 -9.643 1.00 55.69 865 SER A CA 1
ATOM 6969 C C . SER A 1 865 ? 38.983 25.576 -8.807 1.00 55.69 865 SER A C 1
ATOM 6971 O O . SER A 1 865 ? 38.373 26.635 -8.674 1.00 55.69 865 SER A O 1
ATOM 6973 N N . GLN A 1 866 ? 38.561 24.465 -8.192 1.00 50.62 866 GLN A N 1
ATOM 6974 C CA . GLN A 1 866 ? 37.342 24.432 -7.366 1.00 50.62 866 GLN A CA 1
ATOM 6975 C C . GLN A 1 866 ? 37.378 25.436 -6.199 1.00 50.62 866 GLN A C 1
ATOM 6977 O O . GLN A 1 866 ? 36.331 25.921 -5.785 1.00 50.62 866 GLN A O 1
ATOM 6982 N N . ALA A 1 867 ? 38.568 25.801 -5.712 1.00 54.59 867 ALA A N 1
ATOM 6983 C CA . ALA A 1 867 ? 38.741 26.808 -4.666 1.00 54.59 867 ALA A CA 1
ATOM 6984 C C . ALA A 1 867 ? 38.370 28.235 -5.121 1.00 54.59 867 ALA A C 1
ATOM 6986 O O . ALA A 1 867 ? 37.946 29.043 -4.301 1.00 54.59 867 ALA A O 1
ATOM 6987 N N . GLU A 1 868 ? 38.487 28.537 -6.417 1.00 55.12 868 GLU A N 1
ATOM 6988 C CA . GLU A 1 868 ? 38.195 29.855 -7.010 1.00 55.12 868 GLU A CA 1
ATOM 6989 C C . GLU A 1 868 ? 36.720 30.005 -7.427 1.00 55.12 868 GLU A C 1
ATOM 6991 O O . GLU A 1 868 ? 36.243 31.105 -7.708 1.00 55.12 868 GLU A O 1
ATOM 6996 N N . LEU A 1 869 ? 35.976 28.894 -7.431 1.00 53.38 869 LEU A N 1
ATOM 6997 C CA . LEU A 1 869 ? 34.546 28.810 -7.754 1.00 53.38 869 LEU A CA 1
ATOM 6998 C C . LEU A 1 869 ? 33.642 29.029 -6.537 1.00 53.38 869 LEU A C 1
ATOM 7000 O O . LEU A 1 869 ? 32.421 28.934 -6.633 1.00 53.38 869 LEU A O 1
ATOM 7004 N N . VAL A 1 870 ? 34.235 29.329 -5.389 1.00 54.72 870 VAL A N 1
ATOM 7005 C CA . VAL A 1 870 ? 33.571 29.545 -4.109 1.00 54.72 870 VAL A CA 1
ATOM 7006 C C . VAL A 1 870 ? 33.745 31.016 -3.747 1.00 54.72 870 VAL A C 1
ATOM 7008 O O . VAL A 1 870 ? 34.828 31.570 -3.935 1.00 54.72 870 VAL A O 1
ATOM 7011 N N . GLN A 1 871 ? 32.701 31.698 -3.261 1.00 55.03 871 GLN A N 1
ATOM 7012 C CA . GLN A 1 871 ? 32.920 33.067 -2.785 1.00 55.03 871 GLN A CA 1
ATOM 7013 C C . GLN A 1 871 ? 33.916 33.056 -1.610 1.00 55.03 871 GLN A C 1
ATOM 7015 O O . GLN A 1 871 ? 33.842 32.161 -0.767 1.00 55.03 871 GLN A O 1
ATOM 7020 N N . PRO A 1 872 ? 34.788 34.071 -1.467 1.00 52.00 872 PRO A N 1
ATOM 7021 C CA . PRO A 1 872 ? 35.580 34.287 -0.255 1.00 52.00 872 PRO A CA 1
ATOM 7022 C C . PRO A 1 872 ? 34.691 34.801 0.893 1.00 52.00 872 PRO A C 1
ATOM 7024 O O . PRO A 1 872 ? 35.033 35.735 1.609 1.00 52.00 872 PRO A O 1
ATOM 7027 N N . THR A 1 873 ? 33.492 34.246 1.044 1.00 55.94 873 THR A N 1
ATOM 7028 C CA . THR A 1 873 ? 32.661 34.446 2.222 1.00 55.94 873 THR A CA 1
ATOM 7029 C C . THR A 1 873 ? 33.116 33.443 3.271 1.00 55.94 873 THR A C 1
ATOM 7031 O O . THR A 1 873 ? 33.129 32.242 3.005 1.00 55.94 873 THR A O 1
ATOM 7034 N N . ASN A 1 874 ? 33.432 33.908 4.480 1.00 58.59 874 ASN A N 1
ATOM 7035 C CA . ASN A 1 874 ? 33.781 33.064 5.636 1.00 58.59 874 ASN A CA 1
ATOM 7036 C C . ASN A 1 874 ? 32.589 32.240 6.175 1.00 58.59 874 ASN A C 1
ATOM 7038 O O . ASN A 1 874 ? 32.592 31.841 7.334 1.00 58.59 874 ASN A O 1
ATOM 7042 N N . ALA A 1 875 ? 31.545 32.039 5.372 1.00 60.78 875 ALA A N 1
ATOM 7043 C CA . ALA A 1 875 ? 30.296 31.406 5.760 1.00 60.78 875 ALA A CA 1
ATOM 7044 C C . ALA A 1 875 ? 30.093 30.124 4.947 1.00 60.78 875 ALA A C 1
ATOM 7046 O O . ALA A 1 875 ? 30.100 30.155 3.712 1.00 60.78 875 ALA A O 1
ATOM 7047 N N . THR A 1 876 ? 29.909 29.006 5.643 1.00 67.69 876 THR A N 1
ATOM 7048 C CA . THR A 1 876 ? 29.496 27.722 5.067 1.00 67.69 876 THR A CA 1
ATOM 7049 C C . THR A 1 876 ? 27.992 27.521 5.241 1.00 67.69 876 THR A C 1
ATOM 7051 O O . THR A 1 876 ? 27.371 28.069 6.151 1.00 67.69 876 THR A O 1
ATOM 7054 N N . VAL A 1 877 ? 27.392 26.765 4.327 1.00 64.81 877 VAL A N 1
ATOM 7055 C CA . VAL A 1 877 ? 25.986 26.364 4.333 1.00 64.81 877 VAL A CA 1
ATOM 7056 C C . VAL A 1 877 ? 25.901 24.882 4.672 1.00 64.81 877 VAL A C 1
ATOM 7058 O O . VAL A 1 877 ? 26.776 24.099 4.299 1.00 64.81 877 VAL A O 1
ATOM 7061 N N . ILE A 1 878 ? 24.845 24.517 5.395 1.00 68.56 878 ILE A N 1
ATOM 7062 C CA . ILE A 1 878 ? 24.478 23.125 5.647 1.00 68.56 878 ILE A CA 1
ATOM 7063 C C . ILE A 1 878 ? 23.684 22.606 4.452 1.00 68.56 878 ILE A C 1
ATOM 7065 O O . ILE A 1 878 ? 22.668 23.204 4.091 1.00 68.56 878 ILE A O 1
ATOM 7069 N N . THR A 1 879 ? 24.148 21.504 3.870 1.00 57.97 879 THR A N 1
ATOM 7070 C CA . THR A 1 879 ? 23.488 20.787 2.766 1.00 57.97 879 THR A CA 1
ATOM 7071 C C . THR A 1 879 ? 22.976 19.432 3.175 1.00 57.97 879 THR A C 1
ATOM 7073 O O . THR A 1 879 ? 23.745 18.730 3.877 1.00 57.97 879 THR A O 1
#

Secondary structure (DSSP, 8-state):
---------STTHHHHHHHHHHTSSS---SGGGTPEEPPGGGTTT-EEEEEEEEEEETTEEEEEEEEETTTEEESS-----SSS---STTT--TTTS----EEEEEES-EE--SSS-TTS--EEEEEEEE-GGGGT--S-S---TTS-----S-TT--HHHHSTT---TTEE-SHHHHHHHHHHHHHHHHHSTTGGG----EEEEEEEEEEEETT--HHHHHTT--EEEEEEEEE-TTS--EEEEEEEEE----TTTTTSS------EEEEE-STTS-EEES--SHHHHH-GGGGGT--S-TTT-TTEEEEE-SSS-EEES---PPTTSSPPEEESSEEETT---EEEEE-SPP-TTS-EEEEETTTEEEEEEESSSS-EEEEPPP----EEEEEEEEESSS-TTS-PPEEEEEEEE-TTT-TTSPB-S-GGGGG-SS-S-SEEEEEE-GGG---THHHH-TT-TT--TT-GGGG--EEEEEEEEEEEEEETTTTEEEEEEEEEEEEEEEE---STHHHHSPEEEEEETT--SEE-S-HHHHHHTGGG--EEEEEEEEPPTT-SS-SSPPS-EEPPPEE-GGG---TT--TT-S---HHHHHHHHHHHHHHHHHHHHHHHHHHHHS---HHHHHHHHPPPSBHHHHHH-BTTEEE-TTS-TTSTT---SSSTT-SEEEEESSPPEEE---SSS---TTS--EEE-S-B-EEEE-TTSBBP-STTTTT-EEETTEE------BSS-TT--TT-SSTTTSTTHHHIIIIIHHHIIIIIISSS-HHHHHHHSPPP-STT--PPP--EEETTTEEE-TTS-EEE----EEEEEEEE---SSS--EEEEEEEEEPB-TTS-GGGBTTTB-GGGGB-S-S-EEE-

Solvent-accessible surface area (backbone atoms only — not comparable to full-atom values): 48418 Å² total; per-residue (Å²): 138,88,82,88,88,79,89,89,72,68,75,64,52,58,55,56,49,54,51,51,60,69,71,43,63,58,79,91,69,40,64,95,66,53,23,41,66,66,54,80,90,29,43,85,80,29,46,73,47,80,57,92,47,49,39,29,44,54,68,41,74,38,47,49,39,29,45,36,56,36,30,33,39,25,72,48,79,74,75,64,88,61,55,48,76,60,62,28,64,91,61,36,55,68,86,85,33,79,29,45,29,30,48,17,80,44,32,29,61,39,37,64,70,88,72,74,68,90,87,61,81,52,47,41,28,31,33,36,34,34,35,40,58,81,73,77,47,74,85,75,73,75,86,59,88,85,60,82,96,74,89,81,89,75,94,79,77,54,57,51,71,53,37,84,91,50,95,49,74,37,44,34,23,48,74,65,32,41,52,50,36,52,51,52,35,42,54,39,35,60,24,29,51,57,31,79,78,55,61,56,36,33,35,42,40,40,34,43,34,47,31,28,50,62,83,60,52,66,70,44,51,76,69,58,33,30,27,27,38,36,43,36,41,35,17,23,84,87,38,74,51,16,38,38,40,38,25,24,56,39,48,41,64,49,41,64,70,81,64,81,75,61,87,53,22,72,51,45,38,34,37,30,51,19,76,57,70,38,68,42,57,76,60,84,43,70,66,37,77,76,38,56,38,50,53,30,73,37,42,18,33,68,83,80,39,56,8,30,40,39,31,43,26,23,41,80,70,39,73,30,13,15,44,89,58,72,46,69,81,62,67,42,39,52,18,67,41,66,41,44,13,72,32,40,30,69,32,27,32,16,44,51,64,49,54,84,93,57,54,38,33,39,27,41,73,86,72,49,72,17,57,36,48,67,74,47,41,12,33,36,43,28,46,36,57,70,65,41,51,66,47,81,40,51,31,35,42,42,64,67,86,66,75,100,81,83,74,66,51,35,38,32,66,38,32,25,28,35,47,79,70,34,88,77,40,39,42,53,70,65,69,68,56,54,71,43,69,68,57,90,65,56,70,41,50,37,40,46,53,30,70,83,43,66,39,67,68,74,69,68,47,86,80,63,89,75,82,50,80,68,40,50,73,44,25,52,36,51,32,34,36,31,37,31,33,38,41,74,45,72,38,77,89,79,71,41,44,34,69,43,81,41,58,44,32,31,46,50,76,47,74,40,60,35,53,78,67,31,58,80,37,67,49,75,50,74,45,55,67,49,38,54,71,40,74,59,53,54,73,67,41,58,75,66,48,49,79,64,31,60,34,23,30,45,36,44,20,53,62,58,102,78,65,81,72,61,82,81,75,52,55,41,35,40,28,43,78,36,53,40,63,82,74,57,68,64,100,80,71,66,48,79,50,96,71,78,54,73,68,56,52,50,51,38,43,53,48,43,21,54,51,22,41,53,52,33,52,52,47,55,53,56,60,63,74,46,83,81,56,64,62,45,41,34,67,68,50,25,30,51,59,34,46,72,52,46,72,69,39,66,74,61,28,36,75,27,95,69,23,15,69,90,45,94,87,44,67,34,76,86,34,33,67,38,60,38,25,30,24,47,58,52,58,42,51,38,66,61,80,63,102,57,98,68,89,66,79,86,78,45,69,66,43,80,43,39,27,25,35,31,40,21,13,28,85,89,28,42,56,34,48,53,86,51,34,92,73,45,57,79,42,102,90,40,53,38,38,47,25,34,50,28,68,16,14,62,75,27,29,92,90,24,62,38,70,37,10,27,29,42,54,26,18,40,64,72,40,52,47,47,44,43,24,16,50,59,37,28,72,81,37,40,66,64,47,40,72,79,34,52,27,54,82,27,82,61,42,73,81,76,72,66,59,48,77,50,85,62,27,34,35,34,38,57,88,70,49,77,49,80,54,42,73,66,48,78,44,80,76,44,80,44,75,63,54,101,89,42,73,64,45,77,44,71,45,40,31,40,62,50,68,31,84,90,54,72,73,91,47,70,81,78,84,53,58,78,78,74,45,31,46,97,56,86,38,20,44,82,108

Radius of gyration: 33.22 Å; Cα contacts (8 Å, |Δi|>4): 1874; chains: 1; bounding box: 84×67×132 Å

Sequence (879 aa):
MSRVFGANDSRTQEVDEADEIARMNLVPFGPENGDLKVNPGMLTAGQTIDLHLSFPFYGGLYNYTTISVNGYLAFATVLDQGPTINVGPESTDWPRQQDPAMIAPYLCKQQIPQSGNPAMRAGIYYRLILRQSLFGRDSNSNLNLGGTMQQSSFFGQRPELACPGTAESYARCDAQSDYFLDEMMRWLQEGVAGASMFRADAALVVTWHNTASAIAGRSDIDAGQSATYQAIWLTDQPGRLSYVILNYDRLGFDAQDFRANSRSGRCRALFNGGNHTGVVEVDPTQAYKTTPKVLAQRSGVPHVVRGRYMFRVDDVVRPAGCSNKTGGTYPMMIYPNIVNMLGEMTVDVNALCLDRSQTYILMIEEREVASCYVLNAAIARCNLPKIYDWGTKTVYFQPQSKGANDEKAFVGYIYFVPPTLDPQRLDIGSIYEWYKNPMPNYLMPITWYPRNFTNPELFNNLNQVGTRISDDALYGVQLGLYVIGYREYKDDEIKKFRPEHRTLARLATYTNRNSYEYRWKPQEEVINLNQVQQWYLTDWERWNTLYTYRVGYLKLAPIRPNDLNGTELLSGLVTAPISLHWLWSPEDDRFGQTTFSQQERDQRTEFVSRKAKEMCHDWYDEDGALFNFIRDTETNSSCPCVETQARLDLGRFMPHPRCSQTFRDITCTTVIGSKNCYMSAQNIYGSYAGKGNTFDNMDTSRFMTHYGQVCCYDEAGYLMQTPYQPVIKTQKEYFYNPGYPLRAYEFGTPPYMGQFEVPGLSVFHNDYMPYFLCCKFADFRCQMFYWRRPSSACQEYQPPATGQVSGAGVFNTIDNDKFIFNEPGVYNFLYIPKTVRTPEVRVQVRMERYPNRKVDFGLLGRYISQAELVQPTNATVIT

Foldseek 3Di:
DDDDDDDDDPVVLVVVVVVVQVPFPDPDFDVVVQWDFDDPVCQAVFDKDAQCAFAFFQQDTAGMWTHYLQQKTWRDGFDPPDLEGAAADVGADPPVGWHTFIAGQKRKAWDFDPDADPSFDFTKIKAKFFELVVVVPDPPPDPPVPDDDDDDDDPDDQQCVSDPPDNDSRYGHDPVSVVVQLVVLLVCLQWFWPSLQDRFRMKMKIKGGFMAHPPDDRVLSNVVLGWIKMWIWTADRVNQWIKIKIAGRFHSDAPCPPPNDDPGIGMFRWGHRISNSDIGGQAPDPCCVVPVRCLQVDELNVVVHGNIWMWTGNHPIDTIRADLDAAPPGAWHKPPLEEALQFLAKIKIFYHFDDQVFWKWKAWLVPDIWTWGDPHRGIIMTRTHRRLAFAKIKIWIDTPPDDDPDGGTHIHIHGYDHLVPRPQAWDFDDLVLLLAFVRPDQWIKTKHQLLRDFDPVVRVPPPDPDDRNSDLVRSFFKKWKWWWFWAWDQDPVVRFTFIDIDTFFTQDIDTRDSDPVSSNPIDMDITRLLATPGGLDDPVCLVPVLLRRQKTKIWIAGDDPPCPRVPDTHRTHIHAMGGPLSSDAPDPRDSPDRDDDPVRSVVSLVSQLVSLVVVLVVLLVVLVVDDQCVVLCQQQPFDAFFQVLLVVPPPQKDWDPQFAVVDPPHHNPVQAQFNTKIKGPFAGWDWDPPPDPDPPVPPTDTDGAQKMWMFTAGPVGGTDWDPCQVPDAPDPPHGGHGTWMFNGDQQADPPSTGASGRHNPNRCHNPVSSCSSQPRRNPPRNVSNCVSTTHGPSPNPDRQQDWDADWQQFTQASVRDTDRDHDFDKAFRDWDDDDPPDHTDTDIWGWAAAFPPVDPPVCPPPPDDPVRRGPPDSGIDTD